Protein AF-0000000078666386 (afdb_homodimer)

pLDDT: mean 93.29, std 10.6, range [42.03, 98.94]

Radius of gyration: 26.82 Å; Cα contacts (8 Å, |Δi|>4): 2071; chains: 2; bounding box: 65×79×70 Å

InterPro domains:
  IPR006680 Amidohydrolase-related [PF01979] (53-395)
  IPR011059 Metal-dependent hydrolase, composite domain superfamily [G3DSA:2.30.40.10] (17-395)
  IPR011059 Metal-dependent hydrolase, composite domain superfamily [SSF51338] (1-395)
  IPR032466 Metal-dependent hydrolase [SSF51556] (56-344)
  IPR050287 5-Methylthioadenosine/S-adenosylhomocysteine deaminase [PTHR43794] (3-395)

Organism: Nitrososphaera gargensis (strain Ga9.2) (NCBI:txid1237085)

Structure (mmCIF, N/CA/C/O backbone):
data_AF-0000000078666386-model_v1
#
loop_
_entity.id
_entity.type
_entity.pdbx_description
1 polymer 'Putative amidohydrolase'
#
loop_
_atom_site.group_PDB
_atom_site.id
_atom_site.type_symbol
_atom_site.label_atom_id
_atom_site.label_alt_id
_atom_site.label_comp_id
_atom_site.label_asym_id
_atom_site.label_entity_id
_atom_site.label_seq_id
_atom_site.pdbx_PDB_ins_code
_atom_site.Cartn_x
_atom_site.Cartn_y
_atom_site.Cartn_z
_atom_site.occupancy
_atom_site.B_iso_or_equiv
_atom_site.auth_seq_id
_atom_site.auth_comp_id
_atom_site.auth_asym_id
_atom_site.auth_atom_id
_atom_site.pdbx_PDB_model_num
ATOM 1 N N . MET A 1 1 ? 15.812 -10.219 -33.125 1 78.5 1 MET A N 1
ATOM 2 C CA . MET A 1 1 ? 15.836 -8.82 -32.688 1 78.5 1 MET A CA 1
ATOM 3 C C . MET A 1 1 ? 16.969 -8.578 -31.703 1 78.5 1 MET A C 1
ATOM 5 O O . MET A 1 1 ? 17.25 -9.422 -30.844 1 78.5 1 MET A O 1
ATOM 9 N N . SER A 1 2 ? 17.844 -7.668 -31.984 1 90.19 2 SER A N 1
ATOM 10 C CA . SER A 1 2 ? 18.984 -7.332 -31.141 1 90.19 2 SER A CA 1
ATOM 11 C C . SER A 1 2 ? 18.906 -5.887 -30.656 1 90.19 2 SER A C 1
ATOM 13 O O . SER A 1 2 ? 18.547 -4.992 -31.438 1 90.19 2 SER A O 1
ATOM 15 N N . LEU A 1 3 ? 19.016 -5.742 -29.406 1 95.25 3 LEU A N 1
ATOM 16 C CA . LEU A 1 3 ? 18.953 -4.438 -28.75 1 95.25 3 LEU A CA 1
ATOM 17 C C . LEU A 1 3 ? 19.984 -4.336 -27.641 1 95.25 3 LEU A C 1
ATOM 19 O O . LEU A 1 3 ? 20.188 -5.297 -26.891 1 95.25 3 LEU A O 1
ATOM 23 N N . VAL A 1 4 ? 20.656 -3.178 -27.578 1 97.62 4 VAL A N 1
ATOM 24 C CA . VAL A 1 4 ? 21.531 -2.928 -26.453 1 97.62 4 VAL A CA 1
ATOM 25 C C . VAL A 1 4 ? 21.031 -1.719 -25.656 1 97.62 4 VAL A C 1
ATOM 27 O O . VAL A 1 4 ? 20.938 -0.615 -26.203 1 97.62 4 VAL A O 1
ATOM 30 N N . ILE A 1 5 ? 20.625 -1.933 -24.422 1 98 5 ILE A N 1
ATOM 31 C CA . ILE A 1 5 ? 20.312 -0.858 -23.484 1 98 5 ILE A CA 1
ATOM 32 C C . ILE A 1 5 ? 21.609 -0.301 -22.891 1 98 5 ILE A C 1
ATOM 34 O O . ILE A 1 5 ? 22.406 -1.044 -22.312 1 98 5 ILE A O 1
ATOM 38 N N . THR A 1 6 ? 21.828 1.029 -23.031 1 97.56 6 THR A N 1
ATOM 39 C CA . THR A 1 6 ? 23.078 1.602 -22.562 1 97.56 6 THR A CA 1
ATOM 40 C C . THR A 1 6 ? 22.844 2.691 -21.531 1 97.56 6 THR A C 1
ATOM 42 O O . THR A 1 6 ? 21.75 3.252 -21.453 1 97.56 6 THR A O 1
ATOM 45 N N . ASN A 1 7 ? 23.781 2.896 -20.672 1 97.75 7 ASN A N 1
ATOM 46 C CA . ASN A 1 7 ? 23.859 4.012 -19.734 1 97.75 7 ASN A CA 1
ATOM 47 C C . ASN A 1 7 ? 22.766 3.93 -18.672 1 97.75 7 ASN A C 1
ATOM 49 O O . ASN A 1 7 ? 22.406 4.941 -18.062 1 97.75 7 ASN A O 1
ATOM 53 N N . ALA A 1 8 ? 22.25 2.719 -18.438 1 98.06 8 ALA A N 1
ATOM 54 C CA . ALA A 1 8 ? 21.203 2.539 -17.438 1 98.06 8 ALA A CA 1
ATOM 55 C C . ALA A 1 8 ? 21.797 2.244 -16.062 1 98.06 8 ALA A C 1
ATOM 57 O O . ALA A 1 8 ? 22.875 1.652 -15.961 1 98.06 8 ALA A O 1
ATOM 58 N N . SER A 1 9 ? 21.172 2.809 -14.992 1 98.5 9 SER A N 1
ATOM 59 C CA . SER A 1 9 ? 21.359 2.121 -13.719 1 98.5 9 SER A CA 1
ATOM 60 C C . SER A 1 9 ? 20.703 0.739 -13.734 1 98.5 9 SER A C 1
ATOM 62 O O . SER A 1 9 ? 19.703 0.531 -14.406 1 98.5 9 SER A O 1
ATOM 64 N N . LEU A 1 10 ? 21.391 -0.245 -13.078 1 98.75 10 LEU A N 1
ATOM 65 C CA . LEU A 1 10 ? 20.906 -1.62 -13.164 1 98.75 10 LEU A CA 1
ATOM 66 C C . LEU A 1 10 ? 20.891 -2.273 -11.789 1 98.75 10 LEU A C 1
ATOM 68 O O . LEU A 1 10 ? 21.656 -1.896 -10.906 1 98.75 10 LEU A O 1
ATOM 72 N N . LEU A 1 11 ? 19.984 -3.176 -11.539 1 98.75 11 LEU A N 1
ATOM 73 C CA . LEU A 1 11 ? 20.141 -4.227 -10.539 1 98.75 11 LEU A CA 1
ATOM 74 C C . LEU A 1 11 ? 20.562 -5.539 -11.195 1 98.75 11 LEU A C 1
ATOM 76 O O . LEU A 1 11 ? 19.734 -6.242 -11.773 1 98.75 11 LEU A O 1
ATOM 80 N N . LEU A 1 12 ? 21.844 -5.926 -11.031 1 98.31 12 LEU A N 1
ATOM 81 C CA . LEU A 1 12 ? 22.469 -6.977 -11.836 1 98.31 12 LEU A CA 1
ATOM 82 C C . LEU A 1 12 ? 22.531 -8.289 -11.062 1 98.31 12 LEU A C 1
ATOM 84 O O . LEU A 1 12 ? 22.797 -8.289 -9.852 1 98.31 12 LEU A O 1
ATOM 88 N N . GLY A 1 13 ? 22.266 -9.375 -11.789 1 98.38 13 GLY A N 1
ATOM 89 C CA . GLY A 1 13 ? 22.547 -10.703 -11.266 1 98.38 13 GLY A CA 1
ATOM 90 C C . GLY A 1 13 ? 21.516 -11.164 -10.242 1 98.38 13 GLY A C 1
ATOM 91 O O . GLY A 1 13 ? 20.547 -10.469 -9.977 1 98.38 13 GLY A O 1
ATOM 92 N N . LYS A 1 14 ? 21.797 -12.312 -9.648 1 98.19 14 LYS A N 1
ATOM 93 C CA . LYS A 1 14 ? 20.906 -12.938 -8.68 1 98.19 14 LYS A CA 1
ATOM 94 C C . LYS A 1 14 ? 20.891 -12.172 -7.363 1 98.19 14 LYS A C 1
ATOM 96 O O . LYS A 1 14 ? 19.938 -12.25 -6.594 1 98.19 14 LYS A O 1
ATOM 101 N N . GLU A 1 15 ? 21.969 -11.438 -7.16 1 98.19 15 GLU A N 1
ATOM 102 C CA . GLU A 1 15 ? 22.062 -10.672 -5.918 1 98.19 15 GLU A CA 1
ATOM 103 C C . GLU A 1 15 ? 21.516 -9.258 -6.102 1 98.19 15 GLU A C 1
ATOM 105 O O . GLU A 1 15 ? 21.469 -8.477 -5.148 1 98.19 15 GLU A O 1
ATOM 110 N N . LEU A 1 16 ? 21.141 -8.938 -7.301 1 98.69 16 LEU A N 1
ATOM 111 C CA . LEU A 1 16 ? 20.578 -7.633 -7.629 1 98.69 16 LEU A CA 1
ATOM 112 C C . LEU A 1 16 ? 21.531 -6.516 -7.234 1 98.69 16 LEU A C 1
ATOM 114 O O . LEU A 1 16 ? 21.141 -5.555 -6.57 1 98.69 16 LEU A O 1
ATOM 118 N N . ASP A 1 17 ? 22.75 -6.652 -7.676 1 98.44 17 ASP A N 1
ATOM 119 C CA . ASP A 1 17 ? 23.766 -5.645 -7.367 1 98.44 17 ASP A CA 1
ATOM 120 C C . ASP A 1 17 ? 23.484 -4.344 -8.117 1 98.44 17 ASP A C 1
ATOM 122 O O . ASP A 1 17 ? 23.297 -4.348 -9.336 1 98.44 17 ASP A O 1
ATOM 126 N N . TYR A 1 18 ? 23.484 -3.25 -7.395 1 98.12 18 TYR A N 1
ATOM 127 C CA . TYR A 1 18 ? 23.25 -1.949 -8.008 1 98.12 18 TYR A CA 1
ATOM 128 C C . TYR A 1 18 ? 24.469 -1.49 -8.805 1 98.12 18 TYR A C 1
ATOM 130 O O . TYR A 1 18 ? 25.594 -1.525 -8.305 1 98.12 18 TYR A O 1
ATOM 138 N N . VAL A 1 19 ? 24.172 -1.138 -10.016 1 96.81 19 VAL A N 1
ATOM 139 C CA . VAL A 1 19 ? 25.156 -0.529 -10.914 1 96.81 19 VAL A CA 1
ATOM 140 C C . VAL A 1 19 ? 24.656 0.839 -11.375 1 96.81 19 VAL A C 1
ATOM 142 O O . VAL A 1 19 ? 23.547 0.951 -11.93 1 96.81 19 VAL A O 1
ATOM 145 N N . GLU A 1 20 ? 25.422 1.845 -11.141 1 96.56 20 GLU A N 1
ATOM 146 C CA . GLU A 1 20 ? 24.984 3.195 -11.477 1 96.56 20 GLU A CA 1
ATOM 147 C C . GLU A 1 20 ? 24.828 3.363 -12.992 1 96.56 20 GLU A C 1
ATOM 149 O O . GLU A 1 20 ? 23.891 3.998 -13.453 1 96.56 20 GLU A O 1
ATOM 154 N N . LYS A 1 21 ? 25.812 2.867 -13.711 1 97.56 21 LYS A N 1
ATOM 155 C CA . LYS A 1 21 ? 25.828 2.947 -15.172 1 97.56 21 LYS A CA 1
ATOM 156 C C . LYS A 1 21 ? 26.266 1.622 -15.789 1 97.56 21 LYS A C 1
ATOM 158 O O . LYS A 1 21 ? 27.359 1.129 -15.508 1 97.56 21 LYS A O 1
ATOM 163 N N . GLY A 1 22 ? 25.328 1.027 -16.562 1 98.12 22 GLY A N 1
ATOM 164 C CA . GLY A 1 22 ? 25.641 -0.246 -17.203 1 98.12 22 GLY A CA 1
ATOM 165 C C . GLY A 1 22 ? 24.875 -0.457 -18.5 1 98.12 22 GLY A C 1
ATOM 166 O O . GLY A 1 22 ? 24.297 0.481 -19.047 1 98.12 22 GLY A O 1
ATOM 167 N N . TYR A 1 23 ? 25.078 -1.653 -19.047 1 98 23 TYR A N 1
ATOM 168 C CA . TYR A 1 23 ? 24.406 -1.995 -20.297 1 98 23 TYR A CA 1
ATOM 169 C C . TYR A 1 23 ? 23.797 -3.391 -20.219 1 98 23 TYR A C 1
ATOM 171 O O . TYR A 1 23 ? 24.188 -4.203 -19.375 1 98 23 TYR A O 1
ATOM 179 N N . VAL A 1 24 ? 22.828 -3.678 -20.969 1 98.5 24 VAL A N 1
ATOM 180 C CA . VAL A 1 24 ? 22.219 -4.988 -21.188 1 98.5 24 VAL A CA 1
ATOM 181 C C . VAL A 1 24 ? 22.125 -5.277 -22.672 1 98.5 24 VAL A C 1
ATOM 183 O O . VAL A 1 24 ? 21.438 -4.559 -23.422 1 98.5 24 VAL A O 1
ATOM 186 N N . GLU A 1 25 ? 22.797 -6.293 -23.125 1 97.88 25 GLU A N 1
ATOM 187 C CA . GLU A 1 25 ? 22.734 -6.758 -24.516 1 97.88 25 GLU A CA 1
ATOM 188 C C . GLU A 1 25 ? 21.688 -7.863 -24.672 1 97.88 25 GLU A C 1
ATOM 190 O O . GLU A 1 25 ? 21.766 -8.898 -24.016 1 97.88 25 GLU A O 1
ATOM 195 N N . ILE A 1 26 ? 20.719 -7.605 -25.5 1 97.69 26 ILE A N 1
ATOM 196 C CA . ILE A 1 26 ? 19.609 -8.531 -25.703 1 97.69 26 ILE A CA 1
ATOM 197 C C . ILE A 1 26 ? 19.656 -9.094 -27.125 1 97.69 26 ILE A C 1
ATOM 199 O O . ILE A 1 26 ? 19.844 -8.344 -28.078 1 97.69 26 ILE A O 1
ATOM 203 N N . LYS A 1 27 ? 19.562 -10.352 -27.281 1 96.25 27 LYS A N 1
ATOM 204 C CA . LYS A 1 27 ? 19.484 -11.039 -28.562 1 96.25 27 LYS A CA 1
ATOM 205 C C . LYS A 1 27 ? 18.406 -12.117 -28.547 1 96.25 27 LYS A C 1
ATOM 207 O O . LYS A 1 27 ? 18.422 -13.008 -27.688 1 96.25 27 LYS A O 1
ATOM 212 N N . ASP A 1 28 ? 17.469 -12.031 -29.438 1 96.25 28 ASP A N 1
ATOM 213 C CA . ASP A 1 28 ? 16.406 -13.016 -29.625 1 96.25 28 ASP A CA 1
ATOM 214 C C . ASP A 1 28 ? 15.664 -13.281 -28.328 1 96.25 28 ASP A C 1
ATOM 216 O O . ASP A 1 28 ? 15.508 -14.43 -27.906 1 96.25 28 ASP A O 1
ATOM 220 N N . GLY A 1 29 ? 15.375 -12.195 -27.609 1 97.12 29 GLY A N 1
ATOM 221 C CA . GLY A 1 29 ? 14.531 -12.25 -26.422 1 97.12 29 GLY A CA 1
ATOM 222 C C . GLY A 1 29 ? 15.289 -12.641 -25.172 1 97.12 29 GLY A C 1
ATOM 223 O O . GLY A 1 29 ? 14.703 -12.727 -24.094 1 97.12 29 GLY A O 1
ATOM 224 N N . ARG A 1 30 ? 16.609 -12.812 -25.281 1 97.94 30 ARG A N 1
ATOM 225 C CA . ARG A 1 30 ? 17.438 -13.234 -24.156 1 97.94 30 ARG A CA 1
ATOM 226 C C . ARG A 1 30 ? 18.562 -12.234 -23.906 1 97.94 30 ARG A C 1
ATOM 228 O O . ARG A 1 30 ? 19.016 -11.547 -24.828 1 97.94 30 ARG A O 1
ATOM 235 N N . ILE A 1 31 ? 18.922 -12.211 -22.656 1 98.38 31 ILE A N 1
ATOM 236 C CA . ILE A 1 31 ? 20.062 -11.375 -22.297 1 98.38 31 ILE A CA 1
ATOM 237 C C . ILE A 1 31 ? 21.359 -12.07 -22.719 1 98.38 31 ILE A C 1
ATOM 239 O O . ILE A 1 31 ? 21.672 -13.164 -22.25 1 98.38 31 ILE A O 1
ATOM 243 N N . LYS A 1 32 ? 22.031 -11.453 -23.609 1 97.44 32 LYS A N 1
ATOM 244 C CA . LYS A 1 32 ? 23.312 -12 -24.062 1 97.44 32 LYS A CA 1
ATOM 245 C C . LYS A 1 32 ? 24.438 -11.609 -23.125 1 97.44 32 LYS A C 1
ATOM 247 O O . LYS A 1 32 ? 25.312 -12.43 -22.812 1 97.44 32 LYS A O 1
ATOM 252 N N . SER A 1 33 ? 24.406 -10.367 -22.734 1 97 33 SER A N 1
ATOM 253 C CA . SER A 1 33 ? 25.391 -9.867 -21.766 1 97 33 SER A CA 1
ATOM 254 C C . SER A 1 33 ? 24.859 -8.648 -21.031 1 97 33 SER A C 1
ATOM 256 O O . SER A 1 33 ? 24.031 -7.91 -21.547 1 97 33 SER A O 1
ATOM 258 N N . ALA A 1 34 ? 25.297 -8.469 -19.828 1 98.25 34 ALA A N 1
ATOM 259 C CA . ALA A 1 34 ? 24.984 -7.312 -19 1 98.25 34 ALA A CA 1
ATOM 260 C C . ALA A 1 34 ? 26.109 -7.027 -18.016 1 98.25 34 ALA A C 1
ATOM 262 O O . ALA A 1 34 ? 26.672 -7.949 -17.422 1 98.25 34 ALA A O 1
ATOM 263 N N . ALA A 1 35 ? 26.453 -5.809 -17.906 1 97.75 35 ALA A N 1
ATOM 264 C CA . ALA A 1 35 ? 27.578 -5.469 -17.016 1 97.75 35 ALA A CA 1
ATOM 265 C C . ALA A 1 35 ? 27.594 -3.977 -16.703 1 97.75 35 ALA A C 1
ATOM 267 O O . ALA A 1 35 ? 26.844 -3.201 -17.312 1 97.75 35 ALA A O 1
ATOM 268 N N . ALA A 1 36 ? 28.375 -3.676 -15.641 1 97.38 36 ALA A N 1
ATOM 269 C CA . ALA A 1 36 ? 28.688 -2.273 -15.375 1 97.38 36 ALA A CA 1
ATOM 270 C C . ALA A 1 36 ? 29.562 -1.694 -16.484 1 97.38 36 ALA A C 1
ATOM 272 O O . ALA A 1 36 ? 30.328 -2.418 -17.125 1 97.38 36 ALA A O 1
ATOM 273 N N . GLY A 1 37 ? 29.359 -0.447 -16.703 1 95.81 37 GLY A N 1
ATOM 274 C CA . GLY A 1 37 ? 30.234 0.237 -17.641 1 95.81 37 GLY A CA 1
ATOM 275 C C . GLY A 1 37 ? 29.609 0.402 -19.016 1 95.81 37 GLY A C 1
ATOM 276 O O . GLY A 1 37 ? 28.391 0.256 -19.172 1 95.81 37 GLY A O 1
ATOM 277 N N . SER A 1 38 ? 30.359 0.804 -19.984 1 94.06 38 SER A N 1
ATOM 278 C CA . SER A 1 38 ? 29.906 1.083 -21.344 1 94.06 38 SER A CA 1
ATOM 279 C C . SER A 1 38 ? 29.953 -0.175 -22.203 1 94.06 38 SER A C 1
ATOM 281 O O . SER A 1 38 ? 30.812 -1.031 -22.031 1 94.06 38 SER A O 1
ATOM 283 N N . TYR A 1 39 ? 28.938 -0.197 -23 1 92.5 39 TYR A N 1
ATOM 284 C CA . TYR A 1 39 ? 28.922 -1.298 -23.953 1 92.5 39 TYR A CA 1
ATOM 285 C C . TYR A 1 39 ? 29.984 -1.105 -25.031 1 92.5 39 TYR A C 1
ATOM 287 O O . TYR A 1 39 ? 30.047 -0.05 -25.672 1 92.5 39 TYR A O 1
ATOM 295 N N . ARG A 1 40 ? 30.828 -2.086 -25.422 1 87.19 40 ARG A N 1
ATOM 296 C CA . ARG A 1 40 ? 31.922 -1.98 -26.375 1 87.19 40 ARG A CA 1
ATOM 297 C C . ARG A 1 40 ? 31.719 -2.941 -27.547 1 87.19 40 ARG A C 1
ATOM 299 O O . ARG A 1 40 ? 32.594 -3.074 -28.406 1 87.19 40 ARG A O 1
ATOM 306 N N . GLY A 1 41 ? 30.625 -3.59 -27.578 1 83.5 41 GLY A N 1
ATOM 307 C CA . GLY A 1 41 ? 30.406 -4.594 -28.609 1 83.5 41 GLY A CA 1
ATOM 308 C C . GLY A 1 41 ? 30 -3.996 -29.938 1 83.5 41 GLY A C 1
ATOM 309 O O . GLY A 1 41 ? 30.031 -2.777 -30.109 1 83.5 41 GLY A O 1
ATOM 310 N N . PRO A 1 42 ? 29.75 -4.914 -30.922 1 80.62 42 PRO A N 1
ATOM 311 C CA . PRO A 1 42 ? 29.422 -4.449 -32.281 1 80.62 42 PRO A CA 1
ATOM 312 C C . PRO A 1 42 ? 28.172 -3.566 -32.312 1 80.62 42 PRO A C 1
ATOM 314 O O . PRO A 1 42 ? 27.391 -3.555 -31.344 1 80.62 42 PRO A O 1
ATOM 317 N N . GLY A 1 43 ? 28.094 -2.879 -33.438 1 68.31 43 GLY A N 1
ATOM 318 C CA . GLY A 1 43 ? 27 -1.926 -33.625 1 68.31 43 GLY A CA 1
ATOM 319 C C . GLY A 1 43 ? 25.641 -2.582 -33.656 1 68.31 43 GLY A C 1
ATOM 320 O O . GLY A 1 43 ? 25.406 -3.475 -34.5 1 68.31 43 GLY A O 1
ATOM 321 N N . ARG A 1 44 ? 24.938 -2.613 -32.656 1 79.69 44 ARG A N 1
ATOM 322 C CA . ARG A 1 44 ? 23.531 -3.006 -32.531 1 79.69 44 ARG A CA 1
ATOM 323 C C . ARG A 1 44 ? 22.656 -1.808 -32.188 1 79.69 44 ARG A C 1
ATOM 325 O O . ARG A 1 44 ? 23.156 -0.722 -31.906 1 79.69 44 ARG A O 1
ATOM 332 N N . LYS A 1 45 ? 21.375 -1.927 -32.562 1 88.12 45 LYS A N 1
ATOM 333 C CA . LYS A 1 45 ? 20.453 -0.895 -32.125 1 88.12 45 LYS A CA 1
ATOM 334 C C . LYS A 1 45 ? 20.625 -0.603 -30.625 1 88.12 45 LYS A C 1
ATOM 336 O O . LYS A 1 45 ? 20.594 -1.519 -29.797 1 88.12 45 LYS A O 1
ATOM 341 N N . LYS A 1 46 ? 20.922 0.632 -30.391 1 93.06 46 LYS A N 1
ATOM 342 C CA . LYS A 1 46 ? 21.172 1.04 -29.016 1 93.06 46 LYS A CA 1
ATOM 343 C C . LYS A 1 46 ? 20.031 1.89 -28.469 1 93.06 46 LYS A C 1
ATOM 345 O O . LYS A 1 46 ? 19.453 2.697 -29.203 1 93.06 46 LYS A O 1
ATOM 350 N N . LEU A 1 47 ? 19.594 1.622 -27.281 1 96.06 47 LEU A N 1
ATOM 351 C CA . LEU A 1 47 ? 18.656 2.434 -26.516 1 96.06 47 LEU A CA 1
ATOM 352 C C . LEU A 1 47 ? 19.344 3.102 -25.328 1 96.06 47 LEU A C 1
ATOM 354 O O . LEU A 1 47 ? 19.781 2.422 -24.391 1 96.06 47 LEU A O 1
ATOM 358 N N . ASP A 1 48 ? 19.516 4.441 -25.438 1 97.19 48 ASP A N 1
ATOM 359 C CA . ASP A 1 48 ? 20.078 5.176 -24.297 1 97.19 48 ASP A CA 1
ATOM 360 C C . ASP A 1 48 ? 19.078 5.254 -23.141 1 97.19 48 ASP A C 1
ATOM 362 O O . ASP A 1 48 ? 18.031 5.891 -23.266 1 97.19 48 ASP A O 1
ATOM 366 N N . ALA A 1 49 ? 19.375 4.641 -22.094 1 97.62 49 ALA A N 1
ATOM 367 C CA . ALA A 1 49 ? 18.5 4.59 -20.938 1 97.62 49 ALA A CA 1
ATOM 368 C C . ALA A 1 49 ? 19.078 5.367 -19.766 1 97.62 49 ALA A C 1
ATOM 370 O O . ALA A 1 49 ? 18.922 4.973 -18.609 1 97.62 49 ALA A O 1
ATOM 371 N N . SER A 1 50 ? 19.625 6.594 -20.328 1 91.25 50 SER A N 1
ATOM 372 C CA . SER A 1 50 ? 20.109 7.508 -19.297 1 91.25 50 SER A CA 1
ATOM 373 C C . SER A 1 50 ? 18.953 8.062 -18.469 1 91.25 50 SER A C 1
ATOM 375 O O . SER A 1 50 ? 17.922 8.43 -19.016 1 91.25 50 SER A O 1
ATOM 377 N N . GLY A 1 51 ? 18.703 7.809 -17.312 1 96.56 51 GLY A N 1
ATOM 378 C CA . GLY A 1 51 ? 17.641 8.305 -16.438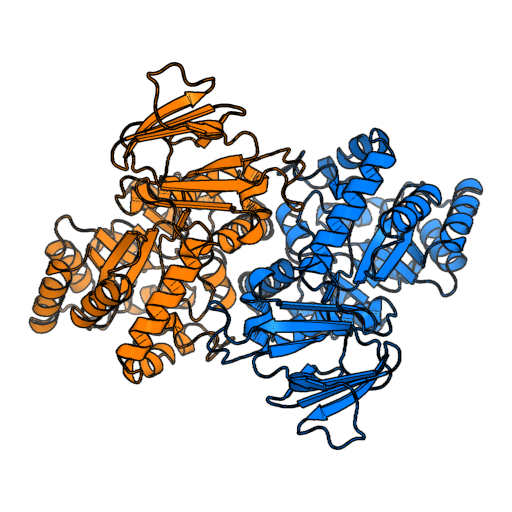 1 96.56 51 GLY A CA 1
ATOM 379 C C . GLY A 1 51 ? 16.797 7.203 -15.836 1 96.56 51 GLY A C 1
ATOM 380 O O . GLY A 1 51 ? 15.922 7.469 -15.008 1 96.56 51 GLY A O 1
ATOM 381 N N . PHE A 1 52 ? 17.156 6.031 -16.391 1 98.25 52 PHE A N 1
ATOM 382 C CA . PHE A 1 52 ? 16.312 4.938 -15.953 1 98.25 52 PHE A CA 1
ATOM 383 C C . PHE A 1 52 ? 17.078 3.975 -15.062 1 98.25 52 PHE A C 1
ATOM 385 O O . PHE A 1 52 ? 18.281 3.783 -15.242 1 98.25 52 PHE A O 1
ATOM 392 N N . LEU A 1 53 ? 16.469 3.535 -14.055 1 98.75 53 LEU A N 1
ATOM 393 C CA . LEU A 1 53 ? 16.844 2.307 -13.359 1 98.75 53 LEU A CA 1
ATOM 394 C C . LEU A 1 53 ? 16.172 1.098 -13.992 1 98.75 53 LEU A C 1
ATOM 396 O O . LEU A 1 53 ? 14.938 1.017 -14.031 1 98.75 53 LEU A O 1
ATOM 400 N N . VAL A 1 54 ? 16.969 0.223 -14.578 1 98.75 54 VAL A N 1
ATOM 401 C CA . VAL A 1 54 ? 16.438 -0.983 -15.211 1 98.75 54 VAL A CA 1
ATOM 402 C C . VAL A 1 54 ? 16.594 -2.172 -14.266 1 98.75 54 VAL A C 1
ATOM 404 O O . VAL A 1 54 ? 17.703 -2.451 -13.789 1 98.75 54 VAL A O 1
ATOM 407 N N . ILE A 1 55 ? 15.484 -2.85 -13.945 1 98.88 55 ILE A N 1
ATOM 408 C CA . ILE A 1 55 ? 15.492 -3.979 -13.016 1 98.88 55 ILE A CA 1
ATOM 409 C C . ILE A 1 55 ? 14.711 -5.145 -13.617 1 98.88 55 ILE A C 1
ATOM 411 O O . ILE A 1 55 ? 13.992 -4.977 -14.609 1 98.88 55 ILE A O 1
ATOM 415 N N . PRO A 1 56 ? 14.953 -6.387 -13.117 1 98.88 56 PRO A N 1
ATOM 416 C CA . PRO A 1 56 ? 14.102 -7.488 -13.57 1 98.88 56 PRO A CA 1
ATOM 417 C C . PRO A 1 56 ? 12.617 -7.219 -13.344 1 98.88 56 PRO A C 1
ATOM 419 O O . PRO A 1 56 ? 12.242 -6.613 -12.328 1 98.88 56 PRO A O 1
ATOM 422 N N . GLY A 1 57 ? 11.766 -7.633 -14.297 1 98.81 57 GLY A N 1
ATOM 423 C CA . GLY A 1 57 ? 10.328 -7.555 -14.086 1 98.81 57 GLY A CA 1
ATOM 424 C C . GLY A 1 57 ? 9.859 -8.344 -12.875 1 98.81 57 GLY A C 1
ATOM 425 O O . GLY A 1 57 ? 10.477 -9.344 -12.5 1 98.81 57 GLY A O 1
ATOM 426 N N . PHE A 1 58 ? 8.781 -7.922 -12.266 1 98.94 58 PHE A N 1
ATOM 427 C CA . PHE A 1 58 ? 8.258 -8.57 -11.07 1 98.94 58 PHE A CA 1
ATOM 428 C C . PHE A 1 58 ? 7.48 -9.828 -11.43 1 98.94 58 PHE A C 1
ATOM 430 O O . PHE A 1 58 ? 7 -9.969 -12.562 1 98.94 58 PHE A O 1
ATOM 437 N N . ILE A 1 59 ? 7.422 -10.719 -10.516 1 98.94 59 ILE A N 1
ATOM 438 C CA . ILE A 1 59 ? 6.672 -11.969 -10.648 1 98.94 59 ILE A CA 1
ATOM 439 C C . ILE A 1 59 ? 5.668 -12.094 -9.508 1 98.94 59 ILE A C 1
ATOM 441 O O . ILE A 1 59 ? 6.027 -11.961 -8.336 1 98.94 59 ILE A O 1
ATOM 445 N N . ASN A 1 60 ? 4.398 -12.164 -9.828 1 98.94 60 ASN A N 1
ATOM 446 C CA . ASN A 1 60 ? 3.359 -12.508 -8.859 1 98.94 60 ASN A CA 1
ATOM 447 C C . ASN A 1 60 ? 3.25 -14.016 -8.664 1 98.94 60 ASN A C 1
ATOM 449 O O . ASN A 1 60 ? 2.609 -14.711 -9.461 1 98.94 60 ASN A O 1
ATOM 453 N N . ALA A 1 61 ? 3.783 -14.523 -7.523 1 98.94 61 ALA A N 1
ATOM 454 C CA . ALA A 1 61 ? 4.023 -15.953 -7.391 1 98.94 61 ALA A CA 1
ATOM 455 C C . ALA A 1 61 ? 2.744 -16.688 -6.996 1 98.94 61 ALA A C 1
ATOM 457 O O . ALA A 1 61 ? 2.727 -17.922 -6.926 1 98.94 61 ALA A O 1
ATOM 458 N N . HIS A 1 62 ? 1.647 -15.938 -6.785 1 98.88 62 HIS A N 1
ATOM 459 C CA . HIS A 1 62 ? 0.39 -16.609 -6.477 1 98.88 62 HIS A CA 1
ATOM 460 C C . HIS A 1 62 ? -0.798 -15.68 -6.684 1 98.88 62 HIS A C 1
ATOM 462 O O . HIS A 1 62 ? -0.862 -14.609 -6.086 1 98.88 62 HIS A O 1
ATOM 468 N N . THR A 1 63 ? -1.731 -16.125 -7.469 1 98.19 63 THR A N 1
ATOM 469 C CA . THR A 1 63 ? -2.98 -15.398 -7.648 1 98.19 63 THR A CA 1
ATOM 470 C C . THR A 1 63 ? -4.141 -16.359 -7.898 1 98.19 63 THR A C 1
ATOM 472 O O . THR A 1 63 ? -3.926 -17.547 -8.156 1 98.19 63 THR A O 1
ATOM 475 N N . HIS A 1 64 ? -5.332 -15.945 -7.602 1 96.88 64 HIS A N 1
ATOM 476 C CA . HIS A 1 64 ? -6.598 -16.422 -8.141 1 96.88 64 HIS A CA 1
ATOM 477 C C . HIS A 1 64 ? -7.223 -15.398 -9.078 1 96.88 64 HIS A C 1
ATOM 479 O O . HIS A 1 64 ? -8.203 -14.742 -8.719 1 96.88 64 HIS A O 1
ATOM 485 N N . ILE A 1 65 ? -6.723 -15.398 -10.312 1 95.81 65 ILE A N 1
ATOM 486 C CA . ILE A 1 65 ? -6.938 -14.258 -11.203 1 95.81 65 ILE A CA 1
ATOM 487 C C . ILE A 1 65 ? -8.383 -14.25 -11.695 1 95.81 6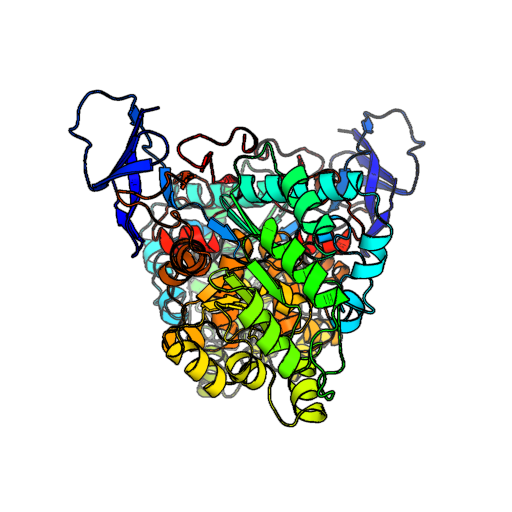5 ILE A C 1
ATOM 489 O O . ILE A 1 65 ? -8.945 -13.195 -11.984 1 95.81 65 ILE A O 1
ATOM 493 N N . ALA A 1 66 ? -9.055 -15.398 -11.742 1 92.38 66 ALA A N 1
ATOM 494 C CA . ALA A 1 66 ? -10.43 -15.492 -12.227 1 92.38 66 ALA A CA 1
ATOM 495 C C . ALA A 1 66 ? -11.398 -14.844 -11.25 1 92.38 66 ALA A C 1
ATOM 497 O O . ALA A 1 66 ? -12.523 -14.492 -11.617 1 92.38 66 ALA A O 1
ATOM 498 N N . ASP A 1 67 ? -10.938 -14.633 -10.016 1 89.69 67 ASP A N 1
ATOM 499 C CA . ASP A 1 67 ? -11.789 -14.039 -8.992 1 89.69 67 ASP A CA 1
ATOM 500 C C . ASP A 1 67 ? -11.969 -12.539 -9.211 1 89.69 67 ASP A C 1
ATOM 502 O O . ASP A 1 67 ? -12.703 -11.883 -8.477 1 89.69 67 ASP A O 1
ATOM 506 N N . SER A 1 68 ? -11.414 -12.008 -10.227 1 89.81 68 SER A N 1
ATOM 507 C CA . SER A 1 68 ? -11.477 -10.586 -10.539 1 89.81 68 SER A CA 1
ATOM 508 C C . SER A 1 68 ? -12.898 -10.156 -10.883 1 89.81 68 SER A C 1
ATOM 510 O O . SER A 1 68 ? -13.219 -8.961 -10.852 1 89.81 68 SER A O 1
ATOM 512 N N . ILE A 1 69 ? -13.75 -11.109 -11.148 1 83.69 69 ILE A N 1
ATOM 513 C CA . ILE A 1 69 ? -15.133 -10.797 -11.484 1 83.69 69 ILE A CA 1
ATOM 514 C C . ILE A 1 69 ? -15.891 -10.367 -10.227 1 83.69 69 ILE A C 1
ATOM 516 O O . ILE A 1 69 ? -16.891 -9.664 -10.312 1 83.69 69 ILE A O 1
ATOM 520 N N . GLY A 1 70 ? -15.391 -10.734 -9.062 1 86.69 70 GLY A N 1
ATOM 521 C CA . GLY A 1 70 ? -16.078 -10.469 -7.805 1 86.69 70 GLY A CA 1
ATOM 522 C C . GLY A 1 70 ? -15.344 -9.484 -6.918 1 86.69 70 GLY A C 1
ATOM 523 O O . GLY A 1 70 ? -15.305 -9.648 -5.695 1 86.69 70 GLY A O 1
ATOM 524 N N . LYS A 1 71 ? -14.836 -8.445 -7.527 1 87.69 71 LYS A N 1
ATOM 525 C CA . LYS A 1 71 ? -14.055 -7.488 -6.75 1 87.69 71 LYS A CA 1
ATOM 526 C C . LYS A 1 71 ? -14.867 -6.906 -5.605 1 87.69 71 LYS A C 1
ATOM 528 O O . LYS A 1 71 ? -15.969 -6.387 -5.82 1 87.69 71 LYS A O 1
ATOM 533 N N . ASP A 1 72 ? -14.508 -7.125 -4.371 1 85.94 72 ASP A N 1
ATOM 534 C CA . ASP A 1 72 ? -14.945 -6.457 -3.148 1 85.94 72 ASP A CA 1
ATOM 535 C C . ASP A 1 72 ? -16.344 -6.914 -2.746 1 85.94 72 ASP A C 1
ATOM 537 O O . ASP A 1 72 ? -17.031 -6.242 -1.969 1 85.94 72 ASP A O 1
ATOM 541 N N . ILE A 1 73 ? -17.188 -7.859 -3.352 1 75.94 73 ILE A N 1
ATOM 542 C CA . ILE A 1 73 ? -18.531 -8.312 -3.037 1 75.94 73 ILE A CA 1
ATOM 543 C C . ILE A 1 73 ? -18.609 -8.773 -1.583 1 75.94 73 ILE A C 1
ATOM 545 O O . ILE A 1 73 ? -19.625 -8.617 -0.922 1 75.94 73 ILE A O 1
ATOM 549 N N . ALA A 1 74 ? -17.859 -8.961 -0.859 1 62.5 74 ALA A N 1
ATOM 550 C CA . ALA A 1 74 ? -17.922 -9.398 0.532 1 62.5 74 ALA A CA 1
ATOM 551 C C . ALA A 1 74 ? -16.703 -8.914 1.317 1 62.5 74 ALA A C 1
ATOM 553 O O . ALA A 1 74 ? -16.203 -9.609 2.203 1 62.5 74 ALA A O 1
ATOM 554 N N . ALA A 1 75 ? -16.562 -7.605 0.95 1 57.5 75 ALA A N 1
ATOM 555 C CA . ALA A 1 75 ? -15.391 -7.023 1.608 1 57.5 75 ALA A CA 1
ATOM 556 C C . ALA A 1 75 ? -15.648 -6.805 3.096 1 57.5 75 ALA A C 1
ATOM 558 O O . ALA A 1 75 ? -16.75 -6.383 3.484 1 57.5 75 ALA A O 1
ATOM 559 N N . GLY A 1 76 ? -14.977 -7.582 4.039 1 55.66 76 GLY A N 1
ATOM 560 C CA . GLY A 1 76 ? -15.109 -7.477 5.48 1 55.66 76 GLY A CA 1
ATOM 561 C C . GLY A 1 76 ? -15.594 -8.758 6.133 1 55.66 76 GLY A C 1
ATOM 562 O O . GLY A 1 76 ? -15.688 -8.836 7.359 1 55.66 76 GLY A O 1
ATOM 563 N N . HIS A 1 77 ? -16.031 -9.539 5.184 1 59.34 77 HIS A N 1
ATOM 564 C CA . HIS A 1 77 ? -16.469 -10.797 5.781 1 59.34 77 HIS A CA 1
ATOM 565 C C . HIS A 1 77 ? -15.273 -11.695 6.09 1 59.34 77 HIS A C 1
ATOM 567 O O . HIS A 1 77 ? -14.195 -11.523 5.516 1 59.34 77 HIS A O 1
ATOM 573 N N . ARG A 1 78 ? -15.508 -12.484 7.078 1 56.5 78 ARG A N 1
ATOM 574 C CA . ARG A 1 78 ? -14.492 -13.438 7.508 1 56.5 78 ARG A CA 1
ATOM 575 C C . ARG A 1 78 ? -14.156 -14.422 6.391 1 56.5 78 ARG A C 1
ATOM 577 O O . ARG A 1 78 ? -14.992 -14.695 5.527 1 56.5 78 ARG A O 1
ATOM 584 N N . LEU A 1 79 ? -12.922 -15.094 6.328 1 52.72 79 LEU A N 1
ATOM 585 C CA . LEU A 1 79 ? -12.312 -15.93 5.305 1 52.72 79 LEU A CA 1
ATOM 586 C C . LEU A 1 79 ? -13.258 -17.047 4.875 1 52.72 79 LEU A C 1
ATOM 588 O O . LEU A 1 79 ? -13.516 -17.219 3.68 1 52.72 79 LEU A O 1
ATOM 592 N N . ASN A 1 80 ? -13.695 -17.766 5.734 1 51.22 80 ASN A N 1
ATOM 593 C CA . ASN A 1 80 ? -14.469 -18.953 5.395 1 51.22 80 ASN A CA 1
ATOM 594 C C . ASN A 1 80 ? -15.766 -18.594 4.68 1 51.22 80 ASN A C 1
ATOM 596 O O . ASN A 1 80 ? -16.219 -19.328 3.795 1 51.22 80 ASN A O 1
ATOM 600 N N . ALA A 1 81 ? -16.344 -17.531 5.094 1 50.28 81 ALA A N 1
ATOM 601 C CA . ALA A 1 81 ? -17.609 -17.125 4.484 1 50.28 81 ALA A CA 1
ATOM 602 C C . ALA A 1 81 ? -17.391 -16.578 3.07 1 50.28 81 ALA A C 1
ATOM 604 O O . ALA A 1 81 ? -18.266 -16.719 2.207 1 50.28 81 ALA A O 1
ATOM 605 N N . ARG A 1 82 ? -16.172 -16.219 2.844 1 54.5 82 ARG A N 1
ATOM 606 C CA . ARG A 1 82 ? -15.914 -15.531 1.583 1 54.5 82 ARG A CA 1
ATOM 607 C C . ARG A 1 82 ? -15.266 -16.469 0.568 1 54.5 82 ARG A C 1
ATOM 609 O O . ARG A 1 82 ? -15.672 -16.5 -0.596 1 54.5 82 ARG A O 1
ATOM 616 N N . VAL A 1 83 ? -14.227 -17.297 1.016 1 53.88 83 VAL A N 1
ATOM 617 C CA . VAL A 1 83 ? -13.32 -17.891 0.037 1 53.88 83 VAL A CA 1
ATOM 618 C C . VAL A 1 83 ? -13.375 -19.422 0.149 1 53.88 83 VAL A C 1
ATOM 620 O O . VAL A 1 83 ? -12.641 -20.125 -0.542 1 53.88 83 VAL A O 1
ATOM 623 N N . HIS A 1 84 ? -14.258 -19.812 1.009 1 56.22 84 HIS A N 1
ATOM 624 C CA . HIS A 1 84 ? -14.273 -21.266 1.148 1 56.22 84 HIS A CA 1
ATOM 625 C C . HIS A 1 84 ? -14.617 -21.938 -0.174 1 56.22 84 HIS A C 1
ATOM 627 O O . HIS A 1 84 ? -15.602 -21.578 -0.82 1 56.22 84 HIS A O 1
ATOM 633 N N . PRO A 1 85 ? -13.781 -22.844 -0.536 1 49.03 85 PRO A N 1
ATOM 634 C CA . PRO A 1 85 ? -13.953 -23.438 -1.862 1 49.03 85 PRO A CA 1
ATOM 635 C C . PRO A 1 85 ? -15.305 -24.109 -2.029 1 49.03 85 PRO A C 1
ATOM 637 O O . PRO A 1 85 ? -15.789 -24.281 -3.154 1 49.03 85 PRO A O 1
ATOM 640 N N . VAL A 1 86 ? -15.844 -24.516 -0.909 1 42.34 86 VAL A N 1
ATOM 641 C CA . VAL A 1 86 ? -17.094 -25.266 -1 1 42.34 86 VAL A CA 1
ATOM 642 C C . VAL A 1 86 ? -18.281 -24.344 -0.746 1 42.34 86 VAL A C 1
ATOM 644 O O . VAL A 1 86 ? -19.312 -24.469 -1.396 1 42.34 86 VAL A O 1
ATOM 647 N N . PHE A 1 87 ? -18.156 -23.359 0.093 1 46.84 87 PHE A N 1
ATOM 648 C CA . PHE A 1 87 ? -19.344 -22.672 0.568 1 46.84 87 PHE A CA 1
ATOM 649 C C . PHE A 1 87 ? -19.203 -21.172 0.405 1 46.84 87 PHE A C 1
ATOM 651 O O . PHE A 1 87 ? -20.125 -20.406 0.751 1 46.84 87 PHE A O 1
ATOM 658 N N . GLY A 1 88 ? -18.25 -20.781 -0.255 1 58.12 88 GLY A N 1
ATOM 659 C CA . GLY A 1 88 ? -17.953 -19.359 -0.225 1 58.12 88 GLY A CA 1
ATOM 660 C C . GLY A 1 88 ? -18.625 -18.594 -1.345 1 58.12 88 GLY A C 1
ATOM 661 O O . GLY A 1 88 ? -19.047 -19.172 -2.338 1 58.12 88 GLY A O 1
ATOM 662 N N . ALA A 1 89 ? -18.906 -17.328 -1.145 1 60.22 89 ALA A N 1
ATOM 663 C CA . ALA A 1 89 ? -19.5 -16.391 -2.107 1 60.22 89 ALA A CA 1
ATOM 664 C C . ALA A 1 89 ? -18.734 -16.438 -3.434 1 60.22 89 ALA A C 1
ATOM 666 O O . ALA A 1 89 ? -19.344 -16.359 -4.504 1 60.22 89 ALA A O 1
ATOM 667 N N . LYS A 1 90 ? -17.5 -16.719 -3.396 1 65.62 90 LYS A N 1
ATOM 668 C CA . LYS A 1 90 ? -16.641 -16.812 -4.574 1 65.62 90 LYS A CA 1
ATOM 669 C C . LYS A 1 90 ? -17.109 -17.906 -5.52 1 65.62 90 LYS A C 1
ATOM 671 O O . LYS A 1 90 ? -17.25 -17.688 -6.727 1 65.62 90 LYS A O 1
ATOM 676 N N . LYS A 1 91 ? -17.328 -19.062 -4.988 1 59.31 91 LYS A N 1
ATOM 677 C CA . LYS A 1 91 ? -17.703 -20.203 -5.809 1 59.31 91 LYS A CA 1
ATOM 678 C C . LYS A 1 91 ? -19.016 -19.938 -6.543 1 59.31 91 LYS A C 1
ATOM 680 O O . LYS A 1 91 ? -19.156 -20.25 -7.73 1 59.31 91 LYS A O 1
ATOM 685 N N . LYS A 1 92 ? -20 -19.344 -5.863 1 67.69 92 LYS A N 1
ATOM 686 C CA . LYS A 1 92 ? -21.297 -19.047 -6.449 1 67.69 92 LYS A CA 1
ATOM 687 C C . LYS A 1 92 ? -21.172 -18.047 -7.598 1 67.69 92 LYS A C 1
ATOM 689 O O . LYS A 1 92 ? -21.797 -18.219 -8.641 1 67.69 92 LYS A O 1
ATOM 694 N N . ILE A 1 93 ? -20.25 -17.078 -7.445 1 70.62 93 ILE A N 1
ATOM 695 C CA . ILE A 1 93 ? -20.062 -16.047 -8.453 1 70.62 93 ILE A CA 1
ATOM 696 C C . ILE A 1 93 ? -19.406 -16.641 -9.695 1 70.62 93 ILE A C 1
ATOM 698 O O . ILE A 1 93 ? -19.875 -16.406 -10.812 1 70.62 93 ILE A O 1
ATOM 702 N N . LEU A 1 94 ? -18.438 -17.453 -9.477 1 69.44 94 LEU A N 1
ATOM 703 C CA . LEU A 1 94 ? -17.688 -18.031 -10.594 1 69.44 94 LEU A CA 1
ATOM 704 C C . LEU A 1 94 ? -18.547 -19.016 -11.383 1 69.44 94 LEU A C 1
ATOM 706 O O . LEU A 1 94 ? -18.5 -19.047 -12.609 1 69.44 94 LEU A O 1
ATOM 710 N N . GLN A 1 95 ? -19.297 -19.766 -10.656 1 64.25 95 GLN A N 1
ATOM 711 C CA . GLN A 1 95 ? -20.141 -20.766 -11.297 1 64.25 95 GLN A CA 1
ATOM 712 C C . GLN A 1 95 ? -21.266 -20.125 -12.102 1 64.25 95 GLN A C 1
ATOM 714 O O . GLN A 1 95 ? -21.703 -20.656 -13.125 1 64.25 95 GLN A O 1
ATOM 719 N N . LYS A 1 96 ? -21.641 -18.969 -11.727 1 71.19 96 LYS A N 1
ATOM 720 C CA . LYS A 1 96 ? -22.781 -18.312 -12.352 1 71.19 96 LYS A CA 1
ATOM 721 C C . LYS A 1 96 ? -22.328 -17.359 -13.453 1 71.19 96 LYS A C 1
ATOM 723 O O . LYS A 1 96 ? -23.156 -16.844 -14.203 1 71.19 96 LYS A O 1
ATOM 728 N N . SER A 1 97 ? -21.047 -17.234 -13.562 1 76.5 97 SER A N 1
ATOM 729 C CA . SER A 1 97 ? -20.562 -16.25 -14.531 1 76.5 97 SER A CA 1
ATOM 730 C C . SER A 1 97 ? -20.375 -16.891 -15.906 1 76.5 97 SER A C 1
ATOM 732 O O . SER A 1 97 ? -19.938 -18.031 -16.016 1 76.5 97 SER A O 1
ATOM 734 N N . GLN A 1 98 ? -20.688 -16.156 -16.922 1 83.62 98 GLN A N 1
ATOM 735 C CA . GLN A 1 98 ? -20.453 -16.594 -18.297 1 83.62 98 GLN A CA 1
ATOM 736 C C . GLN A 1 98 ? -18.953 -16.656 -18.594 1 83.62 98 GLN A C 1
ATOM 738 O O . GLN A 1 98 ? -18.203 -15.766 -18.188 1 83.62 98 GLN A O 1
ATOM 743 N N . PRO A 1 99 ? -18.609 -17.719 -19.25 1 86.12 99 PRO A N 1
ATOM 744 C CA . PRO A 1 99 ? -17.188 -17.891 -19.531 1 86.12 99 PRO A CA 1
ATOM 745 C C . PRO A 1 99 ? -16.562 -16.688 -20.219 1 86.12 99 PRO A C 1
ATOM 747 O O . PRO A 1 99 ? -15.422 -16.312 -19.922 1 86.12 99 PRO A O 1
ATOM 750 N N . GLU A 1 100 ? -17.328 -16.062 -21.031 1 87.44 100 GLU A N 1
ATOM 751 C CA . GLU A 1 100 ? -16.797 -14.914 -21.766 1 87.44 100 GLU A CA 1
ATOM 752 C C . GLU A 1 100 ? -16.5 -13.758 -20.812 1 87.44 100 GLU A C 1
ATOM 754 O O . GLU A 1 100 ? -15.539 -13.016 -21 1 87.44 100 GLU A O 1
ATOM 759 N N . HIS A 1 101 ? -17.312 -13.664 -19.859 1 88.38 101 HIS A N 1
ATOM 760 C CA . HIS A 1 101 ? -17.094 -12.617 -18.875 1 88.38 101 HIS A CA 1
ATOM 761 C C . HIS A 1 101 ? -15.883 -12.93 -18 1 88.38 101 HIS A C 1
ATOM 763 O O . HIS A 1 101 ? -15.062 -12.047 -17.75 1 88.38 101 HIS A O 1
ATOM 769 N N . LEU A 1 102 ? -15.82 -14.18 -17.656 1 91.38 102 LEU A N 1
ATOM 770 C CA . LEU A 1 102 ? -14.672 -14.602 -16.859 1 91.38 102 LEU A CA 1
ATOM 771 C C . LEU A 1 102 ? -13.367 -14.359 -17.609 1 91.38 102 LEU A C 1
ATOM 773 O O . LEU A 1 102 ? -12.398 -13.859 -17.047 1 91.38 102 LEU A O 1
ATOM 777 N N . LYS A 1 103 ? -13.398 -14.664 -18.906 1 94.19 103 LYS A N 1
ATOM 778 C CA . LYS A 1 103 ? -12.227 -14.469 -19.75 1 94.19 103 LYS A CA 1
ATOM 779 C C . LYS A 1 103 ? -11.82 -13 -19.797 1 94.19 103 LYS A C 1
ATOM 781 O O . LYS A 1 103 ? -10.641 -12.672 -19.703 1 94.19 103 LYS A O 1
ATOM 786 N N . ALA A 1 104 ? -12.789 -12.18 -19.906 1 93.69 104 ALA A N 1
ATOM 787 C CA . ALA A 1 104 ? -12.523 -10.75 -20.016 1 93.69 104 ALA A CA 1
ATOM 788 C C . ALA A 1 104 ? -11.891 -10.211 -18.734 1 93.69 104 ALA A C 1
ATOM 790 O O . ALA A 1 104 ? -10.977 -9.391 -18.781 1 93.69 104 ALA A O 1
ATOM 791 N N . PHE A 1 105 ? -12.391 -10.672 -17.609 1 93.69 105 PHE A N 1
ATOM 792 C CA . PHE A 1 105 ? -11.875 -10.188 -16.328 1 93.69 105 PHE A CA 1
ATOM 793 C C . PHE A 1 105 ? -10.484 -10.742 -16.062 1 93.69 105 PHE A C 1
ATOM 795 O O . PHE A 1 105 ? -9.625 -10.047 -15.5 1 93.69 105 PHE A O 1
ATOM 802 N N . ILE A 1 106 ? -10.25 -12.016 -16.422 1 96 106 ILE A N 1
ATOM 803 C CA . ILE A 1 106 ? -8.906 -12.578 -16.344 1 96 106 ILE A CA 1
ATOM 804 C C . ILE A 1 106 ? -7.941 -11.734 -17.172 1 96 106 ILE A C 1
ATOM 806 O O . ILE A 1 106 ? -6.879 -11.336 -16.688 1 96 106 ILE A O 1
ATOM 810 N N . ARG A 1 107 ? -8.359 -11.438 -18.391 1 96 107 ARG A N 1
ATOM 811 C CA . ARG A 1 107 ? -7.543 -10.656 -19.312 1 96 107 ARG A CA 1
ATOM 812 C C . ARG A 1 107 ? -7.242 -9.273 -18.734 1 96 107 ARG A C 1
ATOM 814 O O . ARG A 1 107 ? -6.098 -8.82 -18.766 1 96 107 ARG A O 1
ATOM 821 N N . ASN A 1 108 ? -8.234 -8.617 -18.203 1 94.5 108 ASN A N 1
ATOM 822 C CA . ASN A 1 108 ? -8.07 -7.285 -17.625 1 94.5 108 ASN A CA 1
ATOM 823 C C . ASN A 1 108 ? -7.094 -7.301 -16.453 1 94.5 108 ASN A C 1
ATOM 825 O O . ASN A 1 108 ? -6.273 -6.391 -16.312 1 94.5 108 ASN A O 1
ATOM 829 N N . SER A 1 109 ? -7.219 -8.289 -15.633 1 96.19 109 SER A N 1
ATOM 830 C CA . SER A 1 109 ? -6.309 -8.406 -14.5 1 96.19 109 SER A CA 1
ATOM 831 C C . SER A 1 109 ? -4.875 -8.641 -14.961 1 96.19 109 SER A C 1
ATOM 833 O O . SER A 1 109 ? -3.932 -8.125 -14.359 1 96.19 109 SER A O 1
ATOM 835 N N . ALA A 1 110 ? -4.711 -9.438 -16 1 96.88 110 ALA A N 1
ATOM 836 C CA . ALA A 1 110 ? -3.387 -9.656 -16.578 1 96.88 110 ALA A CA 1
ATOM 837 C C . ALA A 1 110 ? -2.801 -8.352 -17.109 1 96.88 110 ALA A C 1
ATOM 839 O O . ALA A 1 110 ? -1.623 -8.062 -16.906 1 96.88 110 ALA A O 1
ATOM 840 N N . ILE A 1 111 ? -3.609 -7.582 -17.75 1 95.75 111 ILE A N 1
ATOM 841 C CA . ILE A 1 111 ? -3.182 -6.293 -18.281 1 95.75 111 ILE A CA 1
ATOM 842 C C . ILE A 1 111 ? -2.768 -5.375 -17.141 1 95.75 111 ILE A C 1
ATOM 844 O O . ILE A 1 111 ? -1.727 -4.715 -17.203 1 95.75 111 ILE A O 1
ATOM 848 N N . SER A 1 112 ? -3.586 -5.355 -16.094 1 96.06 112 SER A N 1
ATOM 849 C CA . SER A 1 112 ? -3.258 -4.578 -14.906 1 96.06 112 SER A CA 1
ATOM 850 C C . SER A 1 112 ? -1.89 -4.961 -14.359 1 96.06 112 SER A C 1
ATOM 852 O O . SER A 1 112 ? -1.082 -4.094 -14.023 1 96.06 112 SER A O 1
ATOM 854 N N . MET A 1 113 ? -1.651 -6.234 -14.281 1 97.75 113 MET A N 1
ATOM 855 C CA . MET A 1 113 ? -0.376 -6.727 -13.766 1 97.75 113 MET A CA 1
ATOM 856 C C . MET A 1 113 ? 0.778 -6.277 -14.656 1 97.75 113 MET A C 1
ATOM 858 O O . MET A 1 113 ? 1.79 -5.777 -14.164 1 97.75 113 MET A O 1
ATOM 862 N N . MET A 1 114 ? 0.621 -6.367 -15.953 1 97.38 114 MET A N 1
ATOM 863 C CA . MET A 1 114 ? 1.685 -5.992 -16.891 1 97.38 114 MET A CA 1
ATOM 864 C C . MET A 1 114 ? 2.01 -4.508 -16.766 1 97.38 114 MET A C 1
ATOM 866 O O . MET A 1 114 ? 3.18 -4.121 -16.766 1 97.38 114 MET A O 1
ATOM 870 N N . LYS A 1 115 ? 1.027 -3.703 -16.578 1 95.75 115 LYS A N 1
ATOM 871 C CA . LYS A 1 115 ? 1.224 -2.262 -16.469 1 95.75 115 LYS A CA 1
ATOM 872 C C . LYS A 1 115 ? 2.01 -1.915 -15.203 1 95.75 115 LYS A C 1
ATOM 874 O O . LYS A 1 115 ? 2.648 -0.862 -15.133 1 95.75 115 LYS A O 1
ATOM 879 N N . LYS A 1 116 ? 1.995 -2.818 -14.297 1 97.06 116 LYS A N 1
ATOM 880 C CA . LYS A 1 116 ? 2.654 -2.588 -13.008 1 97.06 116 LYS A CA 1
ATOM 881 C C . LYS A 1 116 ? 3.998 -3.309 -12.945 1 97.06 116 LYS A C 1
ATOM 883 O O . LYS A 1 116 ? 4.578 -3.453 -11.867 1 97.06 116 LYS A O 1
ATOM 888 N N . GLY A 1 117 ? 4.461 -3.771 -14.062 1 97.94 117 GLY A N 1
ATOM 889 C CA . GLY A 1 117 ? 5.801 -4.332 -14.172 1 97.94 117 GLY A CA 1
ATOM 890 C C . GLY A 1 117 ? 5.852 -5.82 -13.875 1 97.94 117 GLY A C 1
ATOM 891 O O . GLY A 1 117 ? 6.934 -6.391 -13.719 1 97.94 117 GLY A O 1
ATOM 892 N N . ILE A 1 118 ? 4.676 -6.438 -13.758 1 98.62 118 ILE A N 1
ATOM 893 C CA . ILE A 1 118 ? 4.637 -7.875 -13.523 1 98.62 118 ILE A CA 1
ATOM 894 C C . ILE A 1 118 ? 4.719 -8.617 -14.859 1 98.62 118 ILE A C 1
ATOM 896 O O . ILE A 1 118 ? 3.842 -8.469 -15.711 1 98.62 118 ILE A O 1
ATOM 900 N N . ILE A 1 119 ? 5.738 -9.414 -15.008 1 98.56 119 ILE A N 1
ATOM 901 C CA . ILE A 1 119 ? 6.004 -10.055 -16.297 1 98.56 119 ILE A CA 1
ATOM 902 C C . ILE A 1 119 ? 5.48 -11.484 -16.266 1 98.56 119 ILE A C 1
ATOM 904 O O . ILE A 1 119 ? 5.352 -12.125 -17.312 1 98.56 119 ILE A O 1
ATOM 908 N N . ALA A 1 120 ? 5.223 -11.969 -15.086 1 98.81 120 ALA A N 1
ATOM 909 C CA . ALA A 1 120 ? 4.762 -13.352 -14.922 1 98.81 120 ALA A CA 1
ATOM 910 C C . ALA A 1 120 ? 3.891 -13.484 -13.68 1 98.81 120 ALA A C 1
ATOM 912 O O . ALA A 1 120 ? 4.039 -12.727 -12.719 1 98.81 120 ALA A O 1
ATOM 913 N N . PHE A 1 121 ? 2.975 -14.414 -13.742 1 98.81 121 PHE A N 1
ATOM 914 C CA . PHE A 1 121 ? 2.174 -14.719 -12.562 1 98.81 121 PHE A CA 1
ATOM 915 C C . PHE A 1 121 ? 1.857 -16.203 -12.5 1 98.81 121 PHE A C 1
ATOM 917 O O . PHE A 1 121 ? 1.826 -16.891 -13.523 1 98.81 121 PHE A O 1
ATOM 924 N N . ALA A 1 122 ? 1.76 -16.734 -11.258 1 98.88 122 ALA A N 1
ATOM 925 C CA . ALA A 1 122 ? 1.241 -18.078 -11.016 1 98.88 122 ALA A CA 1
ATOM 926 C C . ALA A 1 122 ? -0.219 -18.031 -10.578 1 98.88 122 ALA A C 1
ATOM 928 O O . ALA A 1 122 ? -0.599 -17.203 -9.75 1 98.88 122 ALA A O 1
ATOM 929 N N . ASP A 1 123 ? -1.017 -18.875 -11.172 1 98.75 123 ASP A N 1
ATOM 930 C CA . ASP A 1 123 ? -2.445 -18.891 -10.867 1 98.75 123 ASP A CA 1
ATOM 931 C C . ASP A 1 123 ? -2.889 -20.281 -10.406 1 98.75 123 ASP A C 1
ATOM 933 O O . ASP A 1 123 ? -2.59 -21.281 -11.055 1 98.75 123 ASP A O 1
ATOM 937 N N . PHE A 1 124 ? -3.492 -20.328 -9.211 1 98.12 124 PHE A N 1
ATOM 938 C CA . PHE A 1 124 ? -4.234 -21.516 -8.828 1 98.12 124 PHE A CA 1
ATOM 939 C C . PHE A 1 124 ? -5.582 -21.578 -9.539 1 98.12 124 PHE A C 1
ATOM 941 O O . PHE A 1 124 ? -6.492 -20.812 -9.219 1 98.12 124 PHE A O 1
ATOM 948 N N . ARG A 1 125 ? -5.645 -22.453 -10.453 1 95.69 125 ARG A N 1
ATOM 949 C CA . ARG A 1 125 ? -6.836 -22.438 -11.305 1 95.69 125 ARG A CA 1
ATOM 950 C C . ARG A 1 125 ? -7.797 -23.562 -10.914 1 95.69 125 ARG A C 1
ATOM 952 O O . ARG A 1 125 ? -7.441 -24.734 -10.961 1 95.69 125 ARG A O 1
ATOM 959 N N . GLU A 1 126 ? -8.945 -23.156 -10.617 1 92.12 126 GLU A N 1
ATOM 960 C CA . GLU A 1 126 ? -10.016 -24.094 -10.289 1 92.12 126 GLU A CA 1
ATOM 961 C C . GLU A 1 126 ? -10.766 -24.531 -11.547 1 92.12 126 GLU A C 1
ATOM 963 O O . GLU A 1 126 ? -10.391 -24.156 -12.656 1 92.12 126 GLU A O 1
ATOM 968 N N . ASP A 1 127 ? -11.648 -25.438 -11.398 1 91.81 127 ASP A N 1
ATOM 969 C CA . ASP A 1 127 ? -12.609 -25.906 -12.391 1 91.81 127 ASP A CA 1
ATOM 970 C C . ASP A 1 127 ? -11.961 -26.859 -13.391 1 91.81 127 ASP A C 1
ATOM 972 O O . ASP A 1 127 ? -12.281 -26.828 -14.578 1 91.81 127 ASP A O 1
ATOM 976 N N . GLY A 1 128 ? -11.031 -27.656 -12.953 1 95.06 128 GLY A N 1
ATOM 977 C CA . GLY A 1 128 ? -10.469 -28.75 -13.734 1 95.06 128 GLY A CA 1
ATOM 978 C C . GLY A 1 128 ? -9.805 -28.281 -15.008 1 95.06 128 GLY A C 1
ATOM 979 O O . GLY A 1 128 ? -9.266 -27.172 -15.07 1 95.06 128 GLY A O 1
ATOM 980 N N . PRO A 1 129 ? -9.773 -29.188 -16 1 96.81 129 PRO A N 1
ATOM 981 C CA . PRO A 1 129 ? -9.133 -28.844 -17.266 1 96.81 129 PRO A CA 1
ATOM 982 C C . PRO A 1 129 ? -9.797 -27.656 -17.969 1 96.81 129 PRO A C 1
ATOM 984 O O . PRO A 1 129 ? -9.125 -26.875 -18.641 1 96.81 129 PRO A O 1
ATOM 987 N N . GLY A 1 130 ? -11.109 -27.547 -17.781 1 95.38 130 GLY A N 1
ATOM 988 C CA . GLY A 1 130 ? -11.828 -26.422 -18.375 1 95.38 130 GLY A CA 1
ATOM 989 C C . GLY A 1 130 ? -11.367 -25.078 -17.844 1 95.38 130 GLY A C 1
ATOM 990 O O . GLY A 1 130 ? -11.266 -24.109 -18.594 1 95.38 130 GLY A O 1
ATOM 991 N N . GLY A 1 131 ? -11.078 -25 -16.562 1 95.56 131 GLY A N 1
ATOM 992 C CA . GLY A 1 131 ? -10.562 -23.781 -15.984 1 95.56 131 GLY A CA 1
ATOM 993 C C . GLY A 1 131 ? -9.203 -23.391 -16.516 1 95.56 131 GLY A C 1
ATOM 994 O O . GLY A 1 131 ? -8.961 -22.219 -16.812 1 95.56 131 GLY A O 1
ATOM 995 N N . VAL A 1 132 ? -8.344 -24.375 -16.641 1 97.94 132 VAL A N 1
ATOM 996 C CA . VAL A 1 132 ? -6.996 -24.125 -17.141 1 97.94 132 VAL A CA 1
ATOM 997 C C . VAL A 1 132 ? -7.066 -23.641 -18.578 1 97.94 132 VAL A C 1
ATOM 999 O O . VAL A 1 132 ? -6.375 -22.688 -18.953 1 97.94 132 VAL A O 1
ATOM 1002 N N . LYS A 1 133 ? -7.895 -24.281 -19.359 1 97.31 133 LYS A N 1
ATOM 1003 C CA . LYS A 1 133 ? -8.062 -23.875 -20.766 1 97.31 133 LYS A CA 1
ATOM 1004 C C . LYS A 1 133 ? -8.578 -22.438 -20.859 1 97.31 133 LYS A C 1
ATOM 1006 O O . LYS A 1 133 ? -8.117 -21.672 -21.688 1 97.31 133 LYS A O 1
ATOM 1011 N N . LEU A 1 134 ? -9.531 -22.141 -20.031 1 96.44 134 LEU A N 1
ATOM 1012 C CA . LEU A 1 134 ? -10.109 -20.797 -20.016 1 96.44 134 LEU A CA 1
ATOM 1013 C C . LEU A 1 134 ? -9.047 -19.75 -19.703 1 96.44 134 LEU A C 1
ATOM 1015 O O . LEU A 1 134 ? -9 -18.703 -20.344 1 96.44 134 LEU A O 1
ATOM 1019 N N . LEU A 1 135 ? -8.242 -20.031 -18.719 1 97.69 135 LEU A N 1
ATOM 1020 C CA . LEU A 1 135 ? -7.148 -19.141 -18.344 1 97.69 135 LEU A CA 1
ATOM 1021 C C . LEU A 1 135 ? -6.199 -18.922 -19.531 1 97.69 135 LEU A C 1
ATOM 1023 O O . LEU A 1 135 ? -5.887 -17.781 -19.875 1 97.69 135 LEU A O 1
ATOM 1027 N N . ARG A 1 136 ? -5.781 -19.984 -20.109 1 97.62 136 ARG A N 1
ATOM 1028 C CA . ARG A 1 136 ? -4.84 -19.906 -21.234 1 97.62 136 ARG A CA 1
ATOM 1029 C C . ARG A 1 136 ? -5.441 -19.141 -22.406 1 97.62 136 ARG A C 1
ATOM 1031 O O . ARG A 1 136 ? -4.766 -18.328 -23.031 1 97.62 136 ARG A O 1
ATOM 1038 N N . ASP A 1 137 ? -6.691 -19.375 -22.641 1 97.06 137 ASP A N 1
ATOM 1039 C CA . ASP A 1 137 ? -7.383 -18.688 -23.719 1 97.06 137 ASP A CA 1
ATOM 1040 C C . ASP A 1 137 ? -7.48 -17.188 -23.438 1 97.06 137 ASP A C 1
ATOM 1042 O O . ASP A 1 137 ? -7.316 -16.359 -24.344 1 97.06 137 ASP A O 1
ATOM 1046 N N . ALA A 1 138 ? -7.738 -16.844 -22.234 1 96.94 138 ALA A N 1
ATOM 1047 C CA . ALA A 1 138 ? -7.965 -15.461 -21.844 1 96.94 138 ALA A CA 1
ATOM 1048 C C . ALA A 1 138 ? -6.711 -14.617 -22.062 1 96.94 138 ALA A C 1
ATOM 1050 O O . ALA A 1 138 ? -6.801 -13.414 -22.328 1 96.94 138 ALA A O 1
ATOM 1051 N N . ILE A 1 139 ? -5.516 -15.234 -21.969 1 97.25 139 ILE A N 1
ATOM 1052 C CA . ILE A 1 139 ? -4.297 -14.43 -22 1 97.25 139 ILE A CA 1
ATOM 1053 C C . ILE A 1 139 ? -3.465 -14.805 -23.219 1 97.25 139 ILE A C 1
ATOM 1055 O O . ILE A 1 139 ? -2.279 -14.477 -23.297 1 97.25 139 ILE A O 1
ATOM 1059 N N . ALA A 1 140 ? -4.008 -15.531 -24.156 1 96.31 140 ALA A N 1
ATOM 1060 C CA . ALA A 1 140 ? -3.293 -16.141 -25.281 1 96.31 140 ALA A CA 1
ATOM 1061 C C . ALA A 1 140 ? -2.568 -15.086 -26.109 1 96.31 140 ALA A C 1
ATOM 1063 O O . ALA A 1 140 ? -1.495 -15.344 -26.656 1 96.31 140 ALA A O 1
ATOM 1064 N N . ASP A 1 141 ? -3.033 -13.891 -26.156 1 94.75 141 ASP A N 1
ATOM 1065 C CA . ASP A 1 141 ? -2.439 -12.875 -27.016 1 94.75 141 ASP A CA 1
ATOM 1066 C C . ASP A 1 141 ? -1.648 -11.859 -26.203 1 94.75 141 ASP A C 1
ATOM 1068 O O . ASP A 1 141 ? -1.216 -10.828 -26.719 1 94.75 141 ASP A O 1
ATOM 1072 N N . LEU A 1 142 ? -1.524 -12.062 -24.953 1 95.81 142 LEU A N 1
ATOM 1073 C CA . LEU A 1 142 ? -0.736 -11.195 -24.078 1 95.81 142 LEU A CA 1
ATOM 1074 C C . LEU A 1 142 ? 0.66 -11.773 -23.859 1 95.81 142 LEU A C 1
ATOM 1076 O O . LEU A 1 142 ? 0.831 -12.992 -23.797 1 95.81 142 LEU A O 1
ATOM 1080 N N . PRO A 1 143 ? 1.628 -10.898 -23.766 1 96.5 143 PRO A N 1
ATOM 1081 C CA . PRO A 1 143 ? 3.002 -11.391 -23.625 1 96.5 143 PRO A CA 1
ATOM 1082 C C . PRO A 1 143 ? 3.301 -11.875 -22.203 1 96.5 143 PRO A C 1
ATOM 1084 O O . PRO A 1 143 ? 4.355 -12.469 -21.969 1 96.5 143 PRO A O 1
ATOM 1087 N N . VAL A 1 144 ? 2.416 -11.688 -21.234 1 97.31 144 VAL A N 1
ATOM 1088 C CA . VAL A 1 144 ? 2.658 -12.055 -19.844 1 97.31 144 VAL A CA 1
ATOM 1089 C C . VAL A 1 144 ? 2.852 -13.57 -19.734 1 97.31 144 VAL A C 1
ATOM 1091 O O . VAL A 1 144 ? 2.176 -14.336 -20.438 1 97.31 144 VAL A O 1
ATOM 1094 N N . LYS A 1 145 ? 3.807 -13.984 -18.906 1 98.5 145 LYS A N 1
ATOM 1095 C CA . LYS A 1 145 ? 4.035 -15.406 -18.656 1 98.5 145 LYS A CA 1
ATOM 1096 C C . LYS A 1 145 ? 3.115 -15.922 -17.547 1 98.5 145 LYS A C 1
ATOM 1098 O O . LYS A 1 145 ? 2.871 -15.227 -16.562 1 98.5 145 LYS A O 1
ATOM 1103 N N . CYS A 1 146 ? 2.58 -17.125 -17.781 1 98.56 146 CYS A N 1
ATOM 1104 C CA . CYS A 1 146 ? 1.646 -17.703 -16.828 1 98.56 146 CYS A CA 1
ATOM 1105 C C . CYS A 1 146 ? 2.082 -19.109 -16.406 1 98.56 146 CYS A C 1
ATOM 1107 O O . CYS A 1 146 ? 2.363 -19.953 -17.266 1 98.56 146 CYS A O 1
ATOM 1109 N N . VAL A 1 147 ? 2.279 -19.312 -15.125 1 98.88 147 VAL A N 1
ATOM 1110 C CA . VAL A 1 147 ? 2.381 -20.641 -14.539 1 98.88 147 VAL A CA 1
ATOM 1111 C C . VAL A 1 147 ? 1.014 -21.078 -14.031 1 98.88 147 VAL A C 1
ATOM 1113 O O . VAL A 1 147 ? 0.575 -20.656 -12.953 1 98.88 147 VAL A O 1
ATOM 1116 N N . ALA A 1 148 ? 0.378 -21.938 -14.828 1 98.81 148 ALA A N 1
ATOM 1117 C CA . ALA A 1 148 ? -0.969 -22.391 -14.5 1 98.81 148 ALA A CA 1
ATOM 1118 C C . ALA A 1 148 ? -0.924 -23.656 -13.641 1 98.81 148 ALA A C 1
ATOM 1120 O O . ALA A 1 148 ? -0.446 -24.703 -14.078 1 98.81 148 ALA A O 1
ATOM 1121 N N . LEU A 1 149 ? -1.399 -23.516 -12.414 1 98.88 149 LEU A N 1
ATOM 1122 C CA . LEU A 1 149 ? -1.522 -24.656 -11.5 1 98.88 149 LEU A CA 1
ATOM 1123 C C . LEU A 1 149 ? -2.984 -25.047 -11.32 1 98.88 149 LEU A C 1
ATOM 1125 O O . LEU A 1 149 ? -3.723 -24.375 -10.586 1 98.88 149 LEU A O 1
ATOM 1129 N N . GLY A 1 150 ? -3.32 -26.141 -11.961 1 98.19 150 GLY A N 1
ATOM 1130 C CA . GLY A 1 150 ? -4.715 -26.547 -11.969 1 98.19 150 GLY A CA 1
ATOM 1131 C C . GLY A 1 150 ? -5.059 -27.516 -10.859 1 98.19 150 GLY A C 1
ATOM 1132 O O . GLY A 1 150 ? -4.172 -27.984 -10.148 1 98.19 150 GLY A O 1
ATOM 1133 N N . ARG A 1 151 ? -6.32 -27.75 -10.672 1 95.12 151 ARG A N 1
ATOM 1134 C CA . ARG A 1 151 ? -6.762 -28.75 -9.711 1 95.12 151 ARG A CA 1
ATOM 1135 C C . ARG A 1 151 ? -8.031 -29.453 -10.195 1 95.12 151 ARG A C 1
ATOM 1137 O O . ARG A 1 151 ? -8.789 -28.891 -10.992 1 95.12 151 ARG A O 1
ATOM 1144 N N . ALA A 1 152 ? -8.211 -30.719 -9.719 1 92.38 152 ALA A N 1
ATOM 1145 C CA . ALA A 1 152 ? -9.461 -31.438 -9.938 1 92.38 152 ALA A CA 1
ATOM 1146 C C . ALA A 1 152 ? -10.562 -30.922 -9.008 1 92.38 152 ALA A C 1
ATOM 1148 O O . ALA A 1 152 ? -10.273 -30.375 -7.938 1 92.38 152 ALA A O 1
ATOM 1149 N N . ASN A 1 153 ? -11.766 -30.984 -9.484 1 90.38 153 ASN A N 1
ATOM 1150 C CA . ASN A 1 153 ? -12.914 -30.625 -8.656 1 90.38 153 ASN A CA 1
ATOM 1151 C C . ASN A 1 153 ? -13.266 -31.734 -7.672 1 90.38 153 ASN A C 1
ATOM 1153 O O . ASN A 1 153 ? -14.312 -32.375 -7.801 1 90.38 153 ASN A O 1
ATOM 1157 N N . TYR A 1 154 ? -12.445 -31.922 -6.68 1 91.88 154 TYR A N 1
ATOM 1158 C CA . TYR A 1 154 ? -12.664 -32.969 -5.684 1 91.88 154 TYR A CA 1
ATOM 1159 C C . TYR A 1 154 ? -12.164 -32.531 -4.312 1 91.88 154 TYR A C 1
ATOM 1161 O O . TYR A 1 154 ? -11.078 -31.953 -4.191 1 91.88 154 TYR A O 1
ATOM 1169 N N . TYR A 1 155 ? -13.039 -32.719 -3.344 1 92.19 155 TYR A N 1
ATOM 1170 C CA . TYR A 1 155 ? -12.719 -32.469 -1.943 1 92.19 155 TYR A CA 1
ATOM 1171 C C . TYR A 1 155 ? -13.125 -33.625 -1.066 1 92.19 155 TYR A C 1
ATOM 1173 O O . TYR A 1 155 ? -14.086 -34.344 -1.378 1 92.19 155 TYR A O 1
ATOM 1181 N N . SER A 1 156 ? -12.422 -33.875 -0.061 1 93.38 156 SER A N 1
ATOM 1182 C CA . SER A 1 156 ? -12.703 -34.969 0.865 1 93.38 156 SER A CA 1
ATOM 1183 C C . SER A 1 156 ? -12.5 -34.531 2.312 1 93.38 156 SER A C 1
ATOM 1185 O O . SER A 1 156 ? -11.898 -33.469 2.572 1 93.38 156 SER A O 1
ATOM 1187 N N . ASN A 1 157 ? -13.109 -35.312 3.207 1 94 157 ASN A N 1
ATOM 1188 C CA . ASN A 1 157 ? -12.844 -35.125 4.629 1 94 157 ASN A CA 1
ATOM 1189 C C . ASN A 1 157 ? -11.438 -35.594 5 1 94 157 ASN A C 1
ATOM 1191 O O . ASN A 1 157 ? -11.086 -36.75 4.754 1 94 157 ASN A O 1
ATOM 1195 N N . PRO A 1 158 ? -10.711 -34.656 5.621 1 94.12 158 PRO A N 1
ATOM 1196 C CA . PRO A 1 158 ? -9.312 -35.031 5.895 1 94.12 158 PRO A CA 1
ATOM 1197 C C . PRO A 1 158 ? -9.18 -36.219 6.848 1 94.12 158 PRO A C 1
ATOM 1199 O O . PRO A 1 158 ? -8.117 -36.812 6.93 1 94.12 158 PRO A O 1
ATOM 1202 N N . LYS A 1 159 ? -10.227 -36.5 7.516 1 92.88 159 LYS A N 1
ATOM 1203 C CA . LYS A 1 159 ? -10.188 -37.594 8.477 1 92.88 159 LYS A CA 1
ATOM 1204 C C . LYS A 1 159 ? -10.359 -38.938 7.773 1 92.88 159 LYS A C 1
ATOM 1206 O O . LYS A 1 159 ? -10.07 -40 8.359 1 92.88 159 LYS A O 1
ATOM 1211 N N . ASP A 1 160 ? -10.867 -38.875 6.555 1 93.31 160 ASP A N 1
ATOM 1212 C CA . ASP A 1 160 ? -11.07 -40.125 5.82 1 93.31 160 ASP A CA 1
ATOM 1213 C C . ASP A 1 160 ? -9.742 -40.75 5.41 1 93.31 160 ASP A C 1
ATOM 1215 O O . ASP A 1 160 ? -8.688 -40.125 5.527 1 93.31 160 ASP A O 1
ATOM 1219 N N . VAL A 1 161 ? -9.82 -42.031 4.957 1 91.56 161 VAL A N 1
ATOM 1220 C CA . VAL A 1 161 ? -8.594 -42.719 4.637 1 91.56 161 VAL A CA 1
ATOM 1221 C C . VAL A 1 161 ? -8.5 -42.969 3.127 1 91.56 161 VAL A C 1
ATOM 1223 O O . VAL A 1 161 ? -7.422 -43.219 2.592 1 91.56 161 VAL A O 1
ATOM 1226 N N . ALA A 1 162 ? -9.562 -42.844 2.447 1 92.88 162 ALA A N 1
ATOM 1227 C CA . ALA A 1 162 ? -9.633 -43.125 1.021 1 92.88 162 ALA A CA 1
ATOM 1228 C C . ALA A 1 162 ? -8.844 -42.125 0.203 1 92.88 162 ALA A C 1
ATOM 1230 O O . ALA A 1 162 ? -8.734 -40.938 0.586 1 92.88 162 ALA A O 1
ATOM 1231 N N . GLY A 1 163 ? -8.25 -42.594 -0.865 1 96.12 163 GLY A N 1
ATOM 1232 C CA . GLY A 1 163 ? -7.586 -41.719 -1.813 1 96.12 163 GLY A CA 1
ATOM 1233 C C . GLY A 1 163 ? -8.531 -41.094 -2.83 1 96.12 163 GLY A C 1
ATOM 1234 O O . GLY A 1 163 ? -9.734 -40.969 -2.572 1 96.12 163 GLY A O 1
ATOM 1235 N N . LEU A 1 164 ? -7.953 -40.656 -3.867 1 97.31 164 LEU A N 1
ATOM 1236 C CA . LEU A 1 164 ? -8.727 -40.031 -4.934 1 97.31 164 LEU A CA 1
ATOM 1237 C C . LEU A 1 164 ? -9.594 -41.062 -5.645 1 97.31 164 LEU A C 1
ATOM 1239 O O . LEU A 1 164 ? -9.117 -42.156 -5.996 1 97.31 164 LEU A O 1
ATOM 1243 N N . PRO A 1 165 ? -10.867 -40.781 -5.824 1 97.25 165 PRO A N 1
ATOM 1244 C CA . PRO A 1 165 ? -11.664 -41.656 -6.684 1 97.25 165 PRO A CA 1
ATOM 1245 C C . PRO A 1 165 ? -11.211 -41.625 -8.141 1 97.25 165 PRO A C 1
ATOM 1247 O O . PRO A 1 165 ? -10.547 -40.656 -8.562 1 97.25 165 PRO A O 1
ATOM 1250 N N . PRO A 1 166 ? -11.578 -42.594 -8.93 1 97.25 166 PRO A N 1
ATOM 1251 C CA . PRO A 1 166 ? -11.133 -42.688 -10.32 1 97.25 166 PRO A CA 1
ATOM 1252 C C . PRO A 1 166 ? -11.445 -41.438 -11.125 1 97.25 166 PRO A C 1
ATOM 1254 O O . PRO A 1 166 ? -10.641 -41 -11.953 1 97.25 166 PRO A O 1
ATOM 1257 N N . GLU A 1 167 ? -12.539 -40.844 -10.867 1 96.62 167 GLU A N 1
ATOM 1258 C CA . GLU A 1 167 ? -12.938 -39.656 -11.594 1 96.62 167 GLU A CA 1
ATOM 1259 C C . GLU A 1 167 ? -11.992 -38.5 -11.297 1 96.62 167 GLU A C 1
ATOM 1261 O O . GLU A 1 167 ? -11.641 -37.719 -12.203 1 96.62 167 GLU A O 1
ATOM 1266 N N . ALA A 1 168 ? -11.664 -38.344 -10.07 1 97.19 168 ALA A N 1
ATOM 1267 C CA . ALA A 1 168 ? -10.742 -37.281 -9.672 1 97.19 168 ALA A CA 1
ATOM 1268 C C . ALA A 1 168 ? -9.344 -37.531 -10.227 1 97.19 168 ALA A C 1
ATOM 1270 O O . ALA A 1 168 ? -8.648 -36.594 -10.625 1 97.19 168 ALA A O 1
ATOM 1271 N N . ILE A 1 169 ? -8.945 -38.781 -10.211 1 98.06 169 ILE A N 1
ATOM 1272 C CA . ILE A 1 169 ? -7.66 -39.156 -10.805 1 98.06 169 ILE A CA 1
ATOM 1273 C C . ILE A 1 169 ? -7.652 -38.781 -12.289 1 98.06 169 ILE A C 1
ATOM 1275 O O . ILE A 1 169 ? -6.703 -38.156 -12.773 1 98.06 169 ILE A O 1
ATOM 1279 N N . GLY A 1 170 ? -8.727 -39.188 -12.984 1 98 170 GLY A N 1
ATOM 1280 C CA . GLY A 1 170 ? -8.836 -38.875 -14.398 1 98 170 GLY A CA 1
ATOM 1281 C C . GLY A 1 170 ? -8.797 -37.375 -14.672 1 98 170 GLY A C 1
ATOM 1282 O O . GLY A 1 170 ? -8.117 -36.938 -15.602 1 98 170 GLY A O 1
ATOM 1283 N N . GLN A 1 171 ? -9.477 -36.625 -13.906 1 97.88 171 GLN A N 1
ATOM 1284 C CA . GLN A 1 171 ? -9.5 -35.156 -14.086 1 97.88 171 GLN A CA 1
ATOM 1285 C C . GLN A 1 171 ? -8.133 -34.562 -13.797 1 97.88 171 GLN A C 1
ATOM 1287 O O . GLN A 1 171 ? -7.707 -33.625 -14.477 1 97.88 171 GLN A O 1
ATOM 1292 N N . THR A 1 172 ? -7.52 -35.031 -12.758 1 98.44 172 THR A N 1
ATOM 1293 C CA . THR A 1 172 ? -6.188 -34.562 -12.406 1 98.44 172 THR A CA 1
ATOM 1294 C C . THR A 1 172 ? -5.207 -34.781 -13.555 1 98.44 172 THR A C 1
ATOM 1296 O O . THR A 1 172 ? -4.398 -33.906 -13.883 1 98.44 172 THR A O 1
ATOM 1299 N N . GLN A 1 173 ? -5.297 -35.938 -14.141 1 98.5 173 GLN A N 1
ATOM 1300 C CA . GLN A 1 173 ? -4.441 -36.281 -15.281 1 98.5 173 GLN A CA 1
ATOM 1301 C C . GLN A 1 173 ? -4.715 -35.344 -16.453 1 98.5 173 GLN A C 1
ATOM 1303 O O . GLN A 1 173 ? -3.785 -34.875 -17.125 1 98.5 173 GLN A O 1
ATOM 1308 N N . GLN A 1 174 ? -5.977 -35.062 -16.703 1 98.44 174 GLN A N 1
ATOM 1309 C CA . GLN A 1 174 ? -6.348 -34.125 -17.766 1 98.44 174 GLN A CA 1
ATOM 1310 C C . GLN A 1 174 ? -5.805 -32.75 -17.484 1 98.44 174 GLN A C 1
ATOM 1312 O O . GLN A 1 174 ? -5.348 -32.062 -18.406 1 98.44 174 GLN A O 1
ATOM 1317 N N . VAL A 1 175 ? -5.883 -32.312 -16.234 1 98.56 175 VAL A N 1
ATOM 1318 C CA . VAL A 1 175 ? -5.336 -31.031 -15.82 1 98.56 175 VAL A CA 1
ATOM 1319 C C . VAL A 1 175 ? -3.836 -30.984 -16.109 1 98.56 175 VAL A C 1
ATOM 1321 O O . VAL A 1 175 ? -3.332 -30.031 -16.688 1 98.56 175 VAL A O 1
ATOM 1324 N N . LEU A 1 176 ? -3.152 -32.031 -15.758 1 98.56 176 LEU A N 1
ATOM 1325 C CA . LEU A 1 176 ? -1.698 -32.094 -15.852 1 98.56 176 LEU A CA 1
ATOM 1326 C C . LEU A 1 176 ? -1.246 -32.094 -17.312 1 98.56 176 LEU A C 1
ATOM 1328 O O . LEU A 1 176 ? -0.088 -31.812 -17.609 1 98.56 176 LEU A O 1
ATOM 1332 N N . GLU A 1 177 ? -2.143 -32.438 -18.234 1 98.12 177 GLU A N 1
ATOM 1333 C CA . GLU A 1 177 ? -1.821 -32.438 -19.656 1 98.12 177 GLU A CA 1
ATOM 1334 C C . GLU A 1 177 ? -1.659 -31 -20.172 1 98.12 177 GLU A C 1
ATOM 1336 O O . GLU A 1 177 ? -0.909 -30.75 -21.109 1 98.12 177 GLU A O 1
ATOM 1341 N N . ILE A 1 178 ? -2.346 -30.078 -19.516 1 97.94 178 ILE A N 1
ATOM 1342 C CA . ILE A 1 178 ? -2.387 -28.75 -20.109 1 97.94 178 ILE A CA 1
ATOM 1343 C C . ILE A 1 178 ? -1.879 -27.719 -19.094 1 97.94 178 ILE A C 1
ATOM 1345 O O . ILE A 1 178 ? -1.641 -26.562 -19.453 1 97.94 178 ILE A O 1
ATOM 1349 N N . ALA A 1 179 ? -1.737 -28.094 -17.844 1 98.56 179 ALA A N 1
ATOM 1350 C CA . ALA A 1 179 ? -1.25 -27.188 -16.797 1 98.56 179 ALA A CA 1
ATOM 1351 C C . ALA A 1 179 ? 0.243 -27.391 -16.547 1 98.56 179 ALA A C 1
ATOM 1353 O O . ALA A 1 179 ? 0.837 -28.344 -17.047 1 98.56 179 ALA A O 1
ATOM 1354 N N . ASP A 1 180 ? 0.829 -26.422 -15.852 1 98.75 180 ASP A N 1
ATOM 1355 C CA . ASP A 1 180 ? 2.242 -26.5 -15.492 1 98.75 180 ASP A CA 1
ATOM 1356 C C . ASP A 1 180 ? 2.438 -27.266 -14.188 1 98.75 180 ASP A C 1
ATOM 1358 O O . ASP A 1 180 ? 3.568 -27.594 -13.812 1 98.75 180 ASP A O 1
ATOM 1362 N N . GLY A 1 181 ? 1.374 -27.562 -13.562 1 98.81 181 GLY A N 1
ATOM 1363 C CA . GLY A 1 181 ? 1.388 -28.297 -12.312 1 98.81 181 GLY A CA 1
ATOM 1364 C C . GLY A 1 181 ? 0.045 -28.297 -11.602 1 98.81 181 GLY A C 1
ATOM 1365 O O . GLY A 1 181 ? -0.995 -28.094 -12.234 1 98.81 181 GLY A O 1
ATOM 1366 N N . LEU A 1 182 ? 0.072 -28.641 -10.312 1 98.81 182 LEU A N 1
ATOM 1367 C CA . LEU A 1 182 ? -1.139 -28.719 -9.508 1 98.81 182 LEU A CA 1
ATOM 1368 C C . LEU A 1 182 ? -1.13 -27.672 -8.398 1 98.81 182 LEU A C 1
ATOM 1370 O O . LEU A 1 182 ? -0.1 -27.453 -7.758 1 98.81 182 LEU A O 1
ATOM 1374 N N . GLY A 1 183 ? -2.184 -26.891 -8.312 1 98.56 183 GLY A N 1
ATOM 1375 C CA . GLY A 1 183 ? -2.471 -26.047 -7.164 1 98.56 183 GLY A CA 1
ATOM 1376 C C . GLY A 1 183 ? -3.539 -26.625 -6.254 1 98.56 183 GLY A C 1
ATOM 1377 O O . GLY A 1 183 ? -4.734 -26.484 -6.531 1 98.56 183 GLY A O 1
ATOM 1378 N N . ILE A 1 184 ? -3.113 -27.172 -5.148 1 97.62 184 ILE A N 1
ATOM 1379 C CA . ILE A 1 184 ? -4.027 -27.859 -4.246 1 97.62 184 ILE A CA 1
ATOM 1380 C C . ILE A 1 184 ? -4.605 -26.875 -3.238 1 97.62 184 ILE A C 1
ATOM 1382 O O . ILE A 1 184 ? -3.891 -26.016 -2.723 1 97.62 184 ILE A O 1
ATOM 1386 N N . SER A 1 185 ? -5.879 -26.984 -2.953 1 95.56 185 SER A N 1
ATOM 1387 C CA . SER A 1 185 ? -6.582 -26.031 -2.098 1 95.56 185 SER A CA 1
ATOM 1388 C C . SER A 1 185 ? -6.004 -26.016 -0.688 1 95.56 185 SER A C 1
ATOM 1390 O O . SER A 1 185 ? -5.723 -24.953 -0.135 1 95.56 185 SER A O 1
ATOM 1392 N N . GLY A 1 186 ? -5.891 -27.125 -0.089 1 97 186 GLY A N 1
ATOM 1393 C CA . GLY A 1 186 ? -5.371 -27.234 1.264 1 97 186 GLY A CA 1
ATOM 1394 C C . GLY A 1 186 ? -5.41 -28.656 1.803 1 97 186 GLY A C 1
ATOM 1395 O O . GLY A 1 186 ? -5.977 -29.547 1.172 1 97 186 GLY A O 1
ATOM 1396 N N . ALA A 1 187 ? -4.762 -28.859 2.896 1 97.31 187 ALA A N 1
ATOM 1397 C CA . ALA A 1 187 ? -4.707 -30.188 3.514 1 97.31 187 ALA A CA 1
ATOM 1398 C C . ALA A 1 187 ? -6.059 -30.562 4.109 1 97.31 187 ALA A C 1
ATOM 1400 O O . ALA A 1 187 ? -6.414 -31.75 4.148 1 97.31 187 ALA A O 1
ATOM 1401 N N . ASN A 1 188 ? -6.812 -29.578 4.465 1 96.94 188 ASN A N 1
ATOM 1402 C CA . ASN A 1 188 ? -8.055 -29.828 5.195 1 96.94 188 ASN A CA 1
ATOM 1403 C C . ASN A 1 188 ? -9.172 -30.281 4.266 1 96.94 188 ASN A C 1
ATOM 1405 O O . ASN A 1 188 ? -10.203 -30.781 4.723 1 96.94 188 ASN A O 1
ATOM 1409 N N . GLU A 1 189 ? -8.945 -30.156 2.979 1 95.5 189 GLU A N 1
ATOM 1410 C CA . GLU A 1 189 ? -9.914 -30.625 1.994 1 95.5 189 GLU A CA 1
ATOM 1411 C C . GLU A 1 189 ? -9.438 -31.906 1.312 1 95.5 189 GLU A C 1
ATOM 1413 O O . GLU A 1 189 ? -10 -32.312 0.294 1 95.5 189 GLU A O 1
ATOM 1418 N N . ASN A 1 190 ? -8.484 -32.5 1.879 1 97.12 190 ASN A N 1
ATOM 1419 C CA . ASN A 1 190 ? -7.91 -33.719 1.293 1 97.12 190 ASN A CA 1
ATOM 1420 C C . ASN A 1 190 ? -7.492 -34.719 2.367 1 97.12 190 ASN A C 1
ATOM 1422 O O . ASN A 1 190 ? -7.059 -34.312 3.451 1 97.12 190 ASN A O 1
ATOM 1426 N N . THR A 1 191 ? -7.648 -36 2.064 1 97.38 191 THR A N 1
ATOM 1427 C CA . THR A 1 191 ? -7.047 -37.031 2.908 1 97.38 191 THR A CA 1
ATOM 1428 C C . THR A 1 191 ? -5.539 -37.094 2.693 1 97.38 191 THR A C 1
ATOM 1430 O O . THR A 1 191 ? -5.031 -36.625 1.675 1 97.38 191 THR A O 1
ATOM 1433 N N . ASP A 1 192 ? -4.848 -37.656 3.666 1 97.94 192 ASP A N 1
ATOM 1434 C CA . ASP A 1 192 ? -3.41 -37.875 3.518 1 97.94 192 ASP A CA 1
ATOM 1435 C C . ASP A 1 192 ? -3.1 -38.688 2.26 1 97.94 192 ASP A C 1
ATOM 1437 O O . ASP A 1 192 ? -2.145 -38.375 1.542 1 97.94 192 ASP A O 1
ATOM 1441 N N . MET A 1 193 ? -3.887 -39.688 2.006 1 98.19 193 MET A N 1
ATOM 1442 C CA . MET A 1 193 ? -3.697 -40.531 0.832 1 98.19 193 MET A CA 1
ATOM 1443 C C . MET A 1 193 ? -3.893 -39.719 -0.453 1 98.19 193 MET A C 1
ATOM 1445 O O . MET A 1 193 ? -3.139 -39.906 -1.413 1 98.19 193 MET A O 1
ATOM 1449 N N . ALA A 1 194 ? -4.898 -38.906 -0.498 1 98.06 194 ALA A N 1
ATOM 1450 C CA . ALA A 1 194 ? -5.129 -38.031 -1.66 1 98.06 194 ALA A CA 1
ATOM 1451 C C . ALA A 1 194 ? -3.934 -37.125 -1.92 1 98.06 194 ALA A C 1
ATOM 1453 O O . ALA A 1 194 ? -3.518 -36.969 -3.066 1 98.06 194 ALA A O 1
ATOM 1454 N N . LEU A 1 195 ? -3.387 -36.531 -0.847 1 98.38 195 LEU A N 1
ATOM 1455 C CA . LEU A 1 195 ? -2.217 -35.656 -0.975 1 98.38 195 LEU A CA 1
ATOM 1456 C C . LEU A 1 195 ? -1.051 -36.438 -1.602 1 98.38 195 LEU A C 1
ATOM 1458 O O . LEU A 1 195 ? -0.397 -35.906 -2.518 1 98.38 195 LEU A O 1
ATOM 1462 N N . SER A 1 196 ? -0.839 -37.625 -1.143 1 98.5 196 SER A N 1
ATOM 1463 C CA . SER A 1 196 ? 0.228 -38.469 -1.692 1 98.5 196 SER A CA 1
ATOM 1464 C C . SER A 1 196 ? -0.018 -38.781 -3.164 1 98.5 196 SER A C 1
ATOM 1466 O O . SER A 1 196 ? 0.917 -38.781 -3.969 1 98.5 196 SER A O 1
ATOM 1468 N N . GLN A 1 197 ? -1.233 -39.062 -3.48 1 98.44 197 GLN A N 1
ATOM 1469 C CA . GLN A 1 197 ? -1.587 -39.406 -4.855 1 98.44 197 GLN A CA 1
ATOM 1470 C C . GLN A 1 197 ? -1.397 -38.219 -5.781 1 98.44 197 GLN A C 1
ATOM 1472 O O . GLN A 1 197 ? -0.979 -38.375 -6.93 1 98.44 197 GLN A O 1
ATOM 1477 N N . TYR A 1 198 ? -1.745 -36.969 -5.301 1 98.44 198 TYR A N 1
ATOM 1478 C CA . TYR A 1 198 ? -1.494 -35.781 -6.098 1 98.44 198 TYR A CA 1
ATOM 1479 C C . TYR A 1 198 ? -0.016 -35.656 -6.449 1 98.44 198 TYR A C 1
ATOM 1481 O O . TYR A 1 198 ? 0.334 -35.344 -7.59 1 98.44 198 TYR A O 1
ATOM 1489 N N . ARG A 1 199 ? 0.874 -35.875 -5.488 1 98.38 199 ARG A N 1
ATOM 1490 C CA . ARG A 1 199 ? 2.311 -35.812 -5.734 1 98.38 199 ARG A CA 1
ATOM 1491 C C . ARG A 1 199 ? 2.736 -36.844 -6.777 1 98.38 199 ARG A C 1
ATOM 1493 O O . ARG A 1 199 ? 3.496 -36.5 -7.695 1 98.38 199 ARG A O 1
ATOM 1500 N N . GLN A 1 200 ? 2.234 -38.031 -6.621 1 98.38 200 GLN A N 1
ATOM 1501 C CA . GLN A 1 200 ? 2.58 -39.125 -7.547 1 98.38 200 GLN A CA 1
ATOM 1502 C C . GLN A 1 200 ? 2.121 -38.781 -8.969 1 98.38 200 GLN A C 1
ATOM 1504 O O . GLN A 1 200 ? 2.867 -39 -9.93 1 98.38 200 GLN A O 1
ATOM 1509 N N . LEU A 1 201 ? 0.915 -38.344 -9.07 1 98.44 201 LEU A N 1
ATOM 1510 C CA . LEU A 1 201 ? 0.343 -38.031 -10.375 1 98.44 201 LEU A CA 1
ATOM 1511 C C . LEU A 1 201 ? 1.101 -36.875 -11.047 1 98.44 201 LEU A C 1
ATOM 1513 O O . LEU A 1 201 ? 1.271 -36.875 -12.266 1 98.44 201 LEU A O 1
ATOM 1517 N N . ALA A 1 202 ? 1.569 -35.875 -10.297 1 98.31 202 ALA A N 1
ATOM 1518 C CA . ALA A 1 202 ? 2.182 -34.656 -10.836 1 98.31 202 ALA A CA 1
ATOM 1519 C C . ALA A 1 202 ? 3.543 -34.969 -11.453 1 98.31 202 ALA A C 1
ATOM 1521 O O . ALA A 1 202 ? 4.004 -34.219 -12.336 1 98.31 202 ALA A O 1
ATOM 1522 N N . GLY A 1 203 ? 4.227 -36.094 -10.961 1 97.38 203 GLY A N 1
ATOM 1523 C CA . GLY A 1 203 ? 5.574 -36.344 -11.438 1 97.38 203 GLY A CA 1
ATOM 1524 C C . GLY A 1 203 ? 6.535 -35.219 -11.188 1 97.38 203 GLY A C 1
ATOM 1525 O O . GLY A 1 203 ? 6.695 -34.75 -10.055 1 97.38 203 GLY A O 1
ATOM 1526 N N . GLU A 1 204 ? 7.043 -34.656 -12.281 1 97.25 204 GLU A N 1
ATOM 1527 C CA . GLU A 1 204 ? 8.055 -33.625 -12.156 1 97.25 204 GLU A CA 1
ATOM 1528 C C . GLU A 1 204 ? 7.426 -32.25 -12.234 1 97.25 204 GLU A C 1
ATOM 1530 O O . GLU A 1 204 ? 8.117 -31.234 -12.07 1 97.25 204 GLU A O 1
ATOM 1535 N N . LYS A 1 205 ? 6.176 -32.156 -12.453 1 98.56 205 LYS A N 1
ATOM 1536 C CA . LYS A 1 205 ? 5.508 -30.859 -12.555 1 98.56 205 LYS A CA 1
ATOM 1537 C C . LYS A 1 205 ? 5.375 -30.203 -11.18 1 98.56 205 LYS A C 1
ATOM 1539 O O . LYS A 1 205 ? 5.559 -30.859 -10.156 1 98.56 205 LYS A O 1
ATOM 1544 N N . LEU A 1 206 ? 5.145 -28.938 -11.195 1 98.81 206 LEU A N 1
ATOM 1545 C CA . LEU A 1 206 ? 5.043 -28.172 -9.961 1 98.81 206 LEU A CA 1
ATOM 1546 C C . LEU A 1 206 ? 3.84 -28.609 -9.141 1 98.81 206 LEU A C 1
ATOM 1548 O O . LEU A 1 206 ? 2.766 -28.859 -9.695 1 98.81 206 LEU A O 1
ATOM 1552 N N . VAL A 1 207 ? 3.998 -28.75 -7.867 1 98.81 207 VAL A N 1
ATOM 1553 C CA . VAL A 1 207 ? 2.914 -28.969 -6.918 1 98.81 207 VAL A CA 1
ATOM 1554 C C . VAL A 1 207 ? 2.967 -27.922 -5.809 1 98.81 207 VAL A C 1
ATOM 1556 O O . VAL A 1 207 ? 4.012 -27.719 -5.184 1 98.81 207 VAL A O 1
ATOM 1559 N N . ALA A 1 208 ? 1.902 -27.219 -5.625 1 98.88 208 ALA A N 1
ATOM 1560 C CA . ALA A 1 208 ? 1.783 -26.188 -4.598 1 98.88 208 ALA A CA 1
ATOM 1561 C C . ALA A 1 208 ? 0.484 -26.344 -3.811 1 98.88 208 ALA A C 1
ATOM 1563 O O . ALA A 1 208 ? -0.455 -27 -4.277 1 98.88 208 ALA A O 1
ATOM 1564 N N . ILE A 1 209 ? 0.454 -25.766 -2.627 1 98.75 209 ILE A N 1
ATOM 1565 C CA . ILE A 1 209 ? -0.706 -25.938 -1.76 1 98.75 209 ILE A CA 1
ATOM 1566 C C . ILE A 1 209 ? -0.802 -24.781 -0.783 1 98.75 209 ILE A C 1
ATOM 1568 O O . ILE A 1 209 ? 0.214 -24.188 -0.409 1 98.75 209 ILE A O 1
ATOM 1572 N N . HIS A 1 210 ? -2.012 -24.328 -0.448 1 98.5 210 HIS A N 1
ATOM 1573 C CA . HIS A 1 210 ? -2.197 -23.422 0.69 1 98.5 210 HIS A CA 1
ATOM 1574 C C . HIS A 1 210 ? -2.018 -24.172 2.01 1 98.5 210 HIS A C 1
ATOM 1576 O O . HIS A 1 210 ? -2.484 -25.312 2.156 1 98.5 210 HIS A O 1
ATOM 1582 N N . ALA A 1 211 ? -1.401 -23.578 2.986 1 98.5 211 ALA A N 1
ATOM 1583 C CA . ALA A 1 211 ? -1.312 -24.172 4.316 1 98.5 211 ALA A CA 1
ATOM 1584 C C . ALA A 1 211 ? -1.058 -23.109 5.379 1 98.5 211 ALA A C 1
ATOM 1586 O O . ALA A 1 211 ? -0.428 -22.078 5.105 1 98.5 211 ALA A O 1
ATOM 1587 N N . ALA A 1 212 ? -1.576 -23.344 6.562 1 98.25 212 ALA A N 1
ATOM 1588 C CA . ALA A 1 212 ? -1.358 -22.531 7.762 1 98.25 212 ALA A CA 1
ATOM 1589 C C . ALA A 1 212 ? -1.715 -21.078 7.508 1 98.25 212 ALA A C 1
ATOM 1591 O O . ALA A 1 212 ? -0.973 -20.172 7.898 1 98.25 212 ALA A O 1
ATOM 1592 N N . GLU A 1 213 ? -2.764 -20.859 6.805 1 96.56 213 GLU A N 1
ATOM 1593 C CA . GLU A 1 213 ? -3.164 -19.5 6.449 1 96.56 213 GLU A CA 1
ATOM 1594 C C . GLU A 1 213 ? -3.779 -18.781 7.645 1 96.56 213 GLU A C 1
ATOM 1596 O O . GLU A 1 213 ? -3.375 -17.672 7.973 1 96.56 213 GLU A O 1
ATOM 1601 N N . SER A 1 214 ? -4.75 -19.438 8.25 1 94.19 214 SER A N 1
ATOM 1602 C CA . SER A 1 214 ? -5.434 -18.828 9.391 1 94.19 214 SER A CA 1
ATOM 1603 C C . SER A 1 214 ? -5.32 -19.703 10.633 1 94.19 214 SER A C 1
ATOM 1605 O O . SER A 1 214 ? -5.035 -20.906 10.531 1 94.19 214 SER A O 1
ATOM 1607 N N . LYS A 1 215 ? -5.543 -19.094 11.773 1 93.88 215 LYS A N 1
ATOM 1608 C CA . LYS A 1 215 ? -5.562 -19.859 13.016 1 93.88 215 LYS A CA 1
ATOM 1609 C C . LYS A 1 215 ? -6.641 -20.938 12.984 1 93.88 215 LYS A C 1
ATOM 1611 O O . LYS A 1 215 ? -6.438 -22.047 13.492 1 93.88 215 LYS A O 1
ATOM 1616 N N . GLU A 1 216 ? -7.703 -20.609 12.352 1 93.06 216 GLU A N 1
ATOM 1617 C CA . GLU A 1 216 ? -8.844 -21.516 12.281 1 93.06 216 GLU A CA 1
ATOM 1618 C C . GLU A 1 216 ? -8.492 -22.781 11.5 1 93.06 216 GLU A C 1
ATOM 1620 O O . GLU A 1 216 ? -8.844 -23.891 11.914 1 93.06 216 GLU A O 1
ATOM 1625 N N . THR A 1 217 ? -7.832 -22.656 10.383 1 94.56 217 THR A N 1
ATOM 1626 C CA . THR A 1 217 ? -7.5 -23.812 9.562 1 94.56 217 THR A CA 1
ATOM 1627 C C . THR A 1 217 ? -6.449 -24.672 10.25 1 94.56 217 THR A C 1
ATOM 1629 O O . THR A 1 217 ? -6.48 -25.906 10.141 1 94.56 217 THR A O 1
ATOM 1632 N N . VAL A 1 218 ? -5.559 -24.047 10.969 1 96.69 218 VAL A N 1
ATOM 1633 C CA . VAL A 1 218 ? -4.543 -24.781 11.719 1 96.69 218 VAL A CA 1
ATOM 1634 C C . VAL A 1 218 ? -5.211 -25.609 12.82 1 96.69 218 VAL A C 1
ATOM 1636 O O . VAL A 1 218 ? -4.926 -26.797 12.961 1 96.69 218 VAL A O 1
ATOM 1639 N N . GLU A 1 219 ? -6.082 -24.953 13.539 1 96.88 219 GLU A N 1
ATOM 1640 C CA . GLU A 1 219 ? -6.781 -25.625 14.625 1 96.88 219 GLU A CA 1
ATOM 1641 C C . GLU A 1 219 ? -7.672 -26.75 14.102 1 96.88 219 GLU A C 1
ATOM 1643 O O . GLU A 1 219 ? -7.766 -27.812 14.719 1 96.88 219 GLU A O 1
ATOM 1648 N N . PHE A 1 220 ? -8.312 -26.5 13 1 96.62 220 PHE A N 1
ATOM 1649 C CA . PHE A 1 220 ? -9.172 -27.5 12.391 1 96.62 220 PHE A CA 1
ATOM 1650 C C . PHE A 1 220 ? -8.383 -28.766 12.062 1 96.62 220 PHE A C 1
ATOM 1652 O O . PHE A 1 220 ? -8.82 -29.875 12.375 1 96.62 220 PHE A O 1
ATOM 1659 N N . SER A 1 221 ? -7.246 -28.609 11.406 1 97.62 221 SER A N 1
ATOM 1660 C CA . SER A 1 221 ? -6.43 -29.766 11.023 1 97.62 221 SER A CA 1
ATOM 1661 C C . SER A 1 221 ? -6.023 -30.578 12.25 1 97.62 221 SER A C 1
ATOM 1663 O O . SER A 1 221 ? -6.145 -31.797 12.25 1 97.62 221 SER A O 1
ATOM 1665 N N . LYS A 1 222 ? -5.605 -29.891 13.281 1 97.25 222 LYS A N 1
ATOM 1666 C CA . LYS A 1 222 ? -5.18 -30.562 14.508 1 97.25 222 LYS A CA 1
ATOM 1667 C C . LYS A 1 222 ? -6.344 -31.297 15.164 1 97.25 222 LYS A C 1
ATOM 1669 O O . LYS A 1 222 ? -6.184 -32.438 15.617 1 97.25 222 LYS A O 1
ATOM 1674 N N . ALA A 1 223 ? -7.414 -30.625 15.188 1 97.06 223 ALA A N 1
ATOM 1675 C CA . ALA A 1 223 ? -8.586 -31.188 15.844 1 97.06 223 ALA A CA 1
ATOM 1676 C C . ALA A 1 223 ? -9.086 -32.438 15.094 1 97.06 223 ALA A C 1
ATOM 1678 O O . ALA A 1 223 ? -9.57 -33.375 15.711 1 97.06 223 ALA A O 1
ATOM 1679 N N . HIS A 1 224 ? -8.953 -32.469 13.82 1 95.44 224 HIS A N 1
ATOM 1680 C CA . HIS A 1 224 ? -9.594 -33.5 13.023 1 95.44 224 HIS A CA 1
ATOM 1681 C C . HIS A 1 224 ? -8.609 -34.625 12.672 1 95.44 224 HIS A C 1
ATOM 1683 O O . HIS A 1 224 ? -9.016 -35.75 12.461 1 95.44 224 HIS A O 1
ATOM 1689 N N . THR A 1 225 ? -7.328 -34.312 12.602 1 96.69 225 THR A N 1
ATOM 1690 C CA . THR A 1 225 ? -6.379 -35.312 12.133 1 96.69 225 THR A CA 1
ATOM 1691 C C . THR A 1 225 ? -5.293 -35.562 13.172 1 96.69 225 THR A C 1
ATOM 1693 O O . THR A 1 225 ? -4.5 -36.5 13.039 1 96.69 225 THR A O 1
ATOM 1696 N N . GLY A 1 226 ? -5.242 -34.688 14.203 1 96.94 226 GLY A N 1
ATOM 1697 C CA . GLY A 1 226 ? -4.191 -34.781 15.203 1 96.94 226 GLY A CA 1
ATOM 1698 C C . GLY A 1 226 ? -2.871 -34.188 14.742 1 96.94 226 GLY A C 1
ATOM 1699 O O . GLY A 1 226 ? -1.889 -34.188 15.484 1 96.94 226 GLY A O 1
ATOM 1700 N N . ARG A 1 227 ? -2.85 -33.656 13.57 1 96.88 227 ARG A N 1
ATOM 1701 C CA . ARG A 1 227 ? -1.63 -33.125 12.977 1 96.88 227 ARG A CA 1
ATOM 1702 C C . ARG A 1 227 ? -1.882 -31.75 12.375 1 96.88 227 ARG A C 1
ATOM 1704 O O . ARG A 1 227 ? -3.018 -31.406 12.039 1 96.88 227 ARG A O 1
ATOM 1711 N N . SER A 1 228 ? -0.795 -30.953 12.273 1 97.5 228 SER A N 1
ATOM 1712 C CA . SER A 1 228 ? -0.944 -29.656 11.617 1 97.5 228 SER A CA 1
ATOM 1713 C C . SER A 1 228 ? -1.048 -29.812 10.109 1 97.5 228 SER A C 1
ATOM 1715 O O . SER A 1 228 ? -0.625 -30.828 9.547 1 97.5 228 SER A O 1
ATOM 1717 N N . GLU A 1 229 ? -1.55 -28.797 9.445 1 98.31 229 GLU A N 1
ATOM 1718 C CA . GLU A 1 229 ? -1.606 -28.781 7.984 1 98.31 229 GLU A CA 1
ATOM 1719 C C . GLU A 1 229 ? -0.217 -28.938 7.375 1 98.31 229 GLU A C 1
ATOM 1721 O O . GLU A 1 229 ? -0.031 -29.734 6.445 1 98.31 229 GLU A O 1
ATOM 1726 N N . VAL A 1 230 ? 0.743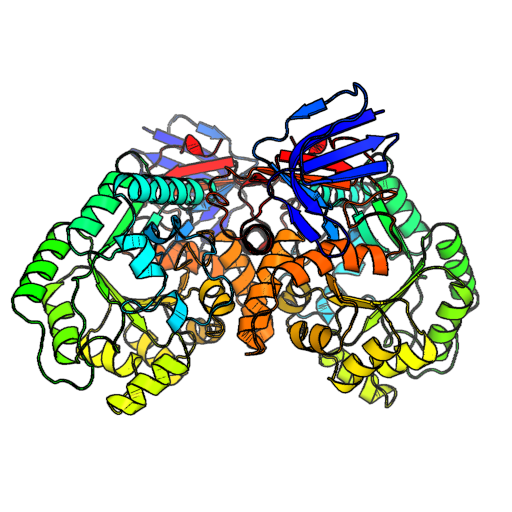 -28.203 7.914 1 98.69 230 VAL A N 1
ATOM 1727 C CA . VAL A 1 230 ? 2.09 -28.172 7.348 1 98.69 230 VAL A CA 1
ATOM 1728 C C . VAL A 1 230 ? 2.725 -29.562 7.48 1 98.69 230 VAL A C 1
ATOM 1730 O O . VAL A 1 230 ? 3.373 -30.047 6.551 1 98.69 230 VAL A O 1
ATOM 1733 N N . ALA A 1 231 ? 2.541 -30.172 8.625 1 98.06 231 ALA A N 1
ATOM 1734 C CA . ALA A 1 231 ? 3.076 -31.516 8.812 1 98.06 231 ALA A CA 1
ATOM 1735 C C . ALA A 1 231 ? 2.49 -32.5 7.797 1 98.06 231 ALA A C 1
ATOM 1737 O O . ALA A 1 231 ? 3.219 -33.281 7.199 1 98.06 231 ALA A O 1
ATOM 1738 N N . ARG A 1 232 ? 1.159 -32.438 7.629 1 98.31 232 ARG A N 1
ATOM 1739 C CA . ARG A 1 232 ? 0.492 -33.312 6.668 1 98.31 232 ARG A CA 1
ATOM 1740 C C . ARG A 1 232 ? 0.997 -33.062 5.25 1 98.31 232 ARG A C 1
ATOM 1742 O O . ARG A 1 232 ? 1.284 -34 4.508 1 98.31 232 ARG A O 1
ATOM 1749 N N . VAL A 1 233 ? 1.136 -31.812 4.906 1 98.56 233 VAL A N 1
ATOM 1750 C CA . VAL A 1 233 ? 1.566 -31.391 3.578 1 98.56 233 VAL A CA 1
ATOM 1751 C C . VAL A 1 233 ? 2.996 -31.859 3.324 1 98.56 233 VAL A C 1
ATOM 1753 O O . VAL A 1 233 ? 3.305 -32.375 2.246 1 98.56 233 VAL A O 1
ATOM 1756 N N . MET A 1 234 ? 3.863 -31.703 4.285 1 98.19 234 MET A N 1
ATOM 1757 C CA . MET A 1 234 ? 5.27 -32.062 4.137 1 98.19 234 MET A CA 1
ATOM 1758 C C . MET A 1 234 ? 5.438 -33.594 4.082 1 98.19 234 MET A C 1
ATOM 1760 O O . MET A 1 234 ? 6.301 -34.094 3.359 1 98.19 234 MET A O 1
ATOM 1764 N N . ASP A 1 235 ? 4.629 -34.281 4.824 1 97.94 235 ASP A N 1
ATOM 1765 C CA . ASP A 1 235 ? 4.77 -35.719 4.914 1 97.94 235 ASP A CA 1
ATOM 1766 C C . ASP A 1 235 ? 4.188 -36.406 3.676 1 97.94 235 ASP A C 1
ATOM 1768 O O . ASP A 1 235 ? 4.684 -37.438 3.248 1 97.94 235 ASP A O 1
ATOM 1772 N N . HIS A 1 236 ? 3.119 -35.875 3.135 1 98.06 236 HIS A N 1
ATOM 1773 C CA . HIS A 1 236 ? 2.365 -36.625 2.143 1 98.06 236 HIS A CA 1
ATOM 1774 C C . HIS A 1 236 ? 2.461 -36 0.765 1 98.06 236 HIS A C 1
ATOM 1776 O O . HIS A 1 236 ? 2.658 -36.688 -0.237 1 98.06 236 HIS A O 1
ATOM 1782 N N . LEU A 1 237 ? 2.355 -34.688 0.678 1 98.38 237 LEU A N 1
ATOM 1783 C CA . LEU A 1 237 ? 2.312 -34.031 -0.615 1 98.38 237 LEU A CA 1
ATOM 1784 C C . LEU A 1 237 ? 3.715 -33.656 -1.079 1 98.38 237 LEU A C 1
ATOM 1786 O O . LEU A 1 237 ? 4.004 -33.656 -2.277 1 98.38 237 LEU A O 1
ATOM 1790 N N . LYS A 1 238 ? 4.609 -33.219 -0.092 1 98.12 238 LYS A N 1
ATOM 1791 C CA . LYS A 1 238 ? 5.957 -32.75 -0.407 1 98.12 238 LYS A CA 1
ATOM 1792 C C . LYS A 1 238 ? 5.938 -31.719 -1.539 1 98.12 238 LYS A C 1
ATOM 1794 O O . LYS A 1 238 ? 6.605 -31.906 -2.561 1 98.12 238 LYS A O 1
ATOM 1799 N N . PRO A 1 239 ? 5.262 -30.641 -1.332 1 98.75 239 PRO A N 1
ATOM 1800 C CA . PRO A 1 239 ? 5.055 -29.656 -2.404 1 98.75 239 PRO A CA 1
ATOM 1801 C C . PRO A 1 239 ? 6.332 -28.922 -2.781 1 98.75 239 PRO A C 1
ATOM 1803 O O . PRO A 1 239 ? 7.289 -28.891 -2.002 1 98.75 239 PRO A O 1
ATOM 1806 N N . ASP A 1 240 ? 6.359 -28.359 -4.008 1 98.81 240 ASP A N 1
ATOM 1807 C CA . ASP A 1 240 ? 7.441 -27.469 -4.418 1 98.81 240 ASP A CA 1
ATOM 1808 C C . ASP A 1 240 ? 7.391 -26.156 -3.645 1 98.81 240 ASP A C 1
ATOM 1810 O O . ASP A 1 240 ? 8.43 -25.562 -3.35 1 98.81 240 ASP A O 1
ATOM 1814 N N . PHE A 1 241 ? 6.176 -25.672 -3.365 1 98.88 241 PHE A N 1
ATOM 1815 C CA . PHE A 1 241 ? 6.07 -24.5 -2.498 1 98.88 241 PHE A CA 1
ATOM 1816 C C . PHE A 1 241 ? 4.727 -24.484 -1.781 1 98.88 241 PHE A C 1
ATOM 1818 O O . PHE A 1 241 ? 3.779 -25.141 -2.205 1 98.88 241 PHE A O 1
ATOM 1825 N N . ILE A 1 242 ? 4.672 -23.797 -0.639 1 98.94 242 ILE A N 1
ATOM 1826 C CA . ILE A 1 242 ? 3.492 -23.625 0.196 1 98.94 242 ILE A CA 1
ATOM 1827 C C . ILE A 1 242 ? 3.086 -22.141 0.197 1 98.94 242 ILE A C 1
ATOM 1829 O O . ILE A 1 242 ? 3.939 -21.266 0.291 1 98.94 242 ILE A O 1
ATOM 1833 N N . VAL A 1 243 ? 1.811 -21.859 0.033 1 98.81 243 VAL A N 1
ATOM 1834 C CA . VAL A 1 243 ? 1.29 -20.5 0.017 1 98.81 243 VAL A CA 1
ATOM 1835 C C . VAL A 1 243 ? 0.807 -20.109 1.413 1 98.81 243 VAL A C 1
ATOM 1837 O O . VAL A 1 243 ? 0.193 -20.922 2.111 1 98.81 243 VAL A O 1
ATOM 1840 N N . HIS A 1 244 ? 1.026 -18.859 1.816 1 98.5 244 HIS A N 1
ATOM 1841 C CA . HIS A 1 244 ? 0.58 -18.125 2.994 1 98.5 244 HIS A CA 1
ATOM 1842 C C . HIS A 1 244 ? 1.52 -18.344 4.172 1 98.5 244 HIS A C 1
ATOM 1844 O O . HIS A 1 244 ? 2.357 -17.484 4.473 1 98.5 244 HIS A O 1
ATOM 1850 N N . MET A 1 245 ? 1.352 -19.5 4.883 1 98.38 245 MET A N 1
ATOM 1851 C CA . MET A 1 245 ? 2.145 -19.859 6.059 1 98.38 245 MET A CA 1
ATOM 1852 C C . MET A 1 245 ? 2.088 -18.75 7.105 1 98.38 245 MET A C 1
ATOM 1854 O O . MET A 1 245 ? 3.051 -18.547 7.848 1 98.38 245 MET A O 1
ATOM 1858 N N . ALA A 1 246 ? 1.024 -17.969 7.16 1 96.56 246 ALA A N 1
ATOM 1859 C CA . ALA A 1 246 ? 0.864 -16.828 8.055 1 96.56 246 ALA A CA 1
ATOM 1860 C C . ALA A 1 246 ? 0.796 -17.281 9.516 1 96.56 246 ALA A C 1
ATOM 1862 O O . ALA A 1 246 ? 1.117 -16.516 10.422 1 96.56 246 ALA A O 1
ATOM 1863 N N . ASN A 1 247 ? 0.38 -18.531 9.781 1 97.12 247 ASN A N 1
ATOM 1864 C CA . ASN A 1 247 ? 0.243 -19.062 11.141 1 97.12 247 ASN A CA 1
ATOM 1865 C C . ASN A 1 247 ? 1.099 -20.312 11.352 1 97.12 247 ASN A C 1
ATOM 1867 O O . ASN A 1 247 ? 0.747 -21.172 12.141 1 97.12 247 ASN A O 1
ATOM 1871 N N . ALA A 1 248 ? 2.129 -20.406 10.602 1 97.94 248 ALA A N 1
ATOM 1872 C CA . ALA A 1 248 ? 3.078 -21.5 10.789 1 97.94 248 ALA A CA 1
ATOM 1873 C C . ALA A 1 248 ? 3.916 -21.297 12.047 1 97.94 248 ALA A C 1
ATOM 1875 O O . ALA A 1 248 ? 4.309 -20.172 12.359 1 97.94 248 ALA A O 1
ATOM 1876 N N . THR A 1 249 ? 4.172 -22.344 12.75 1 97.75 249 THR A N 1
ATOM 1877 C CA . THR A 1 249 ? 5.09 -22.266 13.883 1 97.75 249 THR A CA 1
ATOM 1878 C C . THR A 1 249 ? 6.531 -22.125 13.406 1 97.75 249 THR A C 1
ATOM 1880 O O . THR A 1 249 ? 6.828 -22.359 12.227 1 97.75 249 THR A O 1
ATOM 1883 N N . GLU A 1 250 ? 7.406 -21.688 14.32 1 97.69 250 GLU A N 1
ATOM 1884 C CA . GLU A 1 250 ? 8.812 -21.594 13.953 1 97.69 250 GLU A CA 1
ATOM 1885 C C . GLU A 1 250 ? 9.383 -22.938 13.523 1 97.69 250 GLU A C 1
ATOM 1887 O O . GLU A 1 250 ? 10.211 -23 12.617 1 97.69 250 GLU A O 1
ATOM 1892 N N . ASP A 1 251 ? 8.93 -23.969 14.203 1 98.19 251 ASP A N 1
ATOM 1893 C CA . ASP A 1 251 ? 9.367 -25.312 13.836 1 98.19 251 ASP A CA 1
ATOM 1894 C C . ASP A 1 251 ? 8.93 -25.656 12.414 1 98.19 251 ASP A C 1
ATOM 1896 O O . ASP A 1 251 ? 9.695 -26.25 11.648 1 98.19 251 ASP A O 1
ATOM 1900 N N . GLU A 1 252 ? 7.75 -25.359 12.07 1 98.5 252 GLU A N 1
ATOM 1901 C CA . GLU A 1 252 ? 7.238 -25.609 10.727 1 98.5 252 GLU A CA 1
ATOM 1902 C C . GLU A 1 252 ? 8.008 -24.812 9.68 1 98.5 252 GLU A C 1
ATOM 1904 O O . GLU A 1 252 ? 8.273 -25.312 8.586 1 98.5 252 GLU A O 1
ATOM 1909 N N . ILE A 1 253 ? 8.312 -23.578 10.016 1 98.38 253 ILE A N 1
ATOM 1910 C CA . ILE A 1 253 ? 9.133 -22.75 9.141 1 98.38 253 ILE A CA 1
ATOM 1911 C C . ILE A 1 253 ? 10.508 -23.391 8.945 1 98.38 253 ILE A C 1
ATOM 1913 O O . ILE A 1 253 ? 11 -23.484 7.824 1 98.38 253 ILE A O 1
ATOM 1917 N N . SER A 1 254 ? 11.062 -23.828 10.016 1 98.06 254 SER A N 1
ATOM 1918 C CA . SER A 1 254 ? 12.375 -24.484 9.977 1 98.06 254 SER A CA 1
ATOM 1919 C C . SER A 1 254 ? 12.352 -25.734 9.102 1 98.06 254 SER A C 1
ATOM 1921 O O . SER A 1 254 ? 13.25 -25.953 8.297 1 98.06 254 SER A O 1
ATOM 1923 N N . VAL A 1 255 ? 11.359 -26.531 9.273 1 97.56 255 VAL A N 1
ATOM 1924 C CA . VAL A 1 255 ? 11.227 -27.766 8.5 1 97.56 255 VAL A CA 1
ATOM 1925 C C . VAL A 1 255 ? 11.07 -27.422 7.02 1 97.56 255 VAL A C 1
ATOM 1927 O O . VAL A 1 255 ? 11.617 -28.125 6.16 1 97.56 255 VAL A O 1
ATOM 1930 N N . THR A 1 256 ? 10.281 -26.406 6.73 1 98.12 256 THR A N 1
ATOM 1931 C CA . THR A 1 256 ? 10.086 -25.984 5.352 1 98.12 256 THR A CA 1
ATOM 1932 C C . THR A 1 256 ? 11.414 -25.578 4.715 1 98.12 256 THR A C 1
ATOM 1934 O O . THR A 1 256 ? 11.688 -25.938 3.566 1 98.12 256 THR A O 1
ATOM 1937 N N . ALA A 1 257 ? 12.227 -24.828 5.453 1 97.75 257 ALA A N 1
ATOM 1938 C CA . ALA A 1 257 ? 13.547 -24.422 4.984 1 97.75 257 ALA A CA 1
ATOM 1939 C C . ALA A 1 257 ? 14.445 -25.625 4.727 1 97.75 257 ALA A C 1
ATOM 1941 O O . ALA A 1 257 ? 15.109 -25.703 3.693 1 97.75 257 ALA A O 1
ATOM 1942 N N . LYS A 1 258 ? 14.461 -26.531 5.641 1 97.38 258 LYS A N 1
ATOM 1943 C CA . LYS A 1 258 ? 15.32 -27.719 5.562 1 97.38 258 LYS A CA 1
ATOM 1944 C C . LYS A 1 258 ? 14.977 -28.562 4.34 1 97.38 258 LYS A C 1
ATOM 1946 O O . LYS A 1 258 ? 15.859 -29.172 3.729 1 97.38 258 LYS A O 1
ATOM 1951 N N . ASN A 1 259 ? 13.742 -28.641 4.016 1 97.12 259 ASN A N 1
ATOM 1952 C CA . ASN A 1 259 ? 13.289 -29.438 2.881 1 97.12 259 ASN A CA 1
ATOM 1953 C C . ASN A 1 259 ? 13.406 -28.656 1.571 1 97.12 259 ASN A C 1
ATOM 1955 O O . ASN A 1 259 ? 13.039 -29.156 0.51 1 97.12 259 ASN A O 1
ATOM 1959 N N . ARG A 1 260 ? 13.758 -27.391 1.582 1 96.69 260 ARG A N 1
ATOM 1960 C CA . ARG A 1 260 ? 13.953 -26.516 0.428 1 96.69 260 ARG A CA 1
ATOM 1961 C C . ARG A 1 260 ? 12.641 -26.281 -0.304 1 96.69 260 ARG A C 1
ATOM 1963 O O . ARG A 1 260 ? 12.617 -26.156 -1.53 1 96.69 260 ARG A O 1
ATOM 1970 N N . THR A 1 261 ? 11.57 -26.422 0.464 1 98.25 261 THR A N 1
ATOM 1971 C CA . THR A 1 261 ? 10.258 -26.062 -0.058 1 98.25 261 THR A CA 1
ATOM 1972 C C . THR A 1 261 ? 10.078 -24.562 -0.09 1 98.25 261 THR A C 1
ATOM 1974 O O . THR A 1 261 ? 10.406 -23.859 0.879 1 98.25 261 THR A O 1
ATOM 1977 N N . GLY A 1 262 ? 9.641 -24.016 -1.232 1 98.88 262 GLY A N 1
ATOM 1978 C CA . GLY A 1 262 ? 9.391 -22.578 -1.317 1 98.88 262 GLY A CA 1
ATOM 1979 C C . GLY A 1 262 ? 8.211 -22.125 -0.483 1 98.88 262 GLY A C 1
ATOM 1980 O O . GLY A 1 262 ? 7.328 -22.922 -0.16 1 98.88 262 GLY A O 1
ATOM 1981 N N . ILE A 1 263 ? 8.195 -20.891 -0.089 1 98.94 263 ILE A N 1
ATOM 1982 C CA . ILE A 1 263 ? 7.059 -20.25 0.571 1 98.94 263 ILE A CA 1
ATOM 1983 C C . ILE A 1 263 ? 6.629 -19.016 -0.22 1 98.94 263 ILE A C 1
ATOM 1985 O O . ILE A 1 263 ? 7.461 -18.188 -0.582 1 98.94 263 ILE A O 1
ATOM 1989 N N . VAL A 1 264 ? 5.379 -18.922 -0.559 1 98.94 264 VAL A N 1
ATOM 1990 C CA . VAL A 1 264 ? 4.816 -17.703 -1.149 1 98.94 264 VAL A CA 1
ATOM 1991 C C . VAL A 1 264 ? 3.887 -17.031 -0.148 1 98.94 264 VAL A C 1
ATOM 1993 O O . VAL A 1 264 ? 2.832 -17.562 0.195 1 98.94 264 VAL A O 1
ATOM 1996 N N . VAL A 1 265 ? 4.277 -15.891 0.29 1 98.81 265 VAL A N 1
ATOM 1997 C CA . VAL A 1 265 ? 3.471 -15.156 1.264 1 98.81 265 VAL A CA 1
ATOM 1998 C C . VAL A 1 265 ? 2.539 -14.188 0.54 1 98.81 265 VAL A C 1
ATOM 2000 O O . VAL A 1 265 ? 2.896 -13.641 -0.506 1 98.81 265 VAL A O 1
ATOM 2003 N N . CYS A 1 266 ? 1.371 -14.016 1.043 1 98.31 266 CYS A N 1
ATOM 2004 C CA . CYS A 1 266 ? 0.364 -13.094 0.523 1 98.31 266 CYS A CA 1
ATOM 2005 C C . CYS A 1 266 ? -0.169 -12.188 1.626 1 98.31 266 CYS A C 1
ATOM 2007 O O . CYS A 1 266 ? -1.352 -12.25 1.969 1 98.31 266 CYS A O 1
ATOM 2009 N N . PRO A 1 267 ? 0.649 -11.242 2.08 1 96.62 267 PRO A N 1
ATOM 2010 C CA . PRO A 1 267 ? 0.365 -10.555 3.344 1 96.62 267 PRO A CA 1
ATOM 2011 C C . PRO A 1 267 ? -0.877 -9.672 3.266 1 96.62 267 PRO A C 1
ATOM 2013 O O . PRO A 1 267 ? -1.646 -9.594 4.227 1 96.62 267 PRO A O 1
ATOM 2016 N N . ARG A 1 268 ? -1.119 -8.938 2.205 1 96.56 268 ARG A N 1
ATOM 2017 C CA . ARG A 1 268 ? -2.289 -8.07 2.121 1 96.56 268 ARG A CA 1
ATOM 2018 C C . ARG A 1 268 ? -3.578 -8.891 2.141 1 96.56 268 ARG A C 1
ATOM 2020 O O . ARG A 1 268 ? -4.551 -8.5 2.791 1 96.56 268 ARG A O 1
ATOM 2027 N N . ALA A 1 269 ? -3.557 -9.992 1.406 1 95.75 269 ALA A N 1
ATOM 2028 C CA . ALA A 1 269 ? -4.723 -10.875 1.421 1 95.75 269 ALA A CA 1
ATOM 2029 C C . ALA A 1 269 ? -4.965 -11.438 2.818 1 95.75 269 ALA A C 1
ATOM 2031 O O . ALA A 1 269 ? -6.105 -11.477 3.287 1 95.75 269 ALA A O 1
ATOM 2032 N N . ASN A 1 270 ? -3.898 -11.93 3.48 1 95.25 270 ASN A N 1
ATOM 2033 C CA . ASN A 1 270 ? -4.02 -12.438 4.844 1 95.25 270 ASN A CA 1
ATOM 2034 C C . ASN A 1 270 ? -4.531 -11.367 5.801 1 95.25 270 ASN A C 1
ATOM 2036 O O . ASN A 1 270 ? -5.309 -11.656 6.711 1 95.25 270 ASN A O 1
ATOM 2040 N N . GLY A 1 271 ? -4.105 -10.109 5.551 1 92.94 271 GLY A N 1
ATOM 2041 C CA . GLY A 1 271 ? -4.543 -9 6.387 1 92.94 271 GLY A CA 1
ATOM 2042 C C . GLY A 1 271 ? -6.031 -8.727 6.289 1 92.94 271 GLY A C 1
ATOM 2043 O O . GLY A 1 271 ? -6.73 -8.695 7.305 1 92.94 271 GLY A O 1
ATOM 2044 N N . VAL A 1 272 ? -6.52 -8.57 5.102 1 90.69 272 VAL A N 1
ATOM 2045 C CA . VAL A 1 272 ? -7.922 -8.211 4.91 1 90.69 272 VAL A CA 1
ATOM 2046 C C . VAL A 1 272 ? -8.82 -9.328 5.434 1 90.69 272 VAL A C 1
ATOM 2048 O O . VAL A 1 272 ? -9.938 -9.07 5.898 1 90.69 272 VAL A O 1
ATOM 2051 N N . LEU A 1 273 ? -8.281 -10.562 5.469 1 90.44 273 LEU A N 1
ATOM 2052 C CA . LEU A 1 273 ? -9.062 -11.703 5.922 1 90.44 273 LEU A CA 1
ATOM 2053 C C . LEU A 1 273 ? -8.93 -11.891 7.43 1 90.44 273 LEU A C 1
ATOM 2055 O O . LEU A 1 273 ? -9.602 -12.742 8.016 1 90.44 273 LEU A O 1
ATOM 2059 N N . GLY A 1 274 ? -8.078 -11.102 8.031 1 90.75 274 GLY A N 1
ATOM 2060 C CA . GLY A 1 274 ? -7.836 -11.273 9.453 1 90.75 274 GLY A CA 1
ATOM 2061 C C . GLY A 1 274 ? -7.074 -12.547 9.781 1 90.75 274 GLY A C 1
ATOM 2062 O O . GLY A 1 274 ? -7.219 -13.102 10.867 1 90.75 274 GLY A O 1
ATOM 2063 N N . ALA A 1 275 ? -6.305 -13.008 8.773 1 92.5 275 ALA A N 1
ATOM 2064 C CA . ALA A 1 275 ? -5.578 -14.266 8.914 1 92.5 275 ALA A CA 1
ATOM 2065 C C . ALA A 1 275 ? -4.207 -14.039 9.547 1 92.5 275 ALA A C 1
ATOM 2067 O O . ALA A 1 275 ? -3.445 -14.992 9.75 1 92.5 275 ALA A O 1
ATOM 2068 N N . GLY A 1 276 ? -3.902 -12.797 9.859 1 92 276 GLY A N 1
ATOM 2069 C CA . GLY A 1 276 ? -2.629 -12.484 10.492 1 92 276 GLY A CA 1
ATOM 2070 C C . GLY A 1 276 ? -1.558 -12.078 9.5 1 92 276 GLY A C 1
ATOM 2071 O O . GLY A 1 276 ? -1.859 -11.766 8.344 1 92 276 GLY A O 1
ATOM 2072 N N . MET A 1 277 ? -0.322 -11.898 9.984 1 93.44 277 MET A N 1
ATOM 2073 C CA . MET A 1 277 ? 0.837 -11.5 9.188 1 93.44 277 MET A CA 1
ATOM 2074 C C . MET A 1 277 ? 1.857 -12.633 9.109 1 93.44 277 MET A C 1
ATOM 2076 O O . MET A 1 277 ? 2.27 -13.172 10.141 1 93.44 277 MET A O 1
ATOM 2080 N N . PRO A 1 278 ? 2.205 -13.07 7.875 1 96.06 278 PRO A N 1
ATOM 2081 C CA . PRO A 1 278 ? 3.314 -14.023 7.809 1 96.06 278 PRO A CA 1
ATOM 2082 C C . PRO A 1 278 ? 4.598 -13.492 8.438 1 96.06 278 PRO A C 1
ATOM 2084 O O . PRO A 1 278 ? 4.895 -12.297 8.32 1 96.06 278 PRO A O 1
ATOM 2087 N N . ARG A 1 279 ? 5.359 -14.336 9.148 1 96.25 279 ARG A N 1
ATOM 2088 C CA . ARG A 1 279 ? 6.59 -13.938 9.82 1 96.25 279 ARG A CA 1
ATOM 2089 C C . ARG A 1 279 ? 7.785 -14 8.875 1 96.25 279 ARG A C 1
ATOM 2091 O O . ARG A 1 279 ? 8.695 -14.812 9.062 1 96.25 279 ARG A O 1
ATOM 2098 N N . VAL A 1 280 ? 7.812 -13.078 7.906 1 97.19 280 VAL A N 1
ATOM 2099 C CA . VAL A 1 280 ? 8.734 -13.094 6.777 1 97.19 280 VAL A CA 1
ATOM 2100 C C . VAL A 1 280 ? 10.172 -12.969 7.281 1 97.19 280 VAL A C 1
ATOM 2102 O O . VAL A 1 280 ? 11.07 -13.664 6.801 1 97.19 280 VAL A O 1
ATOM 2105 N N . ALA A 1 281 ? 10.391 -12.055 8.25 1 95.12 281 ALA A N 1
ATOM 2106 C CA . ALA A 1 281 ? 11.742 -11.898 8.789 1 95.12 281 ALA A CA 1
ATOM 2107 C C . ALA A 1 281 ? 12.25 -13.211 9.375 1 95.12 281 ALA A C 1
ATOM 2109 O O . ALA A 1 281 ? 13.406 -13.586 9.164 1 95.12 281 ALA A O 1
ATOM 2110 N N . LEU A 1 282 ? 11.398 -13.852 10.117 1 95.56 282 LEU A N 1
ATOM 2111 C CA . LEU A 1 282 ? 11.75 -15.141 10.695 1 95.56 282 LEU A CA 1
ATOM 2112 C C . LEU A 1 282 ? 12.023 -16.172 9.602 1 95.56 282 LEU A C 1
ATOM 2114 O O . LEU A 1 282 ? 12.977 -16.953 9.703 1 95.56 282 LEU A O 1
ATOM 2118 N N . MET A 1 283 ? 11.172 -16.234 8.539 1 97.75 283 MET A N 1
ATOM 2119 C CA . MET A 1 283 ? 11.359 -17.156 7.418 1 97.75 283 MET A CA 1
ATOM 2120 C C . MET A 1 283 ? 12.727 -16.938 6.773 1 97.75 283 MET A C 1
ATOM 2122 O O . MET A 1 283 ? 13.445 -17.906 6.512 1 97.75 283 MET A O 1
ATOM 2126 N N . LEU A 1 284 ? 13.039 -15.664 6.566 1 96.75 284 LEU A N 1
ATOM 2127 C CA . LEU A 1 284 ? 14.312 -15.336 5.926 1 96.75 284 LEU A CA 1
ATOM 2128 C C . LEU A 1 284 ? 15.484 -15.727 6.82 1 96.75 284 LEU A C 1
ATOM 2130 O O . LEU A 1 284 ? 16.5 -16.234 6.336 1 96.75 284 LEU A O 1
ATOM 2134 N N . ARG A 1 285 ? 15.352 -15.523 8.094 1 95.12 285 ARG A N 1
ATOM 2135 C CA . ARG A 1 285 ? 16.406 -15.875 9.039 1 95.12 285 ARG A CA 1
ATOM 2136 C C . ARG A 1 285 ? 16.641 -17.375 9.055 1 95.12 285 ARG A C 1
ATOM 2138 O O . ARG A 1 285 ? 17.781 -17.828 9.273 1 95.12 285 ARG A O 1
ATOM 2145 N N . HIS A 1 286 ? 15.617 -18.156 8.797 1 97.12 286 HIS A N 1
ATOM 2146 C CA . HIS A 1 286 ? 15.742 -19.609 8.781 1 97.12 286 HIS A CA 1
ATOM 2147 C C . HIS A 1 286 ? 16.219 -20.109 7.426 1 97.12 286 HIS A C 1
ATOM 2149 O O . HIS A 1 286 ? 16.359 -21.312 7.219 1 97.12 286 HIS A O 1
ATOM 2155 N N . GLY A 1 287 ? 16.375 -19.156 6.52 1 97.69 287 GLY A N 1
ATOM 2156 C CA . GLY A 1 287 ? 16.906 -19.531 5.219 1 97.69 287 GLY A CA 1
ATOM 2157 C C . GLY A 1 287 ? 15.852 -20.031 4.258 1 97.69 287 GLY A C 1
ATOM 2158 O O . GLY A 1 287 ? 16.156 -20.703 3.277 1 97.69 287 GLY A O 1
ATOM 2159 N N . CYS A 1 288 ? 14.617 -19.766 4.535 1 98.62 288 CYS A N 1
ATOM 2160 C CA . CYS A 1 288 ? 13.555 -20.172 3.625 1 98.62 288 CYS A CA 1
ATOM 2161 C C . CYS A 1 288 ? 13.664 -19.422 2.297 1 98.62 288 CYS A C 1
ATOM 2163 O O . CYS A 1 288 ? 14.102 -18.281 2.256 1 98.62 288 CYS A O 1
ATOM 2165 N N . LEU A 1 289 ? 13.344 -20.109 1.207 1 98.75 289 LEU A N 1
ATOM 2166 C CA . LEU A 1 289 ? 13.109 -19.469 -0.082 1 98.75 289 LEU A CA 1
ATOM 2167 C C . LEU A 1 289 ? 11.703 -18.875 -0.144 1 98.75 289 LEU A C 1
ATOM 2169 O O . LEU A 1 289 ? 10.719 -19.609 -0.251 1 98.75 289 LEU A O 1
ATOM 2173 N N . VAL A 1 290 ? 11.648 -17.531 -0.059 1 98.88 290 VAL A N 1
ATOM 2174 C CA . VAL A 1 290 ? 10.359 -16.859 0.114 1 98.88 290 VAL A CA 1
ATOM 2175 C C . VAL A 1 290 ? 10.07 -15.984 -1.098 1 98.88 290 VAL A C 1
ATOM 2177 O O . VAL A 1 290 ? 10.945 -15.258 -1.574 1 98.88 290 VAL A O 1
ATOM 2180 N N . ALA A 1 291 ? 8.906 -16.078 -1.651 1 98.94 291 ALA A N 1
ATOM 2181 C CA . ALA A 1 291 ? 8.406 -15.203 -2.711 1 98.94 291 ALA A CA 1
ATOM 2182 C C . ALA A 1 291 ? 7.102 -14.523 -2.295 1 98.94 291 ALA A C 1
ATOM 2184 O O . ALA A 1 291 ? 6.609 -14.742 -1.186 1 98.94 291 ALA A O 1
ATOM 2185 N N . ILE A 1 292 ? 6.578 -13.633 -3.191 1 98.81 292 ILE A N 1
ATOM 2186 C CA . ILE A 1 292 ? 5.402 -12.836 -2.871 1 98.81 292 ILE A CA 1
ATOM 2187 C C . ILE A 1 292 ? 4.293 -13.117 -3.885 1 98.81 292 ILE A C 1
ATOM 2189 O O . ILE A 1 292 ? 4.559 -13.227 -5.086 1 98.81 292 ILE A O 1
ATOM 2193 N N . GLY A 1 293 ? 3.137 -13.32 -3.428 1 98.81 293 GLY A N 1
ATOM 2194 C CA . GLY A 1 293 ? 1.931 -13.359 -4.238 1 98.81 293 GLY A CA 1
ATOM 2195 C C . GLY A 1 293 ? 0.858 -12.398 -3.754 1 98.81 293 GLY A C 1
ATOM 2196 O O . GLY A 1 293 ? 0.962 -11.852 -2.656 1 98.81 293 GLY A O 1
ATOM 2197 N N . THR A 1 294 ? -0.144 -12.18 -4.598 1 98.25 294 THR A N 1
ATOM 2198 C CA . THR A 1 294 ? -1.198 -11.234 -4.242 1 98.25 294 THR A CA 1
ATOM 2199 C C . THR A 1 294 ? -2.473 -11.969 -3.844 1 98.25 294 THR A C 1
ATOM 2201 O O . THR A 1 294 ? -3.393 -11.375 -3.277 1 98.25 294 THR A O 1
ATOM 2204 N N . ASP A 1 295 ? -2.58 -13.234 -4.137 1 97.38 295 ASP A N 1
ATOM 2205 C CA . ASP A 1 295 ? -3.725 -14.078 -3.824 1 97.38 295 ASP A CA 1
ATOM 2206 C C . ASP A 1 295 ? -4.961 -13.648 -4.609 1 97.38 295 ASP A C 1
ATOM 2208 O O . ASP A 1 295 ? -4.871 -13.344 -5.801 1 97.38 295 ASP A O 1
ATOM 2212 N N . ASN A 1 296 ? -6.125 -13.734 -4.051 1 94.06 296 ASN A N 1
ATOM 2213 C CA . ASN A 1 296 ? -7.414 -13.562 -4.707 1 94.06 296 ASN A CA 1
ATOM 2214 C C . ASN A 1 296 ? -7.656 -12.109 -5.105 1 94.06 296 ASN A C 1
ATOM 2216 O O . ASN A 1 296 ? -7.633 -11.219 -4.254 1 94.06 296 ASN A O 1
ATOM 2220 N N . VAL A 1 297 ? -8 -11.891 -6.375 1 93.94 297 VAL A N 1
ATOM 2221 C CA . VAL A 1 297 ? -8.195 -10.547 -6.898 1 93.94 297 VAL A CA 1
ATOM 2222 C C . VAL A 1 297 ? -9.477 -9.945 -6.312 1 93.94 297 VAL A C 1
ATOM 2224 O O . VAL A 1 297 ? -9.641 -8.719 -6.297 1 93.94 297 VAL A O 1
ATOM 2227 N N . MET A 1 298 ? -10.328 -10.75 -5.793 1 91.44 298 MET A N 1
ATOM 2228 C CA . MET A 1 298 ? -11.523 -10.242 -5.113 1 91.44 298 MET A CA 1
ATOM 2229 C C . MET A 1 298 ? -11.141 -9.445 -3.871 1 91.44 298 MET A C 1
ATOM 2231 O O . MET A 1 298 ? -11.82 -8.477 -3.52 1 91.44 298 MET A O 1
ATOM 2235 N N . LEU A 1 299 ? -10.023 -9.828 -3.297 1 88.19 299 LEU A N 1
ATOM 2236 C CA . LEU A 1 299 ? -9.625 -9.258 -2.016 1 88.19 299 LEU A CA 1
ATOM 2237 C C . LEU A 1 299 ? -8.633 -8.117 -2.215 1 88.19 299 LEU A C 1
ATOM 2239 O O . LEU A 1 299 ? -8.578 -7.191 -1.404 1 88.19 299 LEU A O 1
ATOM 2243 N N . ASN A 1 300 ? -7.828 -8.266 -3.281 1 89.19 300 ASN A N 1
ATOM 2244 C CA . ASN A 1 300 ? -6.789 -7.273 -3.523 1 89.19 300 ASN A CA 1
ATOM 2245 C C . ASN A 1 300 ? -6.508 -7.105 -5.012 1 89.19 300 ASN A C 1
ATOM 2247 O O . ASN A 1 300 ? -6.703 -8.039 -5.793 1 89.19 300 ASN A O 1
ATOM 2251 N N . SER A 1 301 ? -6.059 -5.879 -5.312 1 92 301 SER A N 1
ATOM 2252 C CA . SER A 1 301 ? -5.484 -5.719 -6.645 1 92 301 SER A CA 1
ATOM 2253 C C . SER A 1 301 ? -4.238 -6.582 -6.812 1 92 301 SER A C 1
ATOM 2255 O O . SER A 1 301 ? -3.484 -6.789 -5.855 1 92 301 SER A O 1
ATOM 2257 N N . PRO A 1 302 ? -4.09 -7.176 -7.953 1 96.69 302 PRO A N 1
ATOM 2258 C CA . PRO A 1 302 ? -2.867 -7.941 -8.211 1 96.69 302 PRO A CA 1
ATOM 2259 C C . PRO A 1 302 ? -1.647 -7.047 -8.422 1 96.69 302 PRO A C 1
ATOM 2261 O O . PRO A 1 302 ? -1.15 -6.938 -9.547 1 96.69 302 PRO A O 1
ATOM 2264 N N . ASP A 1 303 ? -1.182 -6.422 -7.363 1 97.62 303 ASP A N 1
ATOM 2265 C CA . ASP A 1 303 ? -0.176 -5.363 -7.359 1 97.62 303 ASP A CA 1
ATOM 2266 C C . ASP A 1 303 ? 0.99 -5.719 -6.441 1 97.62 303 ASP A C 1
ATOM 2268 O O . ASP A 1 303 ? 0.9 -5.551 -5.223 1 97.62 303 ASP A O 1
ATOM 2272 N N . ILE A 1 304 ? 2.115 -6.121 -7.051 1 98.5 304 ILE A N 1
ATOM 2273 C CA . ILE A 1 304 ? 3.289 -6.52 -6.281 1 98.5 304 ILE A CA 1
ATOM 2274 C C . ILE A 1 304 ? 3.918 -5.293 -5.625 1 98.5 304 ILE A C 1
ATOM 2276 O O . ILE A 1 304 ? 4.523 -5.398 -4.555 1 98.5 304 ILE A O 1
ATOM 2280 N N . LEU A 1 305 ? 3.752 -4.102 -6.25 1 98 305 LEU A N 1
ATOM 2281 C CA . LEU A 1 305 ? 4.293 -2.875 -5.676 1 98 305 LEU A CA 1
ATOM 2282 C C . LEU A 1 305 ? 3.654 -2.58 -4.32 1 98 305 LEU A C 1
ATOM 2284 O O . LEU A 1 305 ? 4.344 -2.205 -3.373 1 98 305 LEU A O 1
ATOM 2288 N N . ARG A 1 306 ? 2.375 -2.789 -4.211 1 97.69 306 ARG A N 1
ATOM 2289 C CA . ARG A 1 306 ? 1.681 -2.604 -2.941 1 97.69 306 ARG A CA 1
ATOM 2290 C C . ARG A 1 306 ? 2.086 -3.676 -1.936 1 97.69 306 ARG A C 1
ATOM 2292 O O . ARG A 1 306 ? 2.203 -3.4 -0.74 1 97.69 306 ARG A O 1
ATOM 2299 N N . GLU A 1 307 ? 2.314 -4.891 -2.443 1 98.5 307 GLU A N 1
ATOM 2300 C CA . GLU A 1 307 ? 2.746 -5.969 -1.558 1 98.5 307 GLU A CA 1
ATOM 2301 C C . GLU A 1 307 ? 4.094 -5.648 -0.918 1 98.5 307 GLU A C 1
ATOM 2303 O O . GLU A 1 307 ? 4.277 -5.844 0.285 1 98.5 307 GLU A O 1
ATOM 2308 N N . LEU A 1 308 ? 5.039 -5.168 -1.734 1 98.38 308 LEU A N 1
ATOM 2309 C CA . LEU A 1 308 ? 6.387 -4.859 -1.269 1 98.38 308 LEU A CA 1
ATOM 2310 C C . LEU A 1 308 ? 6.352 -3.801 -0.17 1 98.38 308 LEU A C 1
ATOM 2312 O O . LEU A 1 308 ? 6.934 -3.992 0.9 1 98.38 308 LEU A O 1
ATOM 2316 N N . ASP A 1 309 ? 5.633 -2.707 -0.463 1 97.44 309 ASP A N 1
ATOM 2317 C CA . ASP A 1 309 ? 5.496 -1.635 0.519 1 97.44 309 ASP A CA 1
ATOM 2318 C C . ASP A 1 309 ? 4.848 -2.145 1.803 1 97.44 309 ASP A C 1
ATOM 2320 O O . ASP A 1 309 ? 5.316 -1.847 2.902 1 97.44 309 ASP A O 1
ATOM 2324 N N . TYR A 1 310 ? 3.852 -2.922 1.706 1 97.69 310 TYR A N 1
ATOM 2325 C CA . TYR A 1 310 ? 3.092 -3.451 2.834 1 97.69 310 TYR A CA 1
ATOM 2326 C C . TYR A 1 310 ? 3.953 -4.379 3.684 1 97.69 310 TYR A C 1
ATOM 2328 O O . TYR A 1 310 ? 4.039 -4.211 4.902 1 97.69 310 TYR A O 1
ATOM 2336 N N . ILE A 1 311 ? 4.609 -5.379 3.051 1 96.44 311 ILE A N 1
ATOM 2337 C CA . ILE A 1 311 ? 5.391 -6.379 3.773 1 96.44 311 ILE A CA 1
ATOM 2338 C C . ILE A 1 311 ? 6.516 -5.695 4.543 1 96.44 311 ILE A C 1
ATOM 2340 O O . ILE A 1 311 ? 6.785 -6.039 5.699 1 96.44 311 ILE A O 1
ATOM 2344 N N . TRP A 1 312 ? 7.148 -4.75 3.895 1 95.81 312 TRP A N 1
ATOM 2345 C CA . TRP A 1 312 ? 8.289 -4.062 4.496 1 95.81 312 TRP A CA 1
ATOM 2346 C C . TRP A 1 312 ? 7.895 -3.404 5.812 1 95.81 312 TRP A C 1
ATOM 2348 O O . TRP A 1 312 ? 8.523 -3.643 6.844 1 95.81 312 TRP A O 1
ATOM 2358 N N . LYS A 1 313 ? 6.824 -2.715 5.789 1 95 313 LYS A N 1
ATOM 2359 C CA . LYS A 1 313 ? 6.434 -1.869 6.91 1 95 313 LYS A CA 1
ATOM 2360 C C . LYS A 1 313 ? 5.633 -2.658 7.941 1 95 313 LYS A C 1
ATOM 2362 O O . LYS A 1 313 ? 5.832 -2.496 9.148 1 95 313 LYS A O 1
ATOM 2367 N N . ALA A 1 314 ? 4.777 -3.551 7.469 1 94.06 314 ALA A N 1
ATOM 2368 C CA . ALA A 1 314 ? 3.959 -4.336 8.391 1 94.06 314 ALA A CA 1
ATOM 2369 C C . ALA A 1 314 ? 4.809 -5.336 9.164 1 94.06 314 ALA A C 1
ATOM 2371 O O . ALA A 1 314 ? 4.559 -5.594 10.344 1 94.06 314 ALA A O 1
ATOM 2372 N N . SER A 1 315 ? 5.809 -5.945 8.484 1 92.81 315 SER A N 1
ATOM 2373 C CA . SER A 1 315 ? 6.695 -6.875 9.18 1 92.81 315 SER A CA 1
ATOM 2374 C C . SER A 1 315 ? 7.465 -6.176 10.289 1 92.81 315 SER A C 1
ATOM 2376 O O . SER A 1 315 ? 7.594 -6.715 11.391 1 92.81 315 SER A O 1
ATOM 2378 N N . ARG A 1 316 ? 7.934 -5.012 9.984 1 91.06 316 ARG A N 1
ATOM 2379 C CA . ARG A 1 316 ? 8.68 -4.262 10.984 1 91.06 316 ARG A CA 1
ATOM 2380 C C . ARG A 1 316 ? 7.781 -3.83 12.133 1 91.06 316 ARG A C 1
ATOM 2382 O O . ARG A 1 316 ? 8.195 -3.85 13.297 1 91.06 316 ARG A O 1
ATOM 2389 N N . ALA A 1 317 ? 6.574 -3.436 11.836 1 90.25 317 ALA A N 1
ATOM 2390 C CA . ALA A 1 317 ? 5.621 -2.955 12.828 1 90.25 317 ALA A CA 1
ATOM 2391 C C . ALA A 1 317 ? 5.211 -4.074 13.781 1 90.25 317 ALA A C 1
ATOM 2393 O O . ALA A 1 317 ? 4.941 -3.828 14.961 1 90.25 317 ALA A O 1
ATOM 2394 N N . THR A 1 318 ? 5.188 -5.309 13.352 1 84 318 THR A N 1
ATOM 2395 C CA . THR A 1 318 ? 4.551 -6.379 14.102 1 84 318 THR A CA 1
ATOM 2396 C C . THR A 1 318 ? 5.602 -7.301 14.727 1 84 318 THR A C 1
ATOM 2398 O O . THR A 1 318 ? 5.367 -7.895 15.781 1 84 318 THR A O 1
ATOM 2401 N N . GLU A 1 319 ? 6.66 -7.551 14.07 1 77.38 319 GLU A N 1
ATOM 2402 C CA . GLU A 1 319 ? 7.633 -8.531 14.531 1 77.38 319 GLU A CA 1
ATOM 2403 C C . GLU A 1 319 ? 8.672 -7.891 15.445 1 77.38 319 GLU A C 1
ATOM 2405 O O . GLU A 1 319 ? 9.359 -8.586 16.203 1 77.38 319 GLU A O 1
ATOM 2410 N N . GLY A 1 320 ? 8.68 -6.562 15.477 1 72.75 320 GLY A N 1
ATOM 2411 C CA . GLY A 1 320 ? 9.641 -5.871 16.312 1 72.75 320 GLY A CA 1
ATOM 2412 C C . GLY A 1 320 ? 11.078 -6.234 15.992 1 72.75 320 GLY A C 1
ATOM 2413 O O . GLY A 1 320 ? 12 -5.848 16.719 1 72.75 320 GLY A O 1
ATOM 2414 N N . GLU A 1 321 ? 11.219 -7.098 14.945 1 69.69 321 GLU A N 1
ATOM 2415 C CA . GLU A 1 321 ? 12.531 -7.508 14.469 1 69.69 321 GLU A CA 1
ATOM 2416 C C . GLU A 1 321 ? 13.203 -6.398 13.664 1 69.69 321 GLU A C 1
ATOM 2418 O O . GLU A 1 321 ? 12.594 -5.355 13.414 1 69.69 321 GLU A O 1
ATOM 2423 N N . GLU A 1 322 ? 14.453 -6.637 13.461 1 81.31 322 GLU A N 1
ATOM 2424 C CA . GLU A 1 322 ? 15.172 -5.77 12.531 1 81.31 322 GLU A CA 1
ATOM 2425 C C . GLU A 1 322 ? 14.469 -5.711 11.18 1 81.31 322 GLU A C 1
ATOM 2427 O O . GLU A 1 322 ? 13.844 -6.684 10.758 1 81.31 322 GLU A O 1
ATOM 2432 N N . MET A 1 323 ? 14.492 -4.582 10.656 1 86.75 323 MET A N 1
ATOM 2433 C CA . MET A 1 323 ? 13.898 -4.328 9.344 1 86.75 323 MET A CA 1
ATOM 2434 C C . MET A 1 323 ? 14.438 -5.301 8.305 1 86.75 323 MET A C 1
ATOM 2436 O O . MET A 1 323 ? 15.633 -5.594 8.281 1 86.75 323 MET A O 1
ATOM 2440 N N . ILE A 1 324 ? 13.531 -5.918 7.527 1 94.12 324 ILE A N 1
ATOM 2441 C CA . ILE A 1 324 ? 13.953 -6.707 6.375 1 94.12 324 ILE A CA 1
ATOM 2442 C C . ILE A 1 324 ? 14.672 -5.805 5.367 1 94.12 324 ILE A C 1
ATOM 2444 O O . ILE A 1 324 ? 14.188 -4.719 5.043 1 94.12 324 ILE A O 1
ATOM 2448 N N . GLU A 1 325 ? 15.828 -6.207 4.895 1 94 325 GLU A N 1
ATOM 2449 C CA . GLU A 1 325 ? 16.547 -5.426 3.887 1 94 325 GLU A CA 1
ATOM 2450 C C . GLU A 1 325 ? 15.734 -5.316 2.598 1 94 325 GLU A C 1
ATOM 2452 O O . GLU A 1 325 ? 15.25 -6.32 2.078 1 94 325 GLU A O 1
ATOM 2457 N N . PRO A 1 326 ? 15.586 -4.086 2.109 1 96.31 326 PRO A N 1
ATOM 2458 C CA . PRO A 1 326 ? 14.805 -3.902 0.884 1 96.31 326 PRO A CA 1
ATOM 2459 C C . PRO A 1 326 ? 15.266 -4.812 -0.251 1 96.31 326 PRO A C 1
ATOM 2461 O O . PRO A 1 326 ? 14.445 -5.301 -1.031 1 96.31 326 PRO A O 1
ATOM 2464 N N . ARG A 1 327 ? 16.562 -5.066 -0.379 1 97.56 327 ARG A N 1
ATOM 2465 C CA . ARG A 1 327 ? 17.109 -5.938 -1.416 1 97.56 327 ARG A CA 1
ATOM 2466 C C . ARG A 1 327 ? 16.516 -7.34 -1.318 1 97.56 327 ARG A C 1
ATOM 2468 O O . ARG A 1 327 ? 16.219 -7.969 -2.338 1 97.56 327 ARG A O 1
ATOM 2475 N N . GLN A 1 328 ? 16.312 -7.82 -0.114 1 97.81 328 GLN A N 1
ATOM 2476 C CA . GLN A 1 328 ? 15.727 -9.141 0.098 1 97.81 328 GLN A CA 1
ATOM 2477 C C . GLN A 1 328 ? 14.273 -9.172 -0.368 1 97.81 328 GLN A C 1
ATOM 2479 O O . GLN A 1 328 ? 13.828 -10.172 -0.938 1 97.81 328 GLN A O 1
ATOM 2484 N N . LEU A 1 329 ? 13.586 -8.109 -0.097 1 98.38 329 LEU A N 1
ATOM 2485 C CA . LEU A 1 329 ? 12.203 -8.008 -0.548 1 98.38 329 LEU A CA 1
ATOM 2486 C C . LEU A 1 329 ? 12.125 -8.039 -2.07 1 98.38 329 LEU A C 1
ATOM 2488 O O . LEU A 1 329 ? 11.25 -8.695 -2.641 1 98.38 329 LEU A O 1
ATOM 2492 N N . LEU A 1 330 ? 13.008 -7.332 -2.744 1 98.75 330 LEU A N 1
ATOM 2493 C CA . LEU A 1 330 ? 13.039 -7.336 -4.203 1 98.75 330 LEU A CA 1
ATOM 2494 C C . LEU A 1 330 ? 13.336 -8.734 -4.738 1 98.75 330 LEU A C 1
ATOM 2496 O O . LEU A 1 330 ? 12.75 -9.156 -5.738 1 98.75 330 LEU A O 1
ATOM 2500 N N . LYS A 1 331 ? 14.227 -9.438 -4.059 1 98.88 331 LYS A N 1
ATOM 2501 C CA . LYS A 1 331 ? 14.5 -10.812 -4.461 1 98.88 331 LYS A CA 1
ATOM 2502 C C . LYS A 1 331 ? 13.242 -11.672 -4.367 1 98.88 331 LYS A C 1
ATOM 2504 O O . LYS A 1 331 ? 13 -12.516 -5.234 1 98.88 331 LYS A O 1
ATOM 2509 N N . MET A 1 332 ? 12.453 -11.453 -3.369 1 98.88 332 MET A N 1
ATOM 2510 C CA . MET A 1 332 ? 11.219 -12.211 -3.16 1 98.88 332 MET A CA 1
ATOM 2511 C C . MET A 1 332 ? 10.25 -12 -4.32 1 98.88 332 MET A C 1
ATOM 2513 O O . MET A 1 332 ? 9.43 -12.875 -4.609 1 98.88 332 MET A O 1
ATOM 2517 N N . ALA A 1 333 ? 10.359 -10.859 -5.016 1 98.88 333 ALA A N 1
ATOM 2518 C CA . ALA A 1 333 ? 9.43 -10.516 -6.094 1 98.88 333 ALA A CA 1
ATOM 2519 C C . ALA A 1 333 ? 10.062 -10.773 -7.457 1 98.88 333 ALA A C 1
ATOM 2521 O O . ALA A 1 333 ? 9.453 -10.477 -8.492 1 98.88 333 ALA A O 1
ATOM 2522 N N . THR A 1 334 ? 11.328 -11.266 -7.496 1 98.88 334 THR A N 1
ATOM 2523 C CA . THR A 1 334 ? 12.031 -11.461 -8.758 1 98.88 334 THR A CA 1
ATOM 2524 C C . THR A 1 334 ? 12.75 -12.805 -8.781 1 98.88 334 THR A C 1
ATOM 2526 O O . THR A 1 334 ? 12.141 -13.836 -9.086 1 98.88 334 THR A O 1
ATOM 2529 N N . VAL A 1 335 ? 13.898 -12.859 -8.086 1 98.81 335 VAL A N 1
ATOM 2530 C CA . VAL A 1 335 ? 14.805 -14 -8.148 1 98.81 335 VAL A CA 1
ATOM 2531 C C . VAL A 1 335 ? 14.156 -15.211 -7.488 1 98.81 335 VAL A C 1
ATOM 2533 O O . VAL A 1 335 ? 14.102 -16.297 -8.086 1 98.81 335 VAL A O 1
ATOM 2536 N N . ASN A 1 336 ? 13.695 -15 -6.27 1 98.94 336 ASN A N 1
ATOM 2537 C CA . ASN A 1 336 ? 13.109 -16.094 -5.52 1 98.94 336 ASN A CA 1
ATOM 2538 C C . ASN A 1 336 ? 11.867 -16.656 -6.215 1 98.94 336 ASN A C 1
ATOM 2540 O O . ASN A 1 336 ? 11.695 -17.875 -6.316 1 98.94 336 ASN A O 1
ATOM 2544 N N . ALA A 1 337 ? 11.047 -15.727 -6.68 1 98.94 337 ALA A N 1
ATOM 2545 C CA . ALA A 1 337 ? 9.82 -16.141 -7.359 1 98.94 337 ALA A CA 1
ATOM 2546 C C . ALA A 1 337 ? 10.133 -16.938 -8.625 1 98.94 337 ALA A C 1
ATOM 2548 O O . ALA A 1 337 ? 9.5 -17.953 -8.891 1 98.94 337 ALA A O 1
ATOM 2549 N N . ALA A 1 338 ? 11.094 -16.469 -9.398 1 98.88 338 ALA A N 1
ATOM 2550 C CA . ALA A 1 338 ? 11.492 -17.172 -10.609 1 98.88 338 ALA A CA 1
ATOM 2551 C C . ALA A 1 338 ? 12.008 -18.578 -10.289 1 98.88 338 ALA A C 1
ATOM 2553 O O . ALA A 1 338 ? 11.688 -19.547 -10.984 1 98.88 338 ALA A O 1
ATOM 2554 N N . GLN A 1 339 ? 12.758 -18.641 -9.234 1 98.75 339 GLN A N 1
ATOM 2555 C CA . GLN A 1 339 ? 13.289 -19.938 -8.812 1 98.75 339 GLN A CA 1
ATOM 2556 C C . GLN A 1 339 ? 12.164 -20.891 -8.391 1 98.75 339 GLN A C 1
ATOM 2558 O O . GLN A 1 339 ? 12.133 -22.047 -8.82 1 98.75 339 GLN A O 1
ATOM 2563 N N . ILE A 1 340 ? 11.266 -20.406 -7.621 1 98.88 340 ILE A N 1
ATOM 2564 C CA . ILE A 1 340 ? 10.156 -21.219 -7.113 1 98.88 340 ILE A CA 1
ATOM 2565 C C . ILE A 1 340 ? 9.297 -21.703 -8.281 1 98.88 340 ILE A C 1
ATOM 2567 O O . ILE A 1 340 ? 8.875 -22.859 -8.305 1 98.88 340 ILE A O 1
ATOM 2571 N N . LEU A 1 341 ? 9.102 -20.844 -9.266 1 98.88 341 LEU A N 1
ATOM 2572 C CA . LEU A 1 341 ? 8.172 -21.141 -10.359 1 98.88 341 LEU A CA 1
ATOM 2573 C C . LEU A 1 341 ? 8.914 -21.719 -11.555 1 98.88 341 LEU A C 1
ATOM 2575 O O . LEU A 1 341 ? 8.297 -22 -12.594 1 98.88 341 LEU A O 1
ATOM 2579 N N . ARG A 1 342 ? 10.211 -21.891 -11.484 1 98.62 342 ARG A N 1
ATOM 2580 C CA . ARG A 1 342 ? 11.055 -22.469 -12.516 1 98.62 342 ARG A CA 1
ATOM 2581 C C . ARG A 1 342 ? 10.984 -21.672 -13.805 1 98.62 342 ARG A C 1
ATOM 2583 O O . ARG A 1 342 ? 10.82 -22.219 -14.891 1 98.62 342 ARG A O 1
ATOM 2590 N N . LEU A 1 343 ? 11.062 -20.359 -13.633 1 98.69 343 LEU A N 1
ATOM 2591 C CA . LEU A 1 343 ? 11.062 -19.453 -14.766 1 98.69 343 LEU A CA 1
ATOM 2592 C C . LEU A 1 343 ? 12.484 -19.047 -15.133 1 98.69 343 LEU A C 1
ATOM 2594 O O . LEU A 1 343 ? 13.336 -18.875 -14.25 1 98.69 343 LEU A O 1
ATOM 2598 N N . ASN A 1 344 ? 12.742 -18.906 -16.391 1 98 344 ASN A N 1
ATOM 2599 C CA . ASN A 1 344 ? 14.031 -18.406 -16.859 1 98 344 ASN A CA 1
ATOM 2600 C C . ASN A 1 344 ? 14.086 -16.875 -16.797 1 98 344 ASN A C 1
ATOM 2602 O O . ASN A 1 344 ? 14.609 -16.234 -17.719 1 98 344 ASN A O 1
ATOM 2606 N N . SER A 1 345 ? 13.516 -16.219 -15.852 1 98.19 345 SER A N 1
ATOM 2607 C CA . SER A 1 345 ? 13.43 -14.789 -15.609 1 98.19 345 SER A CA 1
ATOM 2608 C C . SER A 1 345 ? 13.953 -14.438 -14.219 1 98.19 345 SER A C 1
ATOM 2610 O O . SER A 1 345 ? 14.711 -15.203 -13.617 1 98.19 345 SER A O 1
ATOM 2612 N N . GLY A 1 346 ? 13.75 -13.281 -13.773 1 98.38 346 GLY A N 1
ATOM 2613 C CA . GLY A 1 346 ? 13.914 -12.914 -12.375 1 98.38 346 GLY A CA 1
ATOM 2614 C C . GLY A 1 346 ? 15.242 -12.227 -12.102 1 98.38 346 GLY A C 1
ATOM 2615 O O . GLY A 1 346 ? 15.453 -11.695 -11.008 1 98.38 346 GLY A O 1
ATOM 2616 N N . CYS A 1 347 ? 16.188 -12.219 -13.023 1 98.5 347 CYS A N 1
ATOM 2617 C CA . CYS A 1 347 ? 17.438 -11.477 -12.836 1 98.5 347 CYS A CA 1
ATOM 2618 C C . CYS A 1 347 ? 18.031 -11.078 -14.18 1 98.5 347 CYS A C 1
ATOM 2620 O O . CYS A 1 347 ? 17.688 -11.648 -15.219 1 98.5 347 CYS A O 1
ATOM 2622 N N . ILE A 1 348 ? 18.875 -10.07 -14.148 1 98.81 348 ILE A N 1
ATOM 2623 C CA . ILE A 1 348 ? 19.578 -9.594 -15.328 1 98.81 348 ILE A CA 1
ATOM 2624 C C . ILE A 1 348 ? 20.953 -10.281 -15.414 1 98.81 348 ILE A C 1
ATOM 2626 O O . ILE A 1 348 ? 21.922 -9.82 -14.82 1 98.81 348 ILE A O 1
ATOM 2630 N N . GLU A 1 349 ? 20.969 -11.281 -16.109 1 98.06 349 GLU A N 1
ATOM 2631 C CA . GLU A 1 349 ? 22.172 -12.078 -16.328 1 98.06 349 GLU A CA 1
ATOM 2632 C C . GLU A 1 349 ? 22.141 -12.805 -17.672 1 98.06 349 GLU A C 1
ATOM 2634 O O . GLU A 1 349 ? 21.062 -13.031 -18.219 1 98.06 349 GLU A O 1
ATOM 2639 N N . ALA A 1 350 ? 23.359 -13.133 -18.156 1 98.06 350 ALA A N 1
ATOM 2640 C CA . ALA A 1 350 ? 23.438 -13.82 -19.438 1 98.06 350 ALA A CA 1
ATOM 2641 C C . ALA A 1 350 ? 22.625 -15.109 -19.422 1 98.06 350 ALA A C 1
ATOM 2643 O O . ALA A 1 350 ? 22.656 -15.867 -18.453 1 98.06 350 ALA A O 1
ATOM 2644 N N . GLY A 1 351 ? 21.859 -15.312 -20.5 1 97.81 351 GLY A N 1
ATOM 2645 C CA . GLY A 1 351 ? 21.078 -16.531 -20.641 1 97.81 351 GLY A CA 1
ATOM 2646 C C . GLY A 1 351 ? 19.641 -16.391 -20.203 1 97.81 351 GLY A C 1
ATOM 2647 O O . GLY A 1 351 ? 18.766 -17.156 -20.641 1 97.81 351 GLY A O 1
ATOM 2648 N N . ARG A 1 352 ? 19.328 -15.43 -19.406 1 98.56 352 ARG A N 1
ATOM 2649 C CA . ARG A 1 352 ? 17.984 -15.211 -18.906 1 98.56 352 ARG A CA 1
ATOM 2650 C C . ARG A 1 352 ? 17.125 -14.469 -19.922 1 98.56 352 ARG A C 1
ATOM 2652 O O . ARG A 1 352 ? 17.656 -13.812 -20.828 1 98.56 352 ARG A O 1
ATOM 2659 N N . ALA A 1 353 ? 15.836 -14.703 -19.828 1 98.69 353 ALA A N 1
ATOM 2660 C CA . ALA A 1 353 ? 14.922 -13.922 -20.656 1 98.69 353 ALA A CA 1
ATOM 2661 C C . ALA A 1 353 ? 15.078 -12.43 -20.391 1 98.69 353 ALA A C 1
ATOM 2663 O O . ALA A 1 353 ? 15.312 -12.016 -19.25 1 98.69 353 ALA A O 1
ATOM 2664 N N . ALA A 1 354 ? 14.977 -11.617 -21.453 1 98.56 354 ALA A N 1
ATOM 2665 C CA . ALA A 1 354 ? 14.984 -10.164 -21.281 1 98.56 354 ALA A CA 1
ATOM 2666 C C . ALA A 1 354 ? 13.641 -9.664 -20.766 1 98.56 354 ALA A C 1
ATOM 2668 O O . ALA A 1 354 ? 12.844 -9.102 -21.516 1 98.56 354 ALA A O 1
ATOM 2669 N N . ASP A 1 355 ? 13.375 -9.898 -19.562 1 98.75 355 ASP A N 1
ATOM 2670 C CA . ASP A 1 355 ? 12.211 -9.438 -18.812 1 98.75 355 ASP A CA 1
ATOM 2671 C C . ASP A 1 355 ? 12.578 -8.297 -17.875 1 98.75 355 ASP A C 1
ATOM 2673 O O . ASP A 1 355 ? 13.086 -8.523 -16.781 1 98.75 355 ASP A O 1
ATOM 2677 N N . LEU A 1 356 ? 12.273 -7.039 -18.328 1 98.69 356 LEU A N 1
ATOM 2678 C CA . LEU A 1 356 ? 12.812 -5.863 -17.672 1 98.69 356 LEU A CA 1
ATOM 2679 C C . LEU A 1 356 ? 11.734 -4.809 -17.453 1 98.69 356 LEU A C 1
ATOM 2681 O O . LEU A 1 356 ? 10.75 -4.766 -18.188 1 98.69 356 LEU A O 1
ATOM 2685 N N . ILE A 1 357 ? 11.883 -4.035 -16.422 1 98.38 357 ILE A N 1
ATOM 2686 C CA . ILE A 1 357 ? 11.094 -2.812 -16.281 1 98.38 357 ILE A CA 1
ATOM 2687 C C . ILE A 1 357 ? 12.023 -1.604 -16.234 1 98.38 357 ILE A C 1
ATOM 2689 O O . ILE A 1 357 ? 13.133 -1.691 -15.688 1 98.38 357 ILE A O 1
ATOM 2693 N N . PHE A 1 358 ? 11.625 -0.536 -16.797 1 98.44 358 PHE A N 1
ATOM 2694 C CA . PHE A 1 358 ? 12.359 0.723 -16.859 1 98.44 358 PHE A CA 1
ATOM 2695 C C . PHE A 1 358 ? 11.734 1.759 -15.93 1 98.44 358 PHE A C 1
ATOM 2697 O O . PHE A 1 358 ? 10.664 2.295 -16.219 1 98.44 358 PHE A O 1
ATOM 2704 N N . VAL A 1 359 ? 12.422 2.066 -14.828 1 98.31 359 VAL A N 1
ATOM 2705 C CA . VAL A 1 359 ? 11.938 2.973 -13.797 1 98.31 359 VAL A CA 1
ATOM 270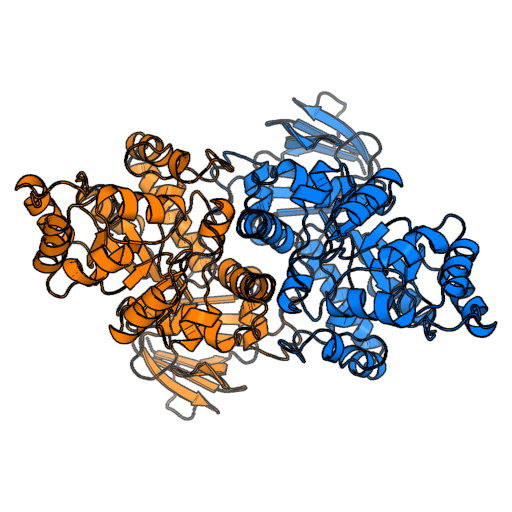6 C C . VAL A 1 359 ? 12.508 4.371 -14.023 1 98.31 359 VAL A C 1
ATOM 2708 O O . VAL A 1 359 ? 13.727 4.543 -14.141 1 98.31 359 VAL A O 1
ATOM 2711 N N . ASP A 1 360 ? 11.68 5.367 -14.109 1 97.75 360 ASP A N 1
ATOM 2712 C CA . ASP A 1 360 ? 12.094 6.758 -14.289 1 97.75 360 ASP A CA 1
ATOM 2713 C C . ASP A 1 360 ? 12.719 7.312 -13.008 1 97.75 360 ASP A C 1
ATOM 2715 O O . ASP A 1 360 ? 12 7.691 -12.078 1 97.75 360 ASP A O 1
ATOM 2719 N N . LYS A 1 361 ? 14.039 7.48 -12.969 1 96.5 361 LYS A N 1
ATOM 2720 C CA . LYS A 1 361 ? 14.742 7.91 -11.758 1 96.5 361 LYS A CA 1
ATOM 2721 C C . LYS A 1 361 ? 14.391 9.352 -11.398 1 96.5 361 LYS A C 1
ATOM 2723 O O . LYS A 1 361 ? 14.594 9.781 -10.266 1 96.5 361 LYS A O 1
ATOM 2728 N N . LYS A 1 362 ? 13.836 10.055 -12.336 1 94.81 362 LYS A N 1
ATOM 2729 C CA . LYS A 1 362 ? 13.562 11.477 -12.133 1 94.81 362 LYS A CA 1
ATOM 2730 C C . LYS A 1 362 ? 12.102 11.703 -11.742 1 94.81 362 LYS A C 1
ATOM 2732 O O . LYS A 1 362 ? 11.68 12.844 -11.555 1 94.81 362 LYS A O 1
ATOM 2737 N N . HIS A 1 363 ? 11.375 10.586 -11.688 1 94.62 363 HIS A N 1
ATOM 2738 C CA . HIS A 1 363 ? 9.992 10.719 -11.25 1 94.62 363 HIS A CA 1
ATOM 2739 C C . HIS A 1 363 ? 9.898 11.43 -9.906 1 94.62 363 HIS A C 1
ATOM 2741 O O . HIS A 1 363 ? 10.727 11.203 -9.023 1 94.62 363 HIS A O 1
ATOM 2747 N N . VAL A 1 364 ? 8.883 12.18 -9.68 1 91.81 364 VAL A N 1
ATOM 2748 C CA . VAL A 1 364 ? 8.734 13.078 -8.539 1 91.81 364 VAL A CA 1
ATOM 2749 C C . VAL A 1 364 ? 8.75 12.273 -7.242 1 91.81 364 VAL A C 1
ATOM 2751 O O . VAL A 1 364 ? 9.242 12.742 -6.219 1 91.81 364 VAL A O 1
ATOM 2754 N N . ASP A 1 365 ? 8.32 11.055 -7.27 1 93.31 365 ASP A N 1
ATOM 2755 C CA . ASP A 1 365 ? 8.227 10.242 -6.059 1 93.31 365 ASP A CA 1
ATOM 2756 C C . ASP A 1 365 ? 9.555 9.539 -5.777 1 93.31 365 ASP A C 1
ATOM 2758 O O . ASP A 1 365 ? 9.766 9.023 -4.676 1 93.31 365 ASP A O 1
ATOM 2762 N N . LEU A 1 366 ? 10.391 9.477 -6.777 1 94.38 366 LEU A N 1
ATOM 2763 C CA . LEU A 1 366 ? 11.609 8.695 -6.625 1 94.38 366 LEU A CA 1
ATOM 2764 C C . LEU A 1 366 ? 12.828 9.609 -6.488 1 94.38 366 LEU A C 1
ATOM 2766 O O . LEU A 1 366 ? 13.758 9.297 -5.742 1 94.38 366 LEU A O 1
ATOM 2770 N N . TYR A 1 367 ? 12.742 10.734 -7.117 1 92.62 367 TYR A N 1
ATOM 2771 C CA . TYR A 1 367 ? 13.891 11.625 -7.152 1 92.62 367 TYR A CA 1
ATOM 2772 C C . TYR A 1 367 ? 13.992 12.438 -5.867 1 92.62 367 TYR A C 1
ATOM 2774 O O . TYR A 1 367 ? 13.016 13.055 -5.441 1 92.62 367 TYR A O 1
ATOM 2782 N N . PRO A 1 368 ? 15.078 12.633 -5.234 1 90.19 368 PRO A N 1
ATOM 2783 C CA . PRO A 1 368 ? 16.344 11.938 -5.523 1 90.19 368 PRO A CA 1
ATOM 2784 C C . PRO A 1 368 ? 16.344 10.5 -5.012 1 90.19 368 PRO A C 1
ATOM 2786 O O . PRO A 1 368 ? 15.758 10.211 -3.967 1 90.19 368 PRO A O 1
ATOM 2789 N N . MET A 1 369 ? 16.922 9.633 -5.73 1 91.19 369 MET A N 1
ATOM 2790 C CA . MET A 1 369 ? 16.969 8.219 -5.383 1 91.19 369 MET A CA 1
ATOM 2791 C C . MET A 1 369 ? 18.266 7.883 -4.652 1 91.19 369 MET A C 1
ATOM 2793 O O . MET A 1 369 ? 19.234 7.438 -5.27 1 91.19 369 MET A O 1
ATOM 2797 N N . HIS A 1 370 ? 18.266 8.039 -3.338 1 89.31 370 HIS A N 1
ATOM 2798 C CA . HIS A 1 370 ? 19.453 7.809 -2.529 1 89.31 370 HIS A CA 1
ATOM 2799 C C . HIS A 1 370 ? 19.688 6.32 -2.303 1 89.31 370 HIS A C 1
ATOM 2801 O O . HIS A 1 370 ? 20.828 5.887 -2.139 1 89.31 370 HIS A O 1
ATOM 2807 N N . ASP A 1 371 ? 18.688 5.535 -2.229 1 93.62 371 ASP A N 1
ATOM 2808 C CA . ASP A 1 371 ? 18.688 4.082 -2.08 1 93.62 371 ASP A CA 1
ATOM 2809 C C . ASP A 1 371 ? 17.766 3.42 -3.092 1 93.62 371 ASP A C 1
ATOM 2811 O O . ASP A 1 371 ? 16.547 3.324 -2.863 1 93.62 371 ASP A O 1
ATOM 2815 N N . PRO A 1 372 ? 18.328 2.885 -4.16 1 95.5 372 PRO A N 1
ATOM 2816 C CA . PRO A 1 372 ? 17.484 2.342 -5.227 1 95.5 372 PRO A CA 1
ATOM 2817 C C . PRO A 1 372 ? 16.609 1.175 -4.758 1 95.5 372 PRO A C 1
ATOM 2819 O O . PRO A 1 372 ? 15.5 0.997 -5.246 1 95.5 372 PRO A O 1
ATOM 2822 N N . TYR A 1 373 ? 17.172 0.392 -3.799 1 97 373 TYR A N 1
ATOM 2823 C CA . TYR A 1 373 ? 16.391 -0.744 -3.318 1 97 373 TYR A CA 1
ATOM 2824 C C . TYR A 1 373 ? 15.156 -0.276 -2.553 1 97 373 TYR A C 1
ATOM 2826 O O . TYR A 1 373 ? 14.031 -0.689 -2.857 1 97 373 TYR A O 1
ATOM 2834 N N . ALA A 1 374 ? 15.344 0.641 -1.604 1 95.75 374 ALA A N 1
ATOM 2835 C CA . ALA A 1 374 ? 14.227 1.183 -0.828 1 95.75 374 ALA A CA 1
ATOM 2836 C C . ALA A 1 374 ? 13.242 1.93 -1.726 1 95.75 374 ALA A C 1
ATOM 2838 O O . ALA A 1 374 ? 12.031 1.802 -1.567 1 95.75 374 ALA A O 1
ATOM 2839 N N . ALA A 1 375 ? 13.789 2.688 -2.697 1 96.12 375 ALA A N 1
ATOM 2840 C CA . ALA A 1 375 ? 12.945 3.447 -3.615 1 96.12 375 ALA A CA 1
ATOM 2841 C C . ALA A 1 375 ? 11.992 2.525 -4.371 1 96.12 375 ALA A C 1
ATOM 2843 O O . ALA A 1 375 ? 10.789 2.803 -4.465 1 96.12 375 ALA A O 1
ATOM 2844 N N . VAL A 1 376 ? 12.5 1.402 -4.789 1 97.69 376 VAL A N 1
ATOM 2845 C CA . VAL A 1 376 ? 11.68 0.47 -5.555 1 97.69 376 VAL A CA 1
ATOM 2846 C C . VAL A 1 376 ? 10.672 -0.21 -4.633 1 97.69 376 VAL A C 1
ATOM 2848 O O . VAL A 1 376 ? 9.516 -0.401 -5.004 1 97.69 376 VAL A O 1
ATOM 2851 N N . VAL A 1 377 ? 11.055 -0.487 -3.453 1 97.44 377 VAL A N 1
ATOM 2852 C CA . VAL A 1 377 ? 10.242 -1.286 -2.541 1 97.44 377 VAL A CA 1
ATOM 2853 C C . VAL A 1 377 ? 9.023 -0.48 -2.094 1 97.44 377 VAL A C 1
ATOM 2855 O O . VAL A 1 377 ? 7.922 -1.019 -1.992 1 97.44 377 VAL A O 1
ATOM 2858 N N . HIS A 1 378 ? 9.234 0.872 -1.893 1 96.56 378 HIS A N 1
ATOM 2859 C CA . HIS A 1 378 ? 8.102 1.473 -1.202 1 96.56 378 HIS A CA 1
ATOM 2860 C C . HIS A 1 378 ? 7.648 2.754 -1.895 1 96.56 378 HIS A C 1
ATOM 2862 O O . HIS A 1 378 ? 6.598 3.305 -1.565 1 96.56 378 HIS A O 1
ATOM 2868 N N . ARG A 1 379 ? 8.391 3.242 -2.898 1 96.69 379 ARG A N 1
ATOM 2869 C CA . ARG A 1 379 ? 7.996 4.492 -3.543 1 96.69 379 ARG A CA 1
ATOM 2870 C C . ARG A 1 379 ? 7.578 4.254 -4.992 1 96.69 379 ARG A C 1
ATOM 2872 O O . ARG A 1 379 ? 6.863 5.066 -5.578 1 96.69 379 ARG A O 1
ATOM 2879 N N . LEU A 1 380 ? 8.039 3.152 -5.582 1 97.25 380 LEU A N 1
ATOM 2880 C CA . LEU A 1 380 ? 7.742 2.855 -6.98 1 97.25 380 LEU A CA 1
ATOM 2881 C C . LEU A 1 380 ? 6.242 2.676 -7.191 1 97.25 380 LEU A C 1
ATOM 2883 O O . LEU A 1 380 ? 5.559 2.09 -6.348 1 97.25 380 LEU A O 1
ATOM 2887 N N . SER A 1 381 ? 5.723 3.207 -8.266 1 96.12 381 SER A N 1
ATOM 2888 C CA . SER A 1 381 ? 4.336 3.055 -8.703 1 96.12 381 SER A CA 1
ATOM 2889 C C . SER A 1 381 ? 4.25 2.84 -10.211 1 96.12 381 SER A C 1
ATOM 2891 O O . SER A 1 381 ? 5.25 2.98 -10.922 1 96.12 381 SER A O 1
ATOM 2893 N N . GLN A 1 382 ? 3.051 2.449 -10.617 1 96.19 382 GLN A N 1
ATOM 2894 C CA . GLN A 1 382 ? 2.809 2.27 -12.039 1 96.19 382 GLN A CA 1
ATOM 2895 C C . GLN A 1 382 ? 3.203 3.516 -12.828 1 96.19 382 GLN A C 1
ATOM 2897 O O . GLN A 1 382 ? 3.711 3.416 -13.945 1 96.19 382 GLN A O 1
ATOM 2902 N N . ASN A 1 383 ? 3.104 4.711 -12.242 1 93.88 383 ASN A N 1
ATOM 2903 C CA . ASN A 1 383 ? 3.338 5.977 -12.922 1 93.88 383 ASN A CA 1
ATOM 2904 C C . ASN A 1 383 ? 4.828 6.234 -13.141 1 93.88 383 ASN A C 1
ATOM 2906 O O . ASN A 1 383 ? 5.203 7.066 -13.961 1 93.88 383 ASN A O 1
ATOM 2910 N N . SER A 1 384 ? 5.652 5.527 -12.391 1 95.69 384 SER A N 1
ATOM 2911 C CA . SER A 1 384 ? 7.094 5.746 -12.508 1 95.69 384 SER A CA 1
ATOM 2912 C C . SER A 1 384 ? 7.734 4.688 -13.406 1 95.69 384 SER A C 1
ATOM 2914 O O . SER A 1 384 ? 8.938 4.754 -13.688 1 95.69 384 SER A O 1
ATOM 2916 N N . ILE A 1 385 ? 6.973 3.689 -13.781 1 97.12 385 ILE A N 1
ATOM 2917 C CA . ILE A 1 385 ? 7.426 2.693 -14.75 1 97.12 385 ILE A CA 1
ATOM 2918 C C . ILE A 1 385 ? 7.137 3.182 -16.172 1 97.12 385 ILE A C 1
ATOM 2920 O O . ILE A 1 385 ? 5.977 3.344 -16.547 1 97.12 385 ILE A O 1
ATOM 2924 N N . ARG A 1 386 ? 8.148 3.342 -16.984 1 96.38 386 ARG A N 1
ATOM 2925 C CA . ARG A 1 386 ? 7.98 3.938 -18.297 1 96.38 386 ARG A CA 1
ATOM 2926 C C . ARG A 1 386 ? 7.871 2.863 -19.375 1 96.38 386 ARG A C 1
ATOM 2928 O O . ARG A 1 386 ? 7.309 3.104 -20.453 1 96.38 386 ARG A O 1
ATOM 2935 N N . ALA A 1 387 ? 8.438 1.698 -19.047 1 97.06 387 ALA A N 1
ATOM 2936 C CA . ALA A 1 387 ? 8.367 0.605 -20.016 1 97.06 387 ALA A CA 1
ATOM 2937 C C . ALA A 1 387 ? 8.508 -0.748 -19.328 1 97.06 387 ALA A C 1
ATOM 2939 O O . ALA A 1 387 ? 9.141 -0.851 -18.266 1 97.06 387 ALA A O 1
ATOM 2940 N N . VAL A 1 388 ? 7.867 -1.684 -19.891 1 97.94 388 VAL A N 1
ATOM 2941 C CA . VAL A 1 388 ? 7.98 -3.086 -19.516 1 97.94 388 VAL A CA 1
ATOM 2942 C C . VAL A 1 388 ? 8.398 -3.92 -20.719 1 97.94 388 VAL A C 1
ATOM 2944 O O . VAL A 1 388 ? 7.887 -3.732 -21.828 1 97.94 388 VAL A O 1
ATOM 2947 N N . MET A 1 389 ? 9.391 -4.684 -20.531 1 97.62 389 MET A N 1
ATOM 2948 C CA . MET A 1 389 ? 9.898 -5.59 -21.562 1 97.62 389 MET A CA 1
ATOM 2949 C C . MET A 1 389 ? 9.703 -7.047 -21.156 1 97.62 389 MET A C 1
ATOM 2951 O O . MET A 1 389 ? 10.055 -7.43 -20.031 1 97.62 389 MET A O 1
ATOM 2955 N N . ILE A 1 390 ? 9.062 -7.848 -22 1 98.06 390 ILE A N 1
ATOM 2956 C CA . ILE A 1 390 ? 8.891 -9.281 -21.781 1 98.06 390 ILE A CA 1
ATOM 2957 C C . ILE A 1 390 ? 9.453 -10.055 -22.969 1 98.06 390 ILE A C 1
ATOM 2959 O O . ILE A 1 390 ? 9.039 -9.828 -24.109 1 98.06 390 ILE A O 1
ATOM 2963 N N . ASP A 1 391 ? 10.398 -10.883 -22.719 1 97.5 391 ASP A N 1
ATOM 2964 C CA . ASP A 1 391 ? 11.07 -11.648 -23.766 1 97.5 391 ASP A CA 1
ATOM 2965 C C . ASP A 1 391 ? 11.656 -10.719 -24.828 1 97.5 391 ASP A C 1
ATOM 2967 O O . ASP A 1 391 ? 11.531 -10.984 -26.031 1 97.5 391 ASP A O 1
ATOM 2971 N N . GLY A 1 392 ? 12.18 -9.656 -24.375 1 96.56 392 GLY A N 1
ATOM 2972 C CA . GLY A 1 392 ? 12.922 -8.75 -25.25 1 96.56 392 GLY A CA 1
ATOM 2973 C C . GLY A 1 392 ? 12.016 -7.836 -26.047 1 96.56 392 GLY A C 1
ATOM 2974 O O . GLY A 1 392 ? 12.5 -7.051 -26.875 1 96.56 392 GLY A O 1
ATOM 2975 N N . ARG A 1 393 ? 10.734 -7.891 -25.812 1 95.31 393 ARG A N 1
ATOM 2976 C CA . ARG A 1 393 ? 9.789 -7.039 -26.531 1 95.31 393 ARG A CA 1
ATOM 2977 C C . ARG A 1 393 ? 9.094 -6.074 -25.578 1 95.31 393 ARG A C 1
ATOM 2979 O O . ARG A 1 393 ? 8.602 -6.48 -24.531 1 95.31 393 ARG A O 1
ATOM 2986 N N . PHE A 1 394 ? 9.078 -4.773 -25.922 1 95.38 394 PHE A N 1
ATOM 2987 C CA . PHE A 1 394 ? 8.375 -3.781 -25.125 1 95.38 394 PHE A CA 1
ATOM 2988 C C . PHE A 1 394 ? 6.871 -4.043 -25.141 1 95.38 394 PHE A C 1
ATOM 2990 O O . PHE A 1 394 ? 6.297 -4.324 -26.203 1 95.38 394 PHE A O 1
ATOM 2997 N N . VAL A 1 395 ? 6.277 -4.051 -23.984 1 92.88 395 VAL A N 1
ATOM 2998 C CA . VAL A 1 395 ? 4.832 -4.215 -23.844 1 92.88 395 VAL A CA 1
ATOM 2999 C C . VAL A 1 395 ? 4.129 -2.922 -24.266 1 92.88 395 VAL A C 1
ATOM 3001 O O . VAL A 1 395 ? 4.43 -1.849 -23.734 1 92.88 395 VAL A O 1
ATOM 3004 N N . GLU A 1 396 ? 3.27 -2.91 -25.234 1 74.31 396 GLU A N 1
ATOM 3005 C CA . GLU A 1 396 ? 2.568 -1.738 -25.75 1 74.31 396 GLU A CA 1
ATOM 3006 C C . GLU A 1 396 ? 1.519 -1.243 -24.75 1 74.31 396 GLU A C 1
ATOM 3008 O O . GLU A 1 396 ? 1.227 -0.047 -24.703 1 74.31 396 GLU A O 1
ATOM 3013 N N . ALA A 1 397 ? 0.775 -2.137 -24.016 1 58.38 397 ALA A N 1
ATOM 3014 C CA . ALA A 1 397 ? -0.417 -1.82 -23.234 1 58.38 397 ALA A CA 1
ATOM 3015 C C . ALA A 1 397 ? -0.077 -0.911 -22.047 1 58.38 397 ALA A C 1
ATOM 3017 O O . ALA A 1 397 ? -0.962 -0.512 -21.297 1 58.38 397 ALA A O 1
ATOM 3018 N N . ILE A 1 398 ? 1.252 -0.59 -21.797 1 55.81 398 ILE A N 1
ATOM 3019 C CA . ILE A 1 398 ? 1.56 0.19 -20.594 1 55.81 398 ILE A CA 1
ATOM 3020 C C . ILE A 1 398 ? 1.458 1.681 -20.922 1 55.81 398 ILE A C 1
ATOM 3022 O O . ILE A 1 398 ? 1.287 2.504 -20.016 1 55.81 398 ILE A O 1
ATOM 3026 N N . ASN A 1 399 ? 1.511 2.148 -22.188 1 45.22 399 ASN A N 1
ATOM 3027 C CA . ASN A 1 399 ? 1.442 3.574 -22.484 1 45.22 399 ASN A CA 1
ATOM 3028 C C . ASN A 1 399 ? 0.004 4.031 -22.719 1 45.22 399 ASN A C 1
ATOM 3030 O O . ASN A 1 399 ? -0.81 3.279 -23.266 1 45.22 399 ASN A O 1
ATOM 3034 N N . MET B 1 1 ? -17.297 31.438 -11.734 1 79.38 1 MET B N 1
ATOM 3035 C CA . MET B 1 1 ? -17.328 30.219 -12.539 1 79.38 1 MET B CA 1
ATOM 3036 C C . MET B 1 1 ? -18.391 29.25 -12.031 1 79.38 1 MET B C 1
ATOM 3038 O O . MET B 1 1 ? -18.594 29.125 -10.828 1 79.38 1 MET B O 1
ATOM 3042 N N . SER B 1 2 ? -19.297 28.875 -12.867 1 90.31 2 SER B N 1
ATOM 3043 C CA . SER B 1 2 ? -20.391 27.969 -12.523 1 90.31 2 SER B CA 1
ATOM 3044 C C . SER B 1 2 ? -20.328 26.688 -13.352 1 90.31 2 SER B C 1
ATOM 3046 O O . SER B 1 2 ? -20.062 26.734 -14.555 1 90.31 2 SER B O 1
ATOM 3048 N N . LEU B 1 3 ? -20.359 25.625 -12.672 1 95.5 3 LEU B N 1
ATOM 3049 C CA . LEU B 1 3 ? -20.297 24.297 -13.281 1 95.5 3 LEU B CA 1
ATOM 3050 C C . LEU B 1 3 ? -21.25 23.328 -12.586 1 95.5 3 LEU B C 1
ATOM 3052 O O . LEU B 1 3 ? -21.375 23.344 -11.359 1 95.5 3 LEU B O 1
ATOM 3056 N N . VAL B 1 4 ? -21.938 22.547 -13.406 1 97.69 4 VAL B N 1
ATOM 3057 C CA . VAL B 1 4 ? -22.75 21.469 -12.828 1 97.69 4 VAL B CA 1
ATOM 3058 C C . VAL B 1 4 ? -22.234 20.125 -13.312 1 97.69 4 VAL B C 1
ATOM 3060 O O . VAL B 1 4 ? -22.203 19.844 -14.516 1 97.69 4 VAL B O 1
ATOM 3063 N N . ILE B 1 5 ? -21.734 19.312 -12.406 1 98 5 ILE B N 1
ATOM 3064 C CA . ILE B 1 5 ? -21.375 17.922 -12.68 1 98 5 ILE B CA 1
ATOM 3065 C C . ILE B 1 5 ? -22.641 17.062 -12.641 1 98 5 ILE B C 1
ATOM 3067 O O . ILE B 1 5 ? -23.359 17.047 -11.641 1 98 5 ILE B O 1
ATOM 3071 N N . THR B 1 6 ? -22.906 16.328 -13.742 1 97.62 6 THR B N 1
ATOM 3072 C CA . THR B 1 6 ? -24.141 15.562 -13.812 1 97.62 6 THR B CA 1
ATOM 3073 C C . THR B 1 6 ? -23.859 14.078 -14.023 1 97.62 6 THR B C 1
ATOM 3075 O O . THR B 1 6 ? -22.781 13.711 -14.492 1 97.62 6 THR B O 1
ATOM 3078 N N . ASN B 1 7 ? -24.75 13.266 -13.578 1 97.75 7 ASN B N 1
ATOM 3079 C CA . ASN B 1 7 ? -24.797 11.828 -13.852 1 97.75 7 ASN B CA 1
ATOM 3080 C C . ASN B 1 7 ? -23.625 11.102 -13.203 1 97.75 7 ASN B C 1
ATOM 3082 O O . ASN B 1 7 ? -23.25 10.016 -13.641 1 97.75 7 ASN B O 1
ATOM 3086 N N . ALA B 1 8 ? -23.047 11.695 -12.148 1 98.12 8 ALA B N 1
ATOM 3087 C CA . ALA B 1 8 ? -21.922 11.07 -11.461 1 98.12 8 ALA B CA 1
ATOM 3088 C C . ALA B 1 8 ? -22.406 10.164 -10.328 1 98.12 8 ALA B C 1
ATOM 3090 O O . ALA B 1 8 ? -23.453 10.422 -9.727 1 98.12 8 ALA B O 1
ATOM 3091 N N . SER B 1 9 ? -21.719 9.008 -10.141 1 98.5 9 SER B N 1
ATOM 3092 C CA . SER B 1 9 ? -21.797 8.445 -8.797 1 98.5 9 SER B CA 1
ATOM 3093 C C . SER B 1 9 ? -21.109 9.352 -7.781 1 98.5 9 SER B C 1
ATOM 3095 O O . SER B 1 9 ? -20.141 10.031 -8.109 1 98.5 9 SER B O 1
ATOM 3097 N N . LEU B 1 10 ? -21.703 9.445 -6.562 1 98.75 10 LEU B N 1
ATOM 3098 C CA . LEU B 1 10 ? -21.188 10.391 -5.578 1 98.75 10 LEU B CA 1
ATOM 3099 C C . LEU B 1 10 ? -21.047 9.727 -4.211 1 98.75 10 LEU B C 1
ATOM 3101 O O . LEU B 1 10 ? -21.766 8.781 -3.896 1 98.75 10 LEU B O 1
ATOM 3105 N N . LEU B 1 11 ? -20.094 10.125 -3.418 1 98.75 11 LEU B N 1
ATOM 3106 C CA . LEU B 1 11 ? -20.156 10 -1.966 1 98.75 11 LEU B CA 1
ATOM 3107 C C . LEU B 1 11 ? -20.562 11.32 -1.323 1 98.75 11 LEU B C 1
ATOM 3109 O O . LEU B 1 11 ? -19.75 12.234 -1.192 1 98.75 11 LEU B O 1
ATOM 3113 N N . LEU B 1 12 ? -21.828 11.391 -0.827 1 98.31 12 LEU B N 1
ATOM 3114 C CA . LEU B 1 12 ? -22.469 12.648 -0.474 1 98.31 12 LEU B CA 1
ATOM 3115 C C . LEU B 1 12 ? -22.438 12.875 1.033 1 98.31 12 LEU B C 1
ATOM 3117 O O . LEU B 1 12 ? -22.609 11.93 1.811 1 98.31 12 LEU B O 1
ATOM 3121 N N . GLY B 1 13 ? -22.188 14.125 1.406 1 98.38 13 GLY B N 1
ATOM 3122 C CA . GLY B 1 13 ? -22.375 14.547 2.783 1 98.38 13 GLY B CA 1
ATOM 3123 C C . GLY B 1 13 ? -21.266 14.086 3.709 1 98.38 13 GLY B C 1
ATOM 3124 O O . GLY B 1 13 ? -20.297 13.477 3.264 1 98.38 13 GLY B O 1
ATOM 3125 N N . LYS B 1 14 ? -21.469 14.336 4.996 1 98.19 14 LYS B N 1
ATOM 3126 C CA . LYS B 1 14 ? -20.484 14.008 6.023 1 98.19 14 LYS B CA 1
ATOM 3127 C C . LYS B 1 14 ? -20.406 12.5 6.25 1 98.19 14 LYS B C 1
ATOM 3129 O O . LYS B 1 14 ? -19.391 11.992 6.723 1 98.19 14 LYS B O 1
ATOM 3134 N N . GLU B 1 15 ? -21.484 11.844 5.887 1 98.19 15 GLU B N 1
ATOM 3135 C CA . GLU B 1 15 ? -21.5 10.391 6.078 1 98.19 15 GLU B CA 1
ATOM 3136 C C . GLU B 1 15 ? -21.016 9.664 4.824 1 98.19 15 GLU B C 1
ATOM 3138 O O . GLU B 1 15 ? -20.938 8.438 4.809 1 98.19 15 GLU B O 1
ATOM 3143 N N . LEU B 1 16 ? -20.75 10.414 3.799 1 98.69 16 LEU B N 1
ATOM 3144 C CA . LEU B 1 16 ? -20.25 9.867 2.539 1 98.69 16 LEU B CA 1
ATOM 3145 C C . LEU B 1 16 ? -21.219 8.828 1.986 1 98.69 16 LEU B C 1
ATOM 3147 O O . LEU B 1 16 ? -20.797 7.719 1.633 1 98.69 16 LEU B O 1
ATOM 3151 N N . ASP B 1 17 ? -22.469 9.211 1.906 1 98.44 17 ASP B N 1
ATOM 3152 C CA . ASP B 1 17 ? -23.484 8.297 1.391 1 98.44 17 ASP B CA 1
ATOM 3153 C C . ASP B 1 17 ? -23.297 8.07 -0.109 1 98.44 17 ASP B C 1
ATOM 3155 O O . ASP B 1 17 ? -23.203 9.031 -0.878 1 98.44 17 ASP B O 1
ATOM 3159 N N . TYR B 1 18 ? -23.281 6.824 -0.516 1 98.12 18 TYR B N 1
ATOM 3160 C CA . TYR B 1 18 ? -23.141 6.492 -1.928 1 98.12 18 TYR B CA 1
ATOM 3161 C C . TYR B 1 18 ? -24.422 6.785 -2.695 1 98.12 18 TYR B C 1
ATOM 3163 O O . TYR B 1 18 ? -25.5 6.383 -2.275 1 98.12 18 TYR B O 1
ATOM 3171 N N . VAL B 1 19 ? -24.234 7.523 -3.744 1 96.81 19 VAL B N 1
ATOM 3172 C CA . VAL B 1 19 ? -25.297 7.809 -4.711 1 96.81 19 VAL B CA 1
ATOM 3173 C C . VAL B 1 19 ? -24.875 7.32 -6.094 1 96.81 19 VAL B C 1
ATOM 3175 O O . VAL B 1 19 ? -23.828 7.707 -6.605 1 96.81 19 VAL B O 1
ATOM 3178 N N . GLU B 1 20 ? -25.656 6.473 -6.676 1 96.56 20 GLU B N 1
ATOM 3179 C CA . GLU B 1 20 ? -25.297 5.898 -7.969 1 96.56 20 GLU B CA 1
ATOM 3180 C C . GLU B 1 20 ? -25.266 6.969 -9.055 1 96.56 20 GLU B C 1
ATOM 3182 O O . GLU B 1 20 ? -24.375 6.957 -9.914 1 96.56 20 GLU B O 1
ATOM 3187 N N . LYS B 1 21 ? -26.281 7.797 -9.047 1 97.62 21 LYS B N 1
ATOM 3188 C CA . LYS B 1 21 ? -26.406 8.875 -10.023 1 97.62 21 LYS B CA 1
ATOM 3189 C C . LYS B 1 21 ? -26.828 10.18 -9.344 1 97.62 21 LYS B C 1
ATOM 3191 O O . LYS B 1 21 ? -27.891 10.234 -8.703 1 97.62 21 LYS B O 1
ATOM 3196 N N . GLY B 1 22 ? -25.938 11.188 -9.438 1 98.19 22 GLY B N 1
ATOM 3197 C CA . GLY B 1 22 ? -26.234 12.469 -8.82 1 98.19 22 GLY B CA 1
ATOM 3198 C C . GLY B 1 22 ? -25.578 13.641 -9.523 1 98.19 22 GLY B C 1
ATOM 3199 O O . GLY B 1 22 ? -25.062 13.484 -10.633 1 98.19 22 GLY B O 1
ATOM 3200 N N . TYR B 1 23 ? -25.781 14.812 -8.938 1 98.06 23 TYR B N 1
ATOM 3201 C CA . TYR B 1 23 ? -25.188 16.016 -9.5 1 98.06 23 TYR B CA 1
ATOM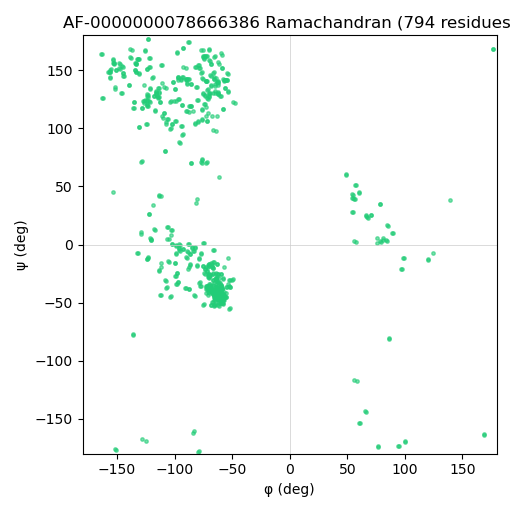 3202 C C . TYR B 1 23 ? -24.531 16.859 -8.414 1 98.06 23 TYR B C 1
ATOM 3204 O O . TYR B 1 23 ? -24.828 16.703 -7.227 1 98.06 23 TYR B O 1
ATOM 3212 N N . VAL B 1 24 ? -23.594 17.656 -8.719 1 98.56 24 VAL B N 1
ATOM 3213 C CA . VAL B 1 24 ? -22.969 18.672 -7.879 1 98.56 24 VAL B CA 1
ATOM 3214 C C . VAL B 1 24 ? -22.969 20.016 -8.594 1 98.56 24 VAL B C 1
ATOM 3216 O O . VAL B 1 24 ? -22.375 20.156 -9.664 1 98.56 24 VAL B O 1
ATOM 3219 N N . GLU B 1 25 ? -23.641 20.984 -8.047 1 97.94 25 GLU B N 1
ATOM 3220 C CA . GLU B 1 25 ? -23.656 22.344 -8.555 1 97.94 25 GLU B CA 1
ATOM 3221 C C . GLU B 1 25 ? -22.594 23.203 -7.867 1 97.94 25 GLU B C 1
ATOM 3223 O O . GLU B 1 25 ? -22.594 23.328 -6.641 1 97.94 25 GLU B O 1
ATOM 3228 N N . ILE B 1 26 ? -21.703 23.719 -8.664 1 97.75 26 ILE B N 1
ATOM 3229 C CA . ILE B 1 26 ? -20.578 24.5 -8.141 1 97.75 26 ILE B CA 1
ATOM 3230 C C . ILE B 1 26 ? -20.703 25.953 -8.594 1 97.75 26 ILE B C 1
ATOM 3232 O O . ILE B 1 26 ? -20.984 26.219 -9.758 1 97.75 26 ILE B O 1
ATOM 3236 N N . LYS B 1 27 ? -20.578 26.875 -7.707 1 96.38 27 LYS B N 1
ATOM 3237 C CA . LYS B 1 27 ? -20.578 28.297 -7.988 1 96.38 27 LYS B CA 1
ATOM 3238 C C . LYS B 1 27 ? -19.469 29 -7.215 1 96.38 27 LYS B C 1
ATOM 3240 O O . LYS B 1 27 ? -19.391 28.906 -5.988 1 96.38 27 LYS B O 1
ATOM 3245 N N . ASP B 1 28 ? -18.594 29.672 -7.91 1 96.38 28 ASP B N 1
ATOM 3246 C CA . ASP B 1 28 ? -17.531 30.484 -7.336 1 96.38 28 ASP B CA 1
ATOM 3247 C C . ASP B 1 28 ? -16.672 29.656 -6.367 1 96.38 28 ASP B C 1
ATOM 3249 O O . ASP B 1 28 ? -16.453 30.078 -5.227 1 96.38 28 ASP B O 1
ATOM 3253 N N . GLY B 1 29 ? -16.375 28.438 -6.777 1 97.19 29 GLY B N 1
ATOM 3254 C CA . GLY B 1 29 ? -15.453 27.578 -6.055 1 97.19 29 GLY B CA 1
ATOM 3255 C C . GLY B 1 29 ? -16.109 26.812 -4.914 1 97.19 29 GLY B C 1
ATOM 3256 O O . GLY B 1 29 ? -15.438 26.047 -4.219 1 97.19 29 GLY B O 1
ATOM 3257 N N . ARG B 1 30 ? -17.438 26.969 -4.766 1 98 30 ARG B N 1
ATOM 3258 C CA . ARG B 1 30 ? -18.156 26.328 -3.672 1 98 30 ARG B CA 1
ATOM 3259 C C . ARG B 1 30 ? -19.297 25.469 -4.203 1 98 30 ARG B C 1
ATOM 3261 O O . ARG B 1 30 ? -19.828 25.719 -5.285 1 98 30 ARG B O 1
ATOM 3268 N N . ILE B 1 31 ? -19.562 24.469 -3.418 1 98.44 31 ILE B N 1
ATOM 3269 C CA . ILE B 1 31 ? -20.703 23.625 -3.758 1 98.44 31 ILE B CA 1
ATOM 3270 C C . ILE B 1 31 ? -22 24.344 -3.391 1 98.44 31 ILE B C 1
ATOM 3272 O O . ILE B 1 31 ? -22.234 24.641 -2.221 1 98.44 31 ILE B O 1
ATOM 3276 N N . LYS B 1 32 ? -22.75 24.625 -4.379 1 97.56 32 LYS B N 1
ATOM 3277 C CA . LYS B 1 32 ? -24.047 25.266 -4.152 1 97.56 32 LYS B CA 1
ATOM 3278 C C . LYS B 1 32 ? -25.109 24.25 -3.781 1 97.56 32 LYS B C 1
ATOM 3280 O O . LYS B 1 32 ? -25.938 24.484 -2.893 1 97.56 32 LYS B O 1
ATOM 3285 N N . SER B 1 33 ? -25.094 23.172 -4.516 1 97.06 33 SER B N 1
ATOM 3286 C CA . SER B 1 33 ? -26.016 22.078 -4.234 1 97.06 33 SER B CA 1
ATOM 3287 C C . SER B 1 33 ? -25.469 20.75 -4.754 1 97.06 33 SER B C 1
ATOM 3289 O O . SER B 1 33 ? -24.703 20.719 -5.719 1 97.06 33 SER B O 1
ATOM 3291 N N . ALA B 1 34 ? -25.828 19.688 -4.117 1 98.25 34 ALA B N 1
ATOM 3292 C CA . ALA B 1 34 ? -25.484 18.328 -4.508 1 98.25 34 ALA B CA 1
ATOM 3293 C C . ALA B 1 34 ? -26.547 17.344 -4.031 1 98.25 34 ALA B C 1
ATOM 3295 O O . ALA B 1 34 ? -27.031 17.438 -2.902 1 98.25 34 ALA B O 1
ATOM 3296 N N . ALA B 1 35 ? -26.922 16.5 -4.879 1 97.81 35 ALA B N 1
ATOM 3297 C CA . ALA B 1 35 ? -27.984 15.555 -4.512 1 97.81 35 ALA B CA 1
ATOM 3298 C C . ALA B 1 35 ? -28.031 14.375 -5.473 1 97.81 35 ALA B C 1
ATOM 3300 O O . ALA B 1 35 ? -27.359 14.375 -6.504 1 97.81 35 ALA B O 1
ATOM 3301 N N . ALA B 1 36 ? -28.75 13.32 -4.988 1 97.38 36 ALA B N 1
ATOM 3302 C CA . ALA B 1 36 ? -29.094 12.227 -5.891 1 97.38 36 ALA B CA 1
ATOM 3303 C C . ALA B 1 36 ? -30.062 12.695 -6.977 1 97.38 36 ALA B C 1
ATOM 3305 O O . ALA B 1 36 ? -30.859 13.609 -6.754 1 97.38 36 ALA B O 1
ATOM 3306 N N . GLY B 1 37 ? -29.906 12.078 -8.086 1 95.94 37 GLY B N 1
ATOM 3307 C CA . GLY B 1 37 ? -30.859 12.352 -9.148 1 95.94 37 GLY B CA 1
ATOM 3308 C C . GLY B 1 37 ? -30.344 13.328 -10.18 1 95.94 37 GLY B C 1
ATOM 3309 O O . GLY B 1 37 ? -29.141 13.586 -10.25 1 95.94 37 GLY B O 1
ATOM 3310 N N . SER B 1 38 ? -31.172 13.805 -11.055 1 94.25 38 SER B N 1
ATOM 3311 C CA . SER B 1 38 ? -30.828 14.703 -12.148 1 94.25 38 SER B CA 1
ATOM 3312 C C . SER B 1 38 ? -30.891 16.156 -11.711 1 94.25 38 SER B C 1
ATOM 3314 O O . SER B 1 38 ? -31.719 16.531 -10.875 1 94.25 38 SER B O 1
ATOM 3316 N N . TYR B 1 39 ? -29.953 16.828 -12.258 1 92.69 39 TYR B N 1
ATOM 3317 C CA . TYR B 1 39 ? -29.969 18.266 -12 1 92.69 39 TYR B CA 1
ATOM 3318 C C . TYR B 1 39 ? -31.125 18.938 -12.734 1 92.69 39 TYR B C 1
ATOM 3320 O O . TYR B 1 39 ? -31.281 18.766 -13.945 1 92.69 39 TYR B O 1
ATOM 3328 N N . ARG B 1 40 ? -31.953 19.828 -12.148 1 87.75 40 ARG B N 1
ATOM 3329 C CA . ARG B 1 40 ? -33.125 20.453 -12.734 1 87.75 40 ARG B CA 1
ATOM 3330 C C . ARG B 1 40 ? -33 21.984 -12.742 1 87.75 40 ARG B C 1
ATOM 3332 O O . ARG B 1 40 ? -33.938 22.688 -13.102 1 87.75 40 ARG B O 1
ATOM 3339 N N . GLY B 1 41 ? -31.875 22.438 -12.344 1 84.25 41 GLY B N 1
ATOM 3340 C CA . GLY B 1 41 ? -31.688 23.875 -12.234 1 84.25 41 GLY B CA 1
ATOM 3341 C C . GLY B 1 41 ? -31.422 24.547 -13.562 1 84.25 41 GLY B C 1
ATOM 3342 O O . GLY B 1 41 ? -31.531 23.922 -14.617 1 84.25 41 GLY B O 1
ATOM 3343 N N . PRO B 1 42 ? -31.188 25.891 -13.484 1 81.88 42 PRO B N 1
ATOM 3344 C CA . PRO B 1 42 ? -30.969 26.656 -14.719 1 81.88 42 PRO B CA 1
ATOM 3345 C C . PRO B 1 42 ? -29.766 26.156 -15.516 1 81.88 42 PRO B C 1
ATOM 3347 O O . PRO B 1 42 ? -28.938 25.406 -14.992 1 81.88 42 PRO B O 1
ATOM 3350 N N . GLY B 1 43 ? -29.797 26.641 -16.781 1 71.12 43 GLY B N 1
ATOM 3351 C CA . GLY B 1 43 ? -28.766 26.203 -17.703 1 71.12 43 GLY B CA 1
ATOM 3352 C C . GLY B 1 43 ? -27.375 26.688 -17.328 1 71.12 43 GLY B C 1
ATOM 3353 O O . GLY B 1 43 ? -27.141 27.891 -17.203 1 71.12 43 GLY B O 1
ATOM 3354 N N . ARG B 1 44 ? -26.609 25.938 -16.719 1 79.75 44 ARG B N 1
ATOM 3355 C CA . ARG B 1 44 ? -25.203 26.125 -16.422 1 79.75 44 ARG B CA 1
ATOM 3356 C C . ARG B 1 44 ? -24.344 25.141 -17.219 1 79.75 44 ARG B C 1
ATOM 3358 O O . ARG B 1 44 ? -24.859 24.219 -17.859 1 79.75 44 ARG B O 1
ATOM 3365 N N . LYS B 1 45 ? -23.094 25.578 -17.422 1 89.06 45 LYS B N 1
ATOM 3366 C CA . LYS B 1 45 ? -22.172 24.625 -18.031 1 89.06 45 LYS B CA 1
ATOM 3367 C C . LYS B 1 45 ? -22.234 23.281 -17.312 1 89.06 45 LYS B C 1
ATOM 3369 O O . LYS B 1 45 ? -22.109 23.219 -16.078 1 89.06 45 LYS B O 1
ATOM 3374 N N . LYS B 1 46 ? -22.531 22.312 -18.109 1 93.5 46 LYS B N 1
ATOM 3375 C CA . LYS B 1 46 ? -22.688 20.969 -17.547 1 93.5 46 LYS B CA 1
ATOM 3376 C C . LYS B 1 46 ? -21.531 20.062 -17.953 1 93.5 46 LYS B C 1
ATOM 3378 O O . LYS B 1 46 ? -21.031 20.156 -19.062 1 93.5 46 LYS B O 1
ATOM 3383 N N . LEU B 1 47 ? -21.016 19.312 -17.016 1 96.12 47 LEU B N 1
ATOM 3384 C CA . LEU B 1 47 ? -20.062 18.234 -17.234 1 96.12 47 LEU B CA 1
ATOM 3385 C C . LEU B 1 47 ? -20.688 16.875 -16.953 1 96.12 47 LEU B C 1
ATOM 3387 O O . LEU B 1 47 ? -21.031 16.562 -15.82 1 96.12 47 LEU B O 1
ATOM 3391 N N . ASP B 1 48 ? -20.891 16.078 -18.031 1 97.19 48 ASP B N 1
ATOM 3392 C CA . ASP B 1 48 ? -21.406 14.727 -17.859 1 97.19 48 ASP B CA 1
ATOM 3393 C C . ASP B 1 48 ? -20.328 13.812 -17.266 1 97.19 48 ASP B C 1
ATOM 3395 O O . ASP B 1 48 ? -19.312 13.547 -17.906 1 97.19 48 ASP B O 1
ATOM 3399 N N . ALA B 1 49 ? -20.625 13.273 -16.062 1 97.62 49 ALA B N 1
ATOM 3400 C CA . ALA B 1 49 ? -19.656 12.445 -15.352 1 97.62 49 ALA B CA 1
ATOM 3401 C C . ALA B 1 49 ? -20.203 11.031 -15.141 1 97.62 49 ALA B C 1
ATOM 3403 O O . ALA B 1 49 ? -19.922 10.406 -14.117 1 97.62 49 ALA B O 1
ATOM 3404 N N . SER B 1 50 ? -21.016 10.398 -16.031 1 95.88 50 SER B N 1
ATOM 3405 C CA . SER B 1 50 ? -21.625 9.078 -15.938 1 95.88 50 SER B CA 1
ATOM 3406 C C . SER B 1 50 ? -20.562 7.996 -15.75 1 95.88 50 SER B C 1
ATOM 3408 O O . SER B 1 50 ? -20.812 6.984 -15.094 1 95.88 50 SER B O 1
ATOM 3410 N N . GLY B 1 51 ? -19.312 8.125 -16.016 1 96.56 51 GLY B N 1
ATOM 3411 C CA . GLY B 1 51 ? -18.25 7.137 -15.906 1 96.56 51 GLY B CA 1
ATOM 3412 C C . GLY B 1 51 ? -17.375 7.332 -14.68 1 96.56 51 GLY B C 1
ATOM 3413 O O . GLY B 1 51 ? -16.453 6.539 -14.438 1 96.56 51 GLY B O 1
ATOM 3414 N N . PHE B 1 52 ? -17.891 8.289 -13.852 1 98.25 52 PHE B N 1
ATOM 3415 C CA . PHE B 1 52 ? -16.984 8.648 -12.773 1 98.25 52 PHE B CA 1
ATOM 3416 C C . PHE B 1 52 ? -17.672 8.523 -11.414 1 98.25 52 PHE B C 1
ATOM 3418 O O . PHE B 1 52 ? -18.875 8.758 -11.305 1 98.25 52 PHE B O 1
ATOM 3425 N N . LEU B 1 53 ? -17 7.988 -10.461 1 98.75 53 LEU B N 1
ATOM 3426 C CA . LEU B 1 53 ? -17.281 8.211 -9.047 1 98.75 53 LEU B CA 1
ATOM 3427 C C . LEU B 1 53 ? -16.609 9.492 -8.555 1 98.75 53 LEU B C 1
ATOM 3429 O O . LEU B 1 53 ? -15.383 9.609 -8.594 1 98.75 53 LEU B O 1
ATOM 3433 N N . VAL B 1 54 ? -17.422 10.453 -8.18 1 98.75 54 VAL B N 1
ATOM 3434 C CA . VAL B 1 54 ? -16.891 11.719 -7.672 1 98.75 54 VAL B CA 1
ATOM 3435 C C . VAL B 1 54 ? -16.953 11.727 -6.145 1 98.75 54 VAL B C 1
ATOM 3437 O O . VAL B 1 54 ? -18 11.492 -5.551 1 98.75 54 VAL B O 1
ATOM 3440 N N . ILE B 1 55 ? -15.797 11.938 -5.492 1 98.88 55 ILE B N 1
ATOM 3441 C CA . ILE B 1 55 ? -15.695 11.93 -4.035 1 98.88 55 ILE B CA 1
ATOM 3442 C C . ILE B 1 55 ? -14.922 13.156 -3.561 1 98.88 55 ILE B C 1
ATOM 3444 O O . ILE B 1 55 ? -14.289 13.844 -4.363 1 98.88 55 ILE B O 1
ATOM 3448 N N . PRO B 1 56 ? -15.078 13.539 -2.262 1 98.88 56 PRO B N 1
ATOM 3449 C CA . PRO B 1 56 ? -14.234 14.617 -1.753 1 98.88 56 PRO B CA 1
ATOM 3450 C C . PRO B 1 56 ? -12.742 14.328 -1.924 1 98.88 56 PRO B C 1
ATOM 3452 O O . PRO B 1 56 ? -12.312 13.18 -1.784 1 98.88 56 PRO B O 1
ATOM 3455 N N . GLY B 1 57 ? -11.953 15.367 -2.268 1 98.81 57 GLY B N 1
ATOM 3456 C CA . GLY B 1 57 ? -10.508 15.203 -2.297 1 98.81 57 GLY B CA 1
ATOM 3457 C C . GLY B 1 57 ? -9.93 14.773 -0.962 1 98.81 57 GLY B C 1
ATOM 3458 O O . GLY B 1 57 ? -10.477 15.102 0.092 1 98.81 57 GLY B O 1
ATOM 3459 N N . PHE B 1 58 ? -8.828 14.07 -0.987 1 98.88 58 PHE B N 1
ATOM 3460 C CA . PHE B 1 58 ? -8.195 13.57 0.227 1 98.88 58 PHE B CA 1
ATOM 3461 C C . PHE B 1 58 ? -7.406 14.68 0.92 1 98.88 58 PHE B C 1
ATOM 3463 O O . PHE B 1 58 ? -7.012 15.656 0.285 1 98.88 58 PHE B O 1
ATOM 3470 N N . ILE B 1 59 ? -7.25 14.531 2.193 1 98.94 59 ILE B N 1
ATOM 3471 C CA . ILE B 1 59 ? -6.473 15.445 3.018 1 98.94 59 ILE B CA 1
ATOM 3472 C C . ILE B 1 59 ? -5.379 14.68 3.756 1 98.94 59 ILE B C 1
ATOM 3474 O O . ILE B 1 59 ? -5.656 13.672 4.414 1 98.94 59 ILE B O 1
ATOM 3478 N N . ASN B 1 60 ? -4.141 15.008 3.523 1 98.88 60 ASN B N 1
ATOM 3479 C CA . ASN B 1 60 ? -3.023 14.508 4.32 1 98.88 60 ASN B CA 1
ATOM 3480 C C . ASN B 1 60 ? -2.852 15.312 5.605 1 98.88 60 ASN B C 1
ATOM 3482 O O . ASN B 1 60 ? -2.248 16.391 5.594 1 98.88 60 ASN B O 1
ATOM 3486 N N . ALA B 1 61 ? -3.273 14.727 6.75 1 98.94 61 ALA B N 1
ATOM 3487 C CA . ALA B 1 61 ? -3.455 15.523 7.965 1 98.94 61 ALA B CA 1
ATOM 3488 C C . ALA B 1 61 ? -2.129 15.727 8.688 1 98.94 61 ALA B C 1
ATOM 3490 O O . ALA B 1 61 ? -2.062 16.453 9.688 1 98.94 61 ALA B O 1
ATOM 3491 N N . HIS B 1 62 ? -1.049 15.125 8.164 1 98.88 62 HIS B N 1
ATOM 3492 C CA . HIS B 1 62 ? 0.25 15.344 8.789 1 98.88 62 HIS B CA 1
ATOM 3493 C C . HIS B 1 62 ? 1.388 14.961 7.852 1 98.88 62 HIS B C 1
ATOM 3495 O O . HIS B 1 62 ? 1.452 13.82 7.383 1 98.88 62 HIS B O 1
ATOM 3501 N N . THR B 1 63 ? 2.279 15.883 7.641 1 98.12 63 THR B N 1
ATOM 3502 C CA . THR B 1 63 ? 3.482 15.594 6.863 1 98.12 63 THR B CA 1
ATOM 3503 C C . THR B 1 63 ? 4.656 16.438 7.359 1 98.12 63 THR B C 1
ATOM 3505 O O . THR B 1 63 ? 4.469 17.375 8.133 1 98.12 63 THR B O 1
ATOM 3508 N N . HIS B 1 64 ? 5.855 16 7.137 1 96.94 64 HIS B N 1
ATOM 3509 C CA . HIS B 1 64 ? 7.094 16.766 7.082 1 96.94 64 HIS B CA 1
ATOM 3510 C C . HIS B 1 64 ? 7.617 16.875 5.656 1 96.94 64 HIS B C 1
ATOM 3512 O O . HIS B 1 64 ? 8.586 16.203 5.293 1 96.94 64 HIS B O 1
ATOM 3518 N N . ILE B 1 65 ? 7.031 17.812 4.918 1 95.81 65 ILE B N 1
ATOM 3519 C CA . ILE B 1 65 ? 7.141 17.781 3.463 1 95.81 65 ILE B CA 1
ATOM 3520 C C . ILE B 1 65 ? 8.539 18.234 3.045 1 95.81 65 ILE B C 1
ATOM 3522 O O . ILE B 1 65 ? 9.047 17.812 2.002 1 95.81 65 ILE B O 1
ATOM 3526 N N . ALA B 1 66 ? 9.25 19.016 3.861 1 92.44 66 ALA B N 1
ATOM 3527 C CA . ALA B 1 66 ? 10.594 19.5 3.531 1 92.44 66 ALA B CA 1
ATOM 3528 C C . ALA B 1 66 ? 11.609 18.359 3.568 1 92.44 66 ALA B C 1
ATOM 3530 O O . ALA B 1 66 ? 12.688 18.469 2.979 1 92.44 66 ALA B O 1
ATOM 3531 N N . ASP B 1 67 ? 11.227 17.25 4.207 1 89.88 67 ASP B N 1
ATOM 3532 C CA . ASP B 1 67 ? 12.125 16.109 4.336 1 89.88 67 ASP B CA 1
ATOM 3533 C C . ASP B 1 67 ? 12.242 15.352 3.018 1 89.88 67 ASP B C 1
ATOM 3535 O O . ASP B 1 67 ? 13.008 14.391 2.912 1 89.88 67 ASP B O 1
ATOM 3539 N N . SER B 1 68 ? 11.609 15.773 1.999 1 89.94 68 SER B N 1
ATOM 3540 C CA . SER B 1 68 ? 11.602 15.117 0.694 1 89.94 68 SER B CA 1
ATOM 3541 C C . SER B 1 68 ? 12.977 15.172 0.042 1 89.94 68 SER B C 1
ATOM 3543 O O . SER B 1 68 ? 13.258 14.414 -0.887 1 89.94 68 SER B O 1
ATOM 3545 N N . ILE B 1 69 ? 13.844 16.016 0.556 1 83.88 69 ILE B N 1
ATOM 3546 C CA . ILE B 1 69 ? 15.195 16.125 0.005 1 83.88 69 ILE B CA 1
ATOM 3547 C C . ILE B 1 69 ? 16.016 14.898 0.4 1 83.88 69 ILE B C 1
ATOM 3549 O O . ILE B 1 69 ? 17 14.562 -0.271 1 83.88 69 ILE B O 1
ATOM 3553 N N . GLY B 1 70 ? 15.609 14.203 1.449 1 86.75 70 GLY B N 1
ATOM 3554 C CA . GLY B 1 70 ? 16.375 13.086 1.979 1 86.75 70 GLY B CA 1
ATOM 3555 C C . GLY B 1 70 ? 15.672 11.75 1.826 1 86.75 70 GLY B C 1
ATOM 3556 O O . GLY B 1 70 ? 15.742 10.906 2.717 1 86.75 70 GLY B O 1
ATOM 3557 N N . LYS B 1 71 ? 15.078 11.562 0.69 1 87.75 71 LYS B N 1
ATOM 3558 C CA . LYS B 1 71 ? 14.312 10.336 0.494 1 87.75 71 LYS B CA 1
ATOM 3559 C C . LYS B 1 71 ? 15.195 9.102 0.698 1 87.75 71 LYS B C 1
ATOM 3561 O O . LYS B 1 71 ? 16.25 8.984 0.08 1 87.75 71 LYS B O 1
ATOM 3566 N N . ASP B 1 72 ? 14.898 8.305 1.682 1 86 72 ASP B N 1
ATOM 3567 C CA . ASP B 1 72 ? 15.414 6.949 1.895 1 86 72 ASP B CA 1
ATOM 3568 C C . ASP B 1 72 ? 16.844 6.98 2.406 1 86 72 ASP B C 1
ATOM 3570 O O . ASP B 1 72 ? 17.562 5.98 2.316 1 86 72 ASP B O 1
ATOM 3574 N N . ILE B 1 73 ? 17.547 8.25 2.768 1 76.62 73 ILE B N 1
ATOM 3575 C CA . ILE B 1 73 ? 18.906 8.375 3.301 1 76.62 73 ILE B CA 1
ATOM 3576 C C . ILE B 1 73 ? 19 7.648 4.637 1 76.62 73 ILE B C 1
ATOM 3578 O O . ILE B 1 73 ? 18.297 7.988 5.59 1 76.62 73 ILE B O 1
ATOM 3582 N N . ALA B 1 74 ? 18.812 6.559 4.938 1 63.25 74 ALA B N 1
ATOM 3583 C CA . ALA B 1 74 ? 19 5.77 6.152 1 63.25 74 ALA B CA 1
ATOM 3584 C C . ALA B 1 74 ? 17.812 4.836 6.383 1 63.25 74 ALA B C 1
ATOM 3586 O O . ALA B 1 74 ? 17.422 4.578 7.523 1 63.25 74 ALA B O 1
ATOM 3587 N N . ALA B 1 75 ? 17.453 4.391 5.207 1 57.59 75 ALA B N 1
ATOM 3588 C CA . ALA B 1 75 ? 16.328 3.475 5.258 1 57.59 75 ALA B CA 1
ATOM 3589 C C . ALA B 1 75 ? 16.672 2.207 6.035 1 57.59 75 ALA B C 1
ATOM 3591 O O . ALA B 1 75 ? 17.781 1.688 5.914 1 57.59 75 ALA B O 1
ATOM 3592 N N . GLY B 1 76 ? 16.078 1.988 7.262 1 55.84 76 GLY B N 1
ATOM 3593 C CA . GLY B 1 76 ? 16.297 0.818 8.094 1 55.84 76 GLY B CA 1
ATOM 3594 C C . GLY B 1 76 ? 16.859 1.16 9.461 1 55.84 76 GLY B C 1
ATOM 3595 O O . GLY B 1 76 ? 17.016 0.28 10.312 1 55.84 76 GLY B O 1
ATOM 3596 N N . HIS B 1 77 ? 17.25 2.41 9.422 1 59.38 77 HIS B N 1
ATOM 3597 C CA . HIS B 1 77 ? 17.75 2.768 10.742 1 59.38 77 HIS B CA 1
ATOM 3598 C C . HIS B 1 77 ? 16.609 3.045 11.711 1 59.38 77 HIS B C 1
ATOM 3600 O O . HIS B 1 77 ? 15.484 3.334 11.281 1 59.38 77 HIS B O 1
ATOM 3606 N N . ARG B 1 78 ? 16.922 2.791 12.93 1 56.91 78 ARG B N 1
ATOM 3607 C CA . ARG B 1 78 ? 15.961 3.023 14 1 56.91 78 ARG B CA 1
ATOM 3608 C C . ARG B 1 78 ? 15.586 4.5 14.086 1 56.91 78 ARG B C 1
ATOM 3610 O O . ARG B 1 78 ? 16.359 5.367 13.688 1 56.91 78 ARG B O 1
ATOM 3617 N N . LEU B 1 79 ? 14.383 4.938 14.664 1 52.88 79 LEU B N 1
ATOM 3618 C CA . LEU B 1 79 ? 13.727 6.238 14.711 1 52.88 79 LEU B CA 1
ATOM 3619 C C . LEU B 1 79 ? 14.688 7.305 15.234 1 52.88 79 LEU B C 1
ATOM 3621 O O . LEU B 1 79 ? 14.867 8.352 14.602 1 52.88 79 LEU B O 1
ATOM 3625 N N . ASN B 1 80 ? 15.203 7.098 16.312 1 51.28 80 ASN B N 1
ATOM 3626 C CA . ASN B 1 80 ? 16 8.133 16.953 1 51.28 80 ASN B CA 1
ATOM 3627 C C . ASN B 1 80 ? 17.234 8.492 16.125 1 51.28 80 ASN B C 1
ATOM 3629 O O . ASN B 1 80 ? 17.641 9.656 16.094 1 51.28 80 ASN B O 1
ATOM 3633 N N . ALA B 1 81 ? 17.797 7.516 15.531 1 49.94 81 ALA B N 1
ATOM 3634 C CA . ALA B 1 81 ? 19 7.754 14.727 1 49.94 81 ALA B CA 1
ATOM 3635 C C . ALA B 1 81 ? 18.656 8.508 13.445 1 49.94 81 ALA B C 1
ATOM 3637 O O . ALA B 1 81 ? 19.469 9.273 12.93 1 49.94 81 ALA B O 1
ATOM 3638 N N . ARG B 1 82 ? 17.406 8.438 13.117 1 55.25 82 ARG B N 1
ATOM 3639 C CA . ARG B 1 82 ? 17.031 8.977 11.812 1 55.25 82 ARG B CA 1
ATOM 3640 C C . ARG B 1 82 ? 16.344 10.336 11.961 1 55.25 82 ARG B C 1
ATOM 3642 O O . ARG B 1 82 ? 16.688 11.281 11.242 1 55.25 82 ARG B O 1
ATOM 3649 N N . VAL B 1 83 ? 15.375 10.477 12.938 1 54.38 83 VAL B N 1
ATOM 3650 C CA . VAL B 1 83 ? 14.43 11.586 12.867 1 54.38 83 VAL B CA 1
ATOM 3651 C C . VAL B 1 83 ? 14.539 12.445 14.117 1 54.38 83 VAL B C 1
ATOM 3653 O O . VAL B 1 83 ? 13.781 13.406 14.289 1 54.38 83 VAL B O 1
ATOM 3656 N N . HIS B 1 84 ? 15.477 12.047 14.898 1 56.22 84 HIS B N 1
ATOM 3657 C CA . HIS B 1 84 ? 15.555 12.852 16.109 1 56.22 84 HIS B CA 1
ATOM 3658 C C . HIS B 1 84 ? 15.82 14.32 15.789 1 56.22 84 HIS B C 1
ATOM 3660 O O . HIS B 1 84 ? 16.75 14.633 15.031 1 56.22 84 HIS B O 1
ATOM 3666 N N . PRO B 1 85 ? 15.016 15.141 16.312 1 48.47 85 PRO B N 1
ATOM 3667 C CA . PRO B 1 85 ? 15.109 16.562 15.938 1 48.47 85 PRO B CA 1
ATOM 3668 C C . PRO B 1 85 ? 16.469 17.156 16.266 1 48.47 85 PRO B C 1
ATOM 3670 O O . PRO B 1 85 ? 16.875 18.156 15.648 1 48.47 85 PRO B O 1
ATOM 3673 N N . VAL B 1 86 ? 17.109 16.547 17.234 1 42.03 86 VAL B N 1
ATOM 3674 C CA . VAL B 1 86 ? 18.375 17.141 17.672 1 42.03 86 VAL B CA 1
ATOM 3675 C C . VAL B 1 86 ? 19.547 16.406 17.031 1 42.03 86 VAL B C 1
ATOM 3677 O O . VAL B 1 86 ? 20.531 17.031 16.625 1 42.03 86 VAL B O 1
ATOM 3680 N N . PHE B 1 87 ? 19.438 15.133 16.812 1 46.53 87 PHE B N 1
ATOM 3681 C CA . PHE B 1 87 ? 20.641 14.375 16.5 1 46.53 87 PHE B CA 1
ATOM 3682 C C . PHE B 1 87 ? 20.438 13.547 15.234 1 46.53 87 PHE B C 1
ATOM 3684 O O . PHE B 1 87 ? 21.344 12.836 14.789 1 46.53 87 PHE B O 1
ATOM 3691 N N . GLY B 1 88 ? 19.406 13.773 14.609 1 58.22 88 GLY B N 1
ATOM 3692 C CA . GLY B 1 88 ? 19.062 12.844 13.539 1 58.22 88 GLY B CA 1
ATOM 3693 C C . GLY B 1 88 ? 19.641 13.258 12.195 1 58.22 88 GLY B C 1
ATOM 3694 O O . GLY B 1 88 ? 20.016 14.414 12 1 58.22 88 GLY B O 1
ATOM 3695 N N . ALA B 1 89 ? 19.906 12.32 11.312 1 60.12 89 ALA B N 1
ATOM 3696 C CA . ALA B 1 89 ? 20.391 12.5 9.945 1 60.12 89 ALA B CA 1
ATOM 3697 C C . ALA B 1 89 ? 19.547 13.531 9.203 1 60.12 89 ALA B C 1
ATOM 3699 O O . ALA B 1 89 ? 20.078 14.336 8.43 1 60.12 89 ALA B O 1
ATOM 3700 N N . LYS B 1 90 ? 18.328 13.648 9.539 1 65.88 90 LYS B N 1
ATOM 3701 C CA . LYS B 1 90 ? 17.391 14.586 8.93 1 65.88 90 LYS B CA 1
ATOM 3702 C C . LYS B 1 90 ? 17.828 16.031 9.148 1 65.88 90 LYS B C 1
ATOM 3704 O O . LYS B 1 90 ? 17.875 16.828 8.211 1 65.88 90 LYS B O 1
ATOM 3709 N N . LYS B 1 91 ? 18.125 16.344 10.367 1 59.44 91 LYS B N 1
ATOM 3710 C CA . LYS B 1 91 ? 18.469 17.719 10.703 1 59.44 91 LYS B CA 1
ATOM 3711 C C . LYS B 1 91 ? 19.719 18.172 9.945 1 59.44 91 LYS B C 1
ATOM 3713 O O . LYS B 1 91 ? 19.766 19.281 9.422 1 59.44 91 LYS B O 1
ATOM 3718 N N . LYS B 1 92 ? 20.719 17.297 9.836 1 67.44 92 LYS B N 1
ATOM 3719 C CA . LYS B 1 92 ? 21.953 17.609 9.133 1 67.44 92 LYS B CA 1
ATOM 3720 C C . LYS B 1 92 ? 21.703 17.859 7.652 1 67.44 92 LYS B C 1
ATOM 3722 O O . LYS B 1 92 ? 22.266 18.797 7.074 1 67.44 92 LYS B O 1
ATOM 3727 N N . ILE B 1 93 ? 20.766 17.109 7.062 1 70.69 93 ILE B N 1
ATOM 3728 C CA . ILE B 1 93 ? 20.484 17.219 5.637 1 70.69 93 ILE B CA 1
ATOM 3729 C C . ILE B 1 93 ? 19.75 18.531 5.367 1 70.69 93 ILE B C 1
ATOM 3731 O O . ILE B 1 93 ? 20.109 19.281 4.453 1 70.69 93 ILE B O 1
ATOM 3735 N N . LEU B 1 94 ? 18.828 18.859 6.219 1 69.19 94 LEU B N 1
ATOM 3736 C CA . LEU B 1 94 ? 18.031 20.062 6.012 1 69.19 94 LEU B CA 1
ATOM 3737 C C . LEU B 1 94 ? 18.859 21.312 6.227 1 69.19 94 LEU B C 1
ATOM 3739 O O . LEU B 1 94 ? 18.719 22.281 5.477 1 69.19 94 LEU B O 1
ATOM 3743 N N . GLN B 1 95 ? 19.688 21.25 7.191 1 64 95 GLN B N 1
ATOM 3744 C CA . GLN B 1 95 ? 20.516 22.422 7.512 1 64 95 GLN B CA 1
ATOM 3745 C C . GLN B 1 95 ? 21.562 22.672 6.43 1 64 95 GLN B C 1
ATOM 3747 O O . GLN B 1 95 ? 21.938 23.812 6.172 1 64 95 GLN B O 1
ATOM 3752 N N . LYS B 1 96 ? 21.922 21.672 5.766 1 71.06 96 LYS B N 1
ATOM 3753 C CA . LYS B 1 96 ? 23 21.781 4.785 1 71.06 96 LYS B CA 1
ATOM 3754 C C . LYS B 1 96 ? 22.453 22.016 3.383 1 71.06 96 LYS B C 1
ATOM 3756 O O . LYS B 1 96 ? 23.203 22.312 2.453 1 71.06 96 LYS B O 1
ATOM 3761 N N . SER B 1 97 ? 21.141 21.969 3.297 1 76.19 97 SER B N 1
ATOM 3762 C CA . SER B 1 97 ? 20.562 22.094 1.965 1 76.19 97 SER B CA 1
ATOM 3763 C C . SER B 1 97 ? 20.297 23.547 1.605 1 76.19 97 SER B C 1
ATOM 3765 O O . SER B 1 97 ? 19.875 24.344 2.455 1 76.19 97 SER B O 1
ATOM 3767 N N . GLN B 1 98 ? 20.516 23.891 0.377 1 83.25 98 GLN B N 1
ATOM 3768 C CA . GLN B 1 98 ? 20.188 25.234 -0.115 1 83.25 98 GLN B CA 1
ATOM 3769 C C . GLN B 1 98 ? 18.672 25.438 -0.155 1 83.25 98 GLN B C 1
ATOM 3771 O O . GLN B 1 98 ? 17.922 24.547 -0.529 1 83.25 98 GLN B O 1
ATOM 3776 N N . PRO B 1 99 ? 18.328 26.594 0.291 1 85.75 99 PRO B N 1
ATOM 3777 C CA . PRO B 1 99 ? 16.891 26.891 0.353 1 85.75 99 PRO B CA 1
ATOM 3778 C C . PRO B 1 99 ? 16.188 26.641 -0.975 1 85.75 99 PRO B C 1
ATOM 3780 O O . PRO B 1 99 ? 15.055 26.125 -0.991 1 85.75 99 PRO B O 1
ATOM 3783 N N . GLU B 1 100 ? 16.859 26.922 -2.025 1 87.19 100 GLU B N 1
ATOM 3784 C CA . GLU B 1 100 ? 16.234 26.734 -3.332 1 87.19 100 GLU B CA 1
ATOM 3785 C C . GLU B 1 100 ? 15.977 25.266 -3.623 1 87.19 100 GLU B C 1
ATOM 3787 O O . GLU B 1 100 ? 14.969 24.922 -4.246 1 87.19 100 GLU B O 1
ATOM 3792 N N . HIS B 1 101 ? 16.859 24.5 -3.16 1 88.44 101 HIS B N 1
ATOM 3793 C CA . HIS B 1 101 ? 16.672 23.062 -3.33 1 88.44 101 HIS B CA 1
ATOM 3794 C C . HIS B 1 101 ? 15.531 22.547 -2.459 1 88.44 101 HIS B C 1
ATOM 3796 O O . HIS B 1 101 ? 14.703 21.766 -2.918 1 88.44 101 HIS B O 1
ATOM 3802 N N . LEU B 1 102 ? 15.531 23.062 -1.263 1 91.31 102 LEU B N 1
ATOM 3803 C CA . LEU B 1 102 ? 14.453 22.656 -0.356 1 91.31 102 LEU B CA 1
ATOM 3804 C C . LEU B 1 102 ? 13.094 23.062 -0.921 1 91.31 102 LEU B C 1
ATOM 3806 O O . LEU B 1 102 ? 12.148 22.266 -0.882 1 91.31 102 LEU B O 1
ATOM 3810 N N . LYS B 1 103 ? 13.039 24.25 -1.491 1 94.19 103 LYS B N 1
ATOM 3811 C CA . LYS B 1 103 ? 11.805 24.734 -2.088 1 94.19 103 LYS B CA 1
ATOM 3812 C C . LYS B 1 103 ? 11.352 23.844 -3.23 1 94.19 103 LYS B C 1
ATOM 3814 O O . LYS B 1 103 ? 10.164 23.516 -3.346 1 94.19 103 LYS B O 1
ATOM 3819 N N . ALA B 1 104 ? 12.281 23.438 -4.012 1 93.69 104 ALA B N 1
ATOM 3820 C CA . ALA B 1 104 ? 11.961 22.609 -5.168 1 93.69 104 ALA B CA 1
ATOM 3821 C C . ALA B 1 104 ? 11.406 21.25 -4.734 1 93.69 104 ALA B C 1
ATOM 3823 O O . ALA B 1 104 ? 10.461 20.75 -5.34 1 93.69 104 ALA B O 1
ATOM 3824 N N . PHE B 1 105 ? 11.984 20.688 -3.713 1 93.69 105 PHE B N 1
ATOM 3825 C CA . PHE B 1 105 ? 11.547 19.375 -3.254 1 93.69 105 PHE B CA 1
ATOM 3826 C C . PHE B 1 105 ? 10.203 19.469 -2.551 1 93.69 105 PHE B C 1
ATOM 3828 O O . PHE B 1 105 ? 9.367 18.578 -2.676 1 93.69 105 PHE B O 1
ATOM 3835 N N . ILE B 1 106 ? 9.984 20.547 -1.769 1 95.94 106 ILE B N 1
ATOM 3836 C CA . ILE B 1 106 ? 8.672 20.781 -1.182 1 95.94 106 ILE B CA 1
ATOM 3837 C C . ILE B 1 106 ? 7.625 20.875 -2.285 1 95.94 106 ILE B C 1
ATOM 3839 O O . ILE B 1 106 ? 6.586 20.219 -2.215 1 95.94 106 ILE B O 1
ATOM 3843 N N . ARG B 1 107 ? 7.941 21.641 -3.311 1 95.94 107 ARG B N 1
ATOM 3844 C CA . ARG B 1 107 ? 7.031 21.844 -4.434 1 95.94 107 ARG B CA 1
ATOM 3845 C C . ARG B 1 107 ? 6.727 20.516 -5.129 1 95.94 107 ARG B C 1
ATOM 3847 O O . ARG B 1 107 ? 5.566 20.219 -5.418 1 95.94 107 ARG B O 1
ATOM 3854 N N . ASN B 1 108 ? 7.734 19.719 -5.379 1 94.38 108 ASN B N 1
ATOM 3855 C CA . ASN B 1 108 ? 7.559 18.422 -6.035 1 94.38 108 ASN B CA 1
ATOM 3856 C C . ASN B 1 108 ? 6.672 17.5 -5.215 1 94.38 108 ASN B C 1
ATOM 3858 O O . ASN B 1 108 ? 5.836 16.781 -5.77 1 94.38 108 ASN B O 1
ATOM 3862 N N . SER B 1 109 ? 6.891 17.5 -3.949 1 96 109 SER B N 1
ATOM 3863 C CA . SER B 1 109 ? 6.066 16.656 -3.082 1 96 109 SER B CA 1
ATOM 3864 C C . SER B 1 109 ? 4.613 17.109 -3.09 1 96 109 SER B C 1
ATOM 3866 O O . SER B 1 109 ? 3.697 16.281 -3.043 1 96 109 SER B O 1
ATOM 3868 N N . ALA B 1 110 ? 4.402 18.406 -3.111 1 96.88 110 ALA B N 1
ATOM 3869 C CA . ALA B 1 110 ? 3.047 18.953 -3.205 1 96.88 110 ALA B CA 1
ATOM 3870 C C . ALA B 1 110 ? 2.381 18.531 -4.512 1 96.88 110 ALA B C 1
ATOM 3872 O O . ALA B 1 110 ? 1.211 18.141 -4.523 1 96.88 110 ALA B O 1
ATOM 3873 N N . ILE B 1 111 ? 3.115 18.562 -5.57 1 95.56 111 ILE B N 1
ATOM 3874 C CA . ILE B 1 111 ? 2.607 18.141 -6.871 1 95.56 111 ILE B CA 1
ATOM 3875 C C . ILE B 1 111 ? 2.246 16.656 -6.836 1 95.56 111 ILE B C 1
ATOM 3877 O O . ILE B 1 111 ? 1.182 16.266 -7.316 1 95.56 111 ILE B O 1
ATOM 3881 N N . SER B 1 112 ? 3.145 15.867 -6.254 1 95.94 112 SER B N 1
ATOM 3882 C CA . SER B 1 112 ? 2.875 14.445 -6.086 1 95.94 112 SER B CA 1
ATOM 3883 C C . SER B 1 112 ? 1.564 14.211 -5.344 1 95.94 112 SER B C 1
ATOM 3885 O O . SER B 1 112 ? 0.755 13.375 -5.746 1 95.94 112 SER B O 1
ATOM 3887 N N . MET B 1 113 ? 1.371 14.945 -4.289 1 97.69 113 MET B N 1
ATOM 3888 C CA . MET B 1 113 ? 0.154 14.812 -3.496 1 97.69 113 MET B CA 1
ATOM 3889 C C . MET B 1 113 ? -1.076 15.18 -4.32 1 97.69 113 MET B C 1
ATOM 3891 O O . MET B 1 113 ? -2.066 14.445 -4.324 1 97.69 113 MET B O 1
ATOM 3895 N N . MET B 1 114 ? -1.01 16.25 -5.078 1 97.31 114 MET B N 1
ATOM 3896 C CA . MET B 1 114 ? -2.15 16.688 -5.875 1 97.31 114 MET B CA 1
ATOM 3897 C C . MET B 1 114 ? -2.514 15.648 -6.93 1 97.31 114 MET B C 1
ATOM 3899 O O . MET B 1 114 ? -3.693 15.359 -7.148 1 97.31 114 MET B O 1
ATOM 3903 N N . LYS B 1 115 ? -1.546 15.023 -7.504 1 95.69 115 LYS B N 1
ATOM 3904 C CA . LYS B 1 115 ? -1.779 14.016 -8.531 1 95.69 115 LYS B CA 1
ATOM 3905 C C . LYS B 1 115 ? -2.48 12.789 -7.957 1 95.69 115 LYS B C 1
ATOM 3907 O O . LYS B 1 115 ? -3.145 12.047 -8.68 1 95.69 115 LYS B O 1
ATOM 3912 N N . LYS B 1 116 ? -2.375 12.664 -6.691 1 97 116 LYS B N 1
ATOM 3913 C CA . LYS B 1 116 ? -2.943 11.5 -6.016 1 97 116 LYS B CA 1
ATOM 3914 C C . LYS B 1 116 ? -4.254 11.859 -5.32 1 97 116 LYS B C 1
ATOM 3916 O O . LYS B 1 116 ? -4.742 11.102 -4.477 1 97 116 LYS B O 1
ATOM 3921 N N . GLY B 1 117 ? -4.781 13 -5.625 1 97.88 117 GLY B N 1
ATOM 3922 C CA . GLY B 1 117 ? -6.105 13.391 -5.164 1 97.88 117 GLY B CA 1
ATOM 3923 C C . GLY B 1 117 ? -6.082 14.102 -3.824 1 97.88 117 GLY B C 1
ATOM 3924 O O . GLY B 1 117 ? -7.133 14.297 -3.205 1 97.88 117 GLY B O 1
ATOM 3925 N N . ILE B 1 118 ? -4.891 14.445 -3.359 1 98.62 118 ILE B N 1
ATOM 3926 C CA 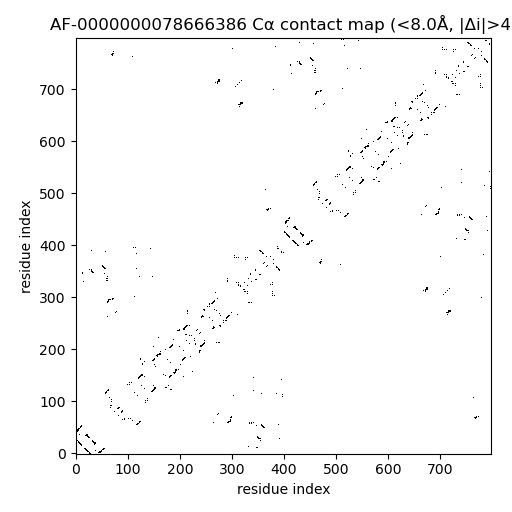. ILE B 1 118 ? -4.785 15.172 -2.102 1 98.62 118 ILE B CA 1
ATOM 3927 C C . ILE B 1 118 ? -4.941 16.672 -2.359 1 98.62 118 ILE B C 1
ATOM 3929 O O . ILE B 1 118 ? -4.133 17.266 -3.074 1 98.62 118 ILE B O 1
ATOM 3933 N N . ILE B 1 119 ? -5.941 17.266 -1.763 1 98.5 119 ILE B N 1
ATOM 3934 C CA . ILE B 1 119 ? -6.277 18.656 -2.051 1 98.5 119 ILE B CA 1
ATOM 3935 C C . ILE B 1 119 ? -5.707 19.562 -0.96 1 98.5 119 ILE B C 1
ATOM 3937 O O . ILE B 1 119 ? -5.633 20.781 -1.132 1 98.5 119 ILE B O 1
ATOM 3941 N N . ALA B 1 120 ? -5.348 18.953 0.14 1 98.81 120 ALA B N 1
ATOM 3942 C CA . ALA B 1 120 ? -4.828 19.703 1.28 1 98.81 120 ALA B CA 1
ATOM 3943 C C . ALA B 1 120 ? -3.863 18.844 2.104 1 98.81 120 ALA B C 1
ATOM 3945 O O . ALA B 1 120 ? -3.969 17.625 2.121 1 98.81 120 ALA B O 1
ATOM 3946 N N . PHE B 1 121 ? -2.926 19.516 2.703 1 98.81 121 PHE B N 1
ATOM 3947 C CA . PHE B 1 121 ? -2.031 18.812 3.623 1 98.81 121 PHE B CA 1
ATOM 3948 C C . PHE B 1 121 ? -1.661 19.719 4.797 1 98.81 121 PHE B C 1
ATOM 3950 O O . PHE B 1 121 ? -1.679 20.938 4.68 1 98.81 121 PHE B O 1
ATOM 3957 N N . ALA B 1 122 ? -1.454 19.094 5.973 1 98.88 122 ALA B N 1
ATOM 3958 C CA . ALA B 1 122 ? -0.875 19.766 7.129 1 98.88 122 ALA B CA 1
ATOM 3959 C C . ALA B 1 122 ? 0.611 19.453 7.266 1 98.88 122 ALA B C 1
ATOM 3961 O O . ALA B 1 122 ? 1.021 18.297 7.117 1 98.88 122 ALA B O 1
ATOM 3962 N N . ASP B 1 123 ? 1.389 20.453 7.496 1 98.69 123 ASP B N 1
ATOM 3963 C CA . ASP B 1 123 ? 2.834 20.297 7.598 1 98.69 123 ASP B CA 1
ATOM 3964 C C . ASP B 1 123 ? 3.361 20.828 8.93 1 98.69 123 ASP B C 1
ATOM 3966 O O . ASP B 1 123 ? 3.047 21.953 9.32 1 98.69 123 ASP B O 1
ATOM 3970 N N . PHE B 1 124 ? 4.059 19.953 9.672 1 98.12 124 PHE B N 1
ATOM 3971 C CA . PHE B 1 124 ? 4.871 20.438 10.781 1 98.12 124 PHE B CA 1
ATOM 3972 C C . PHE B 1 124 ? 6.156 21.078 10.273 1 98.12 124 PHE B C 1
ATOM 3974 O O . PHE B 1 124 ? 7.059 20.375 9.805 1 98.12 124 PHE B O 1
ATOM 3981 N N . ARG B 1 125 ? 6.184 22.328 10.383 1 95.69 125 ARG B N 1
ATOM 3982 C CA . ARG B 1 125 ? 7.309 23.016 9.758 1 95.69 125 ARG B CA 1
ATOM 3983 C C . ARG B 1 125 ? 8.328 23.469 10.797 1 95.69 125 ARG B C 1
ATOM 3985 O O . ARG B 1 125 ? 8.008 24.234 11.711 1 95.69 125 ARG B O 1
ATOM 3992 N N . GLU B 1 126 ? 9.477 23.016 10.594 1 92.12 126 GLU B N 1
ATOM 3993 C CA . GLU B 1 126 ? 10.602 23.391 11.445 1 92.12 126 GLU 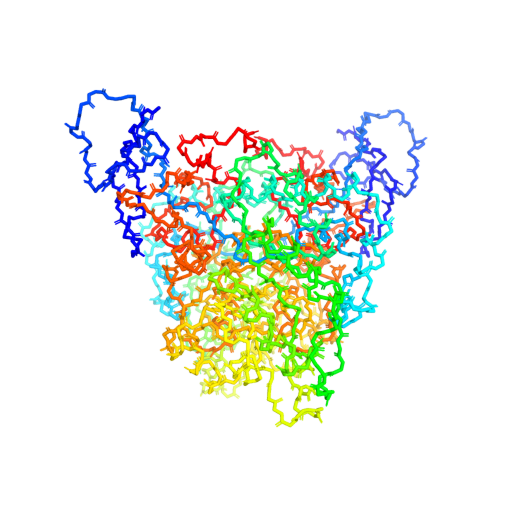B CA 1
ATOM 3994 C C . GLU B 1 126 ? 11.273 24.672 10.945 1 92.12 126 GLU B C 1
ATOM 3996 O O . GLU B 1 126 ? 10.812 25.281 9.984 1 92.12 126 GLU B O 1
ATOM 4001 N N . ASP B 1 127 ? 12.203 25.156 11.68 1 91.75 127 ASP B N 1
ATOM 4002 C CA . ASP B 1 127 ? 13.109 26.25 11.344 1 91.75 127 ASP B CA 1
ATOM 4003 C C . ASP B 1 127 ? 12.422 27.594 11.508 1 91.75 127 ASP B C 1
ATOM 4005 O O . ASP B 1 127 ? 12.648 28.516 10.727 1 91.75 127 ASP B O 1
ATOM 4009 N N . GLY B 1 128 ? 11.547 27.734 12.477 1 95.06 128 GLY B N 1
ATOM 4010 C CA . GLY B 1 128 ? 10.969 29 12.875 1 95.06 128 GLY B CA 1
ATOM 4011 C C . GLY B 1 128 ? 10.195 29.688 11.758 1 95.06 128 GLY B C 1
ATOM 4012 O O . GLY B 1 128 ? 9.625 29.016 10.898 1 95.06 128 GLY B O 1
ATOM 4013 N N . PRO B 1 129 ? 10.125 31.016 11.844 1 96.81 129 PRO B N 1
ATOM 4014 C CA . PRO B 1 129 ? 9.383 31.766 10.828 1 96.81 129 PRO B CA 1
ATOM 4015 C C . PRO B 1 129 ? 9.961 31.578 9.422 1 96.81 129 PRO B C 1
ATOM 4017 O O . PRO B 1 129 ? 9.211 31.594 8.445 1 96.81 129 PRO B O 1
ATOM 4020 N N . GLY B 1 130 ? 11.281 31.406 9.352 1 95.38 130 GLY B N 1
ATOM 4021 C CA . GLY B 1 130 ? 11.914 31.188 8.062 1 95.38 130 GLY B CA 1
ATOM 4022 C C . GLY B 1 130 ? 11.445 29.906 7.383 1 95.38 130 GLY B C 1
ATOM 4023 O O . GLY B 1 130 ? 11.266 29.891 6.164 1 95.38 130 GLY B O 1
ATOM 4024 N N . GLY B 1 131 ? 11.25 28.875 8.141 1 95.5 131 GLY B N 1
ATOM 4025 C CA . GLY B 1 131 ? 10.734 27.625 7.598 1 95.5 131 GLY B CA 1
ATOM 4026 C C . GLY B 1 131 ? 9.32 27.75 7.055 1 95.5 131 GLY B C 1
ATOM 4027 O O . GLY B 1 131 ? 9.016 27.219 5.98 1 95.5 131 GLY B O 1
ATOM 4028 N N . VAL B 1 132 ? 8.492 28.438 7.812 1 97.94 132 VAL B N 1
ATOM 4029 C CA . VAL B 1 132 ? 7.105 28.609 7.406 1 97.94 132 VAL B CA 1
ATOM 4030 C C . VAL B 1 132 ? 7.047 29.422 6.113 1 97.94 132 VAL B C 1
ATOM 4032 O O . VAL B 1 132 ? 6.301 29.094 5.195 1 97.94 132 VAL B O 1
ATOM 4035 N N . LYS B 1 133 ? 7.836 30.484 6.062 1 97.31 133 LYS B N 1
ATOM 4036 C CA . LYS B 1 133 ? 7.887 31.312 4.863 1 97.31 133 LYS B CA 1
ATOM 4037 C C . LYS B 1 133 ? 8.352 30.5 3.652 1 97.31 133 LYS B C 1
ATOM 4039 O O . LYS B 1 133 ? 7.801 30.641 2.559 1 97.31 133 LYS B O 1
ATOM 4044 N N . LEU B 1 134 ? 9.352 29.688 3.867 1 96.38 134 LEU B N 1
ATOM 4045 C CA . LEU B 1 134 ? 9.883 28.859 2.797 1 96.38 134 LEU B CA 1
ATOM 4046 C C . LEU B 1 134 ? 8.805 27.922 2.252 1 96.38 134 LEU B C 1
ATOM 4048 O O . LEU B 1 134 ? 8.68 27.75 1.037 1 96.38 134 LEU B O 1
ATOM 4052 N N . LEU B 1 135 ? 8.086 27.297 3.148 1 97.62 135 LEU B N 1
ATOM 4053 C CA . LEU B 1 135 ? 6.992 26.406 2.764 1 97.62 135 LEU B CA 1
ATOM 4054 C C . LEU B 1 135 ? 5.953 27.156 1.929 1 97.62 135 LEU B C 1
ATOM 4056 O O . LEU B 1 135 ? 5.574 26.703 0.85 1 97.62 135 LEU B O 1
ATOM 4060 N N . ARG B 1 136 ? 5.531 28.281 2.42 1 97.69 136 ARG B N 1
ATOM 4061 C CA . ARG B 1 136 ? 4.508 29.062 1.733 1 97.69 136 ARG B CA 1
ATOM 4062 C C . ARG B 1 136 ? 4.996 29.516 0.363 1 97.69 136 ARG B C 1
ATOM 4064 O O . ARG B 1 136 ? 4.25 29.469 -0.617 1 97.69 136 ARG B O 1
ATOM 4071 N N . ASP B 1 137 ? 6.234 29.891 0.301 1 97.12 137 ASP B N 1
ATOM 4072 C CA . ASP B 1 137 ? 6.82 30.312 -0.966 1 97.12 137 ASP B CA 1
ATOM 4073 C C . ASP B 1 137 ? 6.887 29.156 -1.96 1 97.12 137 ASP B C 1
ATOM 4075 O O . ASP B 1 137 ? 6.629 29.344 -3.152 1 97.12 137 ASP B O 1
ATOM 4079 N N . ALA B 1 138 ? 7.219 28.016 -1.499 1 96.88 138 ALA B N 1
ATOM 4080 C CA . ALA B 1 138 ? 7.426 26.844 -2.346 1 96.88 138 ALA B CA 1
ATOM 4081 C C . ALA B 1 138 ? 6.129 26.438 -3.043 1 96.88 138 ALA B C 1
ATOM 4083 O O . ALA B 1 138 ? 6.156 25.891 -4.152 1 96.88 138 ALA B O 1
ATOM 4084 N N . ILE B 1 139 ? 4.969 26.719 -2.414 1 97.19 139 ILE B N 1
ATOM 4085 C CA . ILE B 1 139 ? 3.723 26.188 -2.967 1 97.19 139 ILE B CA 1
ATOM 4086 C C . ILE B 1 139 ? 2.812 27.344 -3.379 1 97.19 139 ILE B C 1
ATOM 4088 O O . ILE B 1 139 ? 1.615 27.156 -3.6 1 97.19 139 ILE B O 1
ATOM 4092 N N . ALA B 1 140 ? 3.316 28.547 -3.443 1 96.25 140 ALA B N 1
ATOM 4093 C CA . ALA B 1 140 ? 2.541 29.781 -3.617 1 96.25 140 ALA B CA 1
ATOM 4094 C C . ALA B 1 140 ? 1.718 29.719 -4.902 1 96.25 140 ALA B C 1
ATOM 4096 O O . ALA B 1 140 ? 0.616 30.281 -4.965 1 96.25 140 ALA B O 1
ATOM 4097 N N . ASP B 1 141 ? 2.131 29.047 -5.906 1 94.69 141 ASP B N 1
ATOM 4098 C CA . ASP B 1 141 ? 1.438 29.047 -7.188 1 94.69 141 ASP B CA 1
ATOM 4099 C C . ASP B 1 141 ? 0.675 27.734 -7.406 1 94.69 141 ASP B C 1
ATOM 4101 O O . ASP B 1 141 ? 0.154 27.484 -8.492 1 94.69 141 ASP B O 1
ATOM 4105 N N . LEU B 1 142 ? 0.662 26.891 -6.457 1 95.69 142 LEU B N 1
ATOM 4106 C CA . LEU B 1 142 ? -0.086 25.641 -6.527 1 95.69 142 LEU B CA 1
ATOM 4107 C C . LEU B 1 142 ? -1.443 25.781 -5.844 1 95.69 142 LEU B C 1
ATOM 4109 O O . LEU B 1 142 ? -1.569 26.5 -4.844 1 95.69 142 LEU B O 1
ATOM 4113 N N . PRO B 1 143 ? -2.432 25.125 -6.387 1 96.44 143 PRO B N 1
ATOM 4114 C CA . PRO B 1 143 ? -3.773 25.266 -5.816 1 96.44 143 PRO B CA 1
ATOM 4115 C C . PRO B 1 143 ? -3.953 24.469 -4.531 1 96.44 143 PRO B C 1
ATOM 4117 O O . PRO B 1 143 ? -4.965 24.609 -3.84 1 96.44 143 PRO B O 1
ATOM 4120 N N . VAL B 1 144 ? -3.012 23.625 -4.137 1 97.31 144 VAL B N 1
ATOM 4121 C CA . VAL B 1 144 ? -3.139 22.766 -2.959 1 97.31 144 VAL B CA 1
ATOM 4122 C C . VAL B 1 144 ? -3.273 23.641 -1.707 1 97.31 144 VAL B C 1
ATOM 4124 O O . VAL B 1 144 ? -2.625 24.672 -1.593 1 97.31 144 VAL B O 1
ATOM 4127 N N . LYS B 1 145 ? -4.148 23.219 -0.79 1 98.5 145 LYS B N 1
ATOM 4128 C CA . LYS B 1 145 ? -4.309 23.906 0.486 1 98.5 145 LYS B CA 1
ATOM 4129 C C . LYS B 1 145 ? -3.297 23.406 1.514 1 98.5 145 LYS B C 1
ATOM 4131 O O . LYS B 1 145 ? -3.006 22.219 1.576 1 98.5 145 LYS B O 1
ATOM 4136 N N . CYS B 1 146 ? -2.738 24.375 2.262 1 98.56 146 CYS B N 1
ATOM 4137 C CA . CYS B 1 146 ? -1.721 24.016 3.244 1 98.56 146 CYS B CA 1
ATOM 4138 C C . CYS B 1 146 ? -2.078 24.562 4.621 1 98.56 146 CYS B C 1
ATOM 4140 O O . CYS B 1 146 ? -2.395 25.75 4.766 1 98.56 146 CYS B O 1
ATOM 4142 N N . VAL B 1 147 ? -2.17 23.688 5.602 1 98.88 147 VAL B N 1
ATOM 4143 C CA . VAL B 1 147 ? -2.184 24.078 7.008 1 98.88 147 VAL B CA 1
ATOM 4144 C C . VAL B 1 147 ? -0.768 24 7.578 1 98.88 147 VAL B C 1
ATOM 4146 O O . VAL B 1 147 ? -0.271 22.922 7.891 1 98.88 147 VAL B O 1
ATOM 4149 N N . ALA B 1 148 ? -0.162 25.188 7.684 1 98.81 148 ALA B N 1
ATOM 4150 C CA . ALA B 1 148 ? 1.22 25.266 8.148 1 98.81 148 ALA B CA 1
ATOM 4151 C C . ALA B 1 148 ? 1.281 25.391 9.672 1 98.81 148 ALA B C 1
ATOM 4153 O O . ALA B 1 148 ? 0.807 26.375 10.234 1 98.81 148 ALA B O 1
ATOM 4154 N N . LEU B 1 149 ? 1.837 24.375 10.297 1 98.88 149 LEU B N 1
ATOM 4155 C CA . LEU B 1 149 ? 2.068 24.375 11.742 1 98.88 149 LEU B CA 1
ATOM 4156 C C . LEU B 1 149 ? 3.553 24.531 12.055 1 98.88 149 LEU B C 1
ATOM 4158 O O . LEU B 1 149 ? 4.32 23.578 11.945 1 98.88 149 LEU B O 1
ATOM 4162 N N . GLY B 1 150 ? 3.875 25.75 12.461 1 98.19 150 GLY B N 1
ATOM 4163 C CA . GLY B 1 150 ? 5.281 26.047 12.672 1 98.19 150 GLY B CA 1
ATOM 4164 C C . GLY B 1 150 ? 5.734 25.812 14.102 1 98.19 150 GLY B C 1
ATOM 4165 O O . GLY B 1 150 ? 4.918 25.547 14.984 1 98.19 150 GLY B O 1
ATOM 4166 N N . ARG B 1 151 ? 7.016 25.844 14.305 1 95.06 151 ARG B N 1
ATOM 4167 C CA . ARG B 1 151 ? 7.559 25.734 15.656 1 95.06 151 ARG B CA 1
ATOM 4168 C C . ARG B 1 151 ? 8.812 26.594 15.812 1 95.06 151 ARG B C 1
ATOM 4170 O O . ARG B 1 151 ? 9.492 26.891 14.828 1 95.06 151 ARG B O 1
ATOM 4177 N N . ALA B 1 152 ? 9.07 27.031 17.078 1 92.25 152 ALA B N 1
ATOM 4178 C CA . ALA B 1 152 ? 10.32 27.703 17.406 1 92.25 152 ALA B CA 1
ATOM 4179 C C . ALA B 1 152 ? 11.469 26.703 17.531 1 92.25 152 ALA B C 1
ATOM 4181 O O . ALA B 1 152 ? 11.242 25.516 17.797 1 92.25 152 ALA B O 1
ATOM 4182 N N . ASN B 1 153 ? 12.625 27.156 17.172 1 90.56 153 ASN B N 1
ATOM 4183 C CA . ASN B 1 153 ? 13.82 26.328 17.328 1 90.56 153 ASN B CA 1
ATOM 4184 C C . ASN B 1 153 ? 14.289 26.266 18.781 1 90.56 153 ASN B C 1
ATOM 4186 O O . ASN B 1 153 ? 15.328 26.828 19.109 1 90.56 153 ASN B O 1
ATOM 4190 N N . TYR B 1 154 ? 13.562 25.609 19.625 1 91.94 154 TYR B N 1
ATOM 4191 C CA . TYR B 1 154 ? 13.891 25.5 21.031 1 91.94 154 TYR B CA 1
ATOM 4192 C C . TYR B 1 154 ? 13.484 24.141 21.594 1 91.94 154 TYR B C 1
ATOM 4194 O O . TYR B 1 154 ? 12.391 23.656 21.312 1 91.94 154 TYR B O 1
ATOM 4202 N N . TYR B 1 155 ? 14.414 23.531 22.266 1 92.31 155 TYR B N 1
ATOM 4203 C CA . TYR B 1 155 ? 14.188 22.266 22.969 1 92.31 155 TYR B CA 1
ATOM 4204 C C . TYR B 1 155 ? 14.703 22.344 24.406 1 92.31 155 TYR B C 1
ATOM 4206 O O . TYR B 1 155 ? 15.656 23.062 24.688 1 92.31 155 TYR B O 1
ATOM 4214 N N . SER B 1 156 ? 14.078 21.672 25.266 1 93.44 156 SER B N 1
ATOM 4215 C CA . SER B 1 156 ? 14.461 21.656 26.672 1 93.44 156 SER B CA 1
ATOM 4216 C C . SER B 1 156 ? 14.352 20.25 27.25 1 93.44 156 SER B C 1
ATOM 4218 O O . SER B 1 156 ? 13.75 19.359 26.641 1 93.44 156 SER B O 1
ATOM 4220 N N . ASN B 1 157 ? 15.047 20.078 28.375 1 94 157 ASN B N 1
ATOM 4221 C CA . ASN B 1 157 ? 14.875 18.844 29.141 1 94 157 ASN B CA 1
ATOM 4222 C C . ASN B 1 157 ? 13.523 18.812 29.844 1 94 157 ASN B C 1
ATOM 4224 O O . ASN B 1 157 ? 13.203 19.719 30.609 1 94 157 ASN B O 1
ATOM 4228 N N . PRO B 1 158 ? 12.812 17.719 29.562 1 94.25 158 PRO B N 1
ATOM 4229 C CA . PRO B 1 158 ? 11.453 17.688 30.109 1 94.25 158 PRO B CA 1
ATOM 4230 C C . PRO B 1 158 ? 11.43 17.688 31.641 1 94.25 158 PRO B C 1
ATOM 4232 O O . PRO B 1 158 ? 10.391 17.969 32.25 1 94.25 158 PRO B O 1
ATOM 4235 N N . LYS B 1 159 ? 12.531 17.375 32.219 1 92.81 159 LYS B N 1
ATOM 4236 C CA . LYS B 1 159 ? 12.602 17.312 33.656 1 92.81 159 LYS B CA 1
ATOM 4237 C C . LYS B 1 159 ? 12.766 18.719 34.25 1 92.81 159 LYS B C 1
ATOM 4239 O O . LYS B 1 159 ? 12.555 18.906 35.469 1 92.81 159 LYS B O 1
ATOM 4244 N N . ASP B 1 160 ? 13.188 19.641 33.406 1 93.38 160 ASP B N 1
ATOM 4245 C CA . ASP B 1 160 ? 13.383 21 33.906 1 93.38 160 ASP B CA 1
ATOM 4246 C C . ASP B 1 160 ? 12.047 21.672 34.219 1 93.38 160 ASP B C 1
ATOM 4248 O O . ASP B 1 160 ? 10.984 21.141 33.875 1 93.38 160 ASP B O 1
ATOM 4252 N N . VAL B 1 161 ? 12.133 22.828 34.906 1 91.5 161 VAL B N 1
ATOM 4253 C CA . VAL B 1 161 ? 10.906 23.484 35.375 1 91.5 161 VAL B CA 1
ATOM 4254 C C . VAL B 1 161 ? 10.719 24.781 34.594 1 91.5 161 VAL B C 1
ATOM 4256 O O . VAL B 1 161 ? 9.609 25.312 34.531 1 91.5 161 VAL B O 1
ATOM 4259 N N . ALA B 1 162 ? 11.727 25.281 34 1 92.94 162 ALA B N 1
ATOM 4260 C CA . ALA B 1 162 ? 11.703 26.578 33.344 1 92.94 162 ALA B CA 1
ATOM 4261 C C . ALA B 1 162 ? 10.82 26.547 32.094 1 92.94 162 ALA B C 1
ATOM 4263 O O . ALA B 1 162 ? 10.711 25.5 31.422 1 92.94 162 ALA B O 1
ATOM 4264 N N . GLY B 1 163 ? 10.164 27.641 31.828 1 96.12 163 GLY B N 1
ATOM 4265 C CA . GLY B 1 163 ? 9.406 27.797 30.594 1 96.12 163 GLY B CA 1
ATOM 4266 C C . GLY B 1 163 ? 10.25 28.25 29.422 1 96.12 163 GLY B C 1
ATOM 4267 O O . GLY B 1 163 ? 11.461 28 29.391 1 96.12 163 GLY B O 1
ATOM 4268 N N . LEU B 1 164 ? 9.586 28.734 28.453 1 97.31 164 LEU B N 1
ATOM 4269 C CA . LEU B 1 164 ? 10.258 29.203 27.25 1 97.31 164 LEU B CA 1
ATOM 4270 C C . LEU B 1 164 ? 11.109 30.438 27.547 1 97.31 164 LEU B C 1
ATOM 4272 O O . LEU B 1 164 ? 10.648 31.375 28.203 1 97.31 164 LEU B O 1
ATOM 4276 N N . PRO B 1 165 ? 12.359 30.453 27.125 1 97.25 165 PRO B N 1
ATOM 4277 C CA . PRO B 1 165 ? 13.117 31.703 27.203 1 97.25 165 PRO B CA 1
ATOM 4278 C C . PRO B 1 165 ? 12.562 32.781 26.297 1 97.25 165 PRO B C 1
ATOM 4280 O O . PRO B 1 165 ? 11.836 32.5 25.344 1 97.25 165 PRO B O 1
ATOM 4283 N N . PRO B 1 166 ? 12.898 34.031 26.547 1 97.25 166 PRO B N 1
ATOM 4284 C CA . PRO B 1 166 ? 12.359 35.156 25.781 1 97.25 166 PRO B CA 1
ATOM 4285 C C . PRO B 1 166 ? 12.57 35 24.281 1 97.25 166 PRO B C 1
ATOM 4287 O O . PRO B 1 166 ? 11.695 35.344 23.484 1 97.25 166 PRO B O 1
ATOM 4290 N N . GLU B 1 167 ? 13.648 34.469 23.906 1 96.69 167 GLU B N 1
ATOM 4291 C CA . GLU B 1 167 ? 13.953 34.312 22.5 1 96.69 167 GLU B CA 1
ATOM 4292 C C . GLU B 1 167 ? 13 33.312 21.844 1 96.69 167 GLU B C 1
ATOM 4294 O O . GLU B 1 167 ? 12.547 33.531 20.719 1 96.69 167 GLU B O 1
ATOM 4299 N N . ALA B 1 168 ? 12.75 32.25 22.531 1 97.19 168 ALA B N 1
ATOM 4300 C CA . ALA B 1 168 ? 11.828 31.25 22.016 1 97.19 168 ALA B CA 1
ATOM 4301 C C . ALA B 1 168 ? 10.406 31.781 21.969 1 97.19 168 ALA B C 1
ATOM 4303 O O . ALA B 1 168 ? 9.648 31.469 21.031 1 97.19 168 ALA B O 1
ATOM 4304 N N . ILE B 1 169 ? 10.039 32.531 22.969 1 98.06 169 ILE B N 1
ATOM 4305 C CA . ILE B 1 169 ? 8.727 33.188 22.969 1 98.06 169 ILE B CA 1
ATOM 4306 C C . ILE B 1 169 ? 8.602 34.094 21.75 1 98.06 169 ILE B C 1
ATOM 4308 O O . ILE B 1 169 ? 7.598 34.062 21.031 1 98.06 169 ILE B O 1
ATOM 4312 N N . GLY B 1 170 ? 9.633 34.938 21.562 1 98 170 GLY B N 1
ATOM 4313 C CA . GLY B 1 170 ? 9.633 35.844 20.422 1 98 170 GLY B CA 1
ATOM 4314 C C . GLY B 1 170 ? 9.523 35.125 19.094 1 98 170 GLY B C 1
ATOM 4315 O O . GLY B 1 170 ? 8.766 35.531 18.219 1 98 170 GLY B O 1
ATOM 4316 N N . GLN B 1 171 ? 10.227 34.062 18.938 1 97.88 171 GLN B N 1
ATOM 4317 C CA . GLN B 1 171 ? 10.188 33.281 17.703 1 97.88 171 GLN B CA 1
ATOM 4318 C C . GLN B 1 171 ? 8.828 32.625 17.516 1 97.88 171 GLN B C 1
ATOM 4320 O O . GLN B 1 171 ? 8.32 32.562 16.391 1 97.88 171 GLN B O 1
ATOM 4325 N N . THR B 1 172 ? 8.305 32.094 18.578 1 98.44 172 THR B N 1
ATOM 4326 C CA . THR B 1 172 ? 6.988 31.484 18.516 1 98.44 172 THR B CA 1
ATOM 4327 C C . THR B 1 172 ? 5.938 32.5 18.062 1 98.44 172 THR B C 1
ATOM 4329 O O . THR B 1 172 ? 5.078 32.156 17.234 1 98.44 172 THR B O 1
ATOM 4332 N N . GLN B 1 173 ? 6.02 33.688 18.578 1 98.5 173 GLN B N 1
ATOM 4333 C CA . GLN B 1 173 ? 5.094 34.75 18.188 1 98.5 173 GLN B CA 1
ATOM 4334 C C . GLN B 1 173 ? 5.25 35.062 16.703 1 98.5 173 GLN B C 1
ATOM 4336 O O . GLN B 1 173 ? 4.262 35.281 16 1 98.5 173 GLN B O 1
ATOM 4341 N N . GLN B 1 174 ? 6.484 35.125 16.25 1 98.44 174 GLN B N 1
ATOM 4342 C CA . GLN B 1 174 ? 6.746 35.375 14.828 1 98.44 174 GLN B CA 1
ATOM 4343 C C . GLN B 1 174 ? 6.176 34.281 13.961 1 98.44 174 GLN B C 1
ATOM 4345 O O . GLN B 1 174 ? 5.633 34.531 12.883 1 98.44 174 GLN B O 1
ATOM 4350 N N . VAL B 1 175 ? 6.324 33.031 14.406 1 98.56 175 VAL B N 1
ATOM 4351 C CA . VAL B 1 175 ? 5.766 31.875 13.703 1 98.56 175 VAL B CA 1
ATOM 4352 C C . VAL B 1 175 ? 4.25 32.031 13.602 1 98.56 175 VAL B C 1
ATOM 4354 O O . VAL B 1 175 ? 3.67 31.844 12.531 1 98.56 175 VAL B O 1
ATOM 4357 N N . LEU B 1 176 ? 3.639 32.375 14.68 1 98.56 176 LEU B N 1
ATOM 4358 C CA . LEU B 1 176 ? 2.184 32.438 14.773 1 98.56 176 LEU B CA 1
ATOM 4359 C C . LEU B 1 176 ? 1.627 33.562 13.906 1 98.56 176 LEU B C 1
ATOM 4361 O O . LEU B 1 176 ? 0.44 33.562 13.57 1 98.56 176 LEU B O 1
ATOM 4365 N N . GLU B 1 177 ? 2.465 34.531 13.523 1 98.19 177 GLU B N 1
ATOM 4366 C CA . GLU B 1 177 ? 2.041 35.594 12.641 1 98.19 177 GLU B CA 1
ATOM 4367 C C . GLU B 1 177 ? 1.799 35.094 11.219 1 98.19 177 GLU B C 1
ATOM 4369 O O . GLU B 1 177 ? 0.979 35.656 10.484 1 98.19 177 GLU B O 1
ATOM 4374 N N . ILE B 1 178 ? 2.498 34.031 10.867 1 97.94 178 ILE B N 1
ATOM 4375 C CA . ILE B 1 178 ? 2.455 33.656 9.461 1 97.94 178 ILE B CA 1
ATOM 4376 C C . ILE B 1 178 ? 1.991 32.219 9.328 1 97.94 178 ILE B C 1
ATOM 4378 O O . ILE B 1 178 ? 1.688 31.75 8.227 1 97.94 178 ILE B O 1
ATOM 4382 N N . ALA B 1 179 ? 1.942 31.453 10.422 1 98.56 179 ALA B N 1
ATOM 4383 C CA . ALA B 1 179 ? 1.501 30.062 10.406 1 98.56 179 ALA B CA 1
ATOM 4384 C C . ALA B 1 179 ? 0.037 29.953 10.828 1 98.56 179 ALA B C 1
ATOM 4386 O O . ALA B 1 179 ? -0.556 30.922 11.305 1 98.56 179 ALA B O 1
ATOM 4387 N N . ASP B 1 180 ? -0.524 28.781 10.555 1 98.75 180 ASP B N 1
ATOM 4388 C CA . ASP B 1 180 ? -1.903 28.5 10.938 1 98.75 180 ASP B CA 1
ATOM 4389 C C . ASP B 1 180 ? -1.977 27.969 12.367 1 98.75 180 ASP B C 1
ATOM 4391 O O . ASP B 1 180 ? -3.064 27.844 12.93 1 98.75 180 ASP B O 1
ATOM 4395 N N . GLY B 1 181 ? -0.86 27.703 12.906 1 98.81 181 GLY B N 1
ATOM 4396 C CA . GLY B 1 181 ? -0.757 27.188 14.266 1 98.81 181 GLY B CA 1
ATOM 4397 C C . GLY B 1 181 ? 0.633 26.688 14.609 1 98.81 181 GLY B C 1
ATOM 4398 O O . GLY B 1 181 ? 1.616 27.094 13.984 1 98.81 181 GLY B O 1
ATOM 4399 N N . LEU B 1 182 ? 0.707 25.922 15.695 1 98.81 182 LEU B N 1
ATOM 4400 C CA . LEU B 1 182 ? 1.976 25.391 16.188 1 98.81 182 LEU B CA 1
ATOM 4401 C C . LEU B 1 182 ? 2.012 23.875 16.062 1 98.81 182 LEU B C 1
ATOM 4403 O O . LEU B 1 182 ? 1.027 23.188 16.375 1 98.81 182 LEU B O 1
ATOM 4407 N N . GLY B 1 183 ? 3.039 23.344 15.43 1 98.56 183 GLY B N 1
ATOM 4408 C CA . GLY B 1 183 ? 3.379 21.938 15.469 1 98.56 183 GLY B CA 1
ATOM 4409 C C . GLY B 1 183 ? 4.535 21.625 16.406 1 98.56 183 GLY B C 1
ATOM 4410 O O . GLY B 1 183 ? 5.699 21.812 16.047 1 98.56 183 GLY B O 1
ATOM 4411 N N . ILE B 1 184 ? 4.211 21.094 17.547 1 97.62 184 ILE B N 1
ATOM 4412 C CA . ILE B 1 184 ? 5.211 20.859 18.594 1 97.62 184 ILE B CA 1
ATOM 4413 C C . ILE B 1 184 ? 5.828 19.469 18.422 1 97.62 184 ILE B C 1
ATOM 4415 O O . ILE B 1 184 ? 5.121 18.516 18.125 1 97.62 184 ILE B O 1
ATOM 4419 N N . SER B 1 185 ? 7.125 19.359 18.594 1 95.56 185 SER B N 1
ATOM 4420 C CA . SER B 1 185 ? 7.852 18.125 18.344 1 95.56 185 SER B CA 1
ATOM 4421 C C . SER B 1 185 ? 7.371 17 19.25 1 95.56 185 SER B C 1
ATOM 4423 O O . SER B 1 185 ? 7.098 15.891 18.797 1 95.56 185 SER B O 1
ATOM 4425 N N . GLY B 1 186 ? 7.348 17.234 20.5 1 97 186 GLY B N 1
ATOM 4426 C CA . GLY B 1 186 ? 6.926 16.234 21.469 1 97 186 GLY B CA 1
ATOM 4427 C C . GLY B 1 186 ? 7.059 16.719 22.906 1 97 186 GLY B C 1
ATOM 4428 O O . GLY B 1 186 ? 7.621 17.781 23.172 1 97 186 GLY B O 1
ATOM 4429 N N . ALA B 1 187 ? 6.488 15.984 23.812 1 97.31 187 ALA B N 1
ATOM 4430 C CA . ALA B 1 187 ? 6.531 16.328 25.219 1 97.31 187 ALA B CA 1
ATOM 4431 C C . ALA B 1 187 ? 7.934 16.156 25.797 1 97.31 187 ALA B C 1
ATOM 4433 O O . ALA B 1 187 ? 8.336 16.875 26.703 1 97.31 187 ALA B O 1
ATOM 4434 N N . ASN B 1 188 ? 8.672 15.273 25.188 1 96.94 188 ASN B N 1
ATOM 4435 C CA . ASN B 1 188 ? 9.969 14.906 25.734 1 96.94 188 ASN B CA 1
ATOM 4436 C C . ASN B 1 188 ? 11.031 15.953 25.422 1 96.94 188 ASN B C 1
ATOM 4438 O O . ASN B 1 188 ? 12.117 15.945 26.016 1 96.94 188 ASN B O 1
ATOM 4442 N N . GLU B 1 189 ? 10.711 16.859 24.531 1 95.5 189 GLU B N 1
ATOM 4443 C CA . GLU B 1 189 ? 11.617 17.953 24.203 1 95.5 189 GLU B CA 1
ATOM 4444 C C . GLU B 1 189 ? 11.141 19.281 24.812 1 95.5 189 GLU B C 1
ATOM 4446 O O . GLU B 1 189 ? 11.633 20.344 24.453 1 95.5 189 GLU B O 1
ATOM 4451 N N . ASN B 1 190 ? 10.258 19.188 25.719 1 97.19 190 ASN B N 1
ATOM 4452 C CA . ASN B 1 190 ? 9.688 20.375 26.328 1 97.19 190 ASN B CA 1
ATOM 4453 C C . ASN B 1 190 ? 9.383 20.156 27.797 1 97.19 190 ASN B C 1
ATOM 4455 O O . ASN B 1 190 ? 9.016 19.062 28.203 1 97.19 190 ASN B O 1
ATOM 4459 N N . THR B 1 191 ? 9.562 21.219 28.609 1 97.38 191 THR B N 1
ATOM 4460 C CA . THR B 1 191 ? 9.055 21.188 29.984 1 97.38 191 THR B CA 1
ATOM 4461 C C . THR B 1 191 ? 7.539 21.344 30 1 97.38 191 THR B C 1
ATOM 4463 O O . THR B 1 191 ? 6.945 21.812 29.031 1 97.38 191 THR B O 1
ATOM 4466 N N . ASP B 1 192 ? 6.926 20.938 31.094 1 97.94 192 ASP B N 1
ATOM 4467 C CA . ASP B 1 192 ? 5.488 21.125 31.266 1 97.94 192 ASP B CA 1
ATOM 4468 C C . ASP B 1 192 ? 5.113 22.594 31.141 1 97.94 192 ASP B C 1
ATOM 4470 O O . ASP B 1 192 ? 4.098 22.938 30.516 1 97.94 192 ASP B O 1
ATOM 4474 N N . MET B 1 193 ? 5.926 23.453 31.703 1 98.19 193 MET B N 1
ATOM 4475 C CA . MET B 1 193 ? 5.68 24.891 31.625 1 98.19 193 MET B CA 1
ATOM 4476 C C . MET B 1 193 ? 5.754 25.391 30.188 1 98.19 193 MET B C 1
ATOM 4478 O O . MET B 1 193 ? 4.938 26.219 29.781 1 98.19 193 MET B O 1
ATOM 4482 N N . ALA B 1 194 ? 6.723 24.938 29.438 1 98.06 194 ALA B N 1
ATOM 4483 C CA . ALA B 1 194 ? 6.84 25.312 28.031 1 98.06 194 ALA B CA 1
ATOM 4484 C C . ALA B 1 194 ? 5.594 24.906 27.25 1 98.06 194 ALA B C 1
ATOM 4486 O O . ALA B 1 194 ? 5.094 25.656 26.422 1 98.06 194 ALA B O 1
ATOM 4487 N N . LEU B 1 195 ? 5.105 23.672 27.484 1 98.38 195 LEU B N 1
ATOM 4488 C CA . LEU B 1 195 ? 3.9 23.188 26.828 1 98.38 195 LEU B CA 1
ATOM 4489 C C . LEU B 1 195 ? 2.719 24.109 27.109 1 98.38 195 LEU B C 1
ATOM 4491 O O . LEU B 1 195 ? 1.98 24.484 26.188 1 98.38 195 LEU B O 1
ATOM 4495 N N . SER B 1 196 ? 2.584 24.5 28.359 1 98.5 196 SER B N 1
ATOM 4496 C CA . SER B 1 196 ? 1.508 25.422 28.734 1 98.5 196 SER B CA 1
ATOM 4497 C C . SER B 1 196 ? 1.656 26.766 28.047 1 98.5 196 SER B C 1
ATOM 4499 O O . SER B 1 196 ? 0.666 27.359 27.625 1 98.5 196 SER B O 1
ATOM 4501 N N . GLN B 1 197 ? 2.859 27.234 27.984 1 98.44 197 GLN B N 1
ATOM 4502 C CA . GLN B 1 197 ? 3.125 28.531 27.359 1 98.44 197 GLN B CA 1
ATOM 4503 C C . GLN B 1 197 ? 2.824 28.484 25.859 1 98.44 197 GLN B C 1
ATOM 4505 O O . GLN B 1 197 ? 2.326 29.469 25.297 1 98.44 197 GLN B O 1
ATOM 4510 N N . TYR B 1 198 ? 3.162 27.344 25.156 1 98.44 198 TYR B N 1
ATOM 4511 C CA . TYR B 1 198 ? 2.811 27.203 23.75 1 98.44 198 TYR B CA 1
ATOM 4512 C C . TYR B 1 198 ? 1.307 27.344 23.547 1 98.44 198 TYR B C 1
ATOM 4514 O O . TYR B 1 198 ? 0.862 28.016 22.625 1 98.44 198 TYR B O 1
ATOM 4522 N N . ARG B 1 199 ? 0.498 26.703 24.391 1 98.38 199 ARG B N 1
ATOM 4523 C CA . ARG B 1 199 ? -0.955 26.797 24.297 1 98.38 199 ARG B CA 1
ATOM 4524 C C . ARG B 1 199 ? -1.419 28.234 24.469 1 98.38 199 ARG B C 1
ATOM 4526 O O . ARG B 1 199 ? -2.256 28.719 23.703 1 98.38 199 ARG B O 1
ATOM 4533 N N . GLN B 1 200 ? -0.871 28.891 25.453 1 98.44 200 GLN B N 1
ATOM 4534 C CA . GLN B 1 200 ? -1.246 30.281 25.734 1 98.44 200 GLN B CA 1
ATOM 4535 C C . GLN B 1 200 ? -0.902 31.188 24.562 1 98.44 200 GLN B C 1
ATOM 4537 O O . GLN B 1 200 ? -1.71 32.031 24.156 1 98.44 200 GLN B O 1
ATOM 4542 N N . LEU B 1 201 ? 0.282 31.031 24.047 1 98.44 201 LEU B N 1
ATOM 4543 C CA . LEU B 1 201 ? 0.748 31.859 22.953 1 98.44 201 LEU B CA 1
ATOM 4544 C C . LEU B 1 201 ? -0.093 31.641 21.703 1 98.44 201 LEU B C 1
ATOM 4546 O O . LEU B 1 201 ? -0.346 32.562 20.938 1 98.44 201 LEU B O 1
ATOM 4550 N N . ALA B 1 202 ? -0.546 30.406 21.422 1 98.31 202 ALA B N 1
ATOM 4551 C CA . ALA B 1 202 ? -1.232 30.031 20.188 1 98.31 202 ALA B CA 1
ATOM 4552 C C . ALA B 1 202 ? -2.623 30.656 20.125 1 98.31 202 ALA B C 1
ATOM 4554 O O . ALA B 1 202 ? -3.168 30.875 19.031 1 98.31 202 ALA B O 1
ATOM 4555 N N . GLY B 1 203 ? -3.238 30.984 21.344 1 97.44 203 GLY B N 1
ATOM 4556 C CA . GLY B 1 203 ? -4.605 31.469 21.359 1 97.44 203 GLY B CA 1
ATOM 4557 C C . GLY B 1 203 ? -5.586 30.531 20.688 1 97.44 203 GLY B C 1
ATOM 4558 O O . GLY B 1 203 ? -5.676 29.359 21.078 1 97.44 203 GLY B O 1
ATOM 4559 N N . GLU B 1 204 ? -6.188 31 19.625 1 97.31 204 GLU B N 1
ATOM 4560 C CA . GLU B 1 204 ? -7.223 30.219 18.969 1 97.31 204 GLU B CA 1
ATOM 4561 C C . GLU B 1 204 ? -6.648 29.422 17.797 1 97.31 204 GLU B C 1
ATOM 4563 O O . GLU B 1 204 ? -7.363 28.625 17.172 1 97.31 204 GLU B O 1
ATOM 4568 N N . LYS B 1 205 ? -5.418 29.578 17.516 1 98.56 205 LYS B N 1
ATOM 4569 C CA . LYS B 1 205 ? -4.805 28.859 16.391 1 98.56 205 LYS B CA 1
ATOM 4570 C C . LYS B 1 205 ? -4.598 27.391 16.734 1 98.56 205 LYS B C 1
ATOM 4572 O O . LYS B 1 205 ? -4.68 27 17.906 1 98.56 205 LYS B O 1
ATOM 4577 N N . LEU B 1 206 ? -4.41 26.609 15.734 1 98.81 206 LEU B N 1
ATOM 4578 C CA . LEU B 1 206 ? -4.246 25.172 15.906 1 98.81 206 LEU B CA 1
ATOM 4579 C C . LEU B 1 206 ? -2.969 24.859 16.688 1 98.81 206 LEU B C 1
ATOM 4581 O O . LEU B 1 206 ? -1.933 25.484 16.453 1 98.81 206 LEU B O 1
ATOM 4585 N N . VAL B 1 207 ? -3.029 23.938 17.594 1 98.81 207 VAL B N 1
ATOM 4586 C CA . VAL B 1 207 ? -1.869 23.391 18.281 1 98.81 207 VAL B CA 1
ATOM 4587 C C . VAL B 1 207 ? -1.875 21.875 18.172 1 98.81 207 VAL B C 1
ATOM 4589 O O . VAL B 1 207 ? -2.875 21.219 18.484 1 98.81 207 VAL B O 1
ATOM 4592 N N . ALA B 1 208 ? -0.831 21.312 17.656 1 98.88 208 ALA B N 1
ATOM 4593 C CA . ALA B 1 208 ? -0.669 19.875 17.484 1 98.88 208 ALA B CA 1
ATOM 4594 C C . ALA B 1 208 ? 0.688 19.422 18.016 1 98.88 208 ALA B C 1
ATOM 4596 O O . ALA B 1 208 ? 1.609 20.219 18.156 1 98.88 208 ALA B O 1
ATOM 4597 N N . ILE B 1 209 ? 0.784 18.141 18.297 1 98.75 209 ILE B N 1
ATOM 4598 C CA . ILE B 1 209 ? 2.01 17.609 18.906 1 98.75 209 ILE B CA 1
ATOM 4599 C C . ILE B 1 209 ? 2.137 16.125 18.609 1 98.75 209 ILE B C 1
ATOM 4601 O O . ILE B 1 209 ? 1.131 15.422 18.453 1 98.75 209 ILE B O 1
ATOM 4605 N N . HIS B 1 210 ? 3.354 15.609 18.375 1 98.5 210 HIS B N 1
ATOM 4606 C CA . HIS B 1 210 ? 3.592 14.172 18.391 1 98.5 210 HIS B CA 1
ATOM 4607 C C . HIS B 1 210 ? 3.533 13.609 19.797 1 98.5 210 HIS B C 1
ATOM 4609 O O . HIS B 1 210 ? 4.039 14.234 20.734 1 98.5 210 HIS B O 1
ATOM 4615 N N . ALA B 1 211 ? 2.975 12.453 20 1 98.5 211 ALA B N 1
ATOM 4616 C CA . ALA B 1 211 ? 3.002 11.797 21.297 1 98.5 211 ALA B CA 1
ATOM 4617 C C . ALA B 1 211 ? 2.793 10.297 21.156 1 98.5 211 ALA B C 1
ATOM 4619 O O . ALA B 1 211 ? 2.113 9.836 20.234 1 98.5 211 ALA B O 1
ATOM 4620 N N . ALA B 1 212 ? 3.4 9.531 22.047 1 98.31 212 ALA B N 1
ATOM 4621 C CA . ALA B 1 212 ? 3.246 8.086 22.188 1 98.31 212 ALA B CA 1
ATOM 4622 C C . ALA B 1 212 ? 3.533 7.375 20.859 1 98.31 212 ALA B C 1
ATOM 4624 O O . ALA B 1 212 ? 2.793 6.473 20.453 1 98.31 212 ALA B O 1
ATOM 4625 N N . GLU B 1 213 ? 4.512 7.828 20.172 1 96.56 213 GLU B N 1
ATOM 4626 C CA . GLU B 1 213 ? 4.84 7.27 18.875 1 96.56 213 GLU B CA 1
ATOM 4627 C C . GLU B 1 213 ? 5.512 5.906 19 1 96.56 213 GLU B C 1
ATOM 4629 O O . GLU B 1 213 ? 5.102 4.938 18.359 1 96.56 213 GLU B O 1
ATOM 4634 N N . SER B 1 214 ? 6.543 5.871 19.828 1 94.19 214 SER B N 1
ATOM 4635 C CA . SER B 1 214 ? 7.289 4.633 20.016 1 94.19 214 SER B CA 1
ATOM 4636 C C . SER B 1 214 ? 7.297 4.211 21.484 1 94.19 214 SER B C 1
ATOM 4638 O O . SER B 1 214 ? 7.043 5.031 22.375 1 94.19 214 SER B O 1
ATOM 4640 N N . LYS B 1 215 ? 7.582 2.957 21.719 1 93.94 215 LYS B N 1
ATOM 4641 C CA . LYS B 1 215 ? 7.719 2.471 23.078 1 93.94 215 LYS B CA 1
ATOM 4642 C C . LYS B 1 215 ? 8.828 3.211 23.828 1 93.94 215 LYS B C 1
ATOM 4644 O O . LYS B 1 215 ? 8.703 3.51 25.016 1 93.94 215 LYS B O 1
ATOM 4649 N N . GLU B 1 216 ? 9.836 3.527 23.094 1 93.06 216 GLU B N 1
ATOM 4650 C CA . GLU B 1 216 ? 10.992 4.199 23.672 1 93.06 216 GLU B CA 1
ATOM 4651 C C . GLU B 1 216 ? 10.625 5.586 24.188 1 93.06 216 GLU B C 1
ATOM 4653 O O . GLU B 1 216 ? 11.047 5.977 25.281 1 93.06 216 GLU B O 1
ATOM 4658 N N . THR B 1 217 ? 9.883 6.348 23.422 1 94.56 217 THR B N 1
ATOM 4659 C CA . THR B 1 217 ? 9.523 7.703 23.844 1 94.56 217 THR B CA 1
ATOM 4660 C C . THR B 1 217 ? 8.562 7.672 25.016 1 94.56 217 THR B C 1
ATOM 4662 O O . THR B 1 217 ? 8.625 8.531 25.906 1 94.56 217 THR B O 1
ATOM 4665 N N . VAL B 1 218 ? 7.703 6.688 25.047 1 96.69 218 VAL B N 1
ATOM 4666 C CA . VAL B 1 218 ? 6.773 6.527 26.156 1 96.69 218 VAL B CA 1
ATOM 4667 C C . VAL B 1 218 ? 7.543 6.223 27.438 1 96.69 218 VAL B C 1
ATOM 4669 O O . VAL B 1 218 ? 7.312 6.855 28.484 1 96.69 218 VAL B O 1
ATOM 4672 N N . GLU B 1 219 ? 8.445 5.297 27.328 1 96.88 219 GLU B N 1
ATOM 4673 C CA . GLU B 1 219 ? 9.242 4.902 28.484 1 96.88 219 GLU B CA 1
ATOM 4674 C C . GLU B 1 219 ? 10.133 6.047 28.953 1 96.88 219 GLU B C 1
ATOM 4676 O O . GLU B 1 219 ? 10.312 6.242 30.156 1 96.88 219 GLU B O 1
ATOM 4681 N N . PHE B 1 220 ? 10.688 6.762 28.016 1 96.62 220 PHE B N 1
ATOM 4682 C CA . PHE B 1 220 ? 11.531 7.898 28.359 1 96.62 220 PHE B CA 1
ATOM 4683 C C . PHE B 1 220 ? 10.766 8.922 29.188 1 96.62 220 PHE B C 1
ATOM 4685 O O . PHE B 1 220 ? 11.258 9.398 30.219 1 96.62 220 PHE B O 1
ATOM 4692 N N . SER B 1 221 ? 9.578 9.289 28.75 1 97.56 221 SER B N 1
ATOM 4693 C CA . SER B 1 221 ? 8.773 10.273 29.453 1 97.56 221 SER B CA 1
ATOM 4694 C C . SER B 1 221 ? 8.492 9.828 30.891 1 97.56 221 SER B C 1
ATOM 4696 O O . SER B 1 221 ? 8.656 10.609 31.828 1 97.56 221 SER B O 1
ATOM 4698 N N . LYS B 1 222 ? 8.133 8.586 31.031 1 97.19 222 LYS B N 1
ATOM 4699 C CA . LYS B 1 222 ? 7.82 8.039 32.344 1 97.19 222 LYS B CA 1
ATOM 4700 C C . LYS B 1 222 ? 9.055 8.039 33.25 1 97.19 222 LYS B C 1
ATOM 4702 O O . LYS B 1 222 ? 8.969 8.391 34.438 1 97.19 222 LYS B O 1
ATOM 4707 N N . ALA B 1 223 ? 10.094 7.625 32.656 1 97.06 223 ALA B N 1
ATOM 4708 C CA . ALA B 1 223 ? 11.336 7.52 33.406 1 97.06 223 ALA B CA 1
ATOM 4709 C C . ALA B 1 223 ? 11.82 8.891 33.875 1 97.06 223 ALA B C 1
ATOM 4711 O O . ALA B 1 223 ? 12.383 9.031 34.969 1 97.06 223 ALA B O 1
ATOM 4712 N N . HIS B 1 224 ? 11.594 9.898 33.125 1 95.38 224 HIS B N 1
ATOM 4713 C CA . HIS B 1 224 ? 12.219 11.195 33.375 1 95.38 224 HIS B CA 1
ATOM 4714 C C . HIS B 1 224 ? 11.25 12.133 34.094 1 95.38 224 HIS B C 1
ATOM 4716 O O . HIS B 1 224 ? 11.68 13.031 34.812 1 95.38 224 HIS B O 1
ATOM 4722 N N . THR B 1 225 ? 9.945 11.945 33.906 1 96.69 225 THR B N 1
ATOM 4723 C CA . THR B 1 225 ? 9.008 12.914 34.469 1 96.69 225 THR B CA 1
ATOM 4724 C C . THR B 1 225 ? 8.008 12.227 35.406 1 96.69 225 THR B C 1
ATOM 4726 O O . THR B 1 225 ? 7.238 12.891 36.094 1 96.69 225 THR B O 1
ATOM 4729 N N . GLY B 1 226 ? 7.996 10.875 35.375 1 96.94 226 GLY B N 1
ATOM 4730 C CA . GLY B 1 226 ? 7.027 10.117 36.125 1 96.94 226 GLY B CA 1
ATOM 4731 C C . GLY B 1 226 ? 5.656 10.062 35.5 1 96.94 226 GLY B C 1
ATOM 4732 O O . GLY B 1 226 ? 4.734 9.453 36.031 1 96.94 226 GLY B O 1
ATOM 4733 N N . ARG B 1 227 ? 5.543 10.648 34.344 1 96.94 227 ARG B N 1
ATOM 4734 C CA . ARG B 1 227 ? 4.266 10.719 33.656 1 96.94 227 ARG B CA 1
ATOM 4735 C C . ARG B 1 227 ? 4.422 10.328 32.188 1 96.94 227 ARG B C 1
ATOM 4737 O O . ARG B 1 227 ? 5.52 10.414 31.641 1 96.94 227 ARG B O 1
ATOM 4744 N N . SER B 1 228 ? 3.287 9.867 31.578 1 97.56 228 SER B N 1
ATOM 4745 C CA . SER B 1 228 ? 3.342 9.57 30.156 1 97.56 228 SER B CA 1
ATOM 4746 C C . SER B 1 228 ? 3.342 10.844 29.328 1 97.56 228 SER B C 1
ATOM 4748 O O . SER B 1 228 ? 2.918 11.898 29.797 1 97.56 228 SER B O 1
ATOM 4750 N N . GLU B 1 229 ? 3.76 10.734 28.062 1 98.38 229 GLU B N 1
ATOM 4751 C CA . GLU B 1 229 ? 3.709 11.859 27.141 1 98.38 229 GLU B CA 1
ATOM 4752 C C . GLU B 1 229 ? 2.283 12.391 26.984 1 98.38 229 GLU B C 1
ATOM 4754 O O . GLU B 1 229 ? 2.057 13.602 27.031 1 98.38 229 GLU B O 1
ATOM 4759 N N . VAL B 1 230 ? 1.343 11.477 26.812 1 98.69 230 VAL B N 1
ATOM 4760 C CA . VAL B 1 230 ? -0.041 11.852 26.547 1 98.69 230 VAL B CA 1
ATOM 4761 C C . VAL B 1 230 ? -0.617 12.602 27.75 1 98.69 230 VAL B C 1
ATOM 4763 O O . VAL B 1 230 ? -1.316 13.602 27.578 1 98.69 230 VAL B O 1
ATOM 4766 N N . ALA B 1 231 ? -0.327 12.109 28.922 1 98.06 231 ALA B N 1
ATOM 4767 C CA . ALA B 1 231 ? -0.798 12.789 30.125 1 98.06 231 ALA B CA 1
ATOM 4768 C C . ALA B 1 231 ? -0.254 14.211 30.203 1 98.06 231 ALA B C 1
ATOM 4770 O O . ALA B 1 231 ? -0.997 15.148 30.5 1 98.06 231 ALA B O 1
ATOM 4771 N N . ARG B 1 232 ? 1.065 14.359 29.969 1 98.31 232 ARG B N 1
ATOM 4772 C CA . ARG B 1 232 ? 1.691 15.68 30 1 98.31 232 ARG B CA 1
ATOM 4773 C C . ARG B 1 232 ? 1.076 16.609 28.953 1 98.31 232 ARG B C 1
ATOM 4775 O O . ARG B 1 232 ? 0.772 17.766 29.234 1 98.31 232 ARG B O 1
ATOM 4782 N N . VAL B 1 233 ? 0.862 16.062 27.766 1 98.56 233 VAL B N 1
ATOM 4783 C CA . VAL B 1 233 ? 0.323 16.812 26.641 1 98.56 233 VAL B CA 1
ATOM 4784 C C . VAL B 1 233 ? -1.104 17.266 26.938 1 98.56 233 VAL B C 1
ATOM 4786 O O . VAL B 1 233 ? -1.471 18.422 26.688 1 98.56 233 VAL B O 1
ATOM 4789 N N . MET B 1 234 ? -1.904 16.391 27.5 1 98.19 234 MET B N 1
ATOM 4790 C CA . MET B 1 234 ? -3.305 16.688 27.781 1 98.19 234 MET B CA 1
ATOM 4791 C C . MET B 1 234 ? -3.424 17.688 28.938 1 98.19 234 MET B C 1
ATOM 4793 O O . MET B 1 234 ? -4.32 18.531 28.938 1 98.19 234 MET B O 1
ATOM 4797 N N . ASP B 1 235 ? -2.545 17.562 29.875 1 97.94 235 ASP B N 1
ATOM 4798 C CA . ASP B 1 235 ? -2.625 18.406 31.062 1 97.94 235 ASP B CA 1
ATOM 4799 C C . ASP B 1 235 ? -2.113 19.812 30.781 1 97.94 235 ASP B C 1
ATOM 4801 O O . ASP B 1 235 ? -2.604 20.797 31.359 1 97.94 235 ASP B O 1
ATOM 4805 N N . HIS B 1 236 ? -1.104 19.953 29.953 1 98.06 236 HIS B N 1
ATOM 4806 C CA . HIS B 1 236 ? -0.399 21.219 29.859 1 98.06 236 HIS B CA 1
ATOM 4807 C C . HIS B 1 236 ? -0.618 21.875 28.516 1 98.06 236 HIS B C 1
ATOM 4809 O O . HIS B 1 236 ? -0.877 23.078 28.422 1 98.06 236 HIS B O 1
ATOM 4815 N N . LEU B 1 237 ? -0.555 21.141 27.438 1 98.38 237 LEU B N 1
ATOM 4816 C CA . LEU B 1 237 ? -0.629 21.719 26.094 1 98.38 237 LEU B CA 1
ATOM 4817 C C . LEU B 1 237 ? -2.074 21.781 25.625 1 98.38 237 LEU B C 1
ATOM 4819 O O . LEU B 1 237 ? -2.447 22.719 24.906 1 98.38 237 LEU B O 1
ATOM 4823 N N . LYS B 1 238 ? -2.914 20.719 25.969 1 98.12 238 LYS B N 1
ATOM 4824 C CA . LYS B 1 238 ? -4.297 20.625 25.516 1 98.12 238 LYS B CA 1
ATOM 4825 C C . LYS B 1 238 ? -4.395 20.859 24 1 98.12 238 LYS B C 1
ATOM 4827 O O . LYS B 1 238 ? -5.125 21.734 23.562 1 98.12 238 LYS B O 1
ATOM 4832 N N . PRO B 1 239 ? -3.748 20.031 23.234 1 98.75 239 PRO B N 1
ATOM 4833 C CA . PRO B 1 239 ? -3.652 20.25 21.797 1 98.75 239 PRO B CA 1
ATOM 4834 C C . PRO B 1 239 ? -4.98 20.031 21.078 1 98.75 239 PRO B C 1
ATOM 4836 O O . PRO B 1 239 ? -5.879 19.391 21.625 1 98.75 239 PRO B O 1
ATOM 4839 N N . ASP B 1 240 ? -5.113 20.625 19.875 1 98.81 240 ASP B N 1
ATOM 4840 C CA . ASP B 1 240 ? -6.254 20.344 19.016 1 98.81 240 ASP B CA 1
ATOM 4841 C C . ASP B 1 240 ? -6.191 18.922 18.469 1 98.81 240 ASP B C 1
ATOM 4843 O O . ASP B 1 240 ? -7.23 18.281 18.266 1 98.81 240 ASP B O 1
ATOM 4847 N N . PHE B 1 241 ? -4.977 18.453 18.172 1 98.88 241 PHE B N 1
ATOM 4848 C CA . PHE B 1 241 ? -4.848 17.047 17.797 1 98.88 241 PHE B CA 1
ATOM 4849 C C . PHE B 1 241 ? -3.455 16.516 18.141 1 98.88 241 PHE B C 1
ATOM 4851 O O . PHE B 1 241 ? -2.518 17.297 18.312 1 98.88 241 PHE B O 1
ATOM 4858 N N . ILE B 1 242 ? -3.344 15.203 18.328 1 98.94 242 ILE B N 1
ATOM 4859 C CA . ILE B 1 242 ? -2.111 14.484 18.625 1 98.94 242 ILE B CA 1
ATOM 4860 C C . ILE B 1 242 ? -1.757 13.57 17.453 1 98.94 242 ILE B C 1
ATOM 4862 O O . ILE B 1 242 ? -2.631 12.906 16.891 1 98.94 242 ILE B O 1
ATOM 4866 N N . VAL B 1 243 ? -0.501 13.555 17.031 1 98.81 243 VAL B N 1
ATOM 4867 C CA . VAL B 1 243 ? -0.032 12.727 15.938 1 98.81 243 VAL B CA 1
ATOM 4868 C C . VAL B 1 243 ? 0.536 11.414 16.484 1 98.81 243 VAL B C 1
ATOM 4870 O O . VAL B 1 243 ? 1.226 11.406 17.5 1 98.81 243 VAL B O 1
ATOM 4873 N N . HIS B 1 244 ? 0.307 10.312 15.781 1 98.5 244 HIS B N 1
ATOM 4874 C CA . HIS B 1 244 ? 0.812 8.945 15.914 1 98.5 244 HIS B CA 1
ATOM 4875 C C . HIS B 1 244 ? -0.032 8.141 16.891 1 98.5 244 HIS B C 1
ATOM 4877 O O . HIS B 1 244 ? -0.875 7.34 16.484 1 98.5 244 HIS B O 1
ATOM 4883 N N . MET B 1 245 ? 0.225 8.328 18.234 1 98.38 245 MET B N 1
ATOM 4884 C CA . MET B 1 245 ? -0.467 7.609 19.297 1 98.38 245 MET B CA 1
ATOM 4885 C C . MET B 1 245 ? -0.375 6.102 19.094 1 98.38 245 MET B C 1
ATOM 4887 O O . MET B 1 245 ? -1.284 5.363 19.469 1 98.38 245 MET B O 1
ATOM 4891 N N . ALA B 1 246 ? 0.666 5.602 18.438 1 96.62 246 ALA B N 1
ATOM 4892 C CA . ALA B 1 246 ? 0.849 4.191 18.094 1 96.62 246 ALA B CA 1
ATOM 4893 C C . ALA B 1 246 ? 1.039 3.344 19.344 1 96.62 246 ALA B C 1
ATOM 4895 O O . ALA B 1 246 ? 0.752 2.145 19.344 1 96.62 246 ALA B O 1
ATOM 4896 N N . ASN B 1 247 ? 1.525 3.947 20.469 1 97.12 247 ASN B N 1
ATOM 4897 C CA . ASN B 1 247 ? 1.779 3.227 21.703 1 97.12 247 ASN B CA 1
ATOM 4898 C C . ASN B 1 247 ? 0.988 3.818 22.875 1 97.12 247 ASN B C 1
ATOM 4900 O O . ASN B 1 247 ? 1.429 3.758 24.016 1 97.12 247 ASN B O 1
ATOM 4904 N N . ALA B 1 248 ? -0.093 4.43 22.562 1 97.94 248 ALA B N 1
ATOM 4905 C CA . ALA B 1 248 ? -0.986 4.941 23.594 1 97.94 248 ALA B CA 1
ATOM 4906 C C . ALA B 1 248 ? -1.738 3.807 24.281 1 97.94 248 ALA B C 1
ATOM 4908 O O . ALA B 1 248 ? -2.145 2.84 23.641 1 97.94 248 ALA B O 1
ATOM 4909 N N . THR B 1 249 ? -1.906 3.9 25.562 1 97.75 249 THR B N 1
ATOM 4910 C CA . THR B 1 249 ? -2.742 2.947 26.281 1 97.75 249 THR B CA 1
ATOM 4911 C C . THR B 1 249 ? -4.219 3.18 25.969 1 97.75 249 THR B C 1
ATOM 4913 O O . THR B 1 249 ? -4.59 4.227 25.438 1 97.75 249 THR B O 1
ATOM 4916 N N . GLU B 1 250 ? -5.043 2.164 26.266 1 97.69 250 GLU B N 1
ATOM 4917 C CA . GLU B 1 250 ? -6.477 2.328 26.062 1 97.69 250 GLU B CA 1
ATOM 4918 C C . GLU B 1 250 ? -7.027 3.492 26.875 1 97.69 250 GLU B C 1
ATOM 4920 O O . GLU B 1 250 ? -7.918 4.211 26.422 1 97.69 250 GLU B O 1
ATOM 4925 N N . ASP B 1 251 ? -6.496 3.633 28.078 1 98.19 251 ASP B N 1
ATOM 4926 C CA . ASP B 1 251 ? -6.914 4.75 28.922 1 98.19 251 ASP B CA 1
ATOM 4927 C C . ASP B 1 251 ? -6.57 6.086 28.266 1 98.19 251 ASP B C 1
ATOM 4929 O O . ASP B 1 251 ? -7.367 7.027 28.297 1 98.19 251 ASP B O 1
ATOM 4933 N N . GLU B 1 252 ? -5.422 6.203 27.719 1 98.5 252 GLU B N 1
ATOM 4934 C CA . GLU B 1 252 ? -5 7.426 27.047 1 98.5 252 GLU B CA 1
ATOM 4935 C C . GLU B 1 252 ? -5.867 7.707 25.812 1 98.5 252 GLU B C 1
ATOM 4937 O O . GLU B 1 252 ? -6.199 8.859 25.547 1 98.5 252 GLU B O 1
ATOM 4942 N N . ILE B 1 253 ? -6.195 6.66 25.094 1 98.38 253 ILE B N 1
ATOM 4943 C CA . ILE B 1 253 ? -7.105 6.785 23.953 1 98.38 253 ILE B CA 1
ATOM 4944 C C . ILE B 1 253 ? -8.461 7.285 24.438 1 98.38 253 ILE B C 1
ATOM 4946 O O . ILE B 1 253 ? -9.039 8.203 23.844 1 98.38 253 ILE B O 1
ATOM 4950 N N . SER B 1 254 ? -8.93 6.73 25.484 1 98.06 254 SER B N 1
ATOM 4951 C CA . SER B 1 254 ? -10.219 7.121 26.062 1 98.06 254 SER B CA 1
ATOM 4952 C C . SER B 1 254 ? -10.211 8.586 26.484 1 98.06 254 SER B C 1
ATOM 4954 O O . SER B 1 254 ? -11.164 9.312 26.219 1 98.06 254 SER B O 1
ATOM 4956 N N . VAL B 1 255 ? -9.18 8.984 27.156 1 97.62 255 VAL B N 1
ATOM 4957 C CA . VAL B 1 255 ? -9.062 10.367 27.609 1 97.62 255 VAL B CA 1
ATOM 4958 C C . VAL B 1 255 ? -9.023 11.312 26.406 1 97.62 255 VAL B C 1
ATOM 4960 O O . VAL B 1 255 ? -9.609 12.398 26.453 1 97.62 255 VAL B O 1
ATOM 4963 N N . THR B 1 256 ? -8.305 10.922 25.391 1 98.12 256 THR B N 1
ATOM 4964 C CA . THR B 1 256 ? -8.219 11.734 24.172 1 98.12 256 THR B CA 1
ATOM 4965 C C . THR B 1 256 ? -9.602 11.93 23.562 1 98.12 256 THR B C 1
ATOM 4967 O O . THR B 1 256 ? -9.953 13.031 23.125 1 98.12 256 THR B O 1
ATOM 4970 N N . ALA B 1 257 ? -10.391 10.852 23.5 1 97.75 257 ALA B N 1
ATOM 4971 C CA . ALA B 1 257 ? -11.75 10.906 22.984 1 97.75 257 ALA B CA 1
ATOM 4972 C C . ALA B 1 257 ? -12.625 11.828 23.828 1 97.75 257 ALA B C 1
ATOM 4974 O O . ALA B 1 257 ? -13.367 12.656 23.281 1 97.75 257 ALA B O 1
ATOM 4975 N N . LYS B 1 258 ? -12.547 11.703 25.094 1 97.44 258 LYS B N 1
ATOM 4976 C CA . LYS B 1 258 ? -13.367 12.477 26.031 1 97.44 258 LYS B CA 1
ATOM 4977 C C . LYS B 1 258 ? -13.086 13.969 25.891 1 97.44 258 LYS B C 1
ATOM 4979 O O . LYS B 1 258 ? -13.992 14.789 26.047 1 97.44 258 LYS B O 1
ATOM 4984 N N . ASN B 1 259 ? -11.867 14.305 25.672 1 97.12 259 ASN B N 1
ATOM 4985 C CA . ASN B 1 259 ? -11.477 15.703 25.547 1 97.12 259 ASN B CA 1
ATOM 4986 C C . ASN B 1 259 ? -11.719 16.234 24.125 1 97.12 259 ASN B C 1
ATOM 4988 O O . ASN B 1 259 ? -11.406 17.375 23.828 1 97.12 259 ASN B O 1
ATOM 4992 N N . ARG B 1 260 ? -12.117 15.422 23.188 1 96.69 260 ARG B N 1
ATOM 4993 C CA . ARG B 1 260 ? -12.43 15.758 21.797 1 96.69 260 ARG B CA 1
ATOM 4994 C C . ARG B 1 260 ? -11.18 16.219 21.047 1 96.69 260 ARG B C 1
ATOM 4996 O O . ARG B 1 260 ? -11.258 17.094 20.188 1 96.69 260 ARG B O 1
ATOM 5003 N N . THR B 1 261 ? -10.055 15.758 21.562 1 98.25 261 THR B N 1
ATOM 5004 C CA . THR B 1 261 ? -8.797 15.984 20.875 1 98.25 261 THR B CA 1
ATOM 5005 C C . THR B 1 261 ? -8.664 15.062 19.656 1 98.25 261 THR B C 1
ATOM 5007 O O . THR B 1 261 ? -8.938 13.867 19.75 1 98.25 261 THR B O 1
ATOM 5010 N N . GLY B 1 262 ? -8.336 15.617 18.484 1 98.88 262 GLY B N 1
ATOM 5011 C CA . GLY B 1 262 ? -8.141 14.789 17.312 1 98.88 262 GLY B CA 1
ATOM 5012 C C . GLY B 1 262 ? -6.914 13.898 17.391 1 98.88 262 GLY B C 1
ATOM 5013 O O . GLY B 1 262 ? -5.988 14.188 18.156 1 98.88 262 GLY B O 1
ATOM 5014 N N . ILE B 1 263 ? -6.91 12.82 16.672 1 98.94 263 ILE B N 1
ATOM 5015 C CA . ILE B 1 263 ? -5.75 11.945 16.516 1 98.94 263 ILE B CA 1
ATOM 5016 C C . ILE B 1 263 ? -5.422 11.797 15.031 1 98.94 263 ILE B C 1
ATOM 5018 O O . ILE B 1 263 ? -6.309 11.523 14.219 1 98.94 263 ILE B O 1
ATOM 5022 N N . VAL B 1 264 ? -4.207 12.039 14.648 1 98.94 264 VAL B N 1
ATOM 5023 C CA . VAL B 1 264 ? -3.73 11.758 13.297 1 98.94 264 VAL B CA 1
ATOM 5024 C C . VAL B 1 264 ? -2.754 10.578 13.328 1 98.94 264 VAL B C 1
ATOM 5026 O O . VAL B 1 264 ? -1.661 10.688 13.891 1 98.94 264 VAL B O 1
ATOM 5029 N N . VAL B 1 265 ? -3.143 9.508 12.742 1 98.81 265 VAL B N 1
ATOM 5030 C CA . VAL B 1 265 ? -2.295 8.32 12.727 1 98.81 265 VAL B CA 1
ATOM 5031 C C . VAL B 1 265 ? -1.452 8.305 11.453 1 98.81 265 VAL B C 1
ATOM 5033 O O . VAL B 1 265 ? -1.901 8.758 10.398 1 98.81 265 VAL B O 1
ATOM 5036 N N . CYS B 1 266 ? -0.262 7.844 11.555 1 98.25 266 CYS B N 1
ATOM 5037 C CA . CYS B 1 266 ? 0.673 7.703 10.438 1 98.25 266 CYS B CA 1
ATOM 5038 C C . CYS B 1 266 ? 1.254 6.297 10.391 1 98.25 266 CYS B C 1
ATOM 5040 O O . CYS B 1 266 ? 2.461 6.109 10.562 1 98.25 266 CYS B O 1
ATOM 5042 N N . PRO B 1 267 ? 0.449 5.32 10.016 1 96.5 267 PRO B N 1
ATOM 5043 C CA . PRO B 1 267 ? 0.804 3.918 10.25 1 96.5 267 PRO B CA 1
ATOM 5044 C C . PRO B 1 267 ? 2.004 3.463 9.422 1 96.5 267 PRO B C 1
ATOM 5046 O O . PRO B 1 267 ? 2.838 2.695 9.906 1 96.5 267 PRO B O 1
ATOM 5049 N N . ARG B 1 268 ? 2.133 3.834 8.164 1 96.56 268 ARG B N 1
ATOM 5050 C CA . ARG B 1 268 ? 3.262 3.393 7.348 1 96.56 268 ARG B CA 1
ATOM 5051 C C . ARG B 1 268 ? 4.578 3.936 7.898 1 96.56 268 ARG B C 1
ATOM 5053 O O . ARG B 1 268 ? 5.582 3.221 7.938 1 96.56 268 ARG B O 1
ATOM 5060 N N . ALA B 1 269 ? 4.543 5.199 8.305 1 95.69 269 ALA B N 1
ATOM 5061 C CA . ALA B 1 269 ? 5.734 5.781 8.914 1 95.69 269 ALA B CA 1
ATOM 5062 C C . ALA B 1 269 ? 6.102 5.059 10.203 1 95.69 269 ALA B C 1
ATOM 5064 O O . ALA B 1 269 ? 7.273 4.758 10.445 1 95.69 269 ALA B O 1
ATOM 5065 N N . ASN B 1 270 ? 5.098 4.82 11.078 1 95.25 270 ASN B N 1
ATOM 5066 C CA . ASN B 1 270 ? 5.34 4.086 12.32 1 95.25 270 ASN B CA 1
ATOM 5067 C C . ASN B 1 270 ? 5.879 2.686 12.047 1 95.25 270 ASN B C 1
ATOM 5069 O O . ASN B 1 270 ? 6.73 2.189 12.789 1 95.25 270 ASN B O 1
ATOM 5073 N N . GLY B 1 271 ? 5.398 2.068 10.945 1 93 271 GLY B N 1
ATOM 5074 C CA . GLY B 1 271 ? 5.855 0.737 10.578 1 93 271 GLY B CA 1
ATOM 5075 C C . GLY B 1 271 ? 7.324 0.695 10.195 1 93 271 GLY B C 1
ATOM 5076 O O . GLY B 1 271 ? 8.094 -0.088 10.75 1 93 271 GLY B O 1
ATOM 5077 N N . VAL B 1 272 ? 7.719 1.536 9.289 1 90.75 272 VAL B N 1
ATOM 5078 C CA . VAL B 1 272 ? 9.086 1.508 8.789 1 90.75 272 VAL B CA 1
ATOM 5079 C C . VAL B 1 272 ? 10.062 1.839 9.914 1 90.75 272 VAL B C 1
ATOM 5081 O O . VAL B 1 272 ? 11.195 1.357 9.93 1 90.75 272 VAL B O 1
ATOM 5084 N N . LEU B 1 273 ? 9.57 2.572 10.938 1 90.44 273 LEU B N 1
ATOM 5085 C CA . LEU B 1 273 ? 10.414 2.971 12.055 1 90.44 273 LEU B CA 1
ATOM 5086 C C . LEU B 1 273 ? 10.406 1.91 13.148 1 90.44 273 LEU B C 1
ATOM 5088 O O . LEU B 1 273 ? 11.148 2.016 14.125 1 90.44 273 LEU B O 1
ATOM 5092 N N . GLY B 1 274 ? 9.57 0.913 12.969 1 90.75 274 GLY B N 1
ATOM 5093 C CA . GLY B 1 274 ? 9.445 -0.093 14.016 1 90.75 274 GLY B CA 1
ATOM 5094 C C . GLY B 1 274 ? 8.75 0.424 15.258 1 90.75 274 GLY B C 1
ATOM 5095 O O . GLY B 1 274 ? 9 -0.066 16.359 1 90.75 274 GLY B O 1
ATOM 5096 N N . ALA B 1 275 ? 7.918 1.464 15.047 1 92.56 275 ALA B N 1
ATOM 5097 C CA . ALA B 1 275 ? 7.242 2.113 16.172 1 92.56 275 ALA B CA 1
ATOM 5098 C C . ALA B 1 275 ? 5.914 1.431 16.484 1 92.56 275 ALA B C 1
ATOM 5100 O O . ALA B 1 275 ? 5.199 1.842 17.391 1 92.56 275 ALA B O 1
ATOM 5101 N N . GLY B 1 276 ? 5.598 0.393 15.727 1 92 276 GLY B N 1
ATOM 5102 C CA . GLY B 1 276 ? 4.363 -0.339 15.969 1 92 276 GLY B CA 1
ATOM 5103 C C . GLY B 1 276 ? 3.207 0.141 15.117 1 92 276 GLY B C 1
ATOM 5104 O O . GLY B 1 276 ? 3.412 0.849 14.125 1 92 276 GLY B O 1
ATOM 5105 N N . MET B 1 277 ? 1.998 -0.386 15.375 1 93.5 277 MET B N 1
ATOM 5106 C CA . MET B 1 277 ? 0.77 -0.053 14.656 1 93.5 277 MET B CA 1
ATOM 5107 C C . MET B 1 277 ? -0.208 0.684 15.562 1 93.5 277 MET B C 1
ATOM 5109 O O . MET B 1 277 ? -0.518 0.215 16.656 1 93.5 277 MET B O 1
ATOM 5113 N N . PRO B 1 278 ? -0.625 1.915 15.156 1 96 278 PRO B N 1
ATOM 5114 C CA . PRO B 1 278 ? -1.701 2.529 15.938 1 96 278 PRO B CA 1
ATOM 5115 C C . PRO B 1 278 ? -2.951 1.657 16 1 96 278 PRO B C 1
ATOM 5117 O O . PRO B 1 278 ? -3.299 0.989 15.031 1 96 278 PRO B O 1
ATOM 5120 N N . ARG B 1 279 ? -3.641 1.622 17.172 1 96.19 279 ARG B N 1
ATOM 5121 C CA . ARG B 1 279 ? -4.832 0.804 17.375 1 96.19 279 ARG B CA 1
ATOM 5122 C C . ARG B 1 279 ? -6.086 1.538 16.906 1 96.19 279 ARG B C 1
ATOM 5124 O O . ARG B 1 279 ? -6.949 1.871 17.719 1 96.19 279 ARG B O 1
ATOM 5131 N N . VAL B 1 280 ? -6.219 1.703 15.594 1 97.12 280 VAL B N 1
ATOM 5132 C CA . VAL B 1 280 ? -7.219 2.559 14.961 1 97.12 280 VAL B CA 1
ATOM 5133 C C . VAL B 1 280 ? -8.617 2.041 15.281 1 97.12 280 VAL B C 1
ATOM 5135 O O . VAL B 1 280 ? -9.523 2.824 15.586 1 97.12 280 VAL B O 1
ATOM 5138 N N . ALA B 1 281 ? -8.812 0.704 15.195 1 95 281 ALA B N 1
ATOM 5139 C CA . ALA B 1 281 ? -10.125 0.145 15.516 1 95 281 ALA B CA 1
ATOM 5140 C C . ALA B 1 281 ? -10.539 0.501 16.938 1 95 281 ALA B C 1
ATOM 5142 O O . ALA B 1 281 ? -11.695 0.862 17.172 1 95 281 ALA B O 1
ATOM 5143 N N . LEU B 1 282 ? -9.609 0.355 17.828 1 95.56 282 LEU B N 1
ATOM 5144 C CA . LEU B 1 282 ? -9.883 0.708 19.219 1 95.56 282 LEU B CA 1
ATOM 5145 C C . LEU B 1 282 ? -10.195 2.193 19.344 1 95.56 282 LEU B C 1
ATOM 5147 O O . LEU B 1 282 ? -11.102 2.574 20.094 1 95.56 282 LEU B O 1
ATOM 5151 N N . MET B 1 283 ? -9.414 3.084 18.672 1 97.69 283 MET B N 1
ATOM 5152 C CA . MET B 1 283 ? -9.656 4.523 18.703 1 97.69 283 MET B CA 1
ATOM 5153 C C . MET B 1 283 ? -11.07 4.848 18.234 1 97.69 283 MET B C 1
ATOM 5155 O O . MET B 1 283 ? -11.773 5.629 18.875 1 97.69 283 MET B O 1
ATOM 5159 N N . LEU B 1 284 ? -11.445 4.195 17.141 1 96.69 284 LEU B N 1
ATOM 5160 C CA . LEU B 1 284 ? -12.766 4.441 16.578 1 96.69 284 LEU B CA 1
ATOM 5161 C C . LEU B 1 284 ? -13.859 3.953 17.516 1 96.69 284 LEU B C 1
ATOM 5163 O O . LEU B 1 284 ? -14.883 4.617 17.688 1 96.69 284 LEU B O 1
ATOM 5167 N N . ARG B 1 285 ? -13.641 2.842 18.141 1 95.06 285 ARG B N 1
ATOM 5168 C CA . ARG B 1 285 ? -14.602 2.291 19.094 1 95.06 285 ARG B CA 1
ATOM 5169 C C . ARG B 1 285 ? -14.797 3.219 20.281 1 95.06 285 ARG B C 1
ATOM 5171 O O . ARG B 1 285 ? -15.883 3.289 20.859 1 95.06 285 ARG B O 1
ATOM 5178 N N . HIS B 1 286 ? -13.766 3.943 20.641 1 97.12 286 HIS B N 1
ATOM 5179 C CA . HIS B 1 286 ? -13.828 4.863 21.781 1 97.12 286 HIS B CA 1
ATOM 5180 C C . HIS B 1 286 ? -14.391 6.215 21.359 1 97.12 286 HIS B C 1
ATOM 5182 O O . HIS B 1 286 ? -14.508 7.125 22.172 1 97.12 286 HIS B O 1
ATOM 5188 N N . GLY B 1 287 ? -14.648 6.312 20.062 1 97.69 287 GLY B N 1
ATOM 5189 C CA . GLY B 1 287 ? -15.266 7.535 19.578 1 97.69 287 GLY B CA 1
ATOM 5190 C C . GLY B 1 287 ? -14.258 8.633 19.281 1 97.69 287 GLY B C 1
ATOM 5191 O O . GLY B 1 287 ? -14.617 9.812 19.219 1 97.69 287 GLY B O 1
ATOM 5192 N N . CYS B 1 288 ? -13.016 8.297 19.172 1 98.62 288 CYS B N 1
ATOM 5193 C CA . CYS B 1 288 ? -12.008 9.297 18.828 1 98.62 288 CYS B CA 1
ATOM 5194 C C . CYS B 1 288 ? -12.242 9.859 17.438 1 98.62 288 CYS B C 1
ATOM 5196 O O . CYS B 1 288 ? -12.719 9.148 16.547 1 98.62 288 CYS B O 1
ATOM 5198 N N . LEU B 1 289 ? -11.984 11.141 17.25 1 98.75 289 LEU B N 1
ATOM 5199 C CA . LEU B 1 289 ? -11.859 11.75 15.93 1 98.75 289 LEU B CA 1
ATOM 5200 C C . LEU B 1 289 ? -10.492 11.469 15.328 1 98.75 289 LEU B C 1
ATOM 5202 O O . LEU B 1 289 ? -9.492 12.055 15.75 1 98.75 289 LEU B O 1
ATOM 5206 N N . VAL B 1 290 ? -10.469 10.555 14.336 1 98.88 290 VAL B N 1
ATOM 5207 C CA . VAL B 1 290 ? -9.195 10.055 13.836 1 98.88 290 VAL B CA 1
ATOM 5208 C C . VAL B 1 290 ? -9.023 10.445 12.375 1 98.88 290 VAL B C 1
ATOM 5210 O O . VAL B 1 290 ? -9.961 10.328 11.578 1 98.88 290 VAL B O 1
ATOM 5213 N N . ALA B 1 291 ? -7.902 10.969 12.008 1 98.94 291 ALA B N 1
ATOM 5214 C CA . ALA B 1 291 ? -7.508 11.266 10.633 1 98.94 291 ALA B CA 1
ATOM 5215 C C . ALA B 1 291 ? -6.203 10.555 10.273 1 98.94 291 ALA B C 1
ATOM 5217 O O . ALA B 1 291 ? -5.625 9.852 11.102 1 98.94 291 ALA B O 1
ATOM 5218 N N . ILE B 1 292 ? -5.781 10.711 8.984 1 98.81 292 ILE B N 1
ATOM 5219 C CA . ILE B 1 292 ? -4.609 10 8.477 1 98.81 292 ILE B CA 1
ATOM 5220 C C . ILE B 1 292 ? -3.57 11.008 7.984 1 98.81 292 ILE B C 1
ATOM 5222 O O . ILE B 1 292 ? -3.914 11.992 7.332 1 98.81 292 ILE B O 1
ATOM 5226 N N . GLY B 1 293 ? -2.377 10.812 8.336 1 98.81 293 GLY B N 1
ATOM 5227 C CA . GLY B 1 293 ? -1.231 11.508 7.766 1 98.81 293 GLY B CA 1
ATOM 5228 C C . GLY B 1 293 ? -0.161 10.562 7.246 1 98.81 293 GLY B C 1
ATOM 5229 O O . GLY B 1 293 ? -0.209 9.359 7.504 1 98.81 293 GLY B O 1
ATOM 5230 N N . THR B 1 294 ? 0.776 11.117 6.48 1 98.25 294 THR B N 1
ATOM 5231 C CA . THR B 1 294 ? 1.822 10.289 5.895 1 98.25 294 THR B CA 1
ATOM 5232 C C . THR B 1 294 ? 3.148 10.492 6.621 1 98.25 294 THR B C 1
ATOM 5234 O O . THR B 1 294 ? 4.086 9.711 6.441 1 98.25 294 THR B O 1
ATOM 5237 N N . ASP B 1 295 ? 3.266 11.508 7.418 1 97.38 295 ASP B N 1
ATOM 5238 C CA . ASP B 1 295 ? 4.453 11.844 8.195 1 97.38 295 ASP B CA 1
ATOM 5239 C C . ASP B 1 295 ? 5.621 12.219 7.285 1 97.38 295 ASP B C 1
ATOM 5241 O O . ASP B 1 295 ? 5.445 12.961 6.316 1 97.38 295 ASP B O 1
ATOM 5245 N N . ASN B 1 296 ? 6.824 11.867 7.617 1 94.06 296 ASN B N 1
ATOM 5246 C CA . ASN B 1 296 ? 8.062 12.305 6.988 1 94.06 296 ASN B CA 1
ATOM 5247 C C . ASN B 1 296 ? 8.227 11.711 5.59 1 94.06 296 ASN B C 1
ATOM 5249 O O . ASN B 1 296 ? 8.242 10.492 5.43 1 94.06 296 ASN B O 1
ATOM 5253 N N . VAL B 1 297 ? 8.461 12.586 4.602 1 93.88 297 VAL B N 1
ATOM 5254 C CA . VAL B 1 297 ? 8.57 12.156 3.213 1 93.88 297 VAL B CA 1
ATOM 5255 C C . VAL B 1 297 ? 9.859 11.359 3.016 1 93.88 297 VAL B C 1
ATOM 5257 O O . VAL B 1 297 ? 9.977 10.586 2.064 1 93.88 297 VAL B O 1
ATOM 5260 N N . MET B 1 298 ? 10.789 11.484 3.914 1 91.25 298 MET B N 1
ATOM 5261 C CA . MET B 1 298 ? 12.008 10.68 3.852 1 91.25 298 MET B CA 1
ATOM 5262 C C . MET B 1 298 ? 11.688 9.195 4.035 1 91.25 298 MET B C 1
ATOM 5264 O O . MET B 1 298 ? 12.352 8.336 3.457 1 91.25 298 MET B O 1
ATOM 5268 N N . LEU B 1 299 ? 10.625 8.969 4.777 1 87.88 299 LEU B N 1
ATOM 5269 C CA . LEU B 1 299 ? 10.289 7.598 5.164 1 87.88 299 LEU B CA 1
ATOM 5270 C C . LEU B 1 299 ? 9.242 7.008 4.227 1 87.88 299 LEU B C 1
ATOM 5272 O O . LEU B 1 299 ? 9.211 5.793 4.012 1 87.88 299 LEU B O 1
ATOM 5276 N N . ASN B 1 300 ? 8.359 7.914 3.732 1 88.81 300 ASN B N 1
ATOM 5277 C CA . ASN B 1 300 ? 7.258 7.457 2.896 1 88.81 300 ASN B CA 1
ATOM 5278 C C . ASN B 1 300 ? 6.891 8.492 1.836 1 88.81 300 ASN B C 1
ATOM 5280 O O . ASN B 1 300 ? 7.07 9.688 2.045 1 88.81 300 ASN B O 1
ATOM 5284 N N . SER B 1 301 ? 6.391 7.926 0.737 1 91.81 301 SER B N 1
ATOM 5285 C CA . SER B 1 301 ? 5.715 8.836 -0.181 1 91.81 301 SER B CA 1
ATOM 5286 C C . SER B 1 301 ? 4.492 9.477 0.47 1 91.81 301 SER B C 1
ATOM 5288 O O . SER B 1 301 ? 3.822 8.844 1.293 1 91.81 301 SER B O 1
ATOM 5290 N N . PRO B 1 302 ? 4.277 10.727 0.208 1 96.56 302 PRO B N 1
ATOM 5291 C CA . PRO B 1 302 ? 3.068 11.367 0.73 1 96.56 302 PRO B CA 1
ATOM 5292 C C . PRO B 1 302 ? 1.804 10.922 -0.002 1 96.56 302 PRO B C 1
ATOM 5294 O O . PRO B 1 302 ? 1.211 11.711 -0.746 1 96.56 302 PRO B O 1
ATOM 5297 N N . ASP B 1 303 ? 1.41 9.688 0.203 1 97.56 303 ASP B N 1
ATOM 5298 C CA . ASP B 1 303 ? 0.375 8.977 -0.541 1 97.56 303 ASP B CA 1
ATOM 5299 C C . ASP B 1 303 ? -0.708 8.445 0.396 1 97.56 303 ASP B C 1
ATOM 5301 O O . ASP B 1 303 ? -0.532 7.398 1.028 1 97.56 303 ASP B O 1
ATOM 5305 N N . ILE B 1 304 ? -1.856 9.133 0.401 1 98.5 304 ILE B N 1
ATOM 5306 C CA . ILE B 1 304 ? -2.961 8.75 1.274 1 98.5 304 ILE B CA 1
ATOM 5307 C C . ILE B 1 304 ? -3.576 7.441 0.783 1 98.5 304 ILE B C 1
ATOM 5309 O O . ILE B 1 304 ? -4.094 6.652 1.579 1 98.5 304 ILE B O 1
ATOM 5313 N N . LEU B 1 305 ? -3.498 7.176 -0.542 1 97.94 305 LEU B N 1
ATOM 5314 C CA . LEU B 1 305 ? -4.035 5.938 -1.093 1 97.94 305 LEU B CA 1
ATOM 5315 C C . LEU B 1 305 ? -3.311 4.727 -0.518 1 97.94 305 LEU B C 1
ATOM 5317 O O . LEU B 1 305 ? -3.943 3.732 -0.157 1 97.94 305 LEU B O 1
ATOM 5321 N N . ARG B 1 306 ? -2.018 4.812 -0.38 1 97.69 306 ARG B N 1
ATOM 5322 C CA . ARG B 1 306 ? -1.241 3.736 0.224 1 97.69 306 ARG B CA 1
ATOM 5323 C C . ARG B 1 306 ? -1.538 3.615 1.715 1 97.69 306 ARG B C 1
ATOM 5325 O O . ARG B 1 306 ? -1.58 2.51 2.258 1 97.69 306 ARG B O 1
ATOM 5332 N N . GLU B 1 307 ? -1.765 4.77 2.354 1 98.5 307 GLU B N 1
ATOM 5333 C CA . GLU B 1 307 ? -2.098 4.742 3.773 1 98.5 307 GLU B CA 1
ATOM 5334 C C . GLU B 1 307 ? -3.406 3.998 4.02 1 98.5 307 GLU B C 1
ATOM 5336 O O . GLU B 1 307 ? -3.496 3.176 4.934 1 98.5 307 GLU B O 1
ATOM 5341 N N . LEU B 1 308 ? -4.426 4.301 3.209 1 98.38 308 LEU B N 1
ATOM 5342 C CA . LEU B 1 308 ? -5.746 3.695 3.355 1 98.38 308 LEU B CA 1
ATOM 5343 C C . LEU B 1 308 ? -5.664 2.178 3.219 1 98.38 308 LEU B C 1
ATOM 5345 O O . LEU B 1 308 ? -6.164 1.446 4.078 1 98.38 308 LEU B O 1
ATOM 5349 N N . ASP B 1 309 ? -5.008 1.744 2.133 1 97.44 309 ASP B N 1
ATOM 5350 C CA . ASP B 1 309 ? -4.836 0.312 1.905 1 97.44 309 ASP B CA 1
ATOM 5351 C C . ASP B 1 309 ? -4.082 -0.342 3.061 1 97.44 309 ASP B C 1
ATOM 5353 O O . ASP B 1 309 ? -4.488 -1.396 3.555 1 97.44 309 ASP B O 1
ATOM 5357 N N . TYR B 1 310 ? -3.066 0.257 3.537 1 97.69 310 TYR B N 1
ATOM 5358 C CA . TYR B 1 310 ? -2.213 -0.259 4.602 1 97.69 310 TYR B CA 1
ATOM 5359 C C . TYR B 1 310 ? -2.982 -0.366 5.914 1 97.69 310 TYR B C 1
ATOM 5361 O O . TYR B 1 310 ? -2.988 -1.421 6.551 1 97.69 310 TYR B O 1
ATOM 5369 N N . ILE B 1 311 ? -3.658 0.738 6.336 1 96.44 311 ILE B N 1
ATOM 5370 C CA . ILE B 1 311 ? -4.359 0.777 7.613 1 96.44 311 ILE B CA 1
ATOM 5371 C C . ILE B 1 311 ? -5.441 -0.298 7.641 1 96.44 311 ILE B C 1
ATOM 5373 O O . ILE B 1 311 ? -5.613 -0.993 8.648 1 96.44 311 ILE B O 1
ATOM 5377 N N . TRP B 1 312 ? -6.141 -0.411 6.555 1 95.75 312 TRP B N 1
ATOM 5378 C CA . TRP B 1 312 ? -7.258 -1.348 6.473 1 95.75 312 TRP B CA 1
ATOM 5379 C C . TRP B 1 312 ? -6.797 -2.773 6.754 1 95.75 312 TRP B C 1
ATOM 5381 O O . TRP B 1 312 ? -7.348 -3.453 7.621 1 95.75 312 TRP B O 1
ATOM 5391 N N . LYS B 1 313 ? -5.746 -3.143 6.129 1 95 313 LYS B N 1
ATOM 5392 C CA . LYS B 1 313 ? -5.305 -4.535 6.145 1 95 313 LYS B CA 1
ATOM 5393 C C . LYS B 1 313 ? -4.402 -4.809 7.348 1 95 313 LYS B C 1
ATOM 5395 O O . LYS B 1 313 ? -4.523 -5.852 7.992 1 95 313 LYS B O 1
ATOM 5400 N N . ALA B 1 314 ? -3.551 -3.859 7.688 1 94.06 314 ALA B N 1
ATOM 5401 C CA . ALA B 1 314 ? -2.641 -4.055 8.812 1 94.06 314 ALA B CA 1
ATOM 5402 C C . ALA B 1 314 ? -3.395 -4.055 10.133 1 94.06 314 ALA B C 1
ATOM 5404 O O . ALA B 1 314 ? -3.049 -4.801 11.055 1 94.06 314 ALA B O 1
ATOM 5405 N N . SER B 1 315 ? -4.414 -3.18 10.258 1 92.69 315 SER B N 1
ATOM 5406 C CA . SER B 1 315 ? -5.211 -3.162 11.484 1 92.69 315 SER B CA 1
ATOM 5407 C C . SER B 1 315 ? -5.926 -4.492 11.695 1 92.69 315 SER B C 1
ATOM 5409 O O . SER B 1 315 ? -5.961 -5.012 12.812 1 92.69 315 SER B O 1
ATOM 5411 N N . ARG B 1 316 ? -6.453 -4.996 10.625 1 91 316 ARG B N 1
ATOM 5412 C CA . ARG B 1 316 ? -7.16 -6.27 10.727 1 91 316 ARG B CA 1
ATOM 5413 C C . ARG B 1 316 ? -6.195 -7.41 11.039 1 91 316 ARG B C 1
ATOM 5415 O O . ARG B 1 316 ? -6.523 -8.312 11.812 1 91 316 ARG B O 1
ATOM 5422 N N . ALA B 1 317 ? -5.027 -7.387 10.461 1 90.25 317 ALA B N 1
ATOM 5423 C CA . ALA B 1 317 ? -4.023 -8.43 10.641 1 90.25 317 ALA B CA 1
ATOM 5424 C C . ALA B 1 317 ? -3.506 -8.453 12.078 1 90.25 317 ALA B C 1
ATOM 5426 O O . ALA B 1 317 ? -3.166 -9.516 12.609 1 90.25 317 ALA B O 1
ATOM 5427 N N . THR B 1 318 ? -3.469 -7.34 12.758 1 84 318 THR B N 1
ATOM 5428 C CA . THR B 1 318 ? -2.744 -7.23 14.023 1 84 318 THR B CA 1
ATOM 5429 C C . THR B 1 318 ? -3.713 -7.168 15.195 1 84 318 THR B C 1
ATOM 5431 O O . THR B 1 318 ? -3.387 -7.609 16.297 1 84 318 THR B O 1
ATOM 5434 N N . GLU B 1 319 ? -4.812 -6.543 15.055 1 77.38 319 GLU B N 1
ATOM 5435 C CA . GLU B 1 319 ? -5.715 -6.312 16.188 1 77.38 319 GLU B CA 1
ATOM 5436 C C . GLU B 1 319 ? -6.707 -7.461 16.328 1 77.38 319 GLU B C 1
ATOM 5438 O O . GLU B 1 319 ? -7.316 -7.625 17.391 1 77.38 319 GLU B O 1
ATOM 5443 N N . GLY B 1 320 ? -6.75 -8.336 15.328 1 72.12 320 GLY B N 1
ATOM 5444 C CA . GLY B 1 320 ? -7.672 -9.453 15.391 1 72.12 320 GLY B CA 1
ATOM 5445 C C . GLY B 1 320 ? -9.117 -9.031 15.586 1 72.12 320 GLY B C 1
ATOM 5446 O O . GLY B 1 320 ? -9.992 -9.867 15.828 1 72.12 320 GLY B O 1
ATOM 5447 N N . GLU B 1 321 ? -9.297 -7.68 15.594 1 69.38 321 GLU B N 1
ATOM 5448 C CA . GLU B 1 321 ? -10.633 -7.098 15.719 1 69.38 321 GLU B CA 1
ATOM 5449 C C . GLU B 1 321 ? -11.398 -7.184 14.398 1 69.38 321 GLU B C 1
ATOM 5451 O O . GLU B 1 321 ? -10.852 -7.633 13.391 1 69.38 321 GLU B O 1
ATOM 5456 N N . GLU B 1 322 ? -12.648 -6.918 14.539 1 80.94 322 GLU B N 1
ATOM 5457 C CA . GLU B 1 322 ? -13.461 -6.762 13.344 1 80.94 322 GLU B CA 1
ATOM 5458 C C . GLU B 1 322 ? -12.859 -5.719 12.398 1 80.94 322 GLU B C 1
ATOM 5460 O O . GLU B 1 322 ? -12.234 -4.758 12.852 1 80.94 322 GLU B O 1
ATOM 5465 N N . MET B 1 323 ? -12.961 -6.02 11.195 1 86.44 323 MET B N 1
ATOM 5466 C CA . MET B 1 323 ? -12.469 -5.141 10.133 1 86.44 323 MET B CA 1
ATOM 5467 C C . MET B 1 323 ? -13.055 -3.738 10.281 1 86.44 323 MET B C 1
ATOM 5469 O O . MET B 1 323 ? -14.242 -3.584 10.586 1 86.44 323 MET B O 1
ATOM 5473 N N . ILE B 1 324 ? -12.195 -2.709 10.203 1 94 324 ILE B N 1
ATOM 5474 C CA . ILE B 1 324 ? -12.672 -1.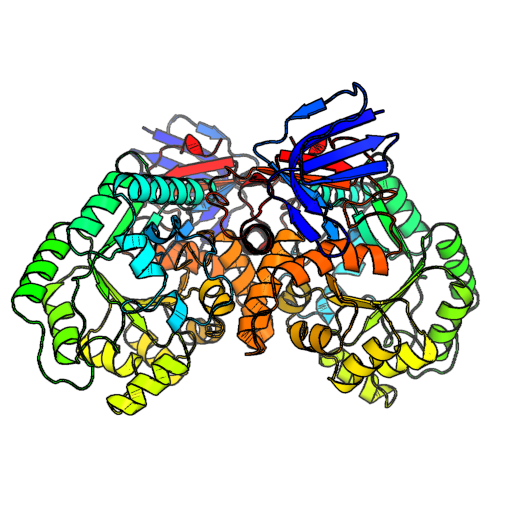334 10.117 1 94 324 ILE B CA 1
ATOM 5475 C C . ILE B 1 324 ? -13.492 -1.145 8.844 1 94 324 ILE B C 1
ATOM 5477 O O . ILE B 1 324 ? -13.062 -1.558 7.762 1 94 324 ILE B O 1
ATOM 5481 N N . GLU B 1 325 ? -14.664 -0.573 8.938 1 93.94 325 GLU B N 1
ATOM 5482 C CA . GLU B 1 325 ? -15.469 -0.31 7.754 1 93.94 325 GLU B CA 1
ATOM 5483 C C . GLU B 1 325 ? -14.766 0.652 6.805 1 93.94 325 GLU B C 1
ATOM 5485 O O . GLU B 1 325 ? -14.281 1.706 7.227 1 93.94 325 GLU B O 1
ATOM 5490 N N . PRO B 1 326 ? -14.695 0.26 5.527 1 96.31 326 PRO B N 1
ATOM 5491 C CA . PRO B 1 326 ? -14.008 1.126 4.562 1 96.31 326 PRO B CA 1
ATOM 5492 C C . PRO B 1 326 ? -14.523 2.564 4.594 1 96.31 326 PRO B C 1
ATOM 5494 O O . PRO B 1 326 ? -13.742 3.506 4.422 1 96.31 326 PRO B O 1
ATOM 5497 N N . ARG B 1 327 ? -15.805 2.779 4.805 1 97.56 327 ARG B N 1
ATOM 5498 C CA . ARG B 1 327 ? -16.391 4.113 4.871 1 97.56 327 ARG B CA 1
ATOM 5499 C C . ARG B 1 327 ? -15.75 4.938 5.98 1 97.56 327 ARG B C 1
ATOM 5501 O O . ARG B 1 327 ? -15.516 6.137 5.812 1 97.56 327 ARG B O 1
ATOM 5508 N N . GLN B 1 328 ? -15.445 4.316 7.094 1 97.81 328 GLN B N 1
ATOM 5509 C CA . GLN B 1 328 ? -14.805 5.004 8.203 1 97.81 328 GLN B CA 1
ATOM 5510 C C . GLN B 1 328 ? -13.391 5.441 7.836 1 97.81 328 GLN B C 1
ATOM 5512 O O . GLN B 1 328 ? -12.945 6.527 8.219 1 97.81 328 GLN B O 1
ATOM 5517 N N . LEU B 1 329 ? -12.719 4.582 7.125 1 98.31 329 LEU B N 1
ATOM 5518 C CA . LEU B 1 329 ? -11.383 4.922 6.664 1 98.31 329 LEU B CA 1
ATOM 5519 C C . LEU B 1 329 ? -11.414 6.125 5.727 1 98.31 329 LEU B C 1
ATOM 5521 O O . LEU B 1 329 ? -10.562 7.012 5.82 1 98.31 329 LEU B O 1
ATOM 5525 N N . LEU B 1 330 ? -12.367 6.172 4.828 1 98.75 330 LEU B N 1
ATOM 5526 C CA . LEU B 1 330 ? -12.508 7.305 3.92 1 98.75 330 LEU B CA 1
ATOM 5527 C C . LEU B 1 330 ? -12.797 8.586 4.691 1 98.75 330 LEU B C 1
ATOM 5529 O O . LEU B 1 330 ? -12.273 9.648 4.348 1 98.75 330 LEU B O 1
ATOM 5533 N N . LYS B 1 331 ? -13.609 8.477 5.723 1 98.88 331 LYS B N 1
ATOM 5534 C CA . LYS B 1 331 ? -13.859 9.641 6.562 1 98.88 331 LYS B CA 1
ATOM 5535 C C . LYS B 1 331 ? -12.57 10.156 7.199 1 98.88 331 LYS B C 1
ATOM 5537 O O . LYS B 1 331 ? -12.359 11.367 7.297 1 98.88 331 LYS B O 1
ATOM 5542 N N . MET B 1 332 ? -11.719 9.258 7.594 1 98.88 332 MET B N 1
ATOM 5543 C CA . MET B 1 332 ? -10.453 9.617 8.227 1 98.88 332 MET B CA 1
ATOM 5544 C C . MET B 1 332 ? -9.57 10.422 7.27 1 98.88 332 MET B C 1
ATOM 5546 O O . MET B 1 332 ? -8.742 11.227 7.707 1 98.88 332 MET B O 1
ATOM 5550 N N . ALA B 1 333 ? -9.773 10.242 5.953 1 98.88 333 ALA B N 1
ATOM 5551 C CA . ALA B 1 333 ? -8.938 10.891 4.949 1 98.88 333 ALA B CA 1
ATOM 5552 C C . ALA B 1 333 ? -9.648 12.094 4.34 1 98.88 333 ALA B C 1
ATOM 5554 O O . ALA B 1 333 ? -9.133 12.734 3.424 1 98.88 333 ALA B O 1
ATOM 5555 N N . THR B 1 334 ? -10.906 12.391 4.797 1 98.88 334 THR B N 1
ATOM 5556 C CA . THR B 1 334 ? -11.688 13.469 4.207 1 98.88 334 THR B CA 1
ATOM 5557 C C . THR B 1 334 ? -12.359 14.305 5.289 1 98.88 334 THR B C 1
ATOM 5559 O O . THR B 1 334 ? -11.734 15.211 5.855 1 98.88 334 THR B O 1
ATOM 5562 N N . VAL B 1 335 ? -13.453 13.766 5.844 1 98.75 335 VAL B N 1
ATOM 5563 C CA . VAL B 1 335 ? -14.32 14.5 6.754 1 98.75 335 VAL B CA 1
ATOM 5564 C C . VAL B 1 335 ? -13.586 14.773 8.062 1 98.75 335 VAL B C 1
ATOM 5566 O O . VAL B 1 335 ? -13.539 15.914 8.523 1 98.75 335 VAL B O 1
ATOM 5569 N N . ASN B 1 336 ? -13.047 13.711 8.625 1 98.94 336 ASN B N 1
ATOM 5570 C CA . ASN B 1 336 ? -12.367 13.844 9.914 1 98.94 336 ASN B CA 1
ATOM 5571 C C . ASN B 1 336 ? -11.164 14.773 9.82 1 98.94 336 ASN B C 1
ATOM 5573 O O . ASN B 1 336 ? -10.961 15.617 10.688 1 98.94 336 ASN B O 1
ATOM 5577 N N . ALA B 1 337 ? -10.414 14.578 8.742 1 98.94 337 ALA B N 1
ATOM 5578 C CA . ALA B 1 337 ? -9.227 15.406 8.547 1 98.94 337 ALA B CA 1
ATOM 5579 C C . ALA B 1 337 ? -9.609 16.875 8.398 1 98.94 337 ALA B C 1
ATOM 5581 O O . ALA B 1 337 ? -8.953 17.75 8.969 1 98.94 337 ALA B O 1
ATOM 5582 N N . ALA B 1 338 ? -10.633 17.156 7.621 1 98.88 338 ALA B N 1
ATOM 5583 C CA . ALA B 1 338 ? -11.102 18.531 7.441 1 98.88 338 ALA B CA 1
ATOM 5584 C C . ALA B 1 338 ? -11.539 19.141 8.773 1 98.88 338 ALA B C 1
ATOM 5586 O O . ALA B 1 338 ? -11.242 20.297 9.055 1 98.88 338 ALA B O 1
ATOM 5587 N N . GLN B 1 339 ? -12.203 18.328 9.539 1 98.81 339 GLN B N 1
ATOM 5588 C CA . GLN B 1 339 ? -12.656 18.797 10.844 1 98.81 339 GLN B CA 1
ATOM 5589 C C . GLN B 1 339 ? -11.477 19.109 11.758 1 98.81 339 GLN B C 1
ATOM 5591 O O . GLN B 1 339 ? -11.438 20.172 12.383 1 98.81 339 GLN B O 1
ATOM 5596 N N . ILE B 1 340 ? -10.539 18.25 11.805 1 98.88 340 ILE B N 1
ATOM 5597 C CA . ILE B 1 340 ? -9.375 18.406 12.672 1 98.88 340 ILE B CA 1
ATOM 5598 C C . ILE B 1 340 ? -8.586 19.641 12.258 1 98.88 340 ILE B C 1
ATOM 5600 O O . ILE B 1 340 ? -8.133 20.406 13.109 1 98.88 340 ILE B O 1
ATOM 5604 N N . LEU B 1 341 ? -8.492 19.875 10.961 1 98.88 341 LEU B N 1
ATOM 5605 C CA . LEU B 1 341 ? -7.637 20.938 10.438 1 98.88 341 LEU B CA 1
ATOM 5606 C C . LEU B 1 341 ? -8.438 22.219 10.195 1 98.88 341 LEU B C 1
ATOM 5608 O O . LEU B 1 341 ? -7.895 23.219 9.727 1 98.88 341 LEU B O 1
ATOM 5612 N N . ARG B 1 342 ? -9.734 22.203 10.469 1 98.62 342 ARG B N 1
ATOM 5613 C CA . ARG B 1 342 ? -10.633 23.344 10.336 1 98.62 342 ARG B CA 1
ATOM 5614 C C . ARG B 1 342 ? -10.68 23.844 8.891 1 98.62 342 ARG B C 1
ATOM 5616 O O . ARG B 1 342 ? -10.57 25.047 8.641 1 98.62 342 ARG B O 1
ATOM 5623 N N . LEU B 1 343 ? -10.773 22.875 7.992 1 98.69 343 LEU B N 1
ATOM 5624 C CA . LEU B 1 343 ? -10.891 23.188 6.57 1 98.69 343 LEU B CA 1
ATOM 5625 C C . LEU B 1 343 ? -12.352 23.156 6.125 1 98.69 343 LEU B C 1
ATOM 5627 O O . LEU B 1 343 ? -13.133 22.328 6.59 1 98.69 343 LEU B O 1
ATOM 5631 N N . ASN B 1 344 ? -12.703 24.062 5.266 1 97.94 344 ASN B N 1
ATOM 5632 C CA . ASN B 1 344 ? -14.031 24.062 4.664 1 97.94 344 ASN B CA 1
ATOM 5633 C C . ASN B 1 344 ? -14.125 23.062 3.506 1 97.94 344 ASN B C 1
ATOM 5635 O O . ASN B 1 344 ? -14.648 23.391 2.441 1 97.94 344 ASN B O 1
ATOM 5639 N N . SER B 1 345 ? -13.555 21.906 3.578 1 98.12 345 SER B N 1
ATOM 5640 C CA . SER B 1 345 ? -13.492 20.828 2.605 1 98.12 345 SER B CA 1
ATOM 5641 C C . SER B 1 345 ? -13.922 19.5 3.229 1 98.12 345 SER B C 1
ATOM 5643 O O . SER B 1 345 ? -14.633 19.484 4.238 1 98.12 345 SER B O 1
ATOM 5645 N N . GLY B 1 346 ? -13.703 18.453 2.604 1 98.38 346 GLY B N 1
ATOM 5646 C CA . GLY B 1 346 ? -13.781 17.125 3.195 1 98.38 346 GLY B CA 1
ATOM 5647 C C . GLY B 1 346 ? -15.102 16.422 2.924 1 98.38 346 GLY B C 1
ATOM 5648 O O . GLY B 1 346 ? -15.242 15.227 3.201 1 98.38 346 GLY B O 1
ATOM 5649 N N . CYS B 1 347 ? -16.125 17.109 2.414 1 98.5 347 CYS B N 1
ATOM 5650 C CA . CYS B 1 347 ? -17.359 16.438 2.041 1 98.5 347 CYS B CA 1
ATOM 5651 C C . CYS B 1 347 ? -18.078 17.219 0.937 1 98.5 347 CYS B C 1
ATOM 5653 O O . CYS B 1 347 ? -17.797 18.391 0.707 1 98.5 347 CYS B O 1
ATOM 5655 N N . ILE B 1 348 ? -18.953 16.516 0.234 1 98.81 348 ILE B N 1
ATOM 5656 C CA . ILE B 1 348 ? -19.766 17.109 -0.818 1 98.81 348 ILE B CA 1
ATOM 5657 C C . ILE B 1 348 ? -21.109 17.562 -0.24 1 98.81 348 ILE B C 1
ATOM 5659 O O . ILE B 1 348 ? -22.047 16.781 -0.159 1 98.81 348 ILE B O 1
ATOM 5663 N N . GLU B 1 349 ? -21.156 18.734 0.098 1 98.06 349 GLU B N 1
ATOM 5664 C CA . GLU B 1 349 ? -22.344 19.359 0.678 1 98.06 349 GLU B CA 1
ATOM 5665 C C . GLU B 1 349 ? -22.375 20.859 0.394 1 98.06 349 GLU B C 1
ATOM 5667 O O . GLU B 1 349 ? -21.328 21.469 0.153 1 98.06 349 GLU B O 1
ATOM 5672 N N . ALA B 1 350 ? -23.609 21.391 0.441 1 98.06 350 ALA B N 1
ATOM 5673 C CA . ALA B 1 350 ? -23.766 22.828 0.175 1 98.06 350 ALA B CA 1
ATOM 5674 C C . ALA B 1 350 ? -22.906 23.656 1.123 1 98.06 350 ALA B C 1
ATOM 5676 O O . ALA B 1 350 ? -22.859 23.375 2.324 1 98.06 350 ALA B O 1
ATOM 5677 N N . GLY B 1 351 ? -22.203 24.656 0.562 1 97.81 351 GLY B N 1
ATOM 5678 C CA . GLY B 1 351 ? -21.406 25.562 1.359 1 97.81 351 GLY B CA 1
ATOM 5679 C C . GLY B 1 351 ? -19.938 25.172 1.408 1 97.81 351 GLY B C 1
ATOM 5680 O O . GLY B 1 351 ? -19.078 26.016 1.671 1 97.81 351 GLY B O 1
ATOM 5681 N N . ARG B 1 352 ? -19.609 23.953 1.142 1 98.56 352 ARG B N 1
ATOM 5682 C CA . ARG B 1 352 ? -18.234 23.484 1.194 1 98.56 352 ARG B CA 1
ATOM 5683 C C . ARG B 1 352 ? -17.484 23.828 -0.082 1 98.56 352 ARG B C 1
ATOM 5685 O O . ARG B 1 352 ? -18.094 24.094 -1.122 1 98.56 352 ARG B O 1
ATOM 5692 N N . ALA B 1 353 ? -16.188 23.969 0.054 1 98.69 353 ALA B N 1
ATOM 5693 C CA . ALA B 1 353 ? -15.352 24.141 -1.134 1 98.69 353 ALA B CA 1
ATOM 5694 C C . ALA B 1 353 ? -15.539 22.984 -2.115 1 98.69 353 ALA B C 1
ATOM 5696 O O . ALA B 1 353 ? -15.695 21.844 -1.704 1 98.69 353 ALA B O 1
ATOM 5697 N N . ALA B 1 354 ? -15.547 23.297 -3.41 1 98.56 354 ALA B N 1
ATOM 5698 C CA . ALA B 1 354 ? -15.594 22.266 -4.43 1 98.56 354 ALA B CA 1
ATOM 5699 C C . ALA B 1 354 ? -14.227 21.594 -4.59 1 98.56 354 ALA B C 1
ATOM 5701 O O . ALA B 1 354 ? -13.516 21.844 -5.559 1 98.56 354 ALA B O 1
ATOM 5702 N N . ASP B 1 355 ? -13.867 20.828 -3.678 1 98.75 355 ASP B N 1
ATOM 5703 C CA . ASP B 1 355 ? -12.672 19.984 -3.652 1 98.75 355 ASP B CA 1
ATOM 5704 C C . ASP B 1 355 ? -13.008 18.531 -3.93 1 98.75 355 ASP B C 1
ATOM 5706 O O . ASP B 1 355 ? -13.43 17.797 -3.029 1 98.75 355 ASP B O 1
ATOM 5710 N N . LEU B 1 356 ? -12.773 18.109 -5.207 1 98.69 356 LEU B N 1
ATOM 5711 C CA . LEU B 1 356 ? -13.312 16.828 -5.664 1 98.69 356 LEU B CA 1
ATOM 5712 C C . LEU B 1 356 ? -12.25 16.031 -6.426 1 98.69 356 LEU B C 1
ATOM 5714 O O . LEU B 1 356 ? -11.328 16.609 -7 1 98.69 356 LEU B O 1
ATOM 5718 N N . ILE B 1 357 ? -12.344 14.75 -6.375 1 98.31 357 ILE B N 1
ATOM 5719 C CA . ILE B 1 357 ? -11.594 13.906 -7.297 1 98.31 357 ILE B CA 1
ATOM 5720 C C . ILE B 1 357 ? -12.555 13.062 -8.125 1 98.31 357 ILE B C 1
ATOM 5722 O O . ILE B 1 357 ? -13.617 12.656 -7.641 1 98.31 357 ILE B O 1
ATOM 5726 N N . PHE B 1 358 ? -12.242 12.852 -9.352 1 98.38 358 PHE B N 1
ATOM 5727 C CA . PHE B 1 358 ? -13.016 12.086 -10.312 1 98.38 358 PHE B CA 1
ATOM 5728 C C . PHE B 1 358 ? -12.367 10.734 -10.586 1 98.38 358 PHE B C 1
ATOM 5730 O O . PHE B 1 358 ? -11.336 10.656 -11.258 1 98.38 358 PHE B O 1
ATOM 5737 N N . VAL B 1 359 ? -12.977 9.656 -10.086 1 98.25 359 VAL B N 1
ATOM 5738 C CA . VAL B 1 359 ? -12.453 8.297 -10.172 1 98.25 359 VAL B CA 1
ATOM 5739 C C . VAL B 1 359 ? -13.086 7.582 -11.367 1 98.25 359 VAL B C 1
ATOM 5741 O O . VAL B 1 359 ? -14.312 7.52 -11.484 1 98.25 359 VAL B O 1
ATOM 5744 N N . ASP B 1 360 ? -12.297 7.051 -12.25 1 97.69 360 ASP B N 1
ATOM 5745 C CA . ASP B 1 360 ? -12.773 6.301 -13.406 1 97.69 360 ASP B CA 1
ATOM 5746 C C . ASP B 1 360 ? -13.32 4.938 -12.992 1 97.69 360 ASP B C 1
ATOM 5748 O O . ASP B 1 360 ? -12.555 4 -12.758 1 97.69 360 ASP B O 1
ATOM 5752 N N . LYS B 1 361 ? -14.633 4.746 -13.008 1 96.56 361 LYS B N 1
ATOM 5753 C CA . LYS B 1 361 ? -15.258 3.516 -12.539 1 96.56 361 LYS B CA 1
ATOM 5754 C C . LYS B 1 361 ? -14.938 2.344 -13.461 1 96.56 361 LYS B C 1
ATOM 5756 O O . LYS B 1 361 ? -15.062 1.183 -13.062 1 96.56 361 LYS B O 1
ATOM 5761 N N . LYS B 1 362 ? -14.477 2.664 -14.633 1 94.88 362 LYS B N 1
ATOM 5762 C CA . LYS B 1 362 ? -14.234 1.618 -15.625 1 94.88 362 LYS B CA 1
ATOM 5763 C C . LYS B 1 362 ? -12.758 1.227 -15.664 1 94.88 362 LYS B C 1
ATOM 5765 O O . LYS B 1 362 ? -12.359 0.38 -16.469 1 94.88 362 LYS B O 1
ATOM 5770 N N . HIS B 1 363 ? -12 1.899 -14.812 1 94.69 363 HIS B N 1
ATOM 5771 C CA . HIS B 1 363 ? -10.586 1.525 -14.742 1 94.69 363 HIS B CA 1
ATOM 5772 C C . HIS B 1 363 ? -10.43 0.036 -14.461 1 94.69 363 HIS B C 1
ATOM 5774 O O . HIS B 1 363 ? -11.18 -0.535 -13.664 1 94.69 363 HIS B O 1
ATOM 5780 N N . VAL B 1 364 ? -9.414 -0.569 -14.969 1 92 364 VAL B N 1
ATOM 5781 C CA . VAL B 1 364 ? -9.219 -2.016 -14.961 1 92 364 VAL B CA 1
ATOM 5782 C C . VAL B 1 364 ? -9.102 -2.516 -13.523 1 92 364 VAL B C 1
ATOM 5784 O O . VAL B 1 364 ? -9.539 -3.625 -13.211 1 92 364 VAL B O 1
ATOM 5787 N N . ASP B 1 365 ? -8.641 -1.715 -12.625 1 93.44 365 ASP B N 1
ATOM 5788 C CA . ASP B 1 365 ? -8.438 -2.139 -11.242 1 93.44 365 ASP B CA 1
ATOM 5789 C C . ASP B 1 365 ? -9.711 -1.965 -10.422 1 93.44 365 ASP B C 1
ATOM 5791 O O . ASP B 1 365 ? -9.828 -2.498 -9.32 1 93.44 365 ASP B O 1
ATOM 5795 N N . LEU B 1 366 ? -10.625 -1.181 -10.953 1 94.56 366 LEU B N 1
ATOM 5796 C CA . LEU B 1 366 ? -11.805 -0.849 -10.156 1 94.56 366 LEU B CA 1
ATOM 5797 C C . LEU B 1 366 ? -13.039 -1.571 -10.695 1 94.56 366 LEU B C 1
ATOM 5799 O O . LEU B 1 366 ? -13.906 -1.979 -9.922 1 94.56 366 LEU B O 1
ATOM 5803 N N . TYR B 1 367 ? -13.031 -1.79 -11.969 1 92.62 367 TYR B N 1
ATOM 5804 C CA . TYR B 1 367 ? -14.211 -2.363 -12.602 1 92.62 367 TYR B CA 1
ATOM 5805 C C . TYR B 1 367 ? -14.242 -3.877 -12.422 1 92.62 367 TYR B C 1
ATOM 5807 O O . TYR B 1 367 ? -13.258 -4.562 -12.695 1 92.62 367 TYR B O 1
ATOM 5815 N N . PRO B 1 368 ? -15.281 -4.535 -12.094 1 90.25 368 PRO B N 1
ATOM 5816 C CA . PRO B 1 368 ? -16.531 -3.916 -11.641 1 90.25 368 PRO B CA 1
ATOM 5817 C C . PRO B 1 368 ? -16.453 -3.408 -10.203 1 90.25 368 PRO B C 1
ATOM 5819 O O . PRO B 1 368 ? -15.797 -4.023 -9.367 1 90.25 368 PRO B O 1
ATOM 5822 N N . MET B 1 369 ? -17.062 -2.332 -9.945 1 91.25 369 MET B N 1
ATOM 5823 C CA . MET B 1 369 ? -17.031 -1.713 -8.625 1 91.25 369 MET B CA 1
ATOM 5824 C C . MET B 1 369 ? -18.266 -2.113 -7.809 1 91.25 369 MET B C 1
ATOM 5826 O O . MET B 1 369 ? -19.266 -1.393 -7.789 1 91.25 369 MET B O 1
ATOM 5830 N N . HIS B 1 370 ? -18.172 -3.221 -7.102 1 89.38 370 HIS B N 1
ATOM 5831 C CA . HIS B 1 370 ? -19.281 -3.746 -6.332 1 89.38 370 HIS B CA 1
ATOM 5832 C C . HIS B 1 370 ? -19.453 -2.99 -5.016 1 89.38 370 HIS B C 1
ATOM 5834 O O . HIS B 1 370 ? -20.578 -2.883 -4.496 1 89.38 370 HIS B O 1
ATOM 5840 N N . ASP B 1 371 ? -18.422 -2.531 -4.426 1 93.62 371 ASP B N 1
ATOM 5841 C CA . ASP B 1 371 ? -18.375 -1.733 -3.205 1 93.62 371 ASP B CA 1
ATOM 5842 C C . ASP B 1 371 ? -17.5 -0.499 -3.395 1 93.62 371 ASP B C 1
ATOM 5844 O O . ASP B 1 371 ? -16.266 -0.574 -3.264 1 93.62 371 ASP B O 1
ATOM 5848 N N . PRO B 1 372 ? -18.109 0.65 -3.617 1 95.56 372 PRO B N 1
ATOM 5849 C CA . PRO B 1 372 ? -17.328 1.849 -3.924 1 95.56 372 PRO B CA 1
ATOM 5850 C C . PRO B 1 372 ? -16.391 2.25 -2.787 1 95.56 372 PRO B C 1
ATOM 5852 O O . PRO B 1 372 ? -15.305 2.777 -3.033 1 95.56 372 PRO B O 1
ATOM 5855 N N . TYR B 1 373 ? -16.844 1.982 -1.532 1 97 373 TYR B N 1
ATOM 5856 C CA . TYR B 1 373 ? -15.992 2.35 -0.404 1 97 373 TYR B CA 1
ATOM 5857 C C . TYR B 1 373 ? -14.727 1.506 -0.378 1 97 373 TYR B C 1
ATOM 5859 O O . TYR B 1 373 ? -13.617 2.043 -0.329 1 97 373 TYR B O 1
ATOM 5867 N N . ALA B 1 374 ? -14.867 0.184 -0.488 1 95.81 374 ALA B N 1
ATOM 5868 C CA . ALA B 1 374 ? -13.719 -0.718 -0.505 1 95.81 374 ALA B CA 1
ATOM 5869 C C . ALA B 1 374 ? -12.836 -0.454 -1.719 1 95.81 374 ALA B C 1
ATOM 5871 O O . ALA B 1 374 ? -11.609 -0.456 -1.61 1 95.81 374 ALA B O 1
ATOM 5872 N N . ALA B 1 375 ? -13.477 -0.189 -2.867 1 96.19 375 ALA B N 1
ATOM 5873 C CA . ALA B 1 375 ? -12.727 0.081 -4.094 1 96.19 375 ALA B CA 1
ATOM 5874 C C . ALA B 1 375 ? -11.797 1.28 -3.918 1 96.19 375 ALA B C 1
ATOM 5876 O O . ALA B 1 375 ? -10.625 1.223 -4.281 1 96.19 375 ALA B O 1
ATOM 5877 N N . VAL B 1 376 ? -12.305 2.293 -3.27 1 97.75 376 VAL B N 1
ATOM 5878 C CA . VAL B 1 376 ? -11.508 3.502 -3.082 1 97.75 376 VAL B CA 1
ATOM 5879 C C . VAL B 1 376 ? -10.414 3.246 -2.049 1 97.75 376 VAL B C 1
ATOM 5881 O O . VAL B 1 376 ? -9.281 3.697 -2.213 1 97.75 376 VAL B O 1
ATOM 5884 N N . VAL B 1 377 ? -10.703 2.482 -1.075 1 97.5 377 VAL B N 1
ATOM 5885 C CA . VAL B 1 377 ? -9.797 2.301 0.056 1 97.5 377 VAL B CA 1
ATOM 5886 C C . VAL B 1 377 ? -8.578 1.487 -0.377 1 97.5 377 VAL B C 1
ATOM 5888 O O . VAL B 1 377 ? -7.453 1.782 0.026 1 97.5 377 VAL B O 1
ATOM 5891 N N . HIS B 1 378 ? -8.828 0.483 -1.293 1 96.62 378 HIS B N 1
ATOM 5892 C CA . HIS B 1 378 ? -7.668 -0.395 -1.409 1 96.62 378 HIS B CA 1
ATOM 5893 C C . HIS B 1 378 ? -7.312 -0.648 -2.871 1 96.62 378 HIS B C 1
ATOM 5895 O O . HIS B 1 378 ? -6.254 -1.208 -3.168 1 96.62 378 HIS B O 1
ATOM 5901 N N . ARG B 1 379 ? -8.133 -0.206 -3.822 1 96.75 379 ARG B N 1
ATOM 5902 C CA . ARG B 1 379 ? -7.836 -0.479 -5.223 1 96.75 379 ARG B CA 1
ATOM 5903 C C . ARG B 1 379 ? -7.516 0.808 -5.977 1 96.75 379 ARG B C 1
ATOM 5905 O O . ARG B 1 379 ? -6.867 0.777 -7.023 1 96.75 379 ARG B O 1
ATOM 5912 N N . LEU B 1 380 ? -7.98 1.951 -5.465 1 97.31 380 LEU B N 1
ATOM 5913 C CA . LEU B 1 380 ? -7.773 3.234 -6.129 1 97.31 380 LEU B CA 1
ATOM 5914 C C . LEU B 1 380 ? -6.289 3.566 -6.223 1 97.31 380 LEU B C 1
ATOM 5916 O O . LEU B 1 380 ? -5.531 3.314 -5.285 1 97.31 380 LEU B O 1
ATOM 5920 N N . SER B 1 381 ? -5.863 4.062 -7.352 1 96.12 381 SER B N 1
ATOM 5921 C CA . SER B 1 381 ? -4.512 4.547 -7.602 1 96.12 381 SER B CA 1
ATOM 5922 C C . SER B 1 381 ? -4.527 5.859 -8.383 1 96.12 381 SER B C 1
ATOM 5924 O O . SER B 1 381 ? -5.578 6.285 -8.859 1 96.12 381 SER B O 1
ATOM 5926 N N . GLN B 1 382 ? -3.352 6.473 -8.414 1 96.19 382 GLN B N 1
ATOM 5927 C CA . GLN B 1 382 ? -3.205 7.703 -9.188 1 96.19 382 GLN B CA 1
ATOM 5928 C C . GLN B 1 382 ? -3.693 7.516 -10.617 1 96.19 382 GLN B C 1
ATOM 5930 O O . GLN B 1 382 ? -4.273 8.43 -11.203 1 96.19 382 GLN B O 1
ATOM 5935 N N . ASN B 1 383 ? -3.59 6.312 -11.188 1 93.81 383 ASN B N 1
ATOM 5936 C CA . ASN B 1 383 ? -3.914 6.035 -12.578 1 93.81 383 ASN B CA 1
ATOM 5937 C C . ASN B 1 383 ? -5.422 5.992 -12.805 1 93.81 383 ASN B C 1
ATOM 5939 O O . ASN B 1 383 ? -5.887 6.098 -13.945 1 93.81 383 ASN B O 1
ATOM 5943 N N . SER B 1 384 ? -6.168 5.828 -11.734 1 95.62 384 SER B N 1
ATOM 5944 C CA . SER B 1 384 ? -7.617 5.738 -11.875 1 95.62 384 SER B CA 1
ATOM 5945 C C . SER B 1 384 ? -8.289 7.07 -11.562 1 95.62 384 SER B C 1
ATOM 5947 O O . SER B 1 384 ? -9.508 7.207 -11.703 1 95.62 384 SER B O 1
ATOM 5949 N N . ILE B 1 385 ? -7.52 8.016 -11.086 1 97.12 385 ILE B N 1
ATOM 5950 C CA . ILE B 1 385 ? -8.008 9.375 -10.875 1 97.12 385 ILE B CA 1
ATOM 5951 C C . ILE B 1 385 ? -7.844 10.18 -12.164 1 97.12 385 ILE B C 1
ATOM 5953 O O . ILE B 1 385 ? -6.723 10.422 -12.617 1 97.12 385 ILE B O 1
ATOM 5957 N N . ARG B 1 386 ? -8.906 10.68 -12.727 1 96.25 386 ARG B N 1
ATOM 5958 C CA . ARG B 1 386 ? -8.852 11.336 -14.031 1 96.25 386 ARG B CA 1
ATOM 5959 C C . ARG B 1 386 ? -8.789 12.852 -13.875 1 96.25 386 ARG B C 1
ATOM 5961 O O . ARG B 1 386 ? -8.312 13.555 -14.773 1 96.25 386 ARG B O 1
ATOM 5968 N N . ALA B 1 387 ? -9.297 13.312 -12.719 1 96.94 387 ALA B N 1
ATOM 5969 C CA . ALA B 1 387 ? -9.266 14.75 -12.484 1 96.94 387 ALA B CA 1
ATOM 5970 C C . ALA B 1 387 ? -9.312 15.062 -10.984 1 96.94 387 ALA B C 1
ATOM 5972 O O . ALA B 1 387 ? -9.867 14.281 -10.203 1 96.94 387 ALA B O 1
ATOM 5973 N N . VAL B 1 388 ? -8.688 16.109 -10.664 1 97.88 388 VAL B N 1
ATOM 5974 C CA . VAL B 1 388 ? -8.727 16.688 -9.328 1 97.88 388 VAL B CA 1
ATOM 5975 C C . VAL B 1 388 ? -9.203 18.141 -9.406 1 97.88 388 VAL B C 1
ATOM 5977 O O . VAL B 1 388 ? -8.781 18.891 -10.281 1 97.88 388 VAL B O 1
ATOM 5980 N N . MET B 1 389 ? -10.148 18.438 -8.625 1 97.5 389 MET B N 1
ATOM 5981 C CA . MET B 1 389 ? -10.695 19.797 -8.531 1 97.5 389 MET B CA 1
ATOM 5982 C C . MET B 1 389 ? -10.43 20.391 -7.152 1 97.5 389 MET B C 1
ATOM 5984 O O . MET B 1 389 ? -10.68 19.75 -6.129 1 97.5 389 MET B O 1
ATOM 5988 N N . ILE B 1 390 ? -9.828 21.578 -7.102 1 98 390 ILE B N 1
ATOM 5989 C CA . ILE B 1 390 ? -9.602 22.312 -5.863 1 98 390 ILE B CA 1
ATOM 5990 C C . ILE B 1 390 ? -10.227 23.703 -5.965 1 98 390 ILE B C 1
ATOM 5992 O O . ILE B 1 390 ? -9.906 24.469 -6.879 1 98 390 ILE B O 1
ATOM 5996 N N . ASP B 1 391 ? -11.125 24 -5.094 1 97.5 391 ASP B N 1
ATOM 5997 C CA . ASP B 1 391 ? -11.844 25.266 -5.109 1 97.5 391 ASP B CA 1
ATOM 5998 C C . ASP B 1 391 ? -12.539 25.484 -6.453 1 97.5 391 ASP B C 1
ATOM 6000 O O . ASP B 1 391 ? -12.492 26.578 -7.004 1 97.5 391 ASP B O 1
ATOM 6004 N N . GLY B 1 392 ? -13.055 24.438 -6.965 1 96.56 392 GLY B N 1
ATOM 6005 C CA . GLY B 1 392 ? -13.883 24.516 -8.156 1 96.56 392 GLY B CA 1
ATOM 6006 C C . GLY B 1 392 ? -13.07 24.609 -9.438 1 96.56 392 GLY B C 1
ATOM 6007 O O . GLY B 1 392 ? -13.633 24.734 -10.531 1 96.56 392 GLY B O 1
ATOM 6008 N N . ARG B 1 393 ? -11.758 24.5 -9.336 1 95.44 393 ARG B N 1
ATOM 6009 C CA . ARG B 1 393 ? -10.891 24.547 -10.516 1 95.44 393 ARG B CA 1
ATOM 6010 C C . ARG B 1 393 ? -10.164 23.219 -10.711 1 95.44 393 ARG B C 1
ATOM 6012 O O . ARG B 1 393 ? -9.586 22.672 -9.773 1 95.44 393 ARG B O 1
ATOM 6019 N N . PHE B 1 394 ? -10.234 22.672 -11.961 1 95.31 394 PHE B N 1
ATOM 6020 C CA . PHE B 1 394 ? -9.5 21.453 -12.273 1 95.31 394 PHE B CA 1
ATOM 6021 C C . PHE B 1 394 ? -7.996 21.688 -12.188 1 95.31 394 PHE B C 1
ATOM 6023 O O . PHE B 1 394 ? -7.492 22.703 -12.672 1 95.31 394 PHE B O 1
ATOM 6030 N N . VAL B 1 395 ? -7.316 20.812 -11.508 1 92.94 395 VAL B N 1
ATOM 6031 C CA . VAL B 1 395 ? -5.863 20.859 -11.398 1 92.94 395 VAL B CA 1
ATOM 6032 C C . VAL B 1 395 ? -5.227 20.391 -12.703 1 92.94 395 VAL B C 1
ATOM 6034 O O . VAL B 1 395 ? -5.516 19.297 -13.18 1 92.94 395 VAL B O 1
ATOM 6037 N N . GLU B 1 396 ? -4.453 21.141 -13.375 1 74.31 396 GLU B N 1
ATOM 6038 C CA . GLU B 1 396 ? -3.82 20.828 -14.656 1 74.31 396 GLU B CA 1
ATOM 6039 C C . GLU B 1 396 ? -2.711 19.797 -14.484 1 74.31 396 GLU B C 1
ATOM 6041 O O . GLU B 1 396 ? -2.445 19 -15.391 1 74.31 396 GLU B O 1
ATOM 6046 N N . ALA B 1 397 ? -1.931 19.812 -13.367 1 59.53 397 ALA B N 1
ATOM 6047 C CA . ALA B 1 397 ? -0.699 19.047 -13.188 1 59.53 397 ALA B CA 1
ATOM 6048 C C . ALA B 1 397 ? -0.984 17.547 -13.133 1 59.53 397 ALA B C 1
ATOM 6050 O O . ALA B 1 397 ? -0.062 16.734 -13.016 1 59.53 397 ALA B O 1
ATOM 6051 N N . ILE B 1 398 ? -2.262 17.078 -13.156 1 56.38 398 ILE B N 1
ATOM 6052 C CA . ILE B 1 398 ? -2.502 15.641 -12.992 1 56.38 398 ILE B CA 1
ATOM 6053 C C . ILE B 1 398 ? -2.447 14.945 -14.352 1 56.38 398 ILE B C 1
ATOM 6055 O O . ILE B 1 398 ? -2.213 13.742 -14.43 1 56.38 398 ILE B O 1
ATOM 6059 N N . ASN B 1 399 ? -2.625 15.625 -15.492 1 46.5 399 ASN B N 1
ATOM 6060 C CA . ASN B 1 399 ? -2.59 14.969 -16.797 1 46.5 399 ASN B CA 1
ATOM 6061 C C . ASN B 1 399 ? -1.179 14.953 -17.375 1 46.5 399 ASN B C 1
ATOM 6063 O O . ASN B 1 399 ? -0.407 15.891 -17.172 1 46.5 399 ASN B O 1
#

Sequence (798 aa):
MSLVITNASLLLGKELDYVEKGYVEIKDGRIKSAAAGSYRGPGRKKLDASGFLVIPGFINAHTHIADSIGKDIAAGHRLNARVHPVFGAKKKILQKSQPEHLKAFIRNSAISMMKKGIIAFADFREDGPGGVKLLRDAIADLPVKCVALGRANYYSNPKDVAGLPPEAIGQTQQVLEIADGLGISGANENTDMALSQYRQLAGEKLVAIHAAESKETVEFSKAHTGRSEVARVMDHLKPDFIVHMANATEDEISVTAKNRTGIVVCPRANGVLGAGMPRVALMLRHGCLVAIGTDNVMLNSPDILRELDYIWKASRATEGEEMIEPRQLLKMATVNAAQILRLNSGCIEAGRAADLIFVDKKHVDLYPMHDPYAAVVHRLSQNSIRAVMIDGRFVEAINMSLVITNASLLLGKELDYVEKGYVEIKDGRIKSAAAGSYRGPGRKKLDASGFLVIPGFINAHTHIADSIGKDIAAGHRLNARVHPVFGAKKKILQKSQPEHLKAFIRNSAISMMKKGIIAFADFREDGPGGVKLLRDAIADLPVKCVALGRANYYSNPKDVAGLPPEAIGQTQQVLEIADGLGISGANENTDMALSQYRQLAGEKLVAIHAAESKETVEFSKAHTGRSEVARVMDHLKPDFIVHMANATEDEISVTAKNRTGIVVCPRANGVLGAGMPRVALMLRHGCLVAIGTDNVMLNSPDILRELDYIWKASRATEGEEMIEPRQLLKMATVNAAQILRLNSGCIEAGRAADLIFVDKKHVDLYPMHDPYAAVVHRLSQNSIRAVMIDGRFVEAIN

Secondary structure (DSSP, 8-state):
-EEEEEEEEEEETTTTEEEEEEEEEEETTEEEEEEES---SS---EEE-TTEEEEEPEEEEEEEGGGGGGTTTTTTS-HHHHH-TTTSHHHHHHHHS-HHHHHHHHHHHHHHHHHTTEEEEEEEE-SHHHHHHHHHHHTTTS--EEEEEE--S----TT------HHHHHHHHHHHHHSSEEEE--GGGS-HHHHHHHHHHHTTSEEEEEES-SHHHHHHHHHHHSS-HHHHIIIII--SEEEE-TT--HHHHHHHHHTT-EEEE-HHHHHHTT-----HHHHHHTT--EEE--EETTTS---HHHHHHHHHHHHHHHH-SPPPPHHHHHHHTTHHHHHHHT-S-SS-STTSB--EEEEETTSTTT-S-S-HHHIIIII--GGGEEEEEETTEE-GGG-/-EEEEEEEEEEETTTTEEEEEEEEEEETTEEEEEEES---SS---EEE-TTEEEEEPEEEEEEEGGGGGGTTTTTT--HHHHH-TTTSHHHHHHHHS-HHHHHHHHHHHHHHHHHTTEEEEEEEE-SHHHHHHHHHHHTTTS--EEEEEE--S----TT------HHHHHHHHHHHHHSSEEEE--GGGS-HHHHHHHHHHHTTSEEEEEES-SHHHHHHHHHHHSS-HHHHIIIII--SEEEE-TT--HHHHHHHHHTT-EEEE-HHHHHHTT-----HHHHHHTT--EEE--EETTTS---HHHHHHHHHHHHHHHH-SPPPPHHHHHHHTTHHHHHHHT-S-SS-STTSB--EEEEETTSTTT-S-S-HHHIIIII--GGGEEEEEETTEE-GGG-

Solvent-accessible surface area (backbone atoms only — not comparable to full-atom values): 38176 Å² total; per-residue (Å²): 104,59,40,29,40,28,51,16,20,32,33,37,34,85,81,45,45,79,30,76,42,11,25,39,32,34,45,72,25,20,21,65,39,58,46,73,43,80,79,81,69,79,95,56,54,69,43,82,31,69,58,25,40,37,34,44,20,31,31,35,57,29,25,27,51,64,38,29,72,48,26,37,72,57,71,69,46,53,46,61,63,38,62,25,81,86,73,8,58,50,47,59,52,59,71,70,47,53,66,69,55,43,28,50,33,32,31,38,50,52,51,54,22,39,42,57,30,26,42,31,36,25,30,50,29,55,64,18,44,63,31,44,51,45,54,52,62,36,42,64,89,47,84,61,43,74,46,42,15,17,28,39,88,69,72,40,59,37,68,47,73,63,54,67,52,71,67,44,48,53,35,36,54,52,18,52,73,76,30,57,18,37,29,43,80,36,49,66,40,27,13,61,47,26,35,32,47,52,38,61,73,45,60,89,40,46,32,32,32,38,34,26,42,28,68,65,58,32,49,48,26,30,74,61,65,72,38,45,34,58,57,51,36,57,73,35,32,56,43,52,28,38,33,38,42,23,54,52,50,73,67,54,48,42,51,34,23,74,68,67,26,25,35,31,33,24,51,62,44,29,6,58,39,47,25,22,58,42,58,58,64,59,38,51,72,56,57,34,50,45,21,33,22,36,39,44,28,29,77,31,58,67,44,66,51,58,46,42,34,44,51,54,18,52,44,11,22,70,65,70,48,77,59,70,55,42,61,59,55,51,32,15,26,14,35,37,20,16,61,70,69,71,45,64,45,26,29,45,37,62,76,19,36,28,32,31,23,32,31,40,46,74,32,67,74,38,37,58,65,71,31,66,47,52,36,53,33,56,42,50,49,52,89,34,45,78,43,30,26,48,53,58,38,74,54,70,86,63,114,103,60,41,30,41,30,46,17,19,31,32,38,34,85,80,45,44,79,29,78,42,10,24,41,33,33,45,71,27,19,21,65,39,59,45,73,44,78,78,81,69,77,95,56,55,68,44,84,30,68,61,22,40,37,34,43,19,32,30,34,56,28,27,26,51,65,38,29,74,46,26,38,72,57,71,69,47,51,47,63,64,39,64,25,81,84,73,7,57,50,48,58,51,60,72,70,47,53,66,69,57,43,27,50,33,32,32,38,50,52,51,54,20,40,41,58,30,27,42,30,36,24,31,50,28,56,65,18,44,64,30,43,50,45,54,51,61,36,41,64,89,47,83,61,42,74,48,42,14,16,28,42,87,69,76,42,59,37,69,46,73,63,54,67,51,71,66,45,49,53,36,36,53,52,18,51,73,77,30,56,17,36,30,44,79,35,50,66,42,25,12,60,45,26,35,32,48,52,37,62,73,45,61,88,41,48,32,32,31,38,34,25,41,28,66,66,59,32,50,47,24,30,72,59,65,72,39,46,35,58,59,53,36,56,73,34,32,57,43,55,28,38,33,37,42,24,54,50,50,71,67,54,46,42,52,36,23,74,69,67,26,25,35,31,34,26,51,63,44,29,6,58,39,48,25,23,57,42,57,57,65,60,38,52,73,57,59,34,51,48,21,34,23,34,36,44,28,28,76,28,58,67,44,67,49,58,45,42,34,44,52,52,17,50,44,12,24,71,64,70,47,77,59,68,55,43,61,58,55,51,31,15,28,14,37,38,21,17,59,69,69,71,45,66,44,26,30,47,37,61,75,19,35,28,33,32,24,32,29,39,46,73,32,68,72,38,38,57,65,68,30,67,47,51,38,53,33,55,44,50,47,53,88,33,46,79,44,31,27,46,53,58,38,74,54,69,88,63,113

Foldseek 3Di:
DKEKEFQAFELFDLLGDTANTKMFIDDQQFTAFIDHDGDDDDDDHYDYQNQWYKYFFFEFLEAAQLLLQQACVPQQDACCQAPPCVHHPSVVRSVPDDLVVSLQSSLVLQLVCVLQRHQEYEYEFEDFLVRLVSNCVSCVPPRRHYQYAYAFPAFDAQLDADEDDPVRLVRLLSRLVRGQYHEEEFSRRHYLRNLQVRQVSRVPGAYEYEFLQAPVQQVSCCVRPVDGRLVSNCVRNVGQEYEACQRPDLVSLLVCQVSQRAYEHAAQQSVSNVRHGRLVVSSVVSPHLYAYHNYYVNRHRRHLLVVLQCNQVVNCVPVVDPGDPLSVSLSNGAVSSCVSSVALTRGRGRPGRPWMWIFRCPPPQNPPPPDVSVCSRHRDGSVRTPWTDGSNRTRPSND/DKEKEFQAFELFDLLGDTALTKMFIDDQQFTAFIDHDGDDDDDDHYDYQNQWYKYFFFEFLEAAQLLQQQACVPQQDACCCAPPCVHHPSVVRSVPDDLVVSLQSSLVLQLVCVLQRHQEYEYEFEDFLVRLVSNCVSCVPPRRHYQYAYAFPAFDAQLDADEDDPVRLVRLLSRLVRGQYHEEEFSRRHYLRNLQVRQVSRVPGAYEYEFLQAPVQQVSCCVRHVDGRLVSNCVRNVGQEYEACQRPDLVSLLVCQVSQRAYEHAAQQSVSNVRHGRLVVSSVVSVHLYAYHNYYVNRHRRHLLVVLQCNQVVNCVPVVDPGDPLSVSLSNGAVSSCVSSVALTRGRGRPGRPWMWIFRCPPPQCPPPPDVSVCSRHRDGSVRTPWTDGSRRTRPSND

Nearest PDB structures (foldseek):
  1j6p-assembly1_A  TM=8.721E-01  e=6.851E-27  Thermotoga maritima
  3hpa-assembly1_A  TM=8.518E-01  e=8.433E-26  unidentified
  3n2c-assembly1_E  TM=6.996E-01  e=4.963E-21  unidentified
  3feq-assembly2_J  TM=6.842E-01  e=3.861E-21  unidentified
  3feq-assembly2_M  TM=7.033E-01  e=3.063E-20  unidentified